Protein AF-0000000083164258 (afdb_homodimer)

Sequence (1060 aa):
MGHSQDIPNGHQLTSASLVARGLLSPNCVPVKEEVAFAPRKIKAFCAGTSLSDLTLAPKIKRALKLEDVVDFVFYEKNSEVSGIWFEIRYPGYAYTFVFEPNPDWSHFYTTGPEIEYIQRTARKWNLYDNIQPNSKVVEAAWDEPAGKWKVKISQDGIIKEDEAEIFVSALGPLNNWKWPDIQGLTKFRGKLNKCVAVIGSGSSGVQCVAAMHSQTSKLINYVRNPTWIASNFSSELARAGRDFAYAEEEKKAFREDPAAFFEMRKNLENSVNTCAYAMLCDHPFQQMEERLKNSHEPSITSKMQPAFHPGCRRLTTCDGYLESFKDPKTHISTDGKVEEFDLIVCASGFDTSFVPRWKLVGRNNATLQGWKHNPEAFFSVQVDGMPNYFSIGGPNFTVSNGSILGGVSFVRDYIMKWAQKIATQDIKSIEVKKEAVDDYNVWAQEYFKRTVWSDNCRSWYKNHKSSGQVTAPYAGTTSHFKKCLDSIGGEHFKIQYNSANRFSCWGNSQVKGEENGMGDLADYFVKGLWMGHSQDIPNGHQLTSASLVARGLLSPNCVPVKEEVAFAPRKIKAFCAGTSLSDLTLAPKIKRALKLEDVVDFVFYEKNSEVSGIWFEIRYPGYAYTFVFEPNPDWSHFYTTGPEIEYIQRTARKWNLYDNIQPNSKVVEAAWDEPAGKWKVKISQDGIIKEDEAEIFVSALGPLNNWKWPDIQGLTKFRGKLNKCVAVIGSGSSGVQCVAAMHSQTSKLINYVRNPTWIASNFSSELARAGRDFAYAEEEKKAFREDPAAFFEMRKNLENSVNTCAYAMLCDHPFQQMEERLKNSHEPSITSKMQPAFHPGCRRLTTCDGYLESFKDPKTHISTDGKVEEFDLIVCASGFDTSFVPRWKLVGRNNATLQGWKHNPEAFFSVQVDGMPNYFSIGGPNFTVSNGSILGGVSFVRDYIMKWAQKIATQDIKSIEVKKEAVDDYNVWAQEYFKRTVWSDNCRSWYKNHKSSGQVTAPYAGTTSHFKKCLDSIGGEHFKIQYNSANRFSCWGNSQVKGEENGMGDLADYFVKGLW

Structure (mmCIF, N/CA/C/O backbone):
data_AF-0000000083164258-model_v1
#
loop_
_entity.id
_entity.type
_entity.pdbx_description
1 polymer 'FAD/NAD(P)-binding domain-containing protein'
#
loop_
_atom_site.group_PDB
_atom_site.id
_atom_site.type_symbol
_atom_site.label_atom_id
_atom_site.label_alt_id
_atom_site.label_comp_id
_atom_site.label_asym_id
_atom_site.label_entity_id
_atom_site.label_seq_id
_atom_site.pdbx_PDB_ins_code
_atom_site.Cartn_x
_atom_site.Cartn_y
_atom_site.Cartn_z
_atom_site.occupancy
_atom_site.B_iso_or_equiv
_atom_site.auth_seq_id
_atom_site.auth_comp_id
_atom_site.auth_asym_id
_atom_site.auth_atom_id
_atom_site.pdbx_PDB_model_num
ATOM 1 N N . MET A 1 1 ? 26.062 14.117 32.125 1 22.59 1 MET A N 1
ATOM 2 C CA . MET A 1 1 ? 25.281 13.023 32.688 1 22.59 1 MET A CA 1
ATOM 3 C C . MET A 1 1 ? 24.062 13.547 33.438 1 22.59 1 MET A C 1
ATOM 5 O O . MET A 1 1 ? 24.141 13.906 34.594 1 22.59 1 MET A O 1
ATOM 9 N N . GLY A 1 2 ? 23.391 14.531 32.781 1 25.06 2 GLY A N 1
ATOM 10 C CA . GLY A 1 2 ? 22.672 15.719 33.219 1 25.06 2 GLY A CA 1
ATOM 11 C C . GLY A 1 2 ? 21.453 15.414 34.062 1 25.06 2 GLY A C 1
ATOM 12 O O . GLY A 1 2 ? 20.938 14.297 34.062 1 25.06 2 GLY A O 1
ATOM 13 N N . HIS A 1 3 ? 21.219 16.312 35.062 1 25.98 3 HIS A N 1
ATOM 14 C CA . HIS A 1 3 ? 20.328 16.312 36.219 1 25.98 3 HIS A CA 1
ATOM 15 C C . HIS A 1 3 ? 18.922 15.883 35.844 1 25.98 3 HIS A C 1
ATOM 17 O O . HIS A 1 3 ? 18.406 16.312 34.812 1 25.98 3 HIS A O 1
ATOM 23 N N . SER A 1 4 ? 18.484 14.672 36.188 1 33.34 4 SER A N 1
ATOM 24 C CA . SER A 1 4 ? 17.203 13.984 36.344 1 33.34 4 SER A CA 1
ATOM 25 C C . SER A 1 4 ? 16.109 14.961 36.75 1 33.34 4 SER A C 1
ATOM 27 O O . SER A 1 4 ? 14.938 14.578 36.844 1 33.34 4 SER A O 1
ATOM 29 N N . GLN A 1 5 ? 16.406 16.062 37.438 1 33.38 5 GLN A N 1
ATOM 30 C CA . GLN A 1 5 ? 15.602 16.906 38.312 1 33.38 5 GLN A CA 1
ATOM 31 C C . GLN A 1 5 ? 14.578 17.703 37.5 1 33.38 5 GLN A C 1
ATOM 33 O O . GLN A 1 5 ? 13.609 18.234 38.062 1 33.38 5 GLN A O 1
ATOM 38 N N . ASP A 1 6 ? 14.945 18.25 36.312 1 35.06 6 ASP A N 1
ATOM 39 C CA . ASP A 1 6 ? 14.039 19.266 35.812 1 35.06 6 ASP A CA 1
ATOM 40 C C . ASP A 1 6 ? 12.797 18.641 35.188 1 35.06 6 ASP A C 1
ATOM 42 O O . ASP A 1 6 ? 12.547 18.781 33.969 1 35.06 6 ASP A O 1
ATOM 46 N N . ILE A 1 7 ? 12.438 17.438 35.656 1 44.59 7 ILE A N 1
ATOM 47 C CA . ILE A 1 7 ? 11.102 16.984 35.25 1 44.59 7 ILE A CA 1
ATOM 48 C C . ILE A 1 7 ? 10.055 17.938 35.844 1 44.59 7 ILE A C 1
ATOM 50 O O . ILE A 1 7 ? 9.797 17.922 37.031 1 44.59 7 ILE A O 1
ATOM 54 N N . PRO A 1 8 ? 9.945 19.188 35.438 1 42.25 8 PRO A N 1
ATOM 55 C CA . PRO A 1 8 ? 9.109 20.016 36.312 1 42.25 8 PRO A CA 1
ATOM 56 C C . PRO A 1 8 ? 7.93 19.234 36.875 1 42.25 8 PRO A C 1
ATOM 58 O O . PRO A 1 8 ? 7.738 19.219 38.094 1 42.25 8 PRO A O 1
ATOM 61 N N . ASN A 1 9 ? 6.672 19.281 36.219 1 45.75 9 ASN A N 1
ATOM 62 C CA . ASN A 1 9 ? 5.352 19.047 36.781 1 45.75 9 ASN A CA 1
ATOM 63 C C . ASN A 1 9 ? 5.008 17.562 36.812 1 45.75 9 ASN A C 1
ATOM 65 O O . ASN A 1 9 ? 3.832 17.188 36.812 1 45.75 9 ASN A O 1
ATOM 69 N N . GLY A 1 10 ? 5.91 16.516 37.156 1 53.03 10 GLY A N 1
ATOM 70 C CA . GLY A 1 10 ? 5.531 15.156 37.5 1 53.03 10 GLY A CA 1
ATOM 71 C C . GLY A 1 10 ? 5.148 14.336 36.281 1 53.03 10 GLY A C 1
ATOM 72 O O . GLY A 1 10 ? 4.746 13.172 36.406 1 53.03 10 GLY A O 1
ATOM 73 N N . HIS A 1 11 ? 4.992 14.922 35.188 1 62.78 11 HIS A N 1
ATOM 74 C CA . HIS A 1 11 ? 4.516 14.055 34.125 1 62.78 11 HIS A CA 1
ATOM 75 C C . HIS A 1 11 ? 5.676 13.328 33.469 1 62.78 11 HIS A C 1
ATOM 77 O O . HIS A 1 11 ? 6.797 13.836 33.406 1 62.78 11 HIS A O 1
ATOM 83 N N . GLN A 1 12 ? 5.551 12.008 33.312 1 70.06 12 GLN A N 1
ATOM 84 C CA . GLN A 1 12 ? 6.523 11.102 32.719 1 70.06 12 GLN A CA 1
ATOM 85 C C . GLN A 1 12 ? 6.98 11.609 31.344 1 70.06 12 GLN A C 1
ATOM 87 O O . GLN A 1 12 ? 6.156 12.008 30.516 1 70.06 12 GLN A O 1
ATOM 92 N N . LEU A 1 13 ? 8.336 11.867 31.172 1 84.19 13 LEU A N 1
ATOM 93 C CA . LEU A 1 13 ? 8.938 12.305 29.922 1 84.19 13 LEU A CA 1
ATOM 94 C C . LEU A 1 13 ? 8.836 11.211 28.859 1 84.19 13 LEU A C 1
ATOM 96 O O . LEU A 1 13 ? 9.141 10.047 29.141 1 84.19 13 LEU A O 1
ATOM 100 N N . THR A 1 14 ? 8.25 11.547 27.75 1 91.44 14 THR A N 1
ATOM 101 C CA . THR A 1 14 ? 8.234 10.633 26.609 1 91.44 14 THR A CA 1
ATOM 102 C C . THR A 1 14 ? 9.586 10.641 25.906 1 91.44 14 THR A C 1
ATOM 104 O O . THR A 1 14 ? 10.445 11.477 26.203 1 91.44 14 THR A O 1
ATOM 107 N N . SER A 1 15 ? 9.867 9.664 25.047 1 94.12 15 SER A N 1
ATOM 108 C CA . SER A 1 15 ? 11.094 9.625 24.25 1 94.12 15 SER A CA 1
ATOM 109 C C . SER A 1 15 ? 11.266 10.914 23.453 1 94.12 15 SER A C 1
ATOM 111 O O . SER A 1 15 ? 12.383 11.445 23.359 1 94.12 15 SER A O 1
ATOM 113 N N . ALA A 1 16 ? 10.219 11.43 22.953 1 95.31 16 ALA A N 1
ATOM 114 C CA . ALA A 1 16 ? 10.266 12.672 22.188 1 95.31 16 ALA A CA 1
ATOM 115 C C . ALA A 1 16 ? 10.656 13.852 23.062 1 95.31 16 ALA A C 1
ATOM 117 O O . ALA A 1 16 ? 11.438 14.711 22.656 1 95.31 16 ALA A O 1
ATOM 118 N N . SER A 1 17 ? 10.078 13.875 24.25 1 93.12 17 SER A N 1
ATOM 119 C CA . SER A 1 17 ? 10.406 14.953 25.188 1 93.12 17 SER A CA 1
ATOM 120 C C . SER A 1 17 ? 11.883 14.914 25.562 1 93.12 17 SER A C 1
ATOM 122 O O . SER A 1 17 ? 12.508 15.961 25.75 1 93.12 17 SER A O 1
ATOM 124 N N . LEU A 1 18 ? 12.406 13.695 25.719 1 93.31 18 LEU A N 1
ATOM 125 C CA . LEU A 1 18 ? 13.828 13.547 26 1 93.31 18 LEU A CA 1
ATOM 126 C C . LEU A 1 18 ? 14.672 14.133 24.891 1 93.31 18 LEU A C 1
ATOM 128 O O . LEU A 1 18 ? 15.578 14.938 25.141 1 93.31 18 LEU A O 1
ATOM 132 N N . VAL A 1 19 ? 14.352 13.836 23.734 1 94.94 19 VAL A N 1
ATOM 133 C CA . VAL A 1 19 ? 15.109 14.281 22.562 1 94.94 19 VAL A CA 1
ATOM 134 C C . VAL A 1 19 ? 15.008 15.797 22.422 1 94.94 19 VAL A C 1
ATOM 136 O O . VAL A 1 19 ? 16 16.469 22.156 1 94.94 19 VAL A O 1
ATOM 139 N N . ALA A 1 20 ? 13.828 16.344 22.656 1 93.88 20 ALA A N 1
ATOM 140 C CA . ALA A 1 20 ? 13.602 17.781 22.562 1 93.88 20 ALA A CA 1
ATOM 141 C C . ALA A 1 20 ? 14.453 18.547 23.562 1 93.88 20 ALA A C 1
ATOM 143 O O . ALA A 1 20 ? 14.797 19.703 23.344 1 93.88 20 ALA A O 1
ATOM 144 N N . ARG A 1 21 ? 14.867 17.875 24.609 1 90.62 21 ARG A N 1
ATOM 145 C CA . ARG A 1 21 ? 15.656 18.5 25.672 1 90.62 21 ARG A CA 1
ATOM 146 C C . ARG A 1 21 ? 17.141 18.188 25.5 1 90.62 21 ARG A C 1
ATOM 148 O O . ARG A 1 21 ? 17.938 18.484 26.391 1 90.62 21 ARG A O 1
ATOM 155 N N . GLY A 1 22 ? 17.438 17.531 24.422 1 90.75 22 GLY A N 1
ATOM 156 C CA . GLY A 1 22 ? 18.828 17.234 24.125 1 90.75 22 GLY A CA 1
ATOM 157 C C . GLY A 1 22 ? 19.297 15.953 24.797 1 90.75 22 GLY A C 1
ATOM 158 O O . GLY A 1 22 ? 20.5 15.711 24.891 1 90.75 22 GLY A O 1
ATOM 159 N N . LEU A 1 23 ? 18.391 15.188 25.312 1 90.44 23 LEU A N 1
ATOM 160 C CA . LEU A 1 23 ? 18.734 13.93 25.969 1 90.44 23 LEU A CA 1
ATOM 161 C C . LEU A 1 23 ? 18.641 12.766 24.984 1 90.44 23 LEU A C 1
ATOM 163 O O . LEU A 1 23 ? 18.109 12.922 23.891 1 90.44 23 LEU A O 1
ATOM 167 N N . LEU A 1 24 ? 19.172 11.68 25.453 1 89.19 24 LEU A N 1
ATOM 168 C CA . LEU A 1 24 ? 19.297 10.547 24.547 1 89.19 24 LEU A CA 1
ATOM 169 C C . LEU A 1 24 ? 18.062 9.648 24.641 1 89.19 24 LEU A C 1
ATOM 171 O O . LEU A 1 24 ? 17.484 9.477 25.719 1 89.19 24 LEU A O 1
ATOM 175 N N . SER A 1 25 ? 17.609 9.203 23.594 1 94.06 25 SER A N 1
ATOM 176 C CA . SER A 1 25 ? 16.625 8.133 23.453 1 94.06 25 SER A CA 1
ATOM 177 C C . SER A 1 25 ? 17.141 7.031 22.531 1 94.06 25 SER A C 1
ATOM 179 O O . SER A 1 25 ? 17.781 7.312 21.516 1 94.06 25 SER A O 1
ATOM 181 N N . PRO A 1 26 ? 16.844 5.746 22.875 1 94.44 26 PRO A N 1
ATOM 182 C CA . PRO A 1 26 ? 17.391 4.641 22.094 1 94.44 26 PRO A CA 1
ATOM 183 C C . PRO A 1 26 ? 16.938 4.672 20.641 1 94.44 26 PRO A C 1
ATOM 185 O O . PRO A 1 26 ? 17.625 4.156 19.75 1 94.44 26 PRO A O 1
ATOM 188 N N . ASN A 1 27 ? 15.781 5.25 20.375 1 96.69 27 ASN A N 1
ATOM 189 C CA . ASN A 1 27 ? 15.25 5.277 19.016 1 96.69 27 ASN A CA 1
ATOM 190 C C . ASN A 1 27 ? 15.523 6.609 18.328 1 96.69 27 ASN A C 1
ATOM 192 O O . ASN A 1 27 ? 14.906 6.93 17.312 1 96.69 27 ASN A O 1
ATOM 196 N N . CYS A 1 28 ? 16.359 7.402 18.938 1 97.06 28 CYS A N 1
ATOM 197 C CA . CYS A 1 28 ? 16.766 8.648 18.297 1 97.06 28 CYS A CA 1
ATOM 198 C C . CYS A 1 28 ? 17.984 8.445 17.422 1 97.06 28 CYS A C 1
ATOM 200 O O . CYS A 1 28 ? 19 7.918 17.875 1 97.06 28 CYS A O 1
ATOM 202 N N . VAL A 1 29 ? 17.906 8.773 16.172 1 96.75 29 VAL A N 1
ATOM 203 C CA . VAL A 1 29 ? 19.016 8.719 15.234 1 96.75 29 VAL A CA 1
ATOM 204 C C . VAL A 1 29 ? 19.203 10.086 14.578 1 96.75 29 VAL A C 1
ATOM 206 O O . VAL A 1 29 ? 18.234 10.828 14.391 1 96.75 29 VAL A O 1
ATOM 209 N N . PRO A 1 30 ? 20.453 10.422 14.273 1 96 30 PRO A N 1
ATOM 210 C CA . PRO A 1 30 ? 20.656 11.703 13.594 1 96 30 PRO A CA 1
ATOM 211 C C . PRO A 1 30 ? 19.938 11.797 12.258 1 96 30 PRO A C 1
ATOM 213 O O . PRO A 1 30 ? 19.734 10.781 11.586 1 96 30 PRO A O 1
ATOM 216 N N . VAL A 1 31 ? 19.531 12.945 11.906 1 96.5 31 VAL A N 1
ATOM 217 C CA . VAL A 1 31 ? 18.891 13.18 10.625 1 96.5 31 VAL A CA 1
ATOM 218 C C . VAL A 1 31 ? 19.812 12.758 9.492 1 96.5 31 VAL A C 1
ATOM 220 O O . VAL A 1 31 ? 20.984 13.164 9.445 1 96.5 31 VAL A O 1
ATOM 223 N N . LYS A 1 32 ? 19.328 11.93 8.633 1 95.31 32 LYS A N 1
ATOM 224 C CA . LYS A 1 32 ? 20.078 11.555 7.434 1 95.31 32 LYS A CA 1
ATOM 225 C C . LYS A 1 32 ? 20.078 12.695 6.418 1 95.31 32 LYS A C 1
ATOM 227 O O . LYS A 1 32 ? 19.031 13.219 6.051 1 95.31 32 LYS A O 1
ATOM 232 N N . GLU A 1 33 ? 21.281 13.102 5.961 1 95.94 33 GLU A N 1
ATOM 233 C CA . GLU A 1 33 ? 21.391 14.219 5.027 1 95.94 33 GLU A CA 1
ATOM 234 C C . GLU A 1 33 ? 21.141 13.766 3.592 1 95.94 33 GLU A C 1
ATOM 236 O O . GLU A 1 33 ? 22.016 13.906 2.73 1 95.94 33 GLU A O 1
ATOM 241 N N . GLU A 1 34 ? 20.031 13.172 3.342 1 96.5 34 GLU A N 1
ATOM 242 C CA . GLU A 1 34 ? 19.484 12.734 2.059 1 96.5 34 GLU A CA 1
ATOM 243 C C . GLU A 1 34 ? 18 13.062 1.958 1 96.5 34 GLU A C 1
ATOM 245 O O . GLU A 1 34 ? 17.328 13.203 2.975 1 96.5 34 GLU A O 1
ATOM 250 N N . VAL A 1 35 ? 17.594 13.242 0.715 1 97.19 35 VAL A N 1
ATOM 251 C CA . VAL A 1 35 ? 16.172 13.461 0.522 1 97.19 35 VAL A CA 1
ATOM 252 C C . VAL A 1 35 ? 15.391 12.227 0.966 1 97.19 35 VAL A C 1
ATOM 254 O O . VAL A 1 35 ? 15.945 11.125 1.037 1 97.19 35 VAL A O 1
ATOM 257 N N . ALA A 1 36 ? 14.172 12.414 1.334 1 98.06 36 ALA A N 1
ATOM 258 C CA . ALA A 1 36 ? 13.328 11.312 1.784 1 98.06 36 ALA A CA 1
ATOM 259 C C . ALA A 1 36 ? 13.305 10.18 0.757 1 98.06 36 ALA A C 1
ATOM 261 O O . ALA A 1 36 ? 13.234 10.43 -0.449 1 98.06 36 ALA A O 1
ATOM 262 N N . PHE A 1 37 ? 13.477 8.891 1.209 1 97.81 37 PHE A N 1
ATOM 263 C CA . PHE A 1 37 ? 13.312 7.656 0.454 1 97.81 37 PHE A CA 1
ATOM 264 C C . PHE A 1 37 ? 14.438 7.496 -0.567 1 97.81 37 PHE A C 1
ATOM 266 O O . PHE A 1 37 ? 14.25 6.852 -1.602 1 97.81 37 PHE A O 1
ATOM 273 N N . ALA A 1 38 ? 15.531 8.242 -0.364 1 96.81 38 ALA A N 1
ATOM 274 C CA . ALA A 1 38 ? 16.703 7.949 -1.188 1 96.81 38 ALA A CA 1
ATOM 275 C C . ALA A 1 38 ? 17.078 6.473 -1.107 1 96.81 38 ALA A C 1
ATOM 277 O O . ALA A 1 38 ? 17.297 5.941 -0.018 1 96.81 38 ALA A O 1
ATOM 278 N N . PRO A 1 39 ? 17.125 5.801 -2.234 1 95.56 39 PRO A N 1
ATOM 279 C CA . PRO A 1 39 ? 17.344 4.352 -2.193 1 95.56 39 PRO A CA 1
ATOM 280 C C . PRO A 1 39 ? 18.766 3.967 -1.83 1 95.56 39 PRO A C 1
ATOM 282 O O . PRO A 1 39 ? 19.719 4.621 -2.27 1 95.56 39 PRO A O 1
ATOM 285 N N . ARG A 1 40 ? 18.938 3.023 -1.019 1 95.81 40 ARG A N 1
ATOM 286 C CA . ARG A 1 40 ? 20.234 2.398 -0.847 1 95.81 40 ARG A CA 1
ATOM 287 C C . ARG A 1 40 ? 20.453 1.275 -1.857 1 95.81 40 ARG A C 1
ATOM 289 O O . ARG A 1 40 ? 19.484 0.705 -2.365 1 95.81 40 ARG A O 1
ATOM 296 N N . LYS A 1 41 ? 21.625 1.007 -2.164 1 96.06 41 LYS A N 1
ATOM 297 C CA . LYS A 1 41 ? 21.938 -0.103 -3.062 1 96.06 41 LYS A CA 1
ATOM 298 C C . LYS A 1 41 ? 21.719 -1.445 -2.369 1 96.06 41 LYS A C 1
ATOM 300 O O . LYS A 1 41 ? 22.125 -1.626 -1.219 1 96.06 41 LYS A O 1
ATOM 305 N N . ILE A 1 42 ? 21.031 -2.357 -3.066 1 97.38 42 ILE A N 1
ATOM 306 C CA . ILE A 1 42 ? 20.859 -3.707 -2.545 1 97.38 42 ILE A CA 1
ATOM 307 C C . ILE A 1 42 ? 21.203 -4.73 -3.623 1 97.38 42 ILE A C 1
ATOM 309 O O . ILE A 1 42 ? 21.297 -4.387 -4.805 1 97.38 42 ILE A O 1
ATOM 313 N N . LYS A 1 43 ? 21.453 -5.902 -3.168 1 97.5 43 LYS A N 1
ATOM 314 C CA . LYS A 1 43 ? 21.719 -7.016 -4.07 1 97.5 43 LYS A CA 1
ATOM 315 C C . LYS A 1 43 ? 20.625 -8.078 -3.965 1 97.5 43 LYS A C 1
ATOM 317 O O . LYS A 1 43 ? 20.078 -8.305 -2.885 1 97.5 43 LYS A O 1
ATOM 322 N N . ALA A 1 44 ? 20.281 -8.633 -5.078 1 96.44 44 ALA A N 1
ATOM 323 C CA . ALA A 1 44 ? 19.328 -9.742 -5.152 1 96.44 44 ALA A CA 1
ATOM 324 C C . ALA A 1 44 ? 19.859 -10.852 -6.059 1 96.44 44 ALA A C 1
ATOM 326 O O . ALA A 1 44 ? 20.5 -10.578 -7.074 1 96.44 44 ALA A O 1
ATOM 327 N N . PHE A 1 45 ? 19.656 -12.055 -5.691 1 95.06 45 PHE A N 1
ATOM 328 C CA . PHE A 1 45 ? 19.969 -13.133 -6.629 1 95.06 45 PHE A CA 1
ATOM 329 C C . PHE A 1 45 ? 18.781 -14.055 -6.812 1 95.06 45 PHE A C 1
ATOM 331 O O . PHE A 1 45 ? 17.875 -14.07 -5.98 1 95.06 45 PHE A O 1
ATOM 338 N N . CYS A 1 46 ? 18.812 -14.695 -7.906 1 95.19 46 CYS A N 1
ATOM 339 C CA . CYS A 1 46 ? 17.781 -15.664 -8.273 1 95.19 46 CYS A CA 1
ATOM 340 C C . CYS A 1 46 ? 18.406 -17 -8.664 1 95.19 46 CYS A C 1
ATOM 342 O O . CYS A 1 46 ? 19.391 -17.031 -9.414 1 95.19 46 CYS A O 1
ATOM 344 N N . ALA A 1 47 ? 17.906 -18.031 -8.094 1 94.06 47 ALA A N 1
ATOM 345 C CA . ALA A 1 47 ? 18.328 -19.359 -8.516 1 94.06 47 ALA A CA 1
ATOM 346 C C . ALA A 1 47 ? 17.469 -19.875 -9.672 1 94.06 47 ALA A C 1
ATOM 348 O O . ALA A 1 47 ? 16.281 -20.188 -9.484 1 94.06 47 ALA A O 1
ATOM 349 N N . GLY A 1 48 ? 18.078 -19.906 -10.875 1 90.44 48 GLY A N 1
ATOM 350 C CA . GLY A 1 48 ? 17.391 -20.375 -12.055 1 90.44 48 GLY A CA 1
ATOM 351 C C . GLY A 1 48 ? 17.25 -19.312 -13.133 1 90.44 48 GLY A C 1
ATOM 352 O O . GLY A 1 48 ? 17.375 -18.109 -12.844 1 90.44 48 GLY A O 1
ATOM 353 N N . THR A 1 49 ? 17.094 -19.734 -14.398 1 89.75 49 THR A N 1
ATOM 354 C CA . THR A 1 49 ? 16.875 -18.859 -15.539 1 89.75 49 THR A CA 1
ATOM 355 C C . THR A 1 49 ? 15.82 -19.438 -16.469 1 89.75 49 THR A C 1
ATOM 357 O O . THR A 1 49 ? 16.031 -19.516 -17.688 1 89.75 49 THR A O 1
ATOM 360 N N . SER A 1 50 ? 14.703 -19.703 -15.859 1 87.06 50 SER A N 1
ATOM 361 C CA . SER A 1 50 ? 13.578 -20.172 -16.672 1 87.06 50 SER A CA 1
ATOM 362 C C . SER A 1 50 ? 12.695 -19 -17.109 1 87.06 50 SER A C 1
ATOM 364 O O . SER A 1 50 ? 13.078 -17.844 -16.969 1 87.06 50 SER A O 1
ATOM 366 N N . LEU A 1 51 ? 11.539 -19.344 -17.703 1 84.44 51 LEU A N 1
ATOM 367 C CA . LEU A 1 51 ? 10.594 -18.328 -18.156 1 84.44 51 LEU A CA 1
ATOM 368 C C . LEU A 1 51 ? 10.18 -17.422 -17 1 84.44 51 LEU A C 1
ATOM 370 O O . LEU A 1 51 ? 10.008 -16.203 -17.188 1 84.44 51 LEU A O 1
ATOM 374 N N . SER A 1 52 ? 10.086 -17.922 -15.852 1 86.56 52 SER A N 1
ATOM 375 C CA . SER A 1 52 ? 9.609 -17.172 -14.703 1 86.56 52 SER A CA 1
ATOM 376 C C . SER A 1 52 ? 10.664 -16.188 -14.219 1 86.56 52 SER A C 1
ATOM 378 O O . SER A 1 52 ? 10.367 -15 -14.016 1 86.56 52 SER A O 1
ATOM 380 N N . ASP A 1 53 ? 11.875 -16.594 -14.18 1 89.25 53 ASP A N 1
ATOM 381 C CA . ASP A 1 53 ? 12.961 -15.82 -13.586 1 89.25 53 ASP A CA 1
ATOM 382 C C . ASP A 1 53 ? 13.406 -14.703 -14.531 1 89.25 53 ASP A C 1
ATOM 384 O O . ASP A 1 53 ? 13.672 -13.586 -14.094 1 89.25 53 ASP A O 1
ATOM 388 N N . LEU A 1 54 ? 13.391 -15.102 -15.75 1 88.56 54 LEU A N 1
ATOM 389 C CA . LEU A 1 54 ? 13.977 -14.188 -16.719 1 88.56 54 LEU A CA 1
ATOM 390 C C . LEU A 1 54 ? 13.117 -12.93 -16.875 1 88.56 54 LEU A C 1
ATOM 392 O O . LEU A 1 54 ? 13.57 -11.922 -17.422 1 88.56 54 LEU A O 1
ATOM 396 N N . THR A 1 55 ? 11.922 -12.984 -16.344 1 85.25 55 THR A N 1
ATOM 397 C CA . THR A 1 55 ? 11.039 -11.82 -16.422 1 85.25 55 THR A CA 1
ATOM 398 C C . THR A 1 55 ? 11.531 -10.711 -15.492 1 85.25 55 THR A C 1
ATOM 400 O O . THR A 1 55 ? 11.164 -9.547 -15.664 1 85.25 55 THR A O 1
ATOM 403 N N . LEU A 1 56 ? 12.336 -10.984 -14.523 1 83.69 56 LEU A N 1
ATOM 404 C CA . LEU A 1 56 ? 12.75 -10.055 -13.484 1 83.69 56 LEU A CA 1
ATOM 405 C C . LEU A 1 56 ? 13.68 -8.984 -14.047 1 83.69 56 LEU A C 1
ATOM 407 O O . LEU A 1 56 ? 13.5 -7.793 -13.789 1 83.69 56 LEU A O 1
ATOM 411 N N . ALA A 1 57 ? 14.578 -9.375 -14.82 1 78.12 57 ALA A N 1
ATOM 412 C CA . ALA A 1 57 ? 15.648 -8.477 -15.242 1 78.12 57 ALA A CA 1
ATOM 413 C C . ALA A 1 57 ? 15.117 -7.367 -16.141 1 78.12 57 ALA A C 1
ATOM 415 O O . ALA A 1 57 ? 15.438 -6.191 -15.953 1 78.12 57 ALA A O 1
ATOM 416 N N . PRO A 1 58 ? 14.273 -7.715 -17.078 1 75.31 58 PRO A N 1
ATOM 417 C CA . PRO A 1 58 ? 13.719 -6.629 -17.891 1 75.31 58 PRO A CA 1
ATOM 418 C C . PRO A 1 58 ? 12.938 -5.613 -17.062 1 75.31 58 PRO A C 1
ATOM 420 O O . PRO A 1 58 ? 12.953 -4.418 -17.359 1 75.31 58 PRO A O 1
ATOM 423 N N . LYS A 1 59 ? 12.344 -6.094 -16.109 1 75.56 59 LYS A N 1
ATOM 424 C CA . LYS A 1 59 ? 11.602 -5.199 -15.234 1 75.56 59 LYS A CA 1
ATOM 425 C C . LYS A 1 59 ? 12.539 -4.273 -14.461 1 75.56 59 LYS A C 1
ATOM 427 O O . LYS A 1 59 ? 12.297 -3.07 -14.367 1 75.56 59 LYS A O 1
ATOM 432 N N . ILE A 1 60 ? 13.562 -4.777 -13.992 1 78.94 60 ILE A N 1
ATOM 433 C CA . ILE A 1 60 ? 14.539 -4.027 -13.211 1 78.94 60 ILE A CA 1
ATOM 434 C C . ILE A 1 60 ? 15.227 -2.996 -14.109 1 78.94 60 ILE A C 1
ATOM 436 O O . ILE A 1 60 ? 15.32 -1.821 -13.75 1 78.94 60 ILE A O 1
ATOM 440 N N . LYS A 1 61 ? 15.648 -3.42 -15.234 1 76.75 61 LYS A N 1
ATOM 441 C CA . LYS A 1 61 ? 16.5 -2.619 -16.094 1 76.75 61 LYS A CA 1
ATOM 442 C C . LYS A 1 61 ? 15.688 -1.585 -16.875 1 76.75 61 LYS A C 1
ATOM 444 O O . LYS A 1 61 ? 16.078 -0.419 -16.953 1 76.75 61 LYS A O 1
ATOM 449 N N . ARG A 1 62 ? 14.555 -1.939 -17.281 1 76.31 62 ARG A N 1
ATOM 450 C CA . ARG A 1 62 ? 13.891 -1.093 -18.266 1 76.31 62 ARG A CA 1
ATOM 451 C C . ARG A 1 62 ? 12.648 -0.435 -17.672 1 76.31 62 ARG A C 1
ATOM 453 O O . ARG A 1 62 ? 12.5 0.787 -17.734 1 76.31 62 ARG A O 1
ATOM 460 N N . ALA A 1 63 ? 11.891 -1.201 -17.031 1 73.12 63 ALA A N 1
ATOM 461 C CA . ALA A 1 63 ? 10.609 -0.656 -16.578 1 73.12 63 ALA A CA 1
ATOM 462 C C . ALA A 1 63 ? 10.797 0.235 -15.352 1 73.12 63 ALA A C 1
ATOM 464 O O . ALA A 1 63 ? 10.242 1.336 -15.289 1 73.12 63 ALA A O 1
ATOM 465 N N . LEU A 1 64 ? 11.641 -0.259 -14.469 1 76.19 64 LEU A N 1
ATOM 466 C CA . LEU A 1 64 ? 11.766 0.456 -13.203 1 76.19 64 LEU A CA 1
ATOM 467 C C . LEU A 1 64 ? 13.086 1.218 -13.133 1 76.19 64 LEU A C 1
ATOM 469 O O . LEU A 1 64 ? 13.258 2.092 -12.281 1 76.19 64 LEU A O 1
ATOM 473 N N . LYS A 1 65 ? 14.016 0.945 -14.031 1 80.62 65 LYS A N 1
ATOM 474 C CA . LYS A 1 65 ? 15.32 1.597 -14.086 1 80.62 65 LYS A CA 1
ATOM 475 C C . LYS A 1 65 ? 16.016 1.561 -12.727 1 80.62 65 LYS A C 1
ATOM 477 O O . LYS A 1 65 ? 16.438 2.596 -12.211 1 80.62 65 LYS A O 1
ATOM 482 N N . LEU A 1 66 ? 16.047 0.375 -12.227 1 87.12 66 LEU A N 1
ATOM 483 C CA . LEU A 1 66 ? 16.578 0.173 -10.883 1 87.12 66 LEU A CA 1
ATOM 484 C C . LEU A 1 66 ? 17.969 -0.442 -10.938 1 87.12 66 LEU A C 1
ATOM 486 O O . LEU A 1 66 ? 18.453 -0.984 -9.945 1 87.12 66 LEU A O 1
ATOM 490 N N . GLU A 1 67 ? 18.609 -0.323 -12 1 86.75 67 GLU A N 1
ATOM 491 C CA . GLU A 1 67 ? 19.906 -0.986 -12.148 1 86.75 67 GLU A CA 1
ATOM 492 C C . GLU A 1 67 ? 20.953 -0.392 -11.203 1 86.75 67 GLU A C 1
ATOM 494 O O . GLU A 1 67 ? 21.875 -1.084 -10.781 1 86.75 67 GLU A O 1
ATOM 499 N N . ASP A 1 68 ? 20.734 0.815 -10.906 1 89.88 68 ASP A N 1
ATOM 500 C CA . ASP A 1 68 ? 21.688 1.468 -10.023 1 89.88 68 ASP A CA 1
ATOM 501 C C . ASP A 1 68 ? 21.344 1.219 -8.555 1 89.88 68 ASP A C 1
ATOM 503 O O . ASP A 1 68 ? 22.125 1.538 -7.66 1 89.88 68 ASP A O 1
ATOM 507 N N . VAL A 1 69 ? 20.234 0.645 -8.32 1 92.38 69 VAL A N 1
ATOM 508 C CA . VAL A 1 69 ? 19.734 0.434 -6.965 1 92.38 69 VAL A CA 1
ATOM 509 C C . VAL A 1 69 ? 19.797 -1.054 -6.621 1 92.38 69 VAL A C 1
ATOM 511 O O . VAL A 1 69 ? 20.172 -1.429 -5.512 1 92.38 69 VAL A O 1
ATOM 514 N N . VAL A 1 70 ? 19.469 -1.869 -7.609 1 92.62 70 VAL A N 1
ATOM 515 C CA . VAL A 1 70 ? 19.406 -3.309 -7.383 1 92.62 70 VAL A CA 1
ATOM 516 C C . VAL A 1 70 ? 20.484 -4.008 -8.219 1 92.62 70 VAL A C 1
ATOM 518 O O . VAL A 1 70 ? 20.375 -4.062 -9.445 1 92.62 70 VAL A O 1
ATOM 521 N N . ASP A 1 71 ? 21.453 -4.504 -7.57 1 93.94 71 ASP A N 1
ATOM 522 C CA . ASP A 1 71 ? 22.391 -5.426 -8.195 1 93.94 71 ASP A CA 1
ATOM 523 C C . ASP A 1 71 ? 21.812 -6.836 -8.273 1 93.94 71 ASP A C 1
ATOM 525 O O . ASP A 1 71 ? 21.625 -7.492 -7.25 1 93.94 71 ASP A O 1
ATOM 529 N N . PHE A 1 72 ? 21.516 -7.289 -9.484 1 93.25 72 PHE A N 1
ATOM 530 C CA . PHE A 1 72 ? 20.766 -8.531 -9.656 1 93.25 72 PHE A CA 1
ATOM 531 C C . PHE A 1 72 ? 21.609 -9.57 -10.391 1 93.25 72 PHE A C 1
ATOM 533 O O . PHE A 1 72 ? 22.25 -9.266 -11.398 1 93.25 72 PHE A O 1
ATOM 540 N N . VAL A 1 73 ? 21.594 -10.844 -9.883 1 94.88 73 VAL A N 1
ATOM 541 C CA . VAL A 1 73 ? 22.359 -11.93 -10.492 1 94.88 73 VAL A CA 1
ATOM 542 C C . VAL A 1 73 ? 21.5 -13.188 -10.562 1 94.88 73 VAL A C 1
ATOM 544 O O . VAL A 1 73 ? 20.797 -13.523 -9.609 1 94.88 73 VAL A O 1
ATOM 547 N N . PHE A 1 74 ? 21.562 -13.859 -11.742 1 95.31 74 PHE A N 1
ATOM 548 C CA . PHE A 1 74 ? 20.984 -15.195 -11.883 1 95.31 74 PHE A CA 1
ATOM 549 C C . PHE A 1 74 ? 22.062 -16.266 -11.75 1 95.31 74 PHE A C 1
ATOM 551 O O . PHE A 1 74 ? 23.094 -16.219 -12.43 1 95.31 74 PHE A O 1
ATOM 558 N N . TYR A 1 75 ? 21.812 -17.219 -10.922 1 95.25 75 TYR A N 1
ATOM 559 C CA . TYR A 1 75 ? 22.641 -18.422 -10.914 1 95.25 75 TYR A CA 1
ATOM 560 C C . TYR A 1 75 ? 21.938 -19.578 -11.625 1 95.25 75 TYR A C 1
ATOM 562 O O . TYR A 1 75 ? 20.891 -20.047 -11.164 1 95.25 75 TYR A O 1
ATOM 570 N N . GLU A 1 76 ? 22.469 -19.953 -12.703 1 94.25 76 GLU A N 1
ATOM 571 C CA . GLU A 1 76 ? 21.922 -21.047 -13.516 1 94.25 76 GLU A CA 1
ATOM 572 C C . GLU A 1 76 ? 22.812 -22.281 -13.477 1 94.25 76 GLU A C 1
ATOM 574 O O . GLU A 1 76 ? 23.984 -22.203 -13.828 1 94.25 76 GLU A O 1
ATOM 579 N N . LYS A 1 77 ? 22.234 -23.391 -13.062 1 91.75 77 LYS A N 1
ATOM 580 C CA . LYS A 1 77 ? 23.016 -24.609 -12.93 1 91.75 77 LYS A CA 1
ATOM 581 C C . LYS A 1 77 ? 23.469 -25.125 -14.289 1 91.75 77 LYS A C 1
ATOM 583 O O . LYS A 1 77 ? 24.516 -25.766 -14.398 1 91.75 77 LYS A O 1
ATOM 588 N N . ASN A 1 78 ? 22.703 -24.859 -15.359 1 91 78 ASN A N 1
ATOM 589 C CA . ASN A 1 78 ? 23.016 -25.312 -16.703 1 91 78 ASN A CA 1
ATOM 590 C C . ASN A 1 78 ? 23.953 -24.359 -17.422 1 91 78 ASN A C 1
ATOM 592 O O . ASN A 1 78 ? 24.234 -23.266 -16.906 1 91 78 ASN A O 1
ATOM 596 N N . SER A 1 79 ? 24.469 -24.781 -18.594 1 93.38 79 SER A N 1
ATOM 597 C CA . SER A 1 79 ? 25.359 -23.953 -19.391 1 93.38 79 SER A CA 1
ATOM 598 C C . SER A 1 79 ? 24.594 -22.922 -20.188 1 93.38 79 SER A C 1
ATOM 600 O O . SER A 1 79 ? 25.172 -21.984 -20.734 1 93.38 79 SER A O 1
ATOM 602 N N . GLU A 1 80 ? 23.297 -23.125 -20.234 1 91.38 80 GLU A N 1
ATOM 603 C CA . GLU A 1 80 ? 22.438 -22.25 -21.016 1 91.38 80 GLU A CA 1
ATOM 604 C C . GLU A 1 80 ? 21.125 -21.969 -20.281 1 91.38 80 GLU A C 1
ATOM 606 O O . GLU A 1 80 ? 20.781 -22.688 -19.328 1 91.38 80 GLU A O 1
ATOM 611 N N . VAL A 1 81 ? 20.422 -20.891 -20.719 1 90.94 81 VAL A N 1
ATOM 612 C CA . VAL A 1 81 ? 19.172 -20.5 -20.062 1 90.94 81 VAL A CA 1
ATOM 613 C C . VAL A 1 81 ? 18.031 -21.391 -20.562 1 90.94 81 VAL A C 1
ATOM 615 O O . VAL A 1 81 ? 18.234 -22.25 -21.422 1 90.94 81 VAL A O 1
ATOM 618 N N . SER A 1 82 ? 16.859 -21.234 -19.922 1 85.44 82 SER A N 1
ATOM 619 C CA . SER A 1 82 ? 15.594 -21.875 -20.297 1 85.44 82 SER A CA 1
ATOM 620 C C . SER A 1 82 ? 15.188 -22.922 -19.266 1 85.44 82 SER A C 1
ATOM 622 O O . SER A 1 82 ? 14.188 -23.609 -19.453 1 85.44 82 SER A O 1
ATOM 624 N N . GLY A 1 83 ? 16.031 -23.125 -18.281 1 81.38 83 GLY A N 1
ATOM 625 C CA . GLY A 1 83 ? 15.648 -23.984 -17.188 1 81.38 83 GLY A CA 1
ATOM 626 C C . GLY A 1 83 ? 15.305 -25.391 -17.625 1 81.38 83 GLY A C 1
ATOM 627 O O . GLY A 1 83 ? 16.078 -26.031 -18.344 1 81.38 83 GLY A O 1
ATOM 628 N N . ILE A 1 84 ? 14.07 -25.766 -17.281 1 76.31 84 ILE A N 1
ATOM 629 C CA . ILE A 1 84 ? 13.617 -27.125 -17.547 1 76.31 84 ILE A CA 1
ATOM 630 C C . ILE A 1 84 ? 13.516 -27.359 -19.062 1 76.31 84 ILE A C 1
ATOM 632 O O . ILE A 1 84 ? 13.727 -28.469 -19.547 1 76.31 84 ILE A O 1
ATOM 636 N N . TRP A 1 85 ? 13.289 -26.328 -19.75 1 77.31 85 TRP A N 1
ATOM 637 C CA . TRP A 1 85 ? 13.102 -26.469 -21.188 1 77.31 85 TRP A CA 1
ATOM 638 C C . TRP A 1 85 ? 14.438 -26.688 -21.891 1 77.31 85 TRP A C 1
ATOM 640 O O . TRP A 1 85 ? 14.477 -27.109 -23.047 1 77.31 85 TRP A O 1
ATOM 650 N N . PHE A 1 86 ? 15.406 -26.312 -21.25 1 78.38 86 PHE A N 1
ATOM 651 C CA . PHE A 1 86 ? 16.75 -26.641 -21.734 1 78.38 86 PHE A CA 1
ATOM 652 C C . PHE A 1 86 ? 17.047 -28.125 -21.516 1 78.38 86 PHE A C 1
ATOM 654 O O . PHE A 1 86 ? 17.703 -28.75 -22.344 1 78.38 86 PHE A O 1
ATOM 661 N N . GLU A 1 87 ? 16.469 -28.688 -20.484 1 75.56 87 GLU A N 1
ATOM 662 C CA . GLU A 1 87 ? 16.781 -30.047 -20.062 1 75.56 87 GLU A CA 1
ATOM 663 C C . GLU A 1 87 ? 15.883 -31.062 -20.766 1 75.56 87 GLU A C 1
ATOM 665 O O . GLU A 1 87 ? 16.312 -32.188 -21.062 1 75.56 87 GLU A O 1
ATOM 670 N N . ILE A 1 88 ? 14.547 -30.531 -20.891 1 69 88 ILE A N 1
ATOM 671 C CA . ILE A 1 88 ? 13.562 -31.453 -21.438 1 69 88 ILE A CA 1
ATOM 672 C C . ILE A 1 88 ? 13.008 -30.906 -22.734 1 69 88 ILE A C 1
ATOM 674 O O . ILE A 1 88 ? 12.688 -29.719 -22.828 1 69 88 ILE A O 1
ATOM 678 N N . ARG A 1 89 ? 13.102 -31.641 -23.812 1 61.31 89 ARG A N 1
ATOM 679 C CA . ARG A 1 89 ? 12.492 -31.203 -25.062 1 61.31 89 ARG A CA 1
ATOM 680 C C . ARG A 1 89 ? 11.062 -31.703 -25.188 1 61.31 89 ARG A C 1
ATOM 682 O O . ARG A 1 89 ? 10.828 -32.906 -25.391 1 61.31 89 ARG A O 1
ATOM 689 N N . TYR A 1 90 ? 10.133 -30.844 -24.656 1 60.12 90 TYR A N 1
ATOM 690 C CA . TYR A 1 90 ? 8.719 -31.203 -24.688 1 60.12 90 TYR A CA 1
ATOM 691 C C . TYR A 1 90 ? 8.094 -30.859 -26.031 1 60.12 90 TYR A C 1
ATOM 693 O O . TYR A 1 90 ? 8.453 -29.859 -26.656 1 60.12 90 TYR A O 1
ATOM 701 N N . PRO A 1 91 ? 7.305 -31.766 -26.703 1 54.84 91 PRO A N 1
ATOM 702 C CA . PRO A 1 91 ? 6.727 -31.516 -28.016 1 54.84 91 PRO A CA 1
ATOM 703 C C . PRO A 1 91 ? 5.805 -30.297 -28.047 1 54.84 91 PRO A C 1
ATOM 705 O O . PRO A 1 91 ? 5.613 -29.688 -29.109 1 54.84 91 PRO A O 1
ATOM 708 N N . GLY A 1 92 ? 5.258 -29.828 -27.016 1 54.09 92 GLY A N 1
ATOM 709 C CA . GLY A 1 92 ? 4.254 -28.781 -27.078 1 54.09 92 GLY A CA 1
ATOM 710 C C . GLY A 1 92 ? 4.266 -27.844 -25.875 1 54.09 92 GLY A C 1
ATOM 711 O O . GLY A 1 92 ? 4.32 -28.312 -24.734 1 54.09 92 GLY A O 1
ATOM 712 N N . TYR A 1 93 ? 4.836 -26.516 -26.281 1 55.78 93 TYR A N 1
ATOM 713 C CA . TYR A 1 93 ? 4.867 -25.562 -25.188 1 55.78 93 TYR A CA 1
ATOM 714 C C . TYR A 1 93 ? 4.254 -24.234 -25.609 1 55.78 93 TYR A C 1
ATOM 716 O O . TYR A 1 93 ? 4.348 -23.844 -26.766 1 55.78 93 TYR A O 1
ATOM 724 N N . ALA A 1 94 ? 3.201 -23.781 -24.875 1 59.78 94 ALA A N 1
ATOM 725 C CA . ALA A 1 94 ? 2.619 -22.5 -25.266 1 59.78 94 ALA A CA 1
ATOM 726 C C . ALA A 1 94 ? 3.033 -21.406 -24.281 1 59.78 94 ALA A C 1
ATOM 728 O O . ALA A 1 94 ? 2.193 -20.844 -23.578 1 59.78 94 ALA A O 1
ATOM 729 N N . TYR A 1 95 ? 4.473 -21.188 -24.203 1 76.31 95 TYR A N 1
ATOM 730 C CA . TYR A 1 95 ? 4.77 -20.109 -23.266 1 76.31 95 TYR A CA 1
ATOM 731 C C . TYR A 1 95 ? 5.438 -18.938 -23.984 1 76.31 95 TYR A C 1
ATOM 733 O O . TYR A 1 95 ? 6.387 -19.141 -24.75 1 76.31 95 TYR A O 1
ATOM 741 N N . THR A 1 96 ? 4.797 -17.859 -24 1 85.06 96 THR A N 1
ATOM 742 C CA . THR A 1 96 ? 5.34 -16.609 -24.5 1 85.06 96 THR A CA 1
ATOM 743 C C . THR A 1 96 ? 5.453 -15.57 -23.391 1 85.06 96 THR A C 1
ATOM 745 O O . THR A 1 96 ? 4.504 -15.359 -22.641 1 85.06 96 THR A O 1
ATOM 748 N N . PHE A 1 97 ? 6.688 -15.016 -23.328 1 86.31 97 PHE A N 1
ATOM 749 C CA . PHE A 1 97 ? 6.82 -13.922 -22.375 1 86.31 97 PHE A CA 1
ATOM 750 C C . PHE A 1 97 ? 5.77 -12.844 -22.625 1 86.31 97 PHE A C 1
ATOM 752 O O . PHE A 1 97 ? 5.527 -12.469 -23.781 1 86.31 97 PHE A O 1
ATOM 759 N N . VAL A 1 98 ? 5.215 -12.336 -21.578 1 81.56 98 VAL A N 1
ATOM 760 C CA . VAL A 1 98 ? 4.219 -11.281 -21.734 1 81.56 98 VAL A CA 1
ATOM 761 C C . VAL A 1 98 ? 4.867 -10.031 -22.312 1 81.56 98 VAL A C 1
ATOM 763 O O . VAL A 1 98 ? 4.246 -9.32 -23.109 1 81.56 98 VAL A O 1
ATOM 766 N N . PHE A 1 99 ? 6.133 -9.75 -22 1 84 99 PHE A N 1
ATOM 767 C CA . PHE A 1 99 ? 6.809 -8.523 -22.406 1 84 99 PHE A CA 1
ATOM 768 C C . PHE A 1 99 ? 7.434 -8.672 -23.781 1 84 99 PHE A C 1
ATOM 770 O O . PHE A 1 99 ? 7.859 -7.688 -24.391 1 84 99 PHE A O 1
ATOM 777 N N . GLU A 1 100 ? 7.461 -9.906 -24.297 1 88.31 100 GLU A N 1
ATOM 778 C CA . GLU A 1 100 ? 8.062 -10.156 -25.594 1 88.31 100 GLU A CA 1
ATOM 779 C C . GLU A 1 100 ? 7.199 -11.094 -26.438 1 88.31 100 GLU A C 1
ATOM 781 O O . GLU A 1 100 ? 7.508 -12.281 -26.562 1 88.31 100 GLU A O 1
ATOM 786 N N . PRO A 1 101 ? 6.18 -10.547 -27.062 1 89.56 101 PRO A N 1
ATOM 787 C CA . PRO A 1 101 ? 5.367 -11.383 -27.953 1 89.56 101 PRO A CA 1
ATOM 788 C C . PRO A 1 101 ? 6.156 -11.93 -29.141 1 89.56 101 PRO A C 1
ATOM 790 O O . PRO A 1 101 ? 7.18 -11.359 -29.516 1 89.56 101 PRO A O 1
ATOM 793 N N . ASN A 1 102 ? 5.715 -13.023 -29.703 1 91.44 102 ASN A N 1
ATOM 794 C CA . ASN A 1 102 ? 6.344 -13.641 -30.875 1 91.44 102 ASN A CA 1
ATOM 795 C C . ASN A 1 102 ? 5.34 -13.852 -32 1 91.44 102 ASN A C 1
ATOM 797 O O . ASN A 1 102 ? 4.562 -14.805 -31.969 1 91.44 102 ASN A O 1
ATOM 801 N N . PRO A 1 103 ? 5.387 -13.055 -32.969 1 92.94 103 PRO A N 1
ATOM 802 C CA . PRO A 1 103 ? 4.453 -13.188 -34.094 1 92.94 103 PRO A CA 1
ATOM 803 C C . PRO A 1 103 ? 4.844 -14.312 -35.062 1 92.94 103 PRO A C 1
ATOM 805 O O . PRO A 1 103 ? 4.094 -14.633 -36 1 92.94 103 PRO A O 1
ATOM 808 N N . ASP A 1 104 ? 5.941 -15.016 -34.781 1 91.81 104 ASP A N 1
ATOM 809 C CA . ASP A 1 104 ? 6.508 -15.93 -35.781 1 91.81 104 ASP A CA 1
ATOM 810 C C . ASP A 1 104 ? 6.406 -17.375 -35.312 1 91.81 104 ASP A C 1
ATOM 812 O O . ASP A 1 104 ? 7.168 -18.234 -35.781 1 91.81 104 ASP A O 1
ATOM 816 N N . TRP A 1 105 ? 5.582 -17.609 -34.375 1 91 105 TRP A N 1
ATOM 817 C CA . TRP A 1 105 ? 5.387 -19 -34 1 91 105 TRP A CA 1
ATOM 818 C C . TRP A 1 105 ? 5 -19.844 -35.219 1 91 105 TRP A C 1
ATOM 820 O O . TRP A 1 105 ? 4.215 -19.406 -36.062 1 91 105 TRP A O 1
ATOM 830 N N . SER A 1 106 ? 5.52 -21.047 -35.219 1 88.75 106 SER A N 1
ATOM 831 C CA . SER A 1 106 ? 5.281 -21.906 -36.375 1 88.75 106 SER A CA 1
ATOM 832 C C . SER A 1 106 ? 3.895 -22.547 -36.312 1 88.75 106 SER A C 1
ATOM 834 O O . SER A 1 106 ? 3.275 -22.781 -37.375 1 88.75 106 SER A O 1
ATOM 836 N N . HIS A 1 107 ? 3.43 -22.906 -35.125 1 87.88 107 HIS A N 1
ATOM 837 C CA . HIS A 1 107 ? 2.148 -23.562 -34.906 1 87.88 107 HIS A CA 1
ATOM 838 C C . HIS A 1 107 ? 1.351 -22.875 -33.812 1 87.88 107 HIS A C 1
ATOM 840 O O . HIS A 1 107 ? 1.894 -22.062 -33.062 1 87.88 107 HIS A O 1
ATOM 846 N N . PHE A 1 108 ? 0.061 -23.188 -33.812 1 86.19 108 PHE A N 1
ATOM 847 C CA . PHE A 1 108 ? -0.802 -22.688 -32.75 1 86.19 108 PHE A CA 1
ATOM 848 C C . PHE A 1 108 ? -0.33 -23.188 -31.406 1 86.19 108 PHE A C 1
ATOM 850 O O . PHE A 1 108 ? -0.32 -22.422 -30.422 1 86.19 108 PHE A O 1
ATOM 857 N N . TYR A 1 109 ? 0.037 -24.453 -31.359 1 80.94 109 TYR A N 1
ATOM 858 C CA . TYR A 1 109 ? 0.739 -25.031 -30.203 1 80.94 109 TYR A CA 1
ATOM 859 C C . TYR A 1 109 ? 2.223 -25.203 -30.516 1 80.94 109 TYR A C 1
ATOM 861 O O . TYR A 1 109 ? 2.592 -25.953 -31.422 1 80.94 109 TYR A O 1
ATOM 869 N N . THR A 1 110 ? 2.996 -24.531 -29.766 1 77.31 110 THR A N 1
ATOM 870 C CA . THR A 1 110 ? 4.426 -24.453 -30.062 1 77.31 110 THR A CA 1
ATOM 871 C C . THR A 1 110 ? 5.074 -25.828 -29.922 1 77.31 110 THR A C 1
ATOM 873 O O . THR A 1 110 ? 4.594 -26.672 -29.156 1 77.31 110 THR A O 1
ATOM 876 N N . THR A 1 111 ? 6.168 -25.938 -30.641 1 71.06 111 THR A N 1
ATOM 877 C CA . THR A 1 111 ? 6.891 -27.203 -30.641 1 71.06 111 THR A CA 1
ATOM 878 C C . THR A 1 111 ? 8.188 -27.078 -29.844 1 71.06 111 THR A C 1
ATOM 880 O O . THR A 1 111 ? 8.609 -25.984 -29.484 1 71.06 111 THR A O 1
ATOM 883 N N . GLY A 1 112 ? 8.805 -28.172 -29.469 1 69.75 112 GLY A N 1
ATOM 884 C CA . GLY A 1 112 ? 9.992 -28.266 -28.641 1 69.75 112 GLY A CA 1
ATOM 885 C C . GLY A 1 112 ? 11.117 -27.359 -29.109 1 69.75 112 GLY A C 1
ATOM 886 O O . GLY A 1 112 ? 11.625 -26.547 -28.344 1 69.75 112 GLY A O 1
ATOM 887 N N . PRO A 1 113 ? 11.453 -27.391 -30.375 1 71 113 PRO A N 1
ATOM 888 C CA . PRO A 1 113 ? 12.594 -26.625 -30.875 1 71 113 PRO A CA 1
ATOM 889 C C . PRO A 1 113 ? 12.391 -25.109 -30.734 1 71 113 PRO A C 1
ATOM 891 O O . PRO A 1 113 ? 13.359 -24.359 -30.719 1 71 113 PRO A O 1
ATOM 894 N N . GLU A 1 114 ? 11.219 -24.719 -30.625 1 79.44 114 GLU A N 1
ATOM 895 C CA . GLU A 1 114 ? 10.938 -23.281 -30.625 1 79.44 114 GLU A CA 1
ATOM 896 C C . GLU A 1 114 ? 11.266 -22.656 -29.266 1 79.44 114 GLU A C 1
ATOM 898 O O . GLU A 1 114 ? 11.125 -21.453 -29.078 1 79.44 114 GLU A O 1
ATOM 903 N N . ILE A 1 115 ? 11.797 -23.453 -28.469 1 77.56 115 ILE A N 1
ATOM 904 C CA . ILE A 1 115 ? 12.242 -22.969 -27.172 1 77.56 115 ILE A CA 1
ATOM 905 C C . ILE A 1 115 ? 13.43 -22.031 -27.344 1 77.56 115 ILE A C 1
ATOM 907 O O . ILE A 1 115 ? 13.766 -21.266 -26.438 1 77.56 115 ILE A O 1
ATOM 911 N N . GLU A 1 116 ? 13.984 -22.031 -28.5 1 84.38 116 GLU A N 1
ATOM 912 C CA . GLU A 1 116 ? 15.031 -21.078 -28.828 1 84.38 116 GLU A CA 1
ATOM 913 C C . GLU A 1 116 ? 14.547 -19.641 -28.641 1 84.38 116 GLU A C 1
ATOM 915 O O . GLU A 1 116 ? 15.352 -18.734 -28.453 1 84.38 116 GLU A O 1
ATOM 920 N N . TYR A 1 117 ? 13.25 -19.484 -28.703 1 89 117 TYR A N 1
ATOM 921 C CA . TYR A 1 117 ? 12.617 -18.203 -28.453 1 89 117 TYR A CA 1
ATOM 922 C C . TYR A 1 117 ? 13.086 -17.609 -27.125 1 89 117 TYR A C 1
ATOM 924 O O . TYR A 1 117 ? 13.336 -16.406 -27.016 1 89 117 TYR A O 1
ATOM 932 N N . ILE A 1 118 ? 13.297 -18.438 -26.062 1 89.69 118 ILE A N 1
ATOM 933 C CA . ILE A 1 118 ? 13.695 -17.984 -24.734 1 89.69 118 ILE A CA 1
ATOM 934 C C . ILE A 1 118 ? 15.117 -17.422 -24.781 1 89.69 118 ILE A C 1
ATOM 936 O O . ILE A 1 118 ? 15.375 -16.328 -24.25 1 89.69 118 ILE A O 1
ATOM 940 N N . GLN A 1 119 ? 15.969 -18.109 -25.453 1 91.69 119 GLN A N 1
ATOM 941 C CA . GLN A 1 119 ? 17.359 -17.688 -25.562 1 91.69 119 GLN A CA 1
ATOM 942 C C . GLN A 1 119 ? 17.5 -16.438 -26.406 1 91.69 119 GLN A C 1
ATOM 944 O O . GLN A 1 119 ? 18.266 -15.531 -26.078 1 91.69 119 GLN A O 1
ATOM 949 N N . ARG A 1 120 ? 16.734 -16.438 -27.453 1 92.56 120 ARG A N 1
ATOM 950 C CA . ARG A 1 120 ? 16.75 -15.258 -28.297 1 92.56 120 ARG A CA 1
ATOM 951 C C . ARG A 1 120 ? 16.266 -14.031 -27.531 1 92.56 120 ARG A C 1
ATOM 953 O O . ARG A 1 120 ? 16.844 -12.945 -27.672 1 92.56 120 ARG A O 1
ATOM 960 N N . THR A 1 121 ? 15.25 -14.234 -26.781 1 91.31 121 THR A N 1
ATOM 961 C CA . THR A 1 121 ? 14.727 -13.141 -25.969 1 91.31 121 THR A CA 1
ATOM 962 C C . THR A 1 121 ? 15.758 -12.68 -24.953 1 91.31 121 THR A C 1
ATOM 964 O O . THR A 1 121 ? 15.953 -11.484 -24.75 1 91.31 121 THR A O 1
ATOM 967 N N . ALA A 1 122 ? 16.406 -13.594 -24.281 1 92.81 122 ALA A N 1
ATOM 968 C CA . ALA A 1 122 ? 17.453 -13.258 -23.312 1 92.81 122 ALA A CA 1
ATOM 969 C C . ALA A 1 122 ? 18.562 -12.422 -23.953 1 92.81 122 ALA A C 1
ATOM 971 O O . ALA A 1 122 ? 19.031 -11.461 -23.344 1 92.81 122 ALA A O 1
ATOM 972 N N . ARG A 1 123 ? 18.953 -12.797 -25.156 1 94.19 123 ARG A N 1
ATOM 973 C CA . ARG A 1 123 ? 19.969 -12.047 -25.859 1 94.19 123 ARG A CA 1
ATOM 974 C C . ARG A 1 123 ? 19.469 -10.648 -26.234 1 94.19 123 ARG A C 1
ATOM 976 O O . ARG A 1 123 ? 20.172 -9.664 -26.016 1 94.19 123 ARG A O 1
ATOM 983 N N . LYS A 1 124 ? 18.281 -10.648 -26.734 1 91.5 124 LYS A N 1
ATOM 984 C CA . LYS A 1 124 ? 17.688 -9.391 -27.172 1 91.5 124 LYS A CA 1
ATOM 985 C C . LYS A 1 124 ? 17.641 -8.383 -26.031 1 91.5 124 LYS A C 1
ATOM 987 O O . LYS A 1 124 ? 17.875 -7.188 -26.234 1 91.5 124 LYS A O 1
ATOM 992 N N . TRP A 1 125 ? 17.344 -8.844 -24.875 1 89.88 125 TRP A N 1
ATOM 993 C CA . TRP A 1 125 ? 17.156 -7.961 -23.719 1 89.88 125 TRP A CA 1
ATOM 994 C C . TRP A 1 125 ? 18.438 -7.867 -22.891 1 89.88 125 TRP A C 1
ATOM 996 O O . TRP A 1 125 ? 18.422 -7.336 -21.781 1 89.88 125 TRP A O 1
ATOM 1006 N N . ASN A 1 126 ? 19.531 -8.398 -23.344 1 90.06 126 ASN A N 1
ATOM 1007 C CA . ASN A 1 126 ? 20.844 -8.359 -22.703 1 90.06 126 ASN A CA 1
ATOM 1008 C C . ASN A 1 126 ? 20.781 -8.922 -21.281 1 90.06 126 ASN A C 1
ATOM 1010 O O . ASN A 1 126 ? 21.297 -8.305 -20.344 1 90.06 126 ASN A O 1
ATOM 1014 N N . LEU A 1 127 ? 20.125 -10.039 -21.156 1 91.88 127 LEU A N 1
ATOM 1015 C CA . LEU A 1 127 ? 19.953 -10.625 -19.828 1 91.88 127 LEU A CA 1
ATOM 1016 C C . LEU A 1 127 ? 21.188 -11.422 -19.422 1 91.88 127 LEU A C 1
ATOM 1018 O O . LEU A 1 127 ? 21.391 -11.695 -18.234 1 91.88 127 LEU A O 1
ATOM 1022 N N . TYR A 1 128 ? 21.953 -11.742 -20.422 1 93 128 TYR A N 1
ATOM 1023 C CA . TYR A 1 128 ? 23.125 -12.57 -20.156 1 93 128 TYR A CA 1
ATOM 1024 C C . TYR A 1 128 ? 24.125 -11.828 -19.281 1 93 128 TYR A C 1
ATOM 1026 O O . TYR A 1 128 ? 24.938 -12.453 -18.594 1 93 128 TYR A O 1
ATOM 1034 N N . ASP A 1 129 ? 24.062 -10.539 -19.234 1 90.88 129 ASP A N 1
ATOM 1035 C CA . ASP A 1 129 ? 24.953 -9.734 -18.406 1 90.88 129 ASP A CA 1
ATOM 1036 C C . ASP A 1 129 ? 24.734 -10.031 -16.922 1 90.88 129 ASP A C 1
ATOM 1038 O O . ASP A 1 129 ? 25.625 -9.812 -16.109 1 90.88 129 ASP A O 1
ATOM 1042 N N . ASN A 1 130 ? 23.609 -10.57 -16.547 1 92.5 130 ASN A N 1
ATOM 1043 C CA . ASN A 1 130 ? 23.25 -10.82 -15.156 1 92.5 130 ASN A CA 1
ATOM 1044 C C . ASN A 1 130 ? 23.266 -12.312 -14.836 1 92.5 130 ASN A C 1
ATOM 1046 O O . ASN A 1 130 ? 22.922 -12.711 -13.719 1 92.5 130 ASN A O 1
ATOM 1050 N N . ILE A 1 131 ? 23.625 -13.141 -15.805 1 95.12 131 ILE A N 1
ATOM 1051 C CA . ILE A 1 131 ? 23.5 -14.586 -15.641 1 95.12 131 ILE A CA 1
ATOM 1052 C C . ILE A 1 131 ? 24.875 -15.203 -15.445 1 95.12 131 ILE A C 1
ATOM 1054 O O . ILE A 1 131 ? 25.812 -14.898 -16.188 1 95.12 131 ILE A O 1
ATOM 1058 N N . GLN A 1 132 ? 25.016 -15.992 -14.461 1 95.75 132 GLN A N 1
ATOM 1059 C CA . GLN A 1 132 ? 26.156 -16.875 -14.281 1 95.75 132 GLN A CA 1
ATOM 1060 C C . GLN A 1 132 ? 25.812 -18.312 -14.602 1 95.75 132 GLN A C 1
ATOM 1062 O O . GLN A 1 132 ? 25.219 -19.016 -13.773 1 95.75 132 GLN A O 1
ATOM 1067 N N . PRO A 1 133 ? 26.188 -18.766 -15.781 1 95.19 133 PRO A N 1
ATOM 1068 C CA . PRO A 1 133 ? 25.906 -20.156 -16.141 1 95.19 133 PRO A CA 1
ATOM 1069 C C . PRO A 1 133 ? 26.766 -21.156 -15.367 1 95.19 133 PRO A C 1
ATOM 1071 O O . PRO A 1 133 ? 27.703 -20.75 -14.664 1 95.19 133 PRO A O 1
ATOM 1074 N N . ASN A 1 134 ? 26.406 -22.438 -15.414 1 95.75 134 ASN A N 1
ATOM 1075 C CA . ASN A 1 134 ? 27.125 -23.5 -14.727 1 95.75 134 ASN A CA 1
ATOM 1076 C C . ASN A 1 134 ? 27.328 -23.172 -13.25 1 95.75 134 ASN A C 1
ATOM 1078 O O . ASN A 1 134 ? 28.422 -23.375 -12.719 1 95.75 134 ASN A O 1
ATOM 1082 N N . SER A 1 135 ? 26.375 -22.594 -12.664 1 96.06 135 SER A N 1
ATOM 1083 C CA . SER A 1 135 ? 26.391 -22.141 -11.273 1 96.06 135 SER A CA 1
ATOM 1084 C C . SER A 1 135 ? 25.203 -22.688 -10.5 1 96.06 135 SER A C 1
ATOM 1086 O O . SER A 1 135 ? 24.109 -22.109 -10.523 1 96.06 135 SER A O 1
ATOM 1088 N N . LYS A 1 136 ? 25.484 -23.766 -9.766 1 95 136 LYS A N 1
ATOM 1089 C CA . LYS A 1 136 ? 24.422 -24.438 -9.008 1 95 136 LYS A CA 1
ATOM 1090 C C . LYS A 1 136 ? 24.422 -23.984 -7.551 1 95 136 LYS A C 1
ATOM 1092 O O . LYS A 1 136 ? 25.422 -24.156 -6.848 1 95 136 LYS A O 1
ATOM 1097 N N . VAL A 1 137 ? 23.344 -23.375 -7.105 1 95.25 137 VAL A N 1
ATOM 1098 C CA . VAL A 1 137 ? 23.203 -23.062 -5.688 1 95.25 137 VAL A CA 1
ATOM 1099 C C . VAL A 1 137 ? 23.109 -24.359 -4.883 1 95.25 137 VAL A C 1
ATOM 1101 O O . VAL A 1 137 ? 22.266 -25.203 -5.172 1 95.25 137 VAL A O 1
ATOM 1104 N N . VAL A 1 138 ? 23.875 -24.516 -3.867 1 96.44 138 VAL A N 1
ATOM 1105 C CA . VAL A 1 138 ? 23.891 -25.766 -3.131 1 96.44 138 VAL A CA 1
ATOM 1106 C C . VAL A 1 138 ? 23.5 -25.531 -1.675 1 96.44 138 VAL A C 1
ATOM 1108 O O . VAL A 1 138 ? 23.078 -26.453 -0.973 1 96.44 138 VAL A O 1
ATOM 1111 N N . GLU A 1 139 ? 23.719 -24.312 -1.259 1 97.44 139 GLU A N 1
ATOM 1112 C CA . GLU A 1 139 ? 23.359 -23.938 0.106 1 97.44 139 GLU A CA 1
ATOM 1113 C C . GLU A 1 139 ? 22.969 -22.469 0.199 1 97.44 139 GLU A C 1
ATOM 1115 O O . GLU A 1 139 ? 23.562 -21.625 -0.47 1 97.44 139 GLU A O 1
ATOM 1120 N N . ALA A 1 140 ? 22.016 -22.141 0.972 1 97.62 140 ALA A N 1
ATOM 1121 C CA . ALA A 1 140 ? 21.609 -20.781 1.307 1 97.62 140 ALA A CA 1
ATOM 1122 C C . ALA A 1 140 ? 21.219 -20.672 2.781 1 97.62 140 ALA A C 1
ATOM 1124 O O . ALA A 1 140 ? 20.438 -21.484 3.289 1 97.62 140 ALA A O 1
ATOM 1125 N N . ALA A 1 141 ? 21.781 -19.734 3.498 1 98.56 141 ALA A N 1
ATOM 1126 C CA . ALA A 1 141 ? 21.516 -19.531 4.922 1 98.56 141 ALA A CA 1
ATOM 1127 C C . ALA A 1 141 ? 21.297 -18.062 5.246 1 98.56 141 ALA A C 1
ATOM 1129 O O . ALA A 1 141 ? 22.031 -17.203 4.77 1 98.56 141 ALA A O 1
ATOM 1130 N N . TRP A 1 142 ? 20.297 -17.812 6.043 1 98.62 142 TRP A N 1
ATOM 1131 C CA . TRP A 1 142 ? 20 -16.438 6.465 1 98.62 142 TRP A CA 1
ATOM 1132 C C . TRP A 1 142 ? 20.969 -15.992 7.559 1 98.62 142 TRP A C 1
ATOM 1134 O O . TRP A 1 142 ? 21.172 -16.703 8.547 1 98.62 142 TRP A O 1
ATOM 1144 N N . ASP A 1 143 ? 21.578 -14.883 7.332 1 98.5 143 ASP A N 1
ATOM 1145 C CA . ASP A 1 143 ? 22.406 -14.234 8.336 1 98.5 143 ASP A CA 1
ATOM 1146 C C . ASP A 1 143 ? 21.656 -13.094 9.023 1 98.5 143 ASP A C 1
ATOM 1148 O O . ASP A 1 143 ? 21.578 -11.984 8.5 1 98.5 143 ASP A O 1
ATOM 1152 N N . GLU A 1 144 ? 21.156 -13.305 10.211 1 97.69 144 GLU A N 1
ATOM 1153 C CA . GLU A 1 144 ? 20.25 -12.391 10.914 1 97.69 144 GLU A CA 1
ATOM 1154 C C . GLU A 1 144 ? 20.922 -11.055 11.188 1 97.69 144 GLU A C 1
ATOM 1156 O O . GLU A 1 144 ? 20.375 -9.992 10.891 1 97.69 144 GLU A O 1
ATOM 1161 N N . PRO A 1 145 ? 22.156 -11.023 11.695 1 97.19 145 PRO A N 1
ATOM 1162 C CA . PRO A 1 145 ? 22.781 -9.727 11.977 1 97.19 145 PRO A CA 1
ATOM 1163 C C . PRO A 1 145 ? 23 -8.898 10.711 1 97.19 145 PRO A C 1
ATOM 1165 O O . PRO A 1 145 ? 22.828 -7.68 10.727 1 97.19 145 PRO A O 1
ATOM 1168 N N . ALA A 1 146 ? 23.297 -9.609 9.648 1 97.44 146 ALA A N 1
ATOM 1169 C CA . ALA A 1 146 ? 23.609 -8.891 8.414 1 97.44 146 ALA A CA 1
ATOM 1170 C C . ALA A 1 146 ? 22.344 -8.547 7.645 1 97.44 146 ALA A C 1
ATOM 1172 O O . ALA A 1 146 ? 22.344 -7.664 6.777 1 97.44 146 ALA A O 1
ATOM 1173 N N . GLY A 1 147 ? 21.297 -9.242 7.941 1 98.06 147 GLY A N 1
ATOM 1174 C CA . GLY A 1 147 ? 20.094 -9.086 7.152 1 98.06 147 GLY A CA 1
ATOM 1175 C C . GLY A 1 147 ? 20.25 -9.523 5.711 1 98.06 147 GLY A C 1
ATOM 1176 O O . GLY A 1 147 ? 19.766 -8.852 4.793 1 98.06 147 GLY A O 1
ATOM 1177 N N . LYS A 1 148 ? 21 -10.578 5.488 1 98.62 148 LYS A N 1
ATOM 1178 C CA . LYS A 1 148 ? 21.312 -11.039 4.141 1 98.62 148 LYS A CA 1
ATOM 1179 C C . LYS A 1 148 ? 21.281 -12.562 4.059 1 98.62 148 LYS A C 1
ATOM 1181 O O . LYS A 1 148 ? 21.438 -13.25 5.074 1 98.62 148 LYS A O 1
ATOM 1186 N N . TRP A 1 149 ? 21.031 -13.047 2.91 1 98.62 149 TRP A N 1
ATOM 1187 C CA . TRP A 1 149 ? 21.219 -14.461 2.592 1 98.62 149 TRP A CA 1
ATOM 1188 C C . TRP A 1 149 ? 22.656 -14.734 2.17 1 98.62 149 TRP A C 1
ATOM 1190 O O . TRP A 1 149 ? 23.219 -14.016 1.337 1 98.62 149 TRP A O 1
ATOM 1200 N N . LYS A 1 150 ? 23.25 -15.734 2.758 1 98.56 150 LYS A N 1
ATOM 1201 C CA . LYS A 1 150 ? 24.547 -16.266 2.316 1 98.56 150 LYS A CA 1
ATOM 1202 C C . LYS A 1 150 ? 24.359 -17.547 1.499 1 98.56 150 LYS A C 1
ATOM 1204 O O . LYS A 1 150 ? 23.703 -18.484 1.95 1 98.56 150 LYS A O 1
ATOM 1209 N N . VAL A 1 151 ? 24.969 -17.516 0.296 1 97.56 151 VAL A N 1
ATOM 1210 C CA . VAL A 1 151 ? 24.75 -18.641 -0.59 1 97.56 151 VAL A CA 1
ATOM 1211 C C . VAL A 1 151 ? 26.078 -19.281 -0.981 1 97.56 151 VAL A C 1
ATOM 1213 O O . VAL A 1 151 ? 27.094 -18.578 -1.079 1 97.56 151 VAL A O 1
ATOM 1216 N N . LYS A 1 152 ? 26.078 -20.531 -1.059 1 98.06 152 LYS A N 1
ATOM 1217 C CA . LYS A 1 152 ? 27.172 -21.281 -1.658 1 98.06 152 LYS A CA 1
ATOM 1218 C C . LYS A 1 152 ? 26.797 -21.797 -3.047 1 98.06 152 LYS A C 1
ATOM 1220 O O . LYS A 1 152 ? 25.734 -22.375 -3.23 1 98.06 152 LYS A O 1
ATOM 1225 N N . ILE A 1 153 ? 27.656 -21.484 -4.008 1 97.69 153 ILE A N 1
ATOM 1226 C CA . ILE A 1 153 ? 27.438 -21.812 -5.41 1 97.69 153 ILE A CA 1
ATOM 1227 C C . ILE A 1 153 ? 28.531 -22.75 -5.906 1 97.69 153 ILE A C 1
ATOM 1229 O O . ILE A 1 153 ? 29.719 -22.469 -5.762 1 97.69 153 ILE A O 1
ATOM 1233 N N . SER A 1 154 ? 28.094 -23.859 -6.445 1 97.19 154 SER A N 1
ATOM 1234 C CA . SER A 1 154 ? 29.031 -24.797 -7.066 1 97.19 154 SER A CA 1
ATOM 1235 C C . SER A 1 154 ? 29.25 -24.453 -8.539 1 97.19 154 SER A C 1
ATOM 1237 O O . SER A 1 154 ? 28.312 -24.484 -9.336 1 97.19 154 SER A O 1
ATOM 1239 N N . GLN A 1 155 ? 30.406 -24.094 -8.867 1 95.06 155 GLN A N 1
ATOM 1240 C CA . GLN A 1 155 ? 30.828 -23.828 -10.234 1 95.06 155 GLN A CA 1
ATOM 1241 C C . GLN A 1 155 ? 31.969 -24.75 -10.641 1 95.06 155 GLN A C 1
ATOM 1243 O O . GLN A 1 155 ? 33.094 -24.594 -10.18 1 95.06 155 GLN A O 1
ATOM 1248 N N . ASP A 1 156 ? 31.703 -25.641 -11.523 1 88 156 ASP A N 1
ATOM 1249 C CA . ASP A 1 156 ? 32.688 -26.609 -11.992 1 88 156 ASP A CA 1
ATOM 1250 C C . ASP A 1 156 ? 33.406 -27.266 -10.812 1 88 156 ASP A C 1
ATOM 1252 O O . ASP A 1 156 ? 34.625 -27.312 -10.773 1 88 156 ASP A O 1
ATOM 1256 N N . GLY A 1 157 ? 32.688 -27.594 -9.82 1 87.81 157 GLY A N 1
ATOM 1257 C CA . GLY A 1 157 ? 33.219 -28.312 -8.68 1 87.81 157 GLY A CA 1
ATOM 1258 C C . GLY A 1 157 ? 33.812 -27.406 -7.609 1 87.81 157 GLY A C 1
ATOM 1259 O O . GLY A 1 157 ? 34.156 -27.875 -6.52 1 87.81 157 GLY A O 1
ATOM 1260 N N . ILE A 1 158 ? 33.906 -26.141 -7.852 1 95.94 158 ILE A N 1
ATOM 1261 C CA . ILE A 1 158 ? 34.438 -25.172 -6.891 1 95.94 158 ILE A CA 1
ATOM 1262 C C . ILE A 1 158 ? 33.281 -24.438 -6.223 1 95.94 158 ILE A C 1
ATOM 1264 O O . ILE A 1 158 ? 32.375 -23.969 -6.895 1 95.94 158 ILE A O 1
ATOM 1268 N N . ILE A 1 159 ? 33.375 -24.344 -4.895 1 97.56 159 ILE A N 1
ATOM 1269 C CA . ILE A 1 159 ? 32.312 -23.656 -4.152 1 97.56 159 ILE A CA 1
ATOM 1270 C C . ILE A 1 159 ? 32.656 -22.172 -4.035 1 97.56 159 ILE A C 1
ATOM 1272 O O . ILE A 1 159 ? 33.75 -21.812 -3.568 1 97.56 159 ILE A O 1
ATOM 1276 N N . LYS A 1 160 ? 31.844 -21.359 -4.508 1 97.38 160 LYS A N 1
ATOM 1277 C CA . LYS A 1 160 ? 31.922 -19.922 -4.34 1 97.38 160 LYS A CA 1
ATOM 1278 C C . LYS A 1 160 ? 30.828 -19.406 -3.402 1 97.38 160 LYS A C 1
ATOM 1280 O O . LYS A 1 160 ? 29.75 -20 -3.326 1 97.38 160 LYS A O 1
ATOM 1285 N N . GLU A 1 161 ? 31.203 -18.344 -2.691 1 97.75 161 GLU A N 1
ATOM 1286 C CA . GLU A 1 161 ? 30.234 -17.766 -1.77 1 97.75 161 GLU A CA 1
ATOM 1287 C C . GLU A 1 161 ? 29.781 -16.391 -2.236 1 97.75 161 GLU A C 1
ATOM 1289 O O . GLU A 1 161 ? 30.547 -15.672 -2.895 1 97.75 161 GLU A O 1
ATOM 1294 N N . ASP A 1 162 ? 28.609 -16.078 -1.998 1 97.75 162 ASP A N 1
ATOM 1295 C CA . ASP A 1 162 ? 28 -14.781 -2.287 1 97.75 162 ASP A CA 1
ATOM 1296 C C . ASP A 1 162 ? 26.953 -14.414 -1.248 1 97.75 162 ASP A C 1
ATOM 1298 O O . ASP A 1 162 ? 26.609 -15.234 -0.382 1 97.75 162 ASP A O 1
ATOM 1302 N N . GLU A 1 163 ? 26.531 -13.188 -1.149 1 98.38 163 GLU A N 1
ATOM 1303 C CA . GLU A 1 163 ? 25.5 -12.75 -0.209 1 98.38 163 GLU A CA 1
ATOM 1304 C C . GLU A 1 163 ? 24.625 -11.664 -0.816 1 98.38 163 GLU A C 1
ATOM 1306 O O . GLU A 1 163 ? 25.078 -10.898 -1.676 1 98.38 163 GLU A O 1
ATOM 1311 N N . ALA A 1 164 ? 23.406 -11.609 -0.447 1 98.44 164 ALA A N 1
ATOM 1312 C CA . ALA A 1 164 ? 22.469 -10.617 -0.958 1 98.44 164 ALA A CA 1
ATOM 1313 C C . ALA A 1 164 ? 21.344 -10.367 0.039 1 98.44 164 ALA A C 1
ATOM 1315 O O . ALA A 1 164 ? 21.078 -11.203 0.909 1 98.44 164 ALA A O 1
ATOM 1316 N N . GLU A 1 165 ? 20.719 -9.195 -0.033 1 98.56 165 GLU A N 1
ATOM 1317 C CA . GLU A 1 165 ? 19.547 -8.891 0.787 1 98.56 165 GLU A CA 1
ATOM 1318 C C . GLU A 1 165 ? 18.344 -9.742 0.385 1 98.56 165 GLU A C 1
ATOM 1320 O O . GLU A 1 165 ? 17.594 -10.219 1.244 1 98.56 165 GLU A O 1
ATOM 1325 N N . ILE A 1 166 ? 18.156 -10 -0.913 1 98.25 166 ILE A N 1
ATOM 1326 C CA . ILE A 1 166 ? 16.953 -10.68 -1.404 1 98.25 166 ILE A CA 1
ATOM 1327 C C . ILE A 1 166 ? 17.359 -11.961 -2.137 1 98.25 166 ILE A C 1
ATOM 1329 O O . ILE A 1 166 ? 18.297 -11.953 -2.941 1 98.25 166 ILE A O 1
ATOM 1333 N N . PHE A 1 167 ? 16.703 -13.039 -1.842 1 97.94 167 PHE A N 1
ATOM 1334 C CA . PHE A 1 167 ? 16.859 -14.312 -2.531 1 97.94 167 PHE A CA 1
ATOM 1335 C C . PHE A 1 167 ? 15.562 -14.742 -3.197 1 97.94 167 PHE A C 1
ATOM 1337 O O . PHE A 1 167 ? 14.539 -14.914 -2.527 1 97.94 167 PHE A O 1
ATOM 1344 N N . VAL A 1 168 ? 15.594 -14.891 -4.484 1 96.62 168 VAL A N 1
ATOM 1345 C CA . VAL A 1 168 ? 14.438 -15.359 -5.242 1 96.62 168 VAL A CA 1
ATOM 1346 C C . VAL A 1 168 ? 14.68 -16.797 -5.711 1 96.62 168 VAL A C 1
ATOM 1348 O O . VAL A 1 168 ? 15.68 -17.078 -6.371 1 96.62 168 VAL A O 1
ATOM 1351 N N . SER A 1 169 ? 13.805 -17.672 -5.309 1 93 169 SER A N 1
ATOM 1352 C CA . SER A 1 169 ? 13.836 -19.047 -5.758 1 93 169 SER A CA 1
ATOM 1353 C C . SER A 1 169 ? 12.812 -19.297 -6.863 1 93 169 SER A C 1
ATOM 1355 O O . SER A 1 169 ? 11.609 -19.203 -6.637 1 93 169 SER A O 1
ATOM 1357 N N . ALA A 1 170 ? 13.32 -19.641 -7.984 1 85.38 170 ALA A N 1
ATOM 1358 C CA . ALA A 1 170 ? 12.422 -19.938 -9.094 1 85.38 170 ALA A CA 1
ATOM 1359 C C . ALA A 1 170 ? 12.555 -21.391 -9.539 1 85.38 170 ALA A C 1
ATOM 1361 O O . ALA A 1 170 ? 12.703 -21.672 -10.734 1 85.38 170 ALA A O 1
ATOM 1362 N N . LEU A 1 171 ? 12.562 -22.328 -8.672 1 73 171 LEU A N 1
ATOM 1363 C CA . LEU A 1 171 ? 12.797 -23.75 -8.93 1 73 171 LEU A CA 1
ATOM 1364 C C . LEU A 1 171 ? 11.578 -24.375 -9.602 1 73 171 LEU A C 1
ATOM 1366 O O . LEU A 1 171 ? 11.727 -25.281 -10.422 1 73 171 LEU A O 1
ATOM 1370 N N . GLY A 1 172 ? 10.5 -23.844 -9.516 1 66.19 172 GLY A N 1
ATOM 1371 C CA . GLY A 1 172 ? 9.289 -24.422 -10.07 1 66.19 172 GLY A CA 1
ATOM 1372 C C . GLY A 1 172 ? 9.062 -25.859 -9.633 1 66.19 172 GLY A C 1
ATOM 1373 O O . GLY A 1 172 ? 9.945 -26.484 -9.039 1 66.19 172 GLY A O 1
ATOM 1374 N N . PRO A 1 173 ? 8 -26.453 -9.914 1 65.62 173 PRO A N 1
ATOM 1375 C CA . PRO A 1 173 ? 7.648 -27.797 -9.453 1 65.62 173 PRO A CA 1
ATOM 1376 C C . PRO A 1 173 ? 8.203 -28.906 -10.352 1 65.62 173 PRO A C 1
ATOM 1378 O O . PRO A 1 173 ? 8.273 -30.062 -9.938 1 65.62 173 PRO A O 1
ATOM 1381 N N . LEU A 1 174 ? 8.703 -28.641 -11.5 1 62.66 174 LEU A N 1
ATOM 1382 C CA . LEU A 1 174 ? 9 -29.672 -12.492 1 62.66 174 LEU A CA 1
ATOM 1383 C C . LEU A 1 174 ? 10.508 -29.891 -12.617 1 62.66 174 LEU A C 1
ATOM 1385 O O . LEU A 1 174 ? 10.992 -30.281 -13.68 1 62.66 174 LEU A O 1
ATOM 1389 N N . ASN A 1 175 ? 11.211 -29.688 -11.625 1 59.53 175 ASN A N 1
ATOM 1390 C CA . ASN A 1 175 ? 12.664 -29.672 -11.812 1 59.53 175 ASN A CA 1
ATOM 1391 C C . ASN A 1 175 ? 13.297 -30.984 -11.359 1 59.53 175 ASN A C 1
ATOM 1393 O O . ASN A 1 175 ? 14.484 -31.219 -11.578 1 59.53 175 ASN A O 1
ATOM 1397 N N . ASN A 1 176 ? 12.539 -31.812 -10.789 1 58 176 ASN A N 1
ATOM 1398 C CA . ASN A 1 176 ? 13.117 -33.062 -10.359 1 58 176 ASN A CA 1
ATOM 1399 C C . ASN A 1 176 ? 12.266 -34.25 -10.805 1 58 176 ASN A C 1
ATOM 1401 O O . ASN A 1 176 ? 11.117 -34.406 -10.383 1 58 176 ASN A O 1
ATOM 1405 N N . TRP A 1 177 ? 12.984 -35.062 -11.742 1 54.66 177 TRP A N 1
ATOM 1406 C CA . TRP A 1 177 ? 12.266 -36.219 -12.227 1 54.66 177 TRP A CA 1
ATOM 1407 C C . TRP A 1 177 ? 12.102 -37.25 -11.125 1 54.66 177 TRP A C 1
ATOM 1409 O O . TRP A 1 177 ? 12.953 -37.375 -10.242 1 54.66 177 TRP A O 1
ATOM 1419 N N . LYS A 1 178 ? 10.875 -37.812 -11.141 1 56.62 178 LYS A N 1
ATOM 1420 C CA . LYS A 1 178 ? 10.625 -38.906 -10.211 1 56.62 178 LYS A CA 1
ATOM 1421 C C . LYS A 1 178 ? 10.758 -40.281 -10.906 1 56.62 178 LYS A C 1
ATOM 1423 O O . LYS A 1 178 ? 10.094 -40.531 -11.906 1 56.62 178 LYS A O 1
ATOM 1428 N N . TRP A 1 179 ? 11.789 -41.031 -10.5 1 54.72 179 TRP A N 1
ATOM 1429 C CA . TRP A 1 179 ? 11.898 -42.406 -11.023 1 54.72 179 TRP A CA 1
ATOM 1430 C C . TRP A 1 179 ? 10.836 -43.312 -10.414 1 54.72 179 TRP A C 1
ATOM 1432 O O . TRP A 1 179 ? 10.516 -43.188 -9.227 1 54.72 179 TRP A O 1
ATOM 1442 N N . PRO A 1 180 ? 10.18 -44.094 -11.273 1 56.56 180 PRO A N 1
ATOM 1443 C CA . PRO A 1 180 ? 9.234 -45.031 -10.68 1 56.56 180 PRO A CA 1
ATOM 1444 C C . PRO A 1 180 ? 9.914 -46.031 -9.727 1 56.56 180 PRO A C 1
ATOM 1446 O O . PRO A 1 180 ? 11.102 -46.344 -9.898 1 56.56 180 PRO A O 1
ATOM 1449 N N . ASP A 1 181 ? 9.234 -46.219 -8.695 1 54.47 181 ASP A N 1
ATOM 1450 C CA . ASP A 1 181 ? 9.758 -47.188 -7.719 1 54.47 181 ASP A CA 1
ATOM 1451 C C . ASP A 1 181 ? 9.656 -48.625 -8.242 1 54.47 181 ASP A C 1
ATOM 1453 O O . ASP A 1 181 ? 8.805 -49.375 -7.785 1 54.47 181 ASP A O 1
ATOM 1457 N N . ILE A 1 182 ? 10.305 -48.875 -9.328 1 52.56 182 ILE A N 1
ATOM 1458 C CA . ILE A 1 182 ? 10.352 -50.219 -9.914 1 52.56 182 ILE A CA 1
ATOM 1459 C C . ILE A 1 182 ? 11.734 -50.844 -9.703 1 52.56 182 ILE A C 1
ATOM 1461 O O . ILE A 1 182 ? 12.75 -50.25 -10.07 1 52.56 182 ILE A O 1
ATOM 1465 N N . GLN A 1 183 ? 11.727 -51.844 -9.062 1 50.72 183 GLN A N 1
ATOM 1466 C CA . GLN A 1 183 ? 12.984 -52.531 -8.781 1 50.72 183 GLN A CA 1
ATOM 1467 C C . GLN A 1 183 ? 13.719 -52.875 -10.07 1 50.72 183 GLN A C 1
ATOM 1469 O O . GLN A 1 183 ? 13.117 -53.438 -11 1 50.72 183 GLN A O 1
ATOM 1474 N N . GLY A 1 184 ? 14.969 -52.5 -10.281 1 50.56 184 GLY A N 1
ATOM 1475 C CA . GLY A 1 184 ? 15.805 -52.906 -11.406 1 50.56 184 GLY A CA 1
ATOM 1476 C C . GLY A 1 184 ? 15.734 -51.938 -12.562 1 50.56 184 GLY A C 1
ATOM 1477 O O . GLY A 1 184 ? 16.422 -52.094 -13.578 1 50.56 184 GLY A O 1
ATOM 1478 N N . LEU A 1 185 ? 14.906 -50.938 -12.578 1 55.81 185 LEU A N 1
ATOM 1479 C CA . LEU A 1 185 ? 14.711 -50 -13.672 1 55.81 185 LEU A CA 1
ATOM 1480 C C . LEU A 1 185 ? 16.031 -49.344 -14.07 1 55.81 185 LEU A C 1
ATOM 1482 O O . LEU A 1 185 ? 16.297 -49.125 -15.25 1 55.81 185 LEU A O 1
ATOM 1486 N N . THR A 1 186 ? 16.766 -49.094 -13.164 1 53.12 186 THR A N 1
ATOM 1487 C CA . THR A 1 186 ? 18.016 -48.406 -13.445 1 53.12 186 THR A CA 1
ATOM 1488 C C . THR A 1 186 ? 18.969 -49.281 -14.234 1 53.12 186 THR A C 1
ATOM 1490 O O . THR A 1 186 ? 19.938 -48.812 -14.812 1 53.12 186 THR A O 1
ATOM 1493 N N . LYS A 1 187 ? 18.609 -50.562 -14.297 1 51.12 187 LYS A N 1
ATOM 1494 C CA . LYS A 1 187 ? 19.5 -51.531 -14.961 1 51.12 187 LYS A CA 1
ATOM 1495 C C . LYS A 1 187 ? 19.047 -51.781 -16.391 1 51.12 187 LYS A C 1
ATOM 1497 O O . LYS A 1 187 ? 19.703 -52.5 -17.125 1 51.12 187 LYS A O 1
ATOM 1502 N N . PHE A 1 188 ? 18.031 -51.219 -16.766 1 50.5 188 PHE A N 1
ATOM 1503 C CA . PHE A 1 188 ? 17.5 -51.5 -18.094 1 50.5 188 PHE A CA 1
ATOM 1504 C C . PHE A 1 188 ? 18.375 -50.875 -19.172 1 50.5 188 PHE A C 1
ATOM 1506 O O . PHE A 1 188 ? 18.672 -49.656 -19.109 1 50.5 188 PHE A O 1
ATOM 1513 N N . ARG A 1 189 ? 19.141 -51.469 -19.984 1 50.06 189 ARG A N 1
ATOM 1514 C CA . ARG A 1 189 ? 20.031 -51.031 -21.062 1 50.06 189 ARG A CA 1
ATOM 1515 C C . ARG A 1 189 ? 19.406 -51.25 -22.422 1 50.06 189 ARG A C 1
ATOM 1517 O O . ARG A 1 189 ? 20.109 -51.375 -23.422 1 50.06 189 ARG A O 1
ATOM 1524 N N . GLY A 1 190 ? 18.031 -51.219 -22.547 1 48.69 190 GLY A N 1
ATOM 1525 C CA . GLY A 1 190 ? 17.469 -51.688 -23.812 1 48.69 190 GLY A CA 1
ATOM 1526 C C . GLY A 1 190 ? 17.703 -50.719 -24.953 1 48.69 190 GLY A C 1
ATOM 1527 O O . GLY A 1 190 ? 17.953 -49.531 -24.734 1 48.69 190 GLY A O 1
ATOM 1528 N N . LYS A 1 191 ? 18.016 -51.188 -26.078 1 48.75 191 LYS A N 1
ATOM 1529 C CA . LYS A 1 191 ? 18.156 -50.562 -27.391 1 48.75 191 LYS A CA 1
ATOM 1530 C C . LYS A 1 191 ? 16.781 -50.188 -27.969 1 48.75 191 LYS A C 1
ATOM 1532 O O . LYS A 1 191 ? 15.789 -50.875 -27.672 1 48.75 191 LYS A O 1
ATOM 1537 N N . LEU A 1 192 ? 16.672 -48.938 -28.312 1 44.53 192 LEU A N 1
ATOM 1538 C CA . LEU A 1 192 ? 15.492 -48.5 -29.047 1 44.53 192 LEU A CA 1
ATOM 1539 C C . LEU A 1 192 ? 15.078 -49.562 -30.062 1 44.53 192 LEU A C 1
ATOM 1541 O O . LEU A 1 192 ? 15.664 -49.656 -31.141 1 44.53 192 LEU A O 1
ATOM 1545 N N . ASN A 1 193 ? 15.031 -50.75 -29.844 1 50.62 193 ASN A N 1
ATOM 1546 C CA . ASN A 1 193 ? 14.422 -51.594 -30.859 1 50.62 193 ASN A CA 1
ATOM 1547 C C . ASN A 1 193 ? 12.898 -51.469 -30.844 1 50.62 193 ASN A C 1
ATOM 1549 O O . ASN A 1 193 ? 12.344 -50.688 -30.062 1 50.62 193 ASN A O 1
ATOM 1553 N N . LYS A 1 194 ? 11.82 -52.438 -31.578 1 67.06 194 LYS A N 1
ATOM 1554 C CA . LYS A 1 194 ? 10.492 -52.5 -32.188 1 67.06 194 LYS A CA 1
ATOM 1555 C C . LYS A 1 194 ? 9.406 -52.656 -31.109 1 67.06 194 LYS A C 1
ATOM 1557 O O . LYS A 1 194 ? 8.32 -52.062 -31.25 1 67.06 194 LYS A O 1
ATOM 1562 N N . CYS A 1 195 ? 9.703 -53.188 -30.016 1 78.38 195 CYS A N 1
ATOM 1563 C CA . CYS A 1 195 ? 8.648 -53.406 -29.031 1 78.38 195 CYS A CA 1
ATOM 1564 C C . CYS A 1 195 ? 8.82 -52.5 -27.828 1 78.38 195 CYS A C 1
ATOM 1566 O O . CYS A 1 195 ? 9.789 -52.625 -27.078 1 78.38 195 CYS A O 1
ATOM 1568 N N . VAL A 1 196 ? 7.906 -51.5 -27.672 1 83.94 196 VAL A N 1
ATOM 1569 C CA . VAL A 1 196 ? 8.055 -50.406 -26.719 1 83.94 196 VAL A CA 1
ATOM 1570 C C . VAL A 1 196 ? 6.973 -50.531 -25.641 1 83.94 196 VAL A C 1
ATOM 1572 O O . VAL A 1 196 ? 5.805 -50.781 -25.953 1 83.94 196 VAL A O 1
ATOM 1575 N N . ALA A 1 197 ? 7.398 -50.438 -24.406 1 84 197 ALA A N 1
ATOM 1576 C CA . ALA A 1 197 ? 6.469 -50.281 -23.281 1 84 197 ALA A CA 1
ATOM 1577 C C . ALA A 1 197 ? 6.492 -48.844 -22.766 1 84 197 ALA A C 1
ATOM 1579 O O . ALA A 1 197 ? 7.562 -48.281 -22.531 1 84 197 ALA A O 1
ATOM 1580 N N . VAL A 1 198 ? 5.352 -48.25 -22.719 1 82.44 198 VAL A N 1
ATOM 1581 C CA . VAL A 1 198 ? 5.199 -46.938 -22.094 1 82.44 198 VAL A CA 1
ATOM 1582 C C . VAL A 1 198 ? 4.453 -47.062 -20.766 1 82.44 198 VAL A C 1
ATOM 1584 O O . VAL A 1 198 ? 3.316 -47.562 -20.734 1 82.44 198 VAL A O 1
ATOM 1587 N N . ILE A 1 199 ? 5.148 -46.719 -19.688 1 78.81 199 ILE A N 1
ATOM 1588 C CA . ILE A 1 199 ? 4.527 -46.781 -18.375 1 78.81 199 ILE A CA 1
ATOM 1589 C C . ILE A 1 199 ? 3.967 -45.438 -17.984 1 78.81 199 ILE A C 1
ATOM 1591 O O . ILE A 1 199 ? 4.707 -44.438 -17.891 1 78.81 199 ILE A O 1
ATOM 1595 N N . GLY A 1 200 ? 2.658 -45.469 -17.766 1 77.88 200 GLY A N 1
ATOM 1596 C CA . GLY A 1 200 ? 2.02 -44.219 -17.344 1 77.88 200 GLY A CA 1
ATOM 1597 C C . GLY A 1 200 ? 1.021 -43.688 -18.344 1 77.88 200 GLY A C 1
ATOM 1598 O O . GLY A 1 200 ? 1.204 -43.875 -19.562 1 77.88 200 GLY A O 1
ATOM 1599 N N . SER A 1 201 ? 0.02 -43 -17.859 1 76.69 201 SER A N 1
ATOM 1600 C CA . SER A 1 201 ? -1.018 -42.438 -18.719 1 76.69 201 SER A CA 1
ATOM 1601 C C . SER A 1 201 ? -1.196 -40.969 -18.469 1 76.69 201 SER A C 1
ATOM 1603 O O . SER A 1 201 ? -2.238 -40.375 -18.797 1 76.69 201 SER A O 1
ATOM 1605 N N . GLY A 1 202 ? -0.171 -40.406 -17.797 1 74.81 202 GLY A N 1
ATOM 1606 C CA . GLY A 1 202 ? -0.173 -38.938 -17.688 1 74.81 202 GLY A CA 1
ATOM 1607 C C . GLY A 1 202 ? 0.166 -38.25 -19 1 74.81 202 GLY A C 1
ATOM 1608 O O . GLY A 1 202 ? 0.137 -38.875 -20.062 1 74.81 202 GLY A O 1
ATOM 1609 N N . SER A 1 203 ? 0.404 -36.938 -18.859 1 73.38 203 SER A N 1
ATOM 1610 C CA . SER A 1 203 ? 0.677 -36.125 -20.031 1 73.38 203 SER A CA 1
ATOM 1611 C C . SER A 1 203 ? 1.839 -36.719 -20.844 1 73.38 203 SER A C 1
ATOM 1613 O O . SER A 1 203 ? 1.731 -36.875 -22.062 1 73.38 203 SER A O 1
ATOM 1615 N N . SER A 1 204 ? 2.908 -37.031 -20.172 1 73.06 204 SER A N 1
ATOM 1616 C CA . SER A 1 204 ? 4.078 -37.594 -20.859 1 73.06 204 SER A CA 1
ATOM 1617 C C . SER A 1 204 ? 3.773 -38.938 -21.484 1 73.06 204 SER A C 1
ATOM 1619 O O . SER A 1 204 ? 4.219 -39.219 -22.609 1 73.06 204 SER A O 1
ATOM 1621 N N . GLY A 1 205 ? 3.016 -39.719 -20.812 1 76 205 GLY A N 1
ATOM 1622 C CA . GLY A 1 205 ? 2.682 -41.062 -21.328 1 76 205 GLY A CA 1
ATOM 1623 C C . GLY A 1 205 ? 1.834 -41 -22.578 1 76 205 GLY A C 1
ATOM 1624 O O . GLY A 1 205 ? 2.178 -41.625 -23.594 1 76 205 GLY A O 1
ATOM 1625 N N . VAL A 1 206 ? 0.852 -40.219 -22.531 1 77.56 206 VAL A N 1
ATOM 1626 C CA . VAL A 1 206 ? -0.078 -40.156 -23.641 1 77.56 206 VAL A CA 1
ATOM 1627 C C . VAL A 1 206 ? 0.622 -39.562 -24.859 1 77.56 206 VAL A C 1
ATOM 1629 O O . VAL A 1 206 ? 0.402 -40 -26 1 77.56 206 VAL A O 1
ATOM 1632 N N . GLN A 1 207 ? 1.416 -38.625 -24.578 1 75.31 207 GLN A N 1
ATOM 1633 C CA . GLN A 1 207 ? 2.127 -37.969 -25.672 1 75.31 207 GLN A CA 1
ATOM 1634 C C . GLN A 1 207 ? 3.152 -38.906 -26.297 1 75.31 207 GLN A C 1
ATOM 1636 O O . GLN A 1 207 ? 3.32 -38.938 -27.516 1 75.31 207 GLN A O 1
ATOM 1641 N N . CYS A 1 208 ? 3.814 -39.625 -25.453 1 78 208 CYS A N 1
ATOM 1642 C CA . CYS A 1 208 ? 4.797 -40.594 -25.953 1 78 208 CYS A CA 1
ATOM 1643 C C . CYS A 1 208 ? 4.133 -41.656 -26.828 1 78 208 CYS A C 1
ATOM 1645 O O . CYS A 1 208 ? 4.633 -41.969 -27.906 1 78 208 CYS A O 1
ATOM 1647 N N . VAL A 1 209 ? 3.031 -42.125 -26.391 1 81.31 209 VAL A N 1
ATOM 1648 C CA . VAL A 1 209 ? 2.312 -43.156 -27.125 1 81.31 209 VAL A CA 1
ATOM 1649 C C . VAL A 1 209 ? 1.878 -42.594 -28.484 1 81.31 209 VAL A C 1
ATOM 1651 O O . VAL A 1 209 ? 2.123 -43.219 -29.516 1 81.31 209 VAL A O 1
ATOM 1654 N N . ALA A 1 210 ? 1.296 -41.438 -28.469 1 77.56 210 ALA A N 1
ATOM 1655 C CA . ALA A 1 210 ? 0.804 -40.844 -29.703 1 77.56 210 ALA A CA 1
ATOM 1656 C C . ALA A 1 210 ? 1.943 -40.594 -30.688 1 77.56 210 ALA A C 1
ATOM 1658 O O . ALA A 1 210 ? 1.771 -40.75 -31.891 1 77.56 210 ALA A O 1
ATOM 1659 N N . ALA A 1 211 ? 3.023 -40.219 -30.188 1 74.88 211 ALA A N 1
ATOM 1660 C CA . ALA A 1 211 ? 4.152 -39.844 -31.031 1 74.88 211 ALA A CA 1
ATOM 1661 C C . ALA A 1 211 ? 4.867 -41.094 -31.578 1 74.88 211 ALA A C 1
ATOM 1663 O O . ALA A 1 211 ? 5.379 -41.062 -32.688 1 74.88 211 ALA A O 1
ATOM 1664 N N . MET A 1 212 ? 4.836 -42.219 -30.844 1 80.25 212 MET A N 1
ATOM 1665 C CA . MET A 1 212 ? 5.734 -43.312 -31.156 1 80.25 212 MET A CA 1
ATOM 1666 C C . MET A 1 212 ? 4.984 -44.438 -31.844 1 80.25 212 MET A C 1
ATOM 1668 O O . MET A 1 212 ? 5.594 -45.312 -32.469 1 80.25 212 MET A O 1
ATOM 1672 N N . HIS A 1 213 ? 3.764 -44.469 -31.719 1 81.38 213 HIS A N 1
ATOM 1673 C CA . HIS A 1 213 ? 3.025 -45.688 -32.094 1 81.38 213 HIS A CA 1
ATOM 1674 C C . HIS A 1 213 ? 3.268 -46.062 -33.531 1 81.38 213 HIS A C 1
ATOM 1676 O O . HIS A 1 213 ? 3.377 -47.25 -33.875 1 81.38 213 HIS A O 1
ATOM 1682 N N . SER A 1 214 ? 3.43 -45.031 -34.406 1 79.62 214 SER A N 1
ATOM 1683 C CA . SER A 1 214 ? 3.592 -45.312 -35.812 1 79.62 214 SER A CA 1
ATOM 1684 C C . SER A 1 214 ? 4.996 -45.812 -36.125 1 79.62 214 SER A C 1
ATOM 1686 O O . SER A 1 214 ? 5.234 -46.375 -37.188 1 79.62 214 SER A O 1
ATOM 1688 N N . GLN A 1 215 ? 5.805 -45.719 -35.188 1 78.69 215 GLN A N 1
ATOM 1689 C CA . GLN A 1 215 ? 7.207 -46.031 -35.438 1 78.69 215 GLN A CA 1
ATOM 1690 C C . GLN A 1 215 ? 7.613 -47.312 -34.719 1 78.69 215 GLN A C 1
ATOM 1692 O O . GLN A 1 215 ? 8.789 -47.688 -34.688 1 78.69 215 GLN A O 1
ATOM 1697 N N . THR A 1 216 ? 6.727 -47.938 -34.125 1 82.69 216 THR A N 1
ATOM 1698 C CA . THR A 1 216 ? 7.031 -49.125 -33.312 1 82.69 216 THR A CA 1
ATOM 1699 C C . THR A 1 216 ? 6.359 -50.375 -33.906 1 82.69 216 THR A C 1
ATOM 1701 O O . THR A 1 216 ? 5.352 -50.25 -34.625 1 82.69 216 THR A O 1
ATOM 1704 N N . SER A 1 217 ? 6.961 -51.531 -33.719 1 84.88 217 SER A N 1
ATOM 1705 C CA . SER A 1 217 ? 6.332 -52.781 -34.125 1 84.88 217 SER A CA 1
ATOM 1706 C C . SER A 1 217 ? 5.27 -53.219 -33.125 1 84.88 217 SER A C 1
ATOM 1708 O O . SER A 1 217 ? 4.305 -53.875 -33.5 1 84.88 217 SER A O 1
ATOM 1710 N N . LYS A 1 218 ? 5.523 -52.844 -31.969 1 87.56 218 LYS A N 1
ATOM 1711 C CA . LYS A 1 218 ? 4.59 -53.094 -30.875 1 87.56 218 LYS A CA 1
ATOM 1712 C C . LYS A 1 218 ? 4.734 -52.031 -29.781 1 87.56 218 LYS A C 1
ATOM 1714 O O . LYS A 1 218 ? 5.852 -51.688 -29.391 1 87.56 218 LYS A O 1
ATOM 1719 N N . LEU A 1 219 ? 3.615 -51.5 -29.359 1 88.5 219 LEU A N 1
ATOM 1720 C CA . LEU A 1 219 ? 3.621 -50.531 -28.281 1 88.5 219 LEU A CA 1
ATOM 1721 C C . LEU A 1 219 ? 2.545 -50.844 -27.25 1 88.5 219 LEU A C 1
ATOM 1723 O O . LEU A 1 219 ? 1.371 -51 -27.594 1 88.5 219 LEU A O 1
ATOM 1727 N N . ILE A 1 220 ? 2.982 -51.125 -26.031 1 86.69 220 ILE A N 1
ATOM 1728 C CA . ILE A 1 220 ? 2.037 -51.375 -24.953 1 86.69 220 ILE A CA 1
ATOM 1729 C C . ILE A 1 220 ? 2.09 -50.219 -23.953 1 86.69 220 ILE A C 1
ATOM 1731 O O . ILE A 1 220 ? 3.152 -49.906 -23.406 1 86.69 220 ILE A O 1
ATOM 1735 N N . ASN A 1 221 ? 0.967 -49.594 -23.812 1 87.25 221 ASN A N 1
ATOM 1736 C CA . ASN A 1 221 ? 0.83 -48.594 -22.766 1 87.25 221 ASN A CA 1
ATOM 1737 C C . ASN A 1 221 ? 0.303 -49.219 -21.469 1 87.25 221 ASN A C 1
ATOM 1739 O O . ASN A 1 221 ? -0.834 -49.688 -21.406 1 87.25 221 ASN A O 1
ATOM 1743 N N . TYR A 1 222 ? 1.194 -49.25 -20.469 1 83.06 222 TYR A N 1
ATOM 1744 C CA . TYR A 1 222 ? 0.785 -49.75 -19.156 1 83.06 222 TYR A CA 1
ATOM 1745 C C . TYR A 1 222 ? 0.155 -48.656 -18.328 1 83.06 222 TYR A C 1
ATOM 1747 O O . TYR A 1 222 ? 0.83 -47.688 -17.953 1 83.06 222 TYR A O 1
ATOM 1755 N N . VAL A 1 223 ? -1.144 -48.844 -18.094 1 78.94 223 VAL A N 1
ATOM 1756 C CA . VAL A 1 223 ? -1.92 -47.812 -17.422 1 78.94 223 VAL A CA 1
ATOM 1757 C C . VAL A 1 223 ? -2.385 -48.344 -16.062 1 78.94 223 VAL A C 1
ATOM 1759 O O . VAL A 1 223 ? -3.117 -49.312 -15.984 1 78.94 223 VAL A O 1
ATOM 1762 N N . ARG A 1 224 ? -1.879 -47.75 -15.016 1 75.44 224 ARG A N 1
ATOM 1763 C CA . ARG A 1 224 ? -2.303 -48.125 -13.68 1 75.44 224 ARG A CA 1
ATOM 1764 C C . ARG A 1 224 ? -3.6 -47.438 -13.289 1 75.44 224 ARG A C 1
ATOM 1766 O O . ARG A 1 224 ? -4.484 -48.031 -12.68 1 75.44 224 ARG A O 1
ATOM 1773 N N . ASN A 1 225 ? -3.674 -46.125 -13.602 1 76.19 225 ASN A N 1
ATOM 1774 C CA . ASN A 1 225 ? -4.836 -45.344 -13.242 1 76.19 225 ASN A CA 1
ATOM 1775 C C . ASN A 1 225 ? -5.496 -44.719 -14.477 1 76.19 225 ASN A C 1
ATOM 1777 O O . ASN A 1 225 ? -4.816 -44.188 -15.344 1 76.19 225 ASN A O 1
ATOM 1781 N N . PRO A 1 226 ? -6.793 -44.938 -14.523 1 75.81 226 PRO A N 1
ATOM 1782 C CA . PRO A 1 226 ? -7.488 -44.312 -15.648 1 75.81 226 PRO A CA 1
ATOM 1783 C C . PRO A 1 226 ? -7.344 -42.812 -15.656 1 75.81 226 PRO A C 1
ATOM 1785 O O . PRO A 1 226 ? -7.07 -42.188 -14.617 1 75.81 226 PRO A O 1
ATOM 1788 N N . THR A 1 227 ? -7.402 -42.219 -16.906 1 77.38 227 THR A N 1
ATOM 1789 C CA . THR A 1 227 ? -7.27 -40.75 -17.016 1 77.38 227 THR A CA 1
ATOM 1790 C C . THR A 1 227 ? -8.203 -40.219 -18.094 1 77.38 227 THR A C 1
ATOM 1792 O O . THR A 1 227 ? -8.508 -40.906 -19.062 1 77.38 227 THR A O 1
ATOM 1795 N N . TRP A 1 228 ? -8.625 -39.031 -17.812 1 77.25 228 TRP A N 1
ATOM 1796 C CA . TRP A 1 228 ? -9.414 -38.312 -18.812 1 77.25 228 TRP A CA 1
ATOM 1797 C C . TRP A 1 228 ? -8.539 -37.844 -19.969 1 77.25 228 TRP A C 1
ATOM 1799 O O . TRP A 1 228 ? -7.422 -37.375 -19.766 1 77.25 228 TRP A O 1
ATOM 1809 N N . ILE A 1 229 ? -8.984 -38.156 -21.203 1 75.81 229 ILE A N 1
ATOM 1810 C CA . ILE A 1 229 ? -8.336 -37.562 -22.359 1 75.81 229 ILE A CA 1
ATOM 1811 C C . ILE A 1 229 ? -9.133 -36.344 -22.844 1 75.81 229 ILE A C 1
ATOM 1813 O O . ILE A 1 229 ? -10.227 -36.5 -23.391 1 75.81 229 ILE A O 1
ATOM 1817 N N . ALA A 1 230 ? -8.57 -35.156 -22.609 1 73.38 230 ALA A N 1
ATOM 1818 C CA . ALA A 1 230 ? -9.297 -33.906 -22.844 1 73.38 230 ALA A CA 1
ATOM 1819 C C . ALA A 1 230 ? -8.977 -33.344 -24.219 1 73.38 230 ALA A C 1
ATOM 1821 O O . ALA A 1 230 ? -8.055 -33.812 -24.891 1 73.38 230 ALA A O 1
ATOM 1822 N N . SER A 1 231 ? -9.953 -32.406 -24.594 1 72 231 SER A N 1
ATOM 1823 C CA . SER A 1 231 ? -9.648 -31.594 -25.766 1 72 231 SER A CA 1
ATOM 1824 C C . SER A 1 231 ? -8.477 -30.656 -25.484 1 72 231 SER A C 1
ATOM 1826 O O . SER A 1 231 ? -8.172 -30.375 -24.328 1 72 231 SER A O 1
ATOM 1828 N N . ASN A 1 232 ? -7.941 -30.219 -26.609 1 73.44 232 ASN A N 1
ATOM 1829 C CA . ASN A 1 232 ? -6.84 -29.266 -26.469 1 73.44 232 ASN A CA 1
ATOM 1830 C C . ASN A 1 232 ? -7.305 -27.969 -25.812 1 73.44 232 ASN A C 1
ATOM 1832 O O . ASN A 1 232 ? -8.461 -27.562 -25.969 1 73.44 232 ASN A O 1
ATOM 1836 N N . PHE A 1 233 ? -6.387 -27.422 -25.094 1 73.12 233 PHE A N 1
ATOM 1837 C CA . PHE A 1 233 ? -6.684 -26.125 -24.484 1 73.12 233 PHE A CA 1
ATOM 1838 C C . PHE A 1 233 ? -6.977 -25.094 -25.562 1 73.12 233 PHE A C 1
ATOM 1840 O O . PHE A 1 233 ? -6.285 -25.031 -26.578 1 73.12 233 PHE A O 1
ATOM 1847 N N . SER A 1 234 ? -8.008 -24.312 -25.359 1 79 234 SER A N 1
ATOM 1848 C CA . SER A 1 234 ? -8.398 -23.25 -26.281 1 79 234 SER A CA 1
ATOM 1849 C C . SER A 1 234 ? -8.703 -23.828 -27.672 1 79 234 SER A C 1
ATOM 1851 O O . SER A 1 234 ? -8.383 -23.203 -28.688 1 79 234 SER A O 1
ATOM 1853 N N . SER A 1 235 ? -9.18 -24.922 -27.672 1 78.94 235 SER A N 1
ATOM 1854 C CA . SER A 1 235 ? -9.461 -25.594 -28.938 1 78.94 235 SER A CA 1
ATOM 1855 C C . SER A 1 235 ? -10.438 -24.781 -29.781 1 78.94 235 SER A C 1
ATOM 1857 O O . SER A 1 235 ? -10.438 -24.891 -31.016 1 78.94 235 SER A O 1
ATOM 1859 N N . GLU A 1 236 ? -11.227 -24.031 -29.141 1 80.12 236 GLU A N 1
ATOM 1860 C CA . GLU A 1 236 ? -12.188 -23.203 -29.875 1 80.12 236 GLU A CA 1
ATOM 1861 C C . GLU A 1 236 ? -11.484 -22.172 -30.75 1 80.12 236 GLU A C 1
ATOM 1863 O O . GLU A 1 236 ? -12.078 -21.656 -31.703 1 80.12 236 GLU A O 1
ATOM 1868 N N . LEU A 1 237 ? -10.281 -21.906 -30.422 1 83.25 237 LEU A N 1
ATOM 1869 C CA . LEU A 1 237 ? -9.516 -20.922 -31.188 1 83.25 237 LEU A CA 1
ATOM 1870 C C . LEU A 1 237 ? -8.625 -21.609 -32.219 1 83.25 237 LEU A C 1
ATOM 1872 O O . LEU A 1 237 ? -7.98 -20.938 -33.031 1 83.25 237 LEU A O 1
ATOM 1876 N N . ALA A 1 238 ? -8.562 -22.953 -32.094 1 83.81 238 ALA A N 1
ATOM 1877 C CA . ALA A 1 238 ? -7.793 -23.734 -33.031 1 83.81 238 ALA A CA 1
ATOM 1878 C C . ALA A 1 238 ? -8.625 -24.047 -34.281 1 83.81 238 ALA A C 1
ATOM 1880 O O . ALA A 1 238 ? -9.797 -23.656 -34.375 1 83.81 238 ALA A O 1
ATOM 1881 N N . ARG A 1 239 ? -7.887 -24.562 -35.312 1 87.06 239 ARG A N 1
ATOM 1882 C CA . ARG A 1 239 ? -8.578 -24.969 -36.531 1 87.06 239 ARG A CA 1
ATOM 1883 C C . ARG A 1 239 ? -9.117 -26.391 -36.406 1 87.06 239 ARG A C 1
ATOM 1885 O O . ARG A 1 239 ? -8.344 -27.344 -36.344 1 87.06 239 ARG A O 1
ATOM 1892 N N . ALA A 1 240 ? -10.422 -26.531 -36.344 1 79 240 ALA A N 1
ATOM 1893 C CA . ALA A 1 240 ? -11.102 -27.812 -36.156 1 79 240 ALA A CA 1
ATOM 1894 C C . ALA A 1 240 ? -10.664 -28.469 -34.844 1 79 240 ALA A C 1
ATOM 1896 O O . ALA A 1 240 ? -10.5 -29.703 -34.781 1 79 240 ALA A O 1
ATOM 1897 N N . GLY A 1 241 ? -10.25 -27.609 -33.906 1 75.81 241 GLY A N 1
ATOM 1898 C CA . GLY A 1 241 ? -9.914 -28.078 -32.562 1 75.81 241 GLY A CA 1
ATOM 1899 C C . GLY A 1 241 ? -8.539 -28.719 -32.5 1 75.81 241 GLY A C 1
ATOM 1900 O O . GLY A 1 241 ? -8.195 -29.328 -31.484 1 75.81 241 GLY A O 1
ATOM 1901 N N . ARG A 1 242 ? -7.844 -28.641 -33.531 1 80.69 242 ARG A N 1
ATOM 1902 C CA . ARG A 1 242 ? -6.535 -29.281 -33.625 1 80.69 242 ARG A CA 1
ATOM 1903 C C . ARG A 1 242 ? -5.438 -28.266 -33.906 1 80.69 242 ARG A C 1
ATOM 1905 O O . ARG A 1 242 ? -5.715 -27.141 -34.312 1 80.69 242 ARG A O 1
ATOM 1912 N N . ASP A 1 243 ? -4.297 -28.734 -33.594 1 81.19 243 ASP A N 1
ATOM 1913 C CA . ASP A 1 243 ? -3.137 -27.891 -33.906 1 81.19 243 ASP A CA 1
ATOM 1914 C C . ASP A 1 243 ? -3.023 -27.609 -35.375 1 81.19 243 ASP A C 1
ATOM 1916 O O . ASP A 1 243 ? -3.5 -28.391 -36.219 1 81.19 243 ASP A O 1
ATOM 1920 N N . PHE A 1 244 ? -2.506 -26.453 -35.719 1 86.31 244 PHE A N 1
ATOM 1921 C CA . PHE A 1 244 ? -2.268 -26.109 -37.125 1 86.31 244 PHE A CA 1
ATOM 1922 C C . PHE A 1 244 ? -1.019 -25.234 -37.25 1 86.31 244 PHE A C 1
ATOM 1924 O O . PHE A 1 244 ? -0.59 -24.609 -36.281 1 86.31 244 PHE A O 1
ATOM 1931 N N . ALA A 1 245 ? -0.478 -25.281 -38.469 1 90.25 245 ALA A N 1
ATOM 1932 C CA . ALA A 1 245 ? 0.662 -24.422 -38.781 1 90.25 245 ALA A CA 1
ATOM 1933 C C . ALA A 1 245 ? 0.198 -23.047 -39.281 1 90.25 245 ALA A C 1
ATOM 1935 O O . ALA A 1 245 ? -0.742 -22.953 -40.062 1 90.25 245 ALA A O 1
ATOM 1936 N N . TYR A 1 246 ? 0.825 -22.062 -38.812 1 92.44 246 TYR A N 1
ATOM 1937 C CA . TYR A 1 246 ? 0.553 -20.719 -39.344 1 92.44 246 TYR A CA 1
ATOM 1938 C C . TYR A 1 246 ? 1.166 -20.531 -40.719 1 92.44 246 TYR A C 1
ATOM 1940 O O . TYR A 1 246 ? 2.322 -20.891 -40.938 1 92.44 246 TYR A O 1
ATOM 1948 N N . ALA A 1 247 ? 0.354 -20 -41.562 1 95.12 247 ALA A N 1
ATOM 1949 C CA . ALA A 1 247 ? 0.885 -19.609 -42.875 1 95.12 247 ALA A CA 1
ATOM 1950 C C . ALA A 1 247 ? 1.747 -18.359 -42.781 1 95.12 247 ALA A C 1
ATOM 1952 O O . ALA A 1 247 ? 1.61 -17.578 -41.812 1 95.12 247 ALA A O 1
ATOM 1953 N N . GLU A 1 248 ? 2.66 -18.312 -43.781 1 96.12 248 GLU A N 1
ATOM 1954 C CA . GLU A 1 248 ? 3.525 -17.141 -43.781 1 96.12 248 GLU A CA 1
ATOM 1955 C C . GLU A 1 248 ? 2.713 -15.852 -43.844 1 96.12 248 GLU A C 1
ATOM 1957 O O . GLU A 1 248 ? 3.1 -14.836 -43.281 1 96.12 248 GLU A O 1
ATOM 1962 N N . GLU A 1 249 ? 1.644 -15.898 -44.469 1 96.25 249 GLU A N 1
ATOM 1963 C CA . GLU A 1 249 ? 0.775 -14.734 -44.594 1 96.25 249 GLU A CA 1
ATOM 1964 C C . GLU A 1 249 ? 0.188 -14.344 -43.219 1 96.25 249 GLU A C 1
ATOM 1966 O O . GLU A 1 249 ? 0.015 -13.164 -42.938 1 96.25 249 GLU A O 1
ATOM 1971 N N . GLU A 1 250 ? -0.125 -15.305 -42.469 1 94.88 250 GLU A N 1
ATOM 1972 C CA . GLU A 1 250 ? -0.661 -15.055 -41.125 1 94.88 250 GLU A CA 1
ATOM 1973 C C . GLU A 1 250 ? 0.399 -14.453 -40.219 1 94.88 250 GLU A C 1
ATOM 1975 O O . GLU A 1 250 ? 0.123 -13.5 -39.469 1 94.88 250 GLU A O 1
ATOM 1980 N N . LYS A 1 251 ? 1.553 -14.969 -40.312 1 95.5 251 LYS A N 1
ATOM 1981 C CA . LYS A 1 251 ? 2.662 -14.43 -39.531 1 95.5 251 LYS A CA 1
ATOM 1982 C C . LYS A 1 251 ? 2.955 -12.984 -39.938 1 95.5 251 LYS A C 1
ATOM 1984 O O . LYS A 1 251 ? 3.18 -12.133 -39.062 1 95.5 251 LYS A O 1
ATOM 1989 N N . LYS A 1 252 ? 2.961 -12.75 -41.219 1 96.81 252 LYS A N 1
ATOM 1990 C CA . LYS A 1 252 ? 3.172 -11.398 -41.719 1 96.81 252 LYS A CA 1
ATOM 1991 C C . LYS A 1 252 ? 2.109 -10.438 -41.188 1 96.81 252 LYS A C 1
ATOM 1993 O O . LYS A 1 252 ? 2.416 -9.305 -40.812 1 96.81 252 LYS A O 1
ATOM 1998 N N . ALA A 1 253 ? 0.963 -10.898 -41.125 1 96.31 253 ALA A N 1
ATOM 1999 C CA . ALA A 1 253 ? -0.128 -10.086 -40.594 1 96.31 253 ALA A CA 1
ATOM 2000 C C . ALA A 1 253 ? 0.099 -9.742 -39.125 1 96.31 253 ALA A C 1
ATOM 2002 O O . ALA A 1 253 ? -0.167 -8.617 -38.688 1 96.31 253 ALA A O 1
ATOM 2003 N N . PHE A 1 254 ? 0.542 -10.688 -38.406 1 94.75 254 PHE A N 1
ATOM 2004 C CA . PHE A 1 254 ? 0.848 -10.453 -37 1 94.75 254 PHE A CA 1
ATOM 2005 C C . PHE A 1 254 ? 1.953 -9.414 -36.844 1 94.75 254 PHE A C 1
ATOM 2007 O O . PHE A 1 254 ? 1.883 -8.547 -35.969 1 94.75 254 PHE A O 1
ATOM 2014 N N . ARG A 1 255 ? 2.945 -9.445 -37.625 1 95.5 255 ARG A N 1
ATOM 2015 C CA . ARG A 1 255 ? 4.078 -8.523 -37.594 1 95.5 255 ARG A CA 1
ATOM 2016 C C . ARG A 1 255 ? 3.648 -7.109 -37.938 1 95.5 255 ARG A C 1
ATOM 2018 O O . ARG A 1 255 ? 4.121 -6.141 -37.344 1 95.5 255 ARG A O 1
ATOM 2025 N N . GLU A 1 256 ? 2.816 -7.016 -38.844 1 96.44 256 GLU A N 1
ATOM 2026 C CA . GLU A 1 256 ? 2.492 -5.723 -39.438 1 96.44 256 GLU A CA 1
ATOM 2027 C C . GLU A 1 256 ? 1.372 -5.031 -38.688 1 96.44 256 GLU A C 1
ATOM 2029 O O . GLU A 1 256 ? 1.206 -3.812 -38.781 1 96.44 256 GLU A O 1
ATOM 2034 N N . ASP A 1 257 ? 0.586 -5.797 -38 1 95.31 257 ASP A N 1
ATOM 2035 C CA . ASP A 1 257 ? -0.503 -5.215 -37.219 1 95.31 257 ASP A CA 1
ATOM 2036 C C . ASP A 1 257 ? -0.414 -5.633 -35.75 1 95.31 257 ASP A C 1
ATOM 2038 O O . ASP A 1 257 ? -1.217 -6.441 -35.281 1 95.31 257 ASP A O 1
ATOM 2042 N N . PRO A 1 258 ? 0.423 -4.91 -35.031 1 91.5 258 PRO A N 1
ATOM 2043 C CA . PRO A 1 258 ? 0.638 -5.273 -33.625 1 91.5 258 PRO A CA 1
ATOM 2044 C C . PRO A 1 258 ? -0.63 -5.148 -32.781 1 91.5 258 PRO A C 1
ATOM 2046 O O . PRO A 1 258 ? -0.792 -5.871 -31.812 1 91.5 258 PRO A O 1
ATOM 2049 N N . ALA A 1 259 ? -1.492 -4.27 -33.156 1 91.81 259 ALA A N 1
ATOM 2050 C CA . ALA A 1 259 ? -2.742 -4.109 -32.406 1 91.81 259 ALA A CA 1
ATOM 2051 C C . ALA A 1 259 ? -3.627 -5.344 -32.562 1 91.81 259 ALA A C 1
ATOM 2053 O O . ALA A 1 259 ? -4.18 -5.84 -31.578 1 91.81 259 ALA A O 1
ATOM 2054 N N . ALA A 1 260 ? -3.754 -5.805 -33.781 1 92.25 260 ALA A N 1
ATOM 2055 C CA . ALA A 1 260 ? -4.551 -7.008 -34.031 1 92.25 260 ALA A CA 1
ATOM 2056 C C . ALA A 1 260 ? -3.92 -8.227 -33.344 1 92.25 260 ALA A C 1
ATOM 2058 O O . ALA A 1 260 ? -4.625 -9.086 -32.812 1 92.25 260 ALA A O 1
ATOM 2059 N N . PHE A 1 261 ? -2.646 -8.312 -33.438 1 93.25 261 PHE A N 1
ATOM 2060 C CA . PHE A 1 261 ? -1.93 -9.406 -32.781 1 93.25 261 PHE A CA 1
ATOM 2061 C C . PHE A 1 261 ? -2.156 -9.383 -31.266 1 93.25 261 PHE A C 1
ATOM 2063 O O . PHE A 1 261 ? -2.352 -10.43 -30.656 1 93.25 261 PHE A O 1
ATOM 2070 N N . PHE A 1 262 ? -2.158 -8.219 -30.703 1 91.69 262 PHE A N 1
ATOM 2071 C CA . PHE A 1 262 ? -2.424 -8.055 -29.281 1 91.69 262 PHE A CA 1
ATOM 2072 C C . PHE A 1 262 ? -3.816 -8.562 -28.922 1 91.69 262 PHE A C 1
ATOM 2074 O O . PHE A 1 262 ? -3.99 -9.266 -27.922 1 91.69 262 PHE A O 1
ATOM 2081 N N . GLU A 1 263 ? -4.734 -8.219 -29.703 1 91.5 263 GLU A N 1
ATOM 2082 C CA . GLU A 1 263 ? -6.105 -8.656 -29.453 1 91.5 263 GLU A CA 1
ATOM 2083 C C . GLU A 1 263 ? -6.23 -10.172 -29.547 1 91.5 263 GLU A C 1
ATOM 2085 O O . GLU A 1 263 ? -6.98 -10.781 -28.781 1 91.5 263 GLU A O 1
ATOM 2090 N N . MET A 1 264 ? -5.594 -10.711 -30.5 1 90.56 264 MET A N 1
ATOM 2091 C CA . MET A 1 264 ? -5.59 -12.164 -30.625 1 90.56 264 MET A CA 1
ATOM 2092 C C . MET A 1 264 ? -4.996 -12.812 -29.391 1 90.56 264 MET A C 1
ATOM 2094 O O . MET A 1 264 ? -5.551 -13.781 -28.859 1 90.56 264 MET A O 1
ATOM 2098 N N . ARG A 1 265 ? -3.885 -12.305 -28.906 1 91.56 265 ARG A N 1
ATOM 2099 C CA . ARG A 1 265 ? -3.242 -12.836 -27.703 1 91.56 265 ARG A CA 1
ATOM 2100 C C . ARG A 1 265 ? -4.141 -12.664 -26.484 1 91.56 265 ARG A C 1
ATOM 2102 O O . ARG A 1 265 ? -4.199 -13.547 -25.625 1 91.56 265 ARG A O 1
ATOM 2109 N N . LYS A 1 266 ? -4.777 -11.516 -26.359 1 91.69 266 LYS A N 1
ATOM 2110 C CA . LYS A 1 266 ? -5.695 -11.281 -25.25 1 91.69 266 LYS A CA 1
ATOM 2111 C C . LYS A 1 266 ? -6.848 -12.281 -25.281 1 91.69 266 LYS A C 1
ATOM 2113 O O . LYS A 1 266 ? -7.27 -12.773 -24.219 1 91.69 266 LYS A O 1
ATOM 2118 N N . ASN A 1 267 ? -7.344 -12.508 -26.453 1 91.62 267 ASN A N 1
ATOM 2119 C CA . ASN A 1 267 ? -8.414 -13.492 -26.594 1 91.62 267 ASN A CA 1
ATOM 2120 C C . ASN A 1 267 ? -7.949 -14.883 -26.172 1 91.62 267 ASN A C 1
ATOM 2122 O O . ASN A 1 267 ? -8.711 -15.625 -25.547 1 91.62 267 ASN A O 1
ATOM 2126 N N . LEU A 1 268 ? -6.785 -15.219 -26.547 1 90.75 268 LEU A N 1
ATOM 2127 C CA . LEU A 1 268 ? -6.207 -16.484 -26.125 1 90.75 268 LEU A CA 1
ATOM 2128 C C . LEU A 1 268 ? -6.07 -16.547 -24.609 1 90.75 268 LEU A C 1
ATOM 2130 O O . LEU A 1 268 ? -6.391 -17.547 -23.984 1 90.75 268 LEU A O 1
ATOM 2134 N N . GLU A 1 269 ? -5.594 -15.43 -24.047 1 91.75 269 GLU A N 1
ATOM 2135 C CA . GLU A 1 269 ? -5.465 -15.32 -22.594 1 91.75 269 GLU A CA 1
ATOM 2136 C C . GLU A 1 269 ? -6.812 -15.508 -21.906 1 91.75 269 GLU A C 1
ATOM 2138 O O . GLU A 1 269 ? -6.91 -16.219 -20.906 1 91.75 269 GLU A O 1
ATOM 2143 N N . ASN A 1 270 ? -7.781 -14.891 -22.406 1 92.56 270 ASN A N 1
ATOM 2144 C CA . ASN A 1 270 ? -9.141 -15.039 -21.891 1 92.56 270 ASN A CA 1
ATOM 2145 C C . ASN A 1 270 ? -9.602 -16.484 -21.938 1 92.56 270 ASN A C 1
ATOM 2147 O O . ASN A 1 270 ? -10.195 -16.984 -20.969 1 92.56 270 ASN A O 1
ATOM 2151 N N . SER A 1 271 ? -9.352 -17.109 -23.016 1 91.25 271 SER A N 1
ATOM 2152 C CA . SER A 1 271 ? -9.758 -18.5 -23.203 1 91.25 271 SER A CA 1
ATOM 2153 C C . SER A 1 271 ? -9.094 -19.406 -22.188 1 91.25 271 SER A C 1
ATOM 2155 O O . SER A 1 271 ? -9.758 -20.234 -21.562 1 91.25 271 SER A O 1
ATOM 2157 N N . VAL A 1 272 ? -7.828 -19.234 -22.016 1 90.62 272 VAL A N 1
ATOM 2158 C CA . VAL A 1 272 ? -7.078 -20.078 -21.094 1 90.62 272 VAL A CA 1
ATOM 2159 C C . VAL A 1 272 ? -7.594 -19.859 -19.672 1 90.62 272 VAL A C 1
ATOM 2161 O O . VAL A 1 272 ? -7.672 -20.812 -18.891 1 90.62 272 VAL A O 1
ATOM 2164 N N . ASN A 1 273 ? -8 -18.688 -19.359 1 93.88 273 ASN A N 1
ATOM 2165 C CA . ASN A 1 273 ? -8.422 -18.344 -18.016 1 93.88 273 ASN A CA 1
ATOM 2166 C C . ASN A 1 273 ? -9.805 -18.891 -17.688 1 93.88 273 ASN A C 1
ATOM 2168 O O . ASN A 1 273 ? -10.211 -18.922 -16.531 1 93.88 273 ASN A O 1
ATOM 2172 N N . THR A 1 274 ? -10.555 -19.406 -18.688 1 92.31 274 THR A N 1
ATOM 2173 C CA . THR A 1 274 ? -11.836 -20.062 -18.438 1 92.31 274 THR A CA 1
ATOM 2174 C C . THR A 1 274 ? -11.625 -21.359 -17.656 1 92.31 274 THR A C 1
ATOM 2176 O O . THR A 1 274 ? -12.57 -21.906 -17.078 1 92.31 274 THR A O 1
ATOM 2179 N N . CYS A 1 275 ? -10.406 -21.812 -17.641 1 90.94 275 CYS A N 1
ATOM 2180 C CA . CYS A 1 275 ? -10.094 -23.078 -16.984 1 90.94 275 CYS A CA 1
ATOM 2181 C C . CYS A 1 275 ? -10.438 -23.016 -15.5 1 90.94 275 CYS A C 1
ATOM 2183 O O . CYS A 1 275 ? -10.859 -24.016 -14.922 1 90.94 275 CYS A O 1
ATOM 2185 N N . ALA A 1 276 ? -10.25 -21.859 -14.898 1 94.62 276 ALA A N 1
ATOM 2186 C CA . ALA A 1 276 ? -10.57 -21.719 -13.484 1 94.62 276 ALA A CA 1
ATOM 2187 C C . ALA A 1 276 ? -12.031 -22.078 -13.211 1 94.62 276 ALA A C 1
ATOM 2189 O O . ALA A 1 276 ? -12.344 -22.734 -12.211 1 94.62 276 ALA A O 1
ATOM 2190 N N . TYR A 1 277 ? -12.867 -21.688 -14.055 1 94 277 TYR A N 1
ATOM 2191 C CA . TYR A 1 277 ? -14.297 -21.953 -13.906 1 94 277 TYR A CA 1
ATOM 2192 C C . TYR A 1 277 ? -14.625 -23.391 -14.273 1 94 277 TYR A C 1
ATOM 2194 O O . TYR A 1 277 ? -15.531 -24 -13.688 1 94 277 TYR A O 1
ATOM 2202 N N . ALA A 1 278 ? -13.883 -23.953 -15.195 1 90.94 278 ALA A N 1
ATOM 2203 C CA . ALA A 1 278 ? -14.078 -25.344 -15.594 1 90.94 278 ALA A CA 1
ATOM 2204 C C . ALA A 1 278 ? -13.695 -26.297 -14.469 1 90.94 278 ALA A C 1
ATOM 2206 O O . ALA A 1 278 ? -14.094 -27.469 -14.477 1 90.94 278 ALA A O 1
ATOM 2207 N N . MET A 1 279 ? -12.945 -25.828 -13.508 1 93.69 279 MET A N 1
ATOM 2208 C CA . MET A 1 279 ? -12.5 -26.688 -12.414 1 93.69 279 MET A CA 1
ATOM 2209 C C . MET A 1 279 ? -13.469 -26.609 -11.242 1 93.69 279 MET A C 1
ATOM 2211 O O . MET A 1 279 ? -13.281 -27.297 -10.234 1 93.69 279 MET A O 1
ATOM 2215 N N . LEU A 1 280 ? -14.484 -25.828 -11.359 1 94.31 280 LEU A N 1
ATOM 2216 C CA . LEU A 1 280 ? -15.539 -25.797 -10.344 1 94.31 280 LEU A CA 1
ATOM 2217 C C . LEU A 1 280 ? -16.531 -26.938 -10.547 1 94.31 280 LEU A C 1
ATOM 2219 O O . LEU A 1 280 ? -17.031 -27.141 -11.656 1 94.31 280 LEU A O 1
ATOM 2223 N N . CYS A 1 281 ? -16.844 -27.719 -9.555 1 91.88 281 CYS A N 1
ATOM 2224 C CA . CYS A 1 281 ? -17.656 -28.938 -9.625 1 91.88 281 CYS A CA 1
ATOM 2225 C C . CYS A 1 281 ? -19.031 -28.641 -10.242 1 91.88 281 CYS A C 1
ATOM 2227 O O . CYS A 1 281 ? -19.516 -29.406 -11.055 1 91.88 281 CYS A O 1
ATOM 2229 N N . ASP A 1 282 ? -19.688 -27.578 -9.93 1 87.56 282 ASP A N 1
ATOM 2230 C CA . ASP A 1 282 ? -21.062 -27.344 -10.344 1 87.56 282 ASP A CA 1
ATOM 2231 C C . ASP A 1 282 ? -21.125 -26.25 -11.406 1 87.56 282 ASP A C 1
ATOM 2233 O O . ASP A 1 282 ? -22.188 -25.672 -11.641 1 87.56 282 ASP A O 1
ATOM 2237 N N . HIS A 1 283 ? -20.078 -26.109 -12.156 1 90.88 283 HIS A N 1
ATOM 2238 C CA . HIS A 1 283 ? -20.078 -25.062 -13.164 1 90.88 283 HIS A CA 1
ATOM 2239 C C . HIS A 1 283 ? -20.391 -25.609 -14.547 1 90.88 283 HIS A C 1
ATOM 2241 O O . HIS A 1 283 ? -19.984 -26.734 -14.883 1 90.88 283 HIS A O 1
ATOM 2247 N N . PRO A 1 284 ? -21.031 -24.828 -15.367 1 84.69 284 PRO A N 1
ATOM 2248 C CA . PRO A 1 284 ? -21.375 -25.297 -16.703 1 84.69 284 PRO A CA 1
ATOM 2249 C C . PRO A 1 284 ? -20.156 -25.609 -17.562 1 84.69 284 PRO A C 1
ATOM 2251 O O . PRO A 1 284 ? -20.234 -26.391 -18.516 1 84.69 284 PRO A O 1
ATOM 2254 N N . PHE A 1 285 ? -19.078 -25.109 -17.297 1 79.62 285 PHE A N 1
ATOM 2255 C CA . PHE A 1 285 ? -17.859 -25.328 -18.062 1 79.62 285 PHE A CA 1
ATOM 2256 C C . PHE A 1 285 ? -17.234 -26.672 -17.719 1 79.62 285 PHE A C 1
ATOM 2258 O O . PHE A 1 285 ? -16.344 -27.156 -18.422 1 79.62 285 PHE A O 1
ATOM 2265 N N . GLN A 1 286 ? -17.734 -27.297 -16.625 1 75 286 GLN A N 1
ATOM 2266 C CA . GLN A 1 286 ? -17.203 -28.578 -16.203 1 75 286 GLN A CA 1
ATOM 2267 C C . GLN A 1 286 ? -17.75 -29.703 -17.078 1 75 286 GLN A C 1
ATOM 2269 O O . GLN A 1 286 ? -18.719 -30.375 -16.703 1 75 286 GLN A O 1
ATOM 2274 N N . GLN A 1 287 ? -17.688 -29.688 -18.484 1 62.44 287 GLN A N 1
ATOM 2275 C CA . GLN A 1 287 ? -18.281 -30.672 -19.375 1 62.44 287 GLN A CA 1
ATOM 2276 C C . GLN A 1 287 ? -17.219 -31.438 -20.141 1 62.44 287 GLN A C 1
ATOM 2278 O O . GLN A 1 287 ? -17.375 -31.703 -21.344 1 62.44 287 GLN A O 1
ATOM 2283 N N . MET A 1 288 ? -16.156 -31.781 -19.562 1 59.38 288 MET A N 1
ATOM 2284 C CA . MET A 1 288 ? -15.047 -32.375 -20.297 1 59.38 288 MET A CA 1
ATOM 2285 C C . MET A 1 288 ? -15.305 -33.875 -20.547 1 59.38 288 MET A C 1
ATOM 2287 O O . MET A 1 288 ? -14.664 -34.469 -21.406 1 59.38 288 MET A O 1
ATOM 2291 N N . GLU A 1 289 ? -16.344 -34.406 -20.016 1 58.16 289 GLU A N 1
ATOM 2292 C CA . GLU A 1 289 ? -16.625 -35.844 -20.078 1 58.16 289 GLU A CA 1
ATOM 2293 C C . GLU A 1 289 ? -16.953 -36.281 -21.5 1 58.16 289 GLU A C 1
ATOM 2295 O O . GLU A 1 289 ? -16.672 -37.406 -21.891 1 58.16 289 GLU A O 1
ATOM 2300 N N . GLU A 1 290 ? -17.312 -35.281 -22.344 1 56.66 290 GLU A N 1
ATOM 2301 C CA . GLU A 1 290 ? -17.969 -35.688 -23.594 1 56.66 290 GLU A CA 1
ATOM 2302 C C . GLU A 1 290 ? -16.969 -36.25 -24.578 1 56.66 290 GLU A C 1
ATOM 2304 O O . GLU A 1 290 ? -17.297 -37.156 -25.359 1 56.66 290 GLU A O 1
ATOM 2309 N N . ARG A 1 291 ? -15.734 -35.844 -24.531 1 57.25 291 ARG A N 1
ATOM 2310 C CA . ARG A 1 291 ? -14.828 -36.344 -25.562 1 57.25 291 ARG A CA 1
ATOM 2311 C C . ARG A 1 291 ? -14.539 -37.812 -25.344 1 57.25 291 ARG A C 1
ATOM 2313 O O . ARG A 1 291 ? -14.445 -38.594 -26.312 1 57.25 291 ARG A O 1
ATOM 2320 N N . LEU A 1 292 ? -14.281 -38.25 -24.203 1 58.41 292 LEU A N 1
ATOM 2321 C CA . LEU A 1 292 ? -14.023 -39.656 -23.969 1 58.41 292 LEU A CA 1
ATOM 2322 C C . LEU A 1 292 ? -15.25 -40.5 -24.312 1 58.41 292 LEU A C 1
ATOM 2324 O O . LEU A 1 292 ? -15.117 -41.594 -24.875 1 58.41 292 LEU A O 1
ATOM 2328 N N . LYS A 1 293 ? -16.375 -39.875 -24 1 56.44 293 LYS A N 1
ATOM 2329 C CA . LYS A 1 293 ? -17.594 -40.656 -24.234 1 56.44 293 LYS A CA 1
ATOM 2330 C C . LYS A 1 293 ? -17.844 -40.844 -25.719 1 56.44 293 LYS A C 1
ATOM 2332 O O . LYS A 1 293 ? -18.422 -41.844 -26.141 1 56.44 293 LYS A O 1
ATOM 2337 N N . ASN A 1 294 ? -17.375 -39.781 -26.375 1 54.06 294 ASN A N 1
ATOM 2338 C CA . ASN A 1 294 ? -17.641 -39.844 -27.812 1 54.06 294 ASN A CA 1
ATOM 2339 C C . ASN A 1 294 ? -16.547 -40.625 -28.531 1 54.06 294 ASN A C 1
ATOM 2341 O O . ASN A 1 294 ? -16.578 -40.75 -29.75 1 54.06 294 ASN A O 1
ATOM 2345 N N . SER A 1 295 ? -15.609 -40.812 -27.734 1 54.91 295 SER A N 1
ATOM 2346 C CA . SER A 1 295 ? -14.594 -41.562 -28.453 1 54.91 295 SER A CA 1
ATOM 2347 C C . SER A 1 295 ? -15.117 -42.938 -28.844 1 54.91 295 SER A C 1
ATOM 2349 O O . SER A 1 295 ? -16.078 -43.438 -28.266 1 54.91 295 SER A O 1
ATOM 2351 N N . HIS A 1 296 ? -14.641 -43.469 -29.906 1 56.66 296 HIS A N 1
ATOM 2352 C CA . HIS A 1 296 ? -15.133 -44.531 -30.781 1 56.66 296 HIS A CA 1
ATOM 2353 C C . HIS A 1 296 ? -15.102 -45.875 -30.094 1 56.66 296 HIS A C 1
ATOM 2355 O O . HIS A 1 296 ? -16.078 -46.625 -30.141 1 56.66 296 HIS A O 1
ATOM 2361 N N . GLU A 1 297 ? -13.859 -46.375 -29.625 1 59.66 297 GLU A N 1
ATOM 2362 C CA . GLU A 1 297 ? -13.906 -47.812 -29.266 1 59.66 297 GLU A CA 1
ATOM 2363 C C . GLU A 1 297 ? -14.344 -48 -27.812 1 59.66 297 GLU A C 1
ATOM 2365 O O . GLU A 1 297 ? -13.695 -47.5 -26.891 1 59.66 297 GLU A O 1
ATOM 2370 N N . PRO A 1 298 ? -15.5 -48.438 -27.547 1 64.31 298 PRO A N 1
ATOM 2371 C CA . PRO A 1 298 ? -16.078 -48.656 -26.219 1 64.31 298 PRO A CA 1
ATOM 2372 C C . PRO A 1 298 ? -15.133 -49.375 -25.266 1 64.31 298 PRO A C 1
ATOM 2374 O O . PRO A 1 298 ? -15.148 -49.094 -24.062 1 64.31 298 PRO A O 1
ATOM 2377 N N . SER A 1 299 ? -14.312 -50.312 -25.828 1 66.69 299 SER A N 1
ATOM 2378 C CA . SER A 1 299 ? -13.43 -51.062 -24.953 1 66.69 299 SER A CA 1
ATOM 2379 C C . SER A 1 299 ? -12.383 -50.188 -24.297 1 66.69 299 SER A C 1
ATOM 2381 O O . SER A 1 299 ? -12 -50.406 -23.141 1 66.69 299 SER A O 1
ATOM 2383 N N . ILE A 1 300 ? -11.984 -49.188 -24.938 1 70.62 300 ILE A N 1
ATOM 2384 C CA . ILE A 1 300 ? -10.961 -48.281 -24.422 1 70.62 300 ILE A CA 1
ATOM 2385 C C . ILE A 1 300 ? -11.586 -47.344 -23.406 1 70.62 300 ILE A C 1
ATOM 2387 O O . ILE A 1 300 ? -10.992 -47.062 -22.359 1 70.62 300 ILE A O 1
ATOM 2391 N N . THR A 1 301 ? -12.797 -46.969 -23.672 1 68.94 301 THR A N 1
ATOM 2392 C CA . THR A 1 301 ? -13.484 -46 -22.812 1 68.94 301 THR A CA 1
ATOM 2393 C C . THR A 1 301 ? -13.688 -46.594 -21.422 1 68.94 301 THR A C 1
ATOM 2395 O O . THR A 1 301 ? -13.5 -45.906 -20.406 1 68.94 301 THR A O 1
ATOM 2398 N N . SER A 1 302 ? -14.047 -47.812 -21.422 1 69.69 302 SER A N 1
ATOM 2399 C CA . SER A 1 302 ? -14.328 -48.438 -20.141 1 69.69 302 SER A CA 1
ATOM 2400 C C . SER A 1 302 ? -13.062 -48.594 -19.297 1 69.69 302 SER A C 1
ATOM 2402 O O . SER A 1 302 ? -13.102 -48.5 -18.078 1 69.69 302 SER A O 1
ATOM 2404 N N . LYS A 1 303 ? -11.984 -48.719 -19.969 1 72.25 303 LYS A N 1
ATOM 2405 C CA . LYS A 1 303 ? -10.719 -48.938 -19.266 1 72.25 303 LYS A CA 1
ATOM 2406 C C . LYS A 1 303 ? -10.109 -47.594 -18.812 1 72.25 303 LYS A C 1
ATOM 2408 O O . LYS A 1 303 ? -9.352 -47.562 -17.844 1 72.25 303 LYS A O 1
ATOM 2413 N N . MET A 1 304 ? -10.617 -46.594 -19.406 1 75.62 304 MET A N 1
ATOM 2414 C CA . MET A 1 304 ? -9.914 -45.344 -19.188 1 75.62 304 MET A CA 1
ATOM 2415 C C . MET A 1 304 ? -10.781 -44.344 -18.391 1 75.62 304 MET A C 1
ATOM 2417 O O . MET A 1 304 ? -10.289 -43.344 -17.891 1 75.62 304 MET A O 1
ATOM 2421 N N . GLN A 1 305 ? -12.039 -44.656 -18.219 1 75.12 305 GLN A N 1
ATOM 2422 C CA . GLN A 1 305 ? -12.922 -43.688 -17.562 1 75.12 305 GLN A CA 1
ATOM 2423 C C . GLN A 1 305 ? -12.68 -43.656 -16.062 1 75.12 305 GLN A C 1
ATOM 2425 O O . GLN A 1 305 ? -12.906 -44.656 -15.375 1 75.12 305 GLN A O 1
ATOM 2430 N N . PRO A 1 306 ? -12.289 -42.531 -15.562 1 81.44 306 PRO A N 1
ATOM 2431 C CA . PRO A 1 306 ? -12.086 -42.438 -14.117 1 81.44 306 PRO A CA 1
ATOM 2432 C C . PRO A 1 306 ? -13.383 -42.25 -13.344 1 81.44 306 PRO A C 1
ATOM 2434 O O . PRO A 1 306 ? -14.43 -42 -13.945 1 81.44 306 PRO A O 1
ATOM 2437 N N . ALA A 1 307 ? -13.312 -42.469 -12.023 1 81.56 307 ALA A N 1
ATOM 2438 C CA . ALA A 1 307 ? -14.445 -42.25 -11.125 1 81.56 307 ALA A CA 1
ATOM 2439 C C . ALA A 1 307 ? -14.461 -40.844 -10.57 1 81.56 307 ALA A C 1
ATOM 2441 O O . ALA A 1 307 ? -15.352 -40.469 -9.805 1 81.56 307 ALA A O 1
ATOM 2442 N N . PHE A 1 308 ? -13.523 -40.125 -10.93 1 85.69 308 PHE A N 1
ATOM 2443 C CA . PHE A 1 308 ? -13.43 -38.75 -10.461 1 85.69 308 PHE A CA 1
ATOM 2444 C C . PHE A 1 308 ? -13.711 -37.781 -11.594 1 85.69 308 PHE A C 1
ATOM 2446 O O . PHE A 1 308 ? -13.742 -38.156 -12.766 1 85.69 308 PHE A O 1
ATOM 2453 N N . HIS A 1 309 ? -13.992 -36.5 -11.258 1 86.5 309 HIS A N 1
ATOM 2454 C CA . HIS A 1 309 ? -14.289 -35.469 -12.25 1 86.5 309 HIS A CA 1
ATOM 2455 C C . HIS A 1 309 ? -13.07 -35.156 -13.109 1 86.5 309 HIS A C 1
ATOM 2457 O O . HIS A 1 309 ? -11.938 -35.25 -12.633 1 86.5 309 HIS A O 1
ATOM 2463 N N . PRO A 1 310 ? -13.344 -34.781 -14.375 1 85.81 310 PRO A N 1
ATOM 2464 C CA . PRO A 1 310 ? -12.234 -34.219 -15.141 1 85.81 310 PRO A CA 1
ATOM 2465 C C . PRO A 1 310 ? -11.609 -33 -14.469 1 85.81 310 PRO A C 1
ATOM 2467 O O . PRO A 1 310 ? -12.328 -32.125 -13.945 1 85.81 310 PRO A O 1
ATOM 2470 N N . GLY A 1 311 ? -10.359 -33.062 -14.391 1 88.31 311 GLY A N 1
ATOM 2471 C CA . GLY A 1 311 ? -9.656 -31.922 -13.789 1 88.31 311 GLY A CA 1
ATOM 2472 C C . GLY A 1 311 ? -9.062 -32.25 -12.438 1 88.31 311 GLY A C 1
ATOM 2473 O O . GLY A 1 311 ? -8.195 -31.516 -11.938 1 88.31 311 GLY A O 1
ATOM 2474 N N . CYS A 1 312 ? -9.57 -33.281 -11.82 1 90.25 312 CYS A N 1
ATOM 2475 C CA . CYS A 1 312 ? -8.961 -33.688 -10.57 1 90.25 312 CYS A CA 1
ATOM 2476 C C . CYS A 1 312 ? -7.477 -34 -10.766 1 90.25 312 CYS A C 1
ATOM 2478 O O . CYS A 1 312 ? -6.664 -33.75 -9.875 1 90.25 312 CYS A O 1
ATOM 2480 N N . ARG A 1 313 ? -7.215 -34.531 -11.898 1 86.12 313 ARG A N 1
ATOM 2481 C CA . ARG A 1 313 ? -5.852 -34.688 -12.406 1 86.12 313 ARG A CA 1
ATOM 2482 C C . ARG A 1 313 ? -5.617 -33.75 -13.602 1 86.12 313 ARG A C 1
ATOM 2484 O O . ARG A 1 313 ? -6.566 -33.281 -14.227 1 86.12 313 ARG A O 1
ATOM 2491 N N . ARG A 1 314 ? -4.359 -33.5 -13.75 1 82.06 314 ARG A N 1
ATOM 2492 C CA . ARG A 1 314 ? -4.055 -32.656 -14.906 1 82.06 314 ARG A CA 1
ATOM 2493 C C . ARG A 1 314 ? -4.699 -33.219 -16.172 1 82.06 314 ARG A C 1
ATOM 2495 O O . ARG A 1 314 ? -4.621 -34.406 -16.438 1 82.06 314 ARG A O 1
ATOM 2502 N N . LEU A 1 315 ? -5.336 -32.344 -16.859 1 74.94 315 LEU A N 1
ATOM 2503 C CA . LEU A 1 315 ? -5.969 -32.75 -18.109 1 74.94 315 LEU A CA 1
ATOM 2504 C C . LEU A 1 315 ? -4.922 -33.125 -19.141 1 74.94 315 LEU A C 1
ATOM 2506 O O . LEU A 1 315 ? -3.936 -32.438 -19.328 1 74.94 315 LEU A O 1
ATOM 2510 N N . THR A 1 316 ? -5.039 -34.281 -19.641 1 73.69 316 THR A N 1
ATOM 2511 C CA . THR A 1 316 ? -4.141 -34.781 -20.672 1 73.69 316 THR A CA 1
ATOM 2512 C C . THR A 1 316 ? -4.746 -34.594 -22.047 1 73.69 316 THR A C 1
ATOM 2514 O O . THR A 1 316 ? -5.824 -35.094 -22.344 1 73.69 316 THR A O 1
ATOM 2517 N N . THR A 1 317 ? -4.07 -33.625 -22.703 1 71.5 317 THR A N 1
ATOM 2518 C CA . THR A 1 317 ? -4.52 -33.406 -24.062 1 71.5 317 THR A CA 1
ATOM 2519 C C . THR A 1 317 ? -3.559 -34.031 -25.062 1 71.5 317 THR A C 1
ATOM 2521 O O . THR A 1 317 ? -2.34 -33.969 -24.891 1 71.5 317 THR A O 1
ATOM 2524 N N . CYS A 1 318 ? -4.109 -34.875 -25.969 1 69.19 318 CYS A N 1
ATOM 2525 C CA . CYS A 1 318 ? -3.203 -35.438 -26.969 1 69.19 318 CYS A CA 1
ATOM 2526 C C . CYS A 1 318 ? -3.971 -35.938 -28.188 1 69.19 318 CYS A C 1
ATOM 2528 O O . CYS A 1 318 ? -4.668 -36.938 -28.125 1 69.19 318 CYS A O 1
ATOM 2530 N N . ASP A 1 319 ? -3.742 -35.062 -29.141 1 70.81 319 ASP A N 1
ATOM 2531 C CA . ASP A 1 319 ? -4.242 -35.562 -30.422 1 70.81 319 ASP A CA 1
ATOM 2532 C C . ASP A 1 319 ? -3.521 -36.844 -30.844 1 70.81 319 ASP A C 1
ATOM 2534 O O . ASP A 1 319 ? -2.295 -36.906 -30.75 1 70.81 319 ASP A O 1
ATOM 2538 N N . GLY A 1 320 ? -4.312 -37.875 -31.156 1 74.81 320 GLY A N 1
ATOM 2539 C CA . GLY A 1 320 ? -3.678 -39.062 -31.719 1 74.81 320 GLY A CA 1
ATOM 2540 C C . GLY A 1 320 ? -3.555 -40.188 -30.719 1 74.81 320 GLY A C 1
ATOM 2541 O O . GLY A 1 320 ? -3.311 -41.344 -31.109 1 74.81 320 GLY A O 1
ATOM 2542 N N . TYR A 1 321 ? -3.727 -39.906 -29.453 1 82.19 321 TYR A N 1
ATOM 2543 C CA . TYR A 1 321 ? -3.551 -40.969 -28.453 1 82.19 321 TYR A CA 1
ATOM 2544 C C . TYR A 1 321 ? -4.617 -42.031 -28.594 1 82.19 321 TYR A C 1
ATOM 2546 O O . TYR A 1 321 ? -4.301 -43.219 -28.797 1 82.19 321 TYR A O 1
ATOM 2554 N N . LEU A 1 322 ? -5.848 -41.594 -28.547 1 78.88 322 LEU A N 1
ATOM 2555 C CA . LEU A 1 322 ? -6.926 -42.562 -28.656 1 78.88 322 LEU A CA 1
ATOM 2556 C C . LEU A 1 322 ? -6.918 -43.219 -30.031 1 78.88 322 LEU A C 1
ATOM 2558 O O . LEU A 1 322 ? -7.199 -44.406 -30.141 1 78.88 322 LEU A O 1
ATOM 2562 N N . GLU A 1 323 ? -6.492 -42.438 -30.938 1 80.38 323 GLU A N 1
ATOM 2563 C CA . GLU A 1 323 ? -6.438 -42.938 -32.312 1 80.38 323 GLU A CA 1
ATOM 2564 C C . GLU A 1 323 ? -5.359 -44 -32.469 1 80.38 323 GLU A C 1
ATOM 2566 O O . GLU A 1 323 ? -5.477 -44.875 -33.312 1 80.38 323 GLU A O 1
ATOM 2571 N N . SER A 1 324 ? -4.41 -43.875 -31.719 1 84.12 324 SER A N 1
ATOM 2572 C CA . SER A 1 324 ? -3.279 -44.812 -31.828 1 84.12 324 SER A CA 1
ATOM 2573 C C . SER A 1 324 ? -3.699 -46.25 -31.516 1 84.12 324 SER A C 1
ATOM 2575 O O . SER A 1 324 ? -3.082 -47.188 -32 1 84.12 324 SER A O 1
ATOM 2577 N N . PHE A 1 325 ? -4.691 -46.469 -30.859 1 84.62 325 PHE A N 1
ATOM 2578 C CA . PHE A 1 325 ? -5.094 -47.812 -30.422 1 84.62 325 PHE A CA 1
ATOM 2579 C C . PHE A 1 325 ? -5.91 -48.5 -31.5 1 84.62 325 PHE A C 1
ATOM 2581 O O . PHE A 1 325 ? -6.266 -49.656 -31.359 1 84.62 325 PHE A O 1
ATOM 2588 N N . LYS A 1 326 ? -6.18 -47.719 -32.5 1 82.12 326 LYS A N 1
ATOM 2589 C CA . LYS A 1 326 ? -6.785 -48.375 -33.656 1 82.12 326 LYS A CA 1
ATOM 2590 C C . LYS A 1 326 ? -5.797 -49.281 -34.344 1 82.12 326 LYS A C 1
ATOM 2592 O O . LYS A 1 326 ? -6.199 -50.219 -35.062 1 82.12 326 LYS A O 1
ATOM 2597 N N . ASP A 1 327 ? -4.562 -49 -34.188 1 84.88 327 ASP A N 1
ATOM 2598 C CA . ASP A 1 327 ? -3.502 -49.875 -34.688 1 84.88 327 ASP A CA 1
ATOM 2599 C C . ASP A 1 327 ? -3.355 -51.125 -33.844 1 84.88 327 ASP A C 1
ATOM 2601 O O . ASP A 1 327 ? -3.1 -51.031 -32.625 1 84.88 327 ASP A O 1
ATOM 2605 N N . PRO A 1 328 ? -3.516 -52.281 -34.375 1 85.5 328 PRO A N 1
ATOM 2606 C CA . PRO A 1 328 ? -3.486 -53.531 -33.594 1 85.5 328 PRO A CA 1
ATOM 2607 C C . PRO A 1 328 ? -2.16 -53.719 -32.875 1 85.5 328 PRO A C 1
ATOM 2609 O O . PRO A 1 328 ? -2.08 -54.562 -31.953 1 85.5 328 PRO A O 1
ATOM 2612 N N . LYS A 1 329 ? -1.191 -53.062 -33.312 1 87.88 329 LYS A N 1
ATOM 2613 C CA . LYS A 1 329 ? 0.109 -53.188 -32.688 1 87.88 329 LYS A CA 1
ATOM 2614 C C . LYS A 1 329 ? 0.177 -52.406 -31.375 1 87.88 329 LYS A C 1
ATOM 2616 O O . LYS A 1 329 ? 1.136 -52.531 -30.609 1 87.88 329 LYS A O 1
ATOM 2621 N N . THR A 1 330 ? -0.761 -51.531 -31.156 1 87.06 330 THR A N 1
ATOM 2622 C CA . THR A 1 330 ? -0.771 -50.656 -29.984 1 87.06 330 THR A CA 1
ATOM 2623 C C . THR A 1 330 ? -1.88 -51.094 -29.016 1 87.06 330 THR A C 1
ATOM 2625 O O . THR A 1 330 ? -3.051 -51.125 -29.406 1 87.06 330 THR A O 1
ATOM 2628 N N . HIS A 1 331 ? -1.478 -51.406 -27.781 1 85.88 331 HIS A N 1
ATOM 2629 C CA . HIS A 1 331 ? -2.443 -51.875 -26.812 1 85.88 331 HIS A CA 1
ATOM 2630 C C . HIS A 1 331 ? -2.27 -51.188 -25.469 1 85.88 331 HIS A C 1
ATOM 2632 O O . HIS A 1 331 ? -1.176 -50.719 -25.141 1 85.88 331 HIS A O 1
ATOM 2638 N N . ILE A 1 332 ? -3.352 -51.125 -24.734 1 84.25 332 ILE A N 1
ATOM 2639 C CA . ILE A 1 332 ? -3.32 -50.719 -23.344 1 84.25 332 ILE A CA 1
ATOM 2640 C C . ILE A 1 332 ? -3.324 -51.938 -22.422 1 84.25 332 ILE A C 1
ATOM 2642 O O . ILE A 1 332 ? -4.066 -52.906 -22.656 1 84.25 332 ILE A O 1
ATOM 2646 N N . SER A 1 333 ? -2.441 -51.969 -21.578 1 81 333 SER A N 1
ATOM 2647 C CA . SER A 1 333 ? -2.416 -53.062 -20.625 1 81 333 SER A CA 1
AT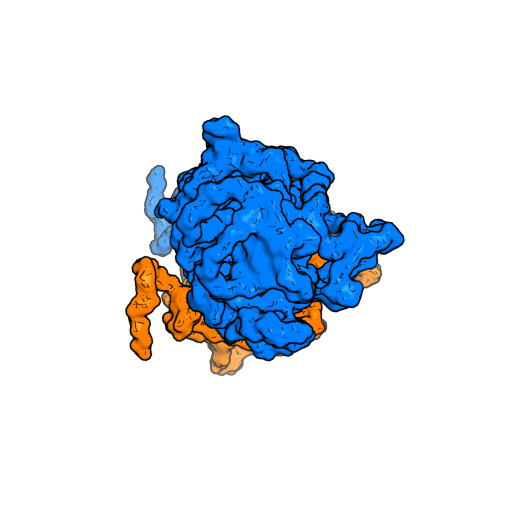OM 2648 C C . SER A 1 333 ? -2.562 -52.562 -19.188 1 81 333 SER A C 1
ATOM 2650 O O . SER A 1 333 ? -1.978 -51.562 -18.812 1 81 333 SER A O 1
ATOM 2652 N N . THR A 1 334 ? -3.469 -53.188 -18.469 1 70.81 334 THR A N 1
ATOM 2653 C CA . THR A 1 334 ? -3.611 -52.969 -17.047 1 70.81 334 THR A CA 1
ATOM 2654 C C . THR A 1 334 ? -3.104 -54.156 -16.234 1 70.81 334 THR A C 1
ATOM 2656 O O . THR A 1 334 ? -3.25 -54.188 -15.008 1 70.81 334 THR A O 1
ATOM 2659 N N . ASP A 1 335 ? -2.568 -55.094 -17.047 1 65.19 335 ASP A N 1
ATOM 2660 C CA . ASP A 1 335 ? -2.293 -56.406 -16.438 1 65.19 335 ASP A CA 1
ATOM 2661 C C . ASP A 1 335 ? -0.796 -56.594 -16.203 1 65.19 335 ASP A C 1
ATOM 2663 O O . ASP A 1 335 ? 0.021 -55.844 -16.75 1 65.19 335 ASP A O 1
ATOM 2667 N N . GLY A 1 336 ? -0.364 -57.094 -15.102 1 63.03 336 GLY A N 1
ATOM 2668 C CA . GLY A 1 336 ? 0.994 -57.375 -14.664 1 63.03 336 GLY A CA 1
ATOM 2669 C C . GLY A 1 336 ? 1.645 -58.5 -15.445 1 63.03 336 GLY A C 1
ATOM 2670 O O . GLY A 1 336 ? 2.479 -59.25 -14.906 1 63.03 336 GLY A O 1
ATOM 2671 N N . LYS A 1 337 ? 1.341 -58.719 -16.734 1 64.56 337 LYS A N 1
ATOM 2672 C CA . LYS A 1 337 ? 2.012 -59.812 -17.422 1 64.56 337 LYS A CA 1
ATOM 2673 C C . LYS A 1 337 ? 3.432 -59.438 -17.828 1 64.56 337 LYS A C 1
ATOM 2675 O O . LYS A 1 337 ? 3.717 -58.25 -18.062 1 64.56 337 LYS A O 1
ATOM 2680 N N . VAL A 1 338 ? 4.262 -60.375 -17.75 1 63.69 338 VAL A N 1
ATOM 2681 C CA . VAL A 1 338 ? 5.664 -60.219 -18.125 1 63.69 338 VAL A CA 1
ATOM 2682 C C . VAL A 1 338 ? 5.797 -60.219 -19.656 1 63.69 338 VAL A C 1
ATOM 2684 O O . VAL A 1 338 ? 5.309 -61.125 -20.328 1 63.69 338 VAL A O 1
ATOM 2687 N N . GLU A 1 339 ? 6.176 -59.188 -20.172 1 72.69 339 GLU A N 1
ATOM 2688 C CA . GLU A 1 339 ? 6.457 -59.125 -21.594 1 72.69 339 GLU A CA 1
ATOM 2689 C C . GLU A 1 339 ? 7.844 -58.531 -21.859 1 72.69 339 GLU A C 1
ATOM 2691 O O . GLU A 1 339 ? 8.438 -57.906 -20.969 1 72.69 339 GLU A O 1
ATOM 2696 N N . GLU A 1 340 ? 8.516 -59.031 -22.969 1 71 340 GLU A N 1
ATOM 2697 C CA . GLU A 1 340 ? 9.828 -58.531 -23.359 1 71 340 GLU A CA 1
ATOM 2698 C C . GLU A 1 340 ? 9.703 -57.25 -24.188 1 71 340 GLU A C 1
ATOM 2700 O O . GLU A 1 340 ? 8.883 -57.156 -25.094 1 71 340 GLU A O 1
ATOM 2705 N N . PHE A 1 341 ? 10.391 -56.219 -23.594 1 76 341 PHE A N 1
ATOM 2706 C CA . PHE A 1 341 ? 10.383 -54.969 -24.328 1 76 341 PHE A CA 1
ATOM 2707 C C . PHE A 1 341 ? 11.797 -54.531 -24.672 1 76 341 PHE A C 1
ATOM 2709 O O . PHE A 1 341 ? 12.742 -54.844 -23.938 1 76 341 PHE A O 1
ATOM 2716 N N . ASP A 1 342 ? 11.93 -53.844 -25.828 1 73.25 342 ASP A N 1
ATOM 2717 C CA . ASP A 1 342 ? 13.211 -53.25 -26.234 1 73.25 342 ASP A CA 1
ATOM 2718 C C . ASP A 1 342 ? 13.445 -51.906 -25.547 1 73.25 342 ASP A C 1
ATOM 2720 O O . ASP A 1 342 ? 14.594 -51.5 -25.328 1 73.25 342 ASP A O 1
ATOM 2724 N N . LEU A 1 343 ? 12.406 -51.188 -25.312 1 74.19 343 LEU A N 1
ATOM 2725 C CA . LEU A 1 343 ? 12.453 -49.875 -24.703 1 74.19 343 LEU A CA 1
ATOM 2726 C C . LEU A 1 343 ? 11.32 -49.688 -23.703 1 74.19 343 LEU A C 1
ATOM 2728 O O . LEU A 1 343 ? 10.188 -50.125 -23.953 1 74.19 343 LEU A O 1
ATOM 2732 N N . ILE A 1 344 ? 11.781 -49.188 -22.531 1 70 344 ILE A N 1
ATOM 2733 C CA . ILE A 1 344 ? 10.781 -48.781 -21.547 1 70 344 ILE A CA 1
ATOM 2734 C C . ILE A 1 344 ? 10.82 -47.281 -21.328 1 70 344 ILE A C 1
ATOM 2736 O O . ILE A 1 344 ? 11.875 -46.719 -21.016 1 70 344 ILE A O 1
ATOM 2740 N N . VAL A 1 345 ? 9.75 -46.625 -21.688 1 68.56 345 VAL A N 1
ATOM 2741 C CA . VAL A 1 345 ? 9.578 -45.188 -21.422 1 68.56 345 VAL A CA 1
ATOM 2742 C C . VAL A 1 345 ? 8.859 -45 -20.078 1 68.56 345 VAL A C 1
ATOM 2744 O O . VAL A 1 345 ? 7.73 -45.469 -19.906 1 68.56 345 VAL A O 1
ATOM 2747 N N . CYS A 1 346 ? 9.617 -44.375 -19.125 1 66.69 346 CYS A N 1
ATOM 2748 C CA . CYS A 1 346 ? 9.023 -44.094 -17.828 1 66.69 346 CYS A CA 1
ATOM 2749 C C . CYS A 1 346 ? 8.461 -42.656 -17.781 1 66.69 346 CYS A C 1
ATOM 2751 O O . CYS A 1 346 ? 9.211 -41.719 -17.594 1 66.69 346 CYS A O 1
ATOM 2753 N N . ALA A 1 347 ? 7.273 -42.594 -17.922 1 67.38 347 ALA A N 1
ATOM 2754 C CA . ALA A 1 347 ? 6.559 -41.312 -17.781 1 67.38 347 ALA A CA 1
ATOM 2755 C C . ALA A 1 347 ? 5.945 -41.188 -16.391 1 67.38 347 ALA A C 1
ATOM 2757 O O . ALA A 1 347 ? 4.723 -41.062 -16.25 1 67.38 347 ALA A O 1
ATOM 2758 N N . SER A 1 348 ? 6.91 -41.125 -15.32 1 63.12 348 SER A N 1
ATOM 2759 C CA . SER A 1 348 ? 6.48 -41.281 -13.93 1 63.12 348 SER A CA 1
ATOM 2760 C C . SER A 1 348 ? 6.363 -39.938 -13.227 1 63.12 348 SER A C 1
ATOM 2762 O O . SER A 1 348 ? 6.125 -39.875 -12.023 1 63.12 348 SER A O 1
ATOM 2764 N N . GLY A 1 349 ? 6.508 -38.969 -13.914 1 64.19 349 GLY A N 1
ATOM 2765 C CA . GLY A 1 349 ? 6.191 -37.656 -13.375 1 64.19 349 GLY A CA 1
ATOM 2766 C C . GLY A 1 349 ? 7.352 -37 -12.633 1 64.19 349 GLY A C 1
ATOM 2767 O O . GLY A 1 349 ? 8.508 -37.406 -12.828 1 64.19 349 GLY A O 1
ATOM 2768 N N . PHE A 1 350 ? 7.137 -35.844 -11.945 1 67.69 350 PHE A N 1
ATOM 2769 C CA . PHE A 1 350 ? 8.133 -35.031 -11.266 1 67.69 350 PHE A CA 1
ATOM 2770 C C . PHE A 1 350 ? 7.898 -35.031 -9.766 1 67.69 350 PHE A C 1
ATOM 2772 O O . PHE A 1 350 ? 6.848 -35.469 -9.289 1 67.69 350 PHE A O 1
ATOM 2779 N N . ASP A 1 351 ? 8.984 -34.688 -9.039 1 69.44 351 ASP A N 1
ATOM 2780 C CA . ASP A 1 351 ? 8.844 -34.375 -7.617 1 69.44 351 ASP A CA 1
ATOM 2781 C C . ASP A 1 351 ? 8.148 -33.062 -7.402 1 69.44 351 ASP A C 1
ATOM 2783 O O . ASP A 1 351 ? 8.734 -32 -7.656 1 69.44 351 ASP A O 1
ATOM 2787 N N . THR A 1 352 ? 6.961 -33.125 -6.883 1 74.44 352 THR A N 1
ATOM 2788 C CA . THR A 1 352 ? 6.164 -31.906 -6.734 1 74.44 352 THR A CA 1
ATOM 2789 C C . THR A 1 352 ? 6.027 -31.516 -5.266 1 74.44 352 THR A C 1
ATOM 2791 O O . THR A 1 352 ? 4.992 -30.984 -4.848 1 74.44 352 THR A O 1
ATOM 2794 N N . SER A 1 353 ? 7.051 -31.844 -4.422 1 77.25 353 SER A N 1
ATOM 2795 C CA . SER A 1 353 ? 7.012 -31.516 -3.002 1 77.25 353 SER A CA 1
ATOM 2796 C C . SER A 1 353 ? 7.32 -30.031 -2.773 1 77.25 353 SER A C 1
ATOM 2798 O O . SER A 1 353 ? 7.059 -29.5 -1.691 1 77.25 353 SER A O 1
ATOM 2800 N N . PHE A 1 354 ? 7.945 -29.328 -3.717 1 84.12 354 PHE A N 1
ATOM 2801 C CA . PHE A 1 354 ? 8.344 -27.922 -3.684 1 84.12 354 PHE A CA 1
ATOM 2802 C C . PHE A 1 354 ? 9.539 -27.719 -2.766 1 84.12 354 PHE A C 1
ATOM 2804 O O . PHE A 1 354 ? 10.039 -26.609 -2.619 1 84.12 354 PHE A O 1
ATOM 2811 N N . VAL A 1 355 ? 10.016 -28.75 -2.094 1 86.5 355 VAL A N 1
ATOM 2812 C CA . VAL A 1 355 ? 11.195 -28.625 -1.244 1 86.5 355 VAL A CA 1
ATOM 2813 C C . VAL A 1 355 ? 12.406 -28.234 -2.09 1 86.5 355 VAL A C 1
ATOM 2815 O O . VAL A 1 355 ? 12.672 -28.859 -3.125 1 86.5 355 VAL A O 1
ATOM 2818 N N . PRO A 1 356 ? 13.055 -27.188 -1.626 1 87 356 PRO A N 1
ATOM 2819 C CA . PRO A 1 356 ? 14.242 -26.797 -2.395 1 87 356 PRO A CA 1
ATOM 2820 C C . PRO A 1 356 ? 15.289 -27.906 -2.475 1 87 356 PRO A C 1
ATOM 2822 O O . PRO A 1 356 ? 15.398 -28.719 -1.553 1 87 356 PRO A O 1
ATOM 2825 N N . ARG A 1 357 ? 16.078 -27.891 -3.512 1 84.12 357 ARG A N 1
ATOM 2826 C CA . ARG A 1 357 ? 17.078 -28.922 -3.756 1 84.12 357 ARG A CA 1
ATOM 2827 C C . ARG A 1 357 ? 18.422 -28.547 -3.156 1 84.12 357 ARG A C 1
ATOM 2829 O O . ARG A 1 357 ? 19.438 -29.188 -3.447 1 84.12 357 ARG A O 1
ATOM 2836 N N . TRP A 1 358 ? 18.5 -27.547 -2.551 1 90.06 358 TRP A N 1
ATOM 2837 C CA . TRP A 1 358 ? 19.688 -27.125 -1.812 1 90.06 358 TRP A CA 1
ATOM 2838 C C . TRP A 1 358 ? 19.375 -26.969 -0.325 1 90.06 358 TRP A C 1
ATOM 2840 O O . TRP A 1 358 ? 18.203 -26.969 0.077 1 90.06 358 TRP A O 1
ATOM 2850 N N . LYS A 1 359 ? 20.406 -27.031 0.396 1 94.88 359 LYS A N 1
ATOM 2851 C CA . LYS A 1 359 ? 20.219 -26.781 1.823 1 94.88 359 LYS A CA 1
ATOM 2852 C C . LYS A 1 359 ? 19.781 -25.344 2.08 1 94.88 359 LYS A C 1
ATOM 2854 O O . LYS A 1 359 ? 20.516 -24.406 1.775 1 94.88 359 LYS A O 1
ATOM 2859 N N . LEU A 1 360 ? 18.625 -25.172 2.555 1 96.19 360 LEU A N 1
ATOM 2860 C CA . LEU A 1 360 ? 18.062 -23.859 2.857 1 96.19 360 LEU A CA 1
ATOM 2861 C C . LEU A 1 360 ? 17.812 -23.703 4.352 1 96.19 360 LEU A C 1
ATOM 2863 O O . LEU A 1 360 ? 17.047 -24.484 4.934 1 96.19 360 LEU A O 1
ATOM 2867 N N . VAL A 1 361 ? 18.438 -22.75 5 1 98.19 361 VAL A N 1
ATOM 2868 C CA . VAL A 1 361 ? 18.266 -22.531 6.43 1 98.19 361 VAL A CA 1
ATOM 2869 C C . VAL A 1 361 ? 17.875 -21.062 6.676 1 98.19 361 VAL A C 1
ATOM 2871 O O . VAL A 1 361 ? 18.656 -20.156 6.406 1 98.19 361 VAL A O 1
ATOM 2874 N N . GLY A 1 362 ? 16.672 -20.891 7.137 1 98.31 362 GLY A N 1
ATOM 2875 C CA . GLY A 1 362 ? 16.172 -19.562 7.402 1 98.31 362 GLY A CA 1
ATOM 2876 C C . GLY A 1 362 ? 16.453 -19.078 8.82 1 98.31 362 GLY A C 1
ATOM 2877 O O . GLY A 1 362 ? 17.422 -19.516 9.445 1 98.31 362 GLY A O 1
ATOM 2878 N N . ARG A 1 363 ? 15.711 -18.125 9.258 1 97.62 363 ARG A N 1
ATOM 2879 C CA . ARG A 1 363 ? 15.82 -17.547 10.602 1 97.62 363 ARG A CA 1
ATOM 2880 C C . ARG A 1 363 ? 15.578 -18.609 11.672 1 97.62 363 ARG A C 1
ATOM 2882 O O . ARG A 1 363 ? 14.656 -19.422 11.539 1 97.62 363 ARG A O 1
ATOM 2889 N N . ASN A 1 364 ? 16.406 -18.625 12.727 1 97.06 364 ASN A N 1
ATOM 2890 C CA . ASN A 1 364 ? 16.297 -19.562 13.836 1 97.06 364 ASN A CA 1
ATOM 2891 C C . ASN A 1 364 ? 16.312 -21.016 13.344 1 97.06 364 ASN A C 1
ATOM 2893 O O . ASN A 1 364 ? 15.531 -21.844 13.82 1 97.06 364 ASN A O 1
ATOM 2897 N N . ASN A 1 365 ? 17 -21.328 12.273 1 96.94 365 ASN A N 1
ATOM 2898 C CA . ASN A 1 365 ? 17.219 -22.641 11.695 1 96.94 365 ASN A CA 1
ATOM 2899 C C . ASN A 1 365 ? 15.953 -23.203 11.062 1 96.94 365 ASN A C 1
ATOM 2901 O O . ASN A 1 365 ? 15.781 -24.422 10.992 1 96.94 365 ASN A O 1
ATOM 2905 N N . ALA A 1 366 ? 15.102 -22.297 10.727 1 97.12 366 ALA A N 1
ATOM 2906 C CA . ALA A 1 366 ? 13.906 -22.734 10.016 1 97.12 366 ALA A CA 1
ATOM 2907 C C . ALA A 1 366 ? 14.273 -23.422 8.703 1 97.12 366 ALA A C 1
ATOM 2909 O O . ALA A 1 366 ? 15.219 -23.016 8.031 1 97.12 366 ALA A O 1
ATOM 2910 N N . THR A 1 367 ? 13.531 -24.516 8.312 1 95.75 367 THR A N 1
ATOM 2911 C CA . THR A 1 367 ? 13.695 -25.203 7.039 1 95.75 367 THR A CA 1
ATOM 2912 C C . THR A 1 367 ? 12.352 -25.391 6.348 1 95.75 367 THR A C 1
ATOM 2914 O O . THR A 1 367 ? 11.305 -25.094 6.922 1 95.75 367 THR A O 1
ATOM 2917 N N . LEU A 1 368 ? 12.422 -25.781 5.129 1 93.31 368 LEU A N 1
ATOM 2918 C CA . LEU A 1 368 ? 11.195 -26.047 4.395 1 93.31 368 LEU A CA 1
ATOM 2919 C C . LEU A 1 368 ? 11.016 -27.547 4.172 1 93.31 368 LEU A C 1
ATOM 2921 O O . LEU A 1 368 ? 10.289 -27.969 3.264 1 93.31 368 LEU A O 1
ATOM 2925 N N . GLN A 1 369 ? 11.562 -28.375 4.969 1 90.44 369 GLN A N 1
ATOM 2926 C CA . GLN A 1 369 ? 11.469 -29.812 4.844 1 90.44 369 GLN A CA 1
ATOM 2927 C C . GLN A 1 369 ? 10.047 -30.312 5.094 1 90.44 369 GLN A C 1
ATOM 2929 O O . GLN A 1 369 ? 9.633 -31.328 4.551 1 90.44 369 GLN A O 1
ATOM 2934 N N . GLY A 1 370 ? 9.375 -29.516 5.832 1 88.06 370 GLY A N 1
ATOM 2935 C CA . GLY A 1 370 ? 7.984 -29.859 6.078 1 88.06 370 GLY A CA 1
ATOM 2936 C C . GLY A 1 370 ? 7.133 -29.844 4.824 1 88.06 370 GLY A C 1
ATOM 2937 O O . GLY A 1 370 ? 6.051 -30.438 4.793 1 88.06 370 GLY A O 1
ATOM 2938 N N . TRP A 1 371 ? 7.613 -29.203 3.816 1 89.81 371 TRP A N 1
ATOM 2939 C CA . TRP A 1 371 ? 6.891 -29.125 2.551 1 89.81 371 TRP A CA 1
ATOM 2940 C C . TRP A 1 371 ? 6.781 -30.484 1.889 1 89.81 371 TRP A C 1
ATOM 2942 O O . TRP A 1 371 ? 5.957 -30.688 0.996 1 89.81 371 TRP A O 1
ATOM 2952 N N . LYS A 1 372 ? 7.586 -31.406 2.326 1 86.88 372 LYS A N 1
ATOM 2953 C CA . LYS A 1 372 ? 7.488 -32.781 1.807 1 86.88 372 LYS A CA 1
ATOM 2954 C C . LYS A 1 372 ? 6.082 -33.312 1.995 1 86.88 372 LYS A C 1
ATOM 2956 O O . LYS A 1 372 ? 5.609 -34.125 1.176 1 86.88 372 LYS A O 1
ATOM 2961 N N . HIS A 1 373 ? 5.453 -32.812 2.998 1 84.25 373 HIS A N 1
ATOM 2962 C CA . HIS A 1 373 ? 4.129 -33.312 3.314 1 84.25 373 HIS A CA 1
ATOM 2963 C C . HIS A 1 373 ? 3.047 -32.281 3.047 1 84.25 373 HIS A C 1
ATOM 2965 O O . HIS A 1 373 ? 2.041 -32.594 2.398 1 84.25 373 HIS A O 1
ATOM 2971 N N . ASN A 1 374 ? 3.299 -31.156 3.578 1 86.88 374 ASN A N 1
ATOM 2972 C CA . ASN A 1 374 ? 2.316 -30.094 3.449 1 86.88 374 ASN A CA 1
ATOM 2973 C C . ASN A 1 374 ? 2.969 -28.781 3.037 1 86.88 374 ASN A C 1
ATOM 2975 O O . ASN A 1 374 ? 3.252 -27.922 3.885 1 86.88 374 ASN A O 1
ATOM 2979 N N . PRO A 1 375 ? 3.131 -28.609 1.78 1 92.62 375 PRO A N 1
ATOM 2980 C CA . PRO A 1 375 ? 3.701 -27.312 1.377 1 92.62 375 PRO A CA 1
ATOM 2981 C C . PRO A 1 375 ? 2.729 -26.156 1.57 1 92.62 375 PRO A C 1
ATOM 2983 O O . PRO A 1 375 ? 1.612 -26.188 1.044 1 92.62 375 PRO A O 1
ATOM 2986 N N . GLU A 1 376 ? 3.051 -25.25 2.395 1 95.75 376 GLU A N 1
ATOM 2987 C CA . GLU A 1 376 ? 2.232 -24.078 2.68 1 95.75 376 GLU A CA 1
ATOM 2988 C C . GLU A 1 376 ? 3.039 -22.797 2.518 1 95.75 376 GLU A C 1
ATOM 2990 O O . GLU A 1 376 ? 4.051 -22.594 3.195 1 95.75 376 GLU A O 1
ATOM 2995 N N . ALA A 1 377 ? 2.709 -22 1.599 1 96.81 377 ALA A N 1
ATOM 2996 C CA . ALA A 1 377 ? 3.285 -20.672 1.387 1 96.81 377 ALA A CA 1
ATOM 2997 C C . ALA A 1 377 ? 2.209 -19.594 1.452 1 96.81 377 ALA A C 1
ATOM 2999 O O . ALA A 1 377 ? 1.016 -19.906 1.506 1 96.81 377 ALA A O 1
ATOM 3000 N N . PHE A 1 378 ? 2.658 -18.406 1.627 1 98 378 PHE A N 1
ATOM 3001 C CA . PHE A 1 378 ? 1.796 -17.25 1.492 1 98 378 PHE A CA 1
ATOM 3002 C C . PHE A 1 378 ? 1.771 -16.75 0.05 1 98 378 PHE A C 1
ATOM 3004 O O . PHE A 1 378 ? 2.783 -16.266 -0.465 1 98 378 PHE A O 1
ATOM 3011 N N . PHE A 1 379 ? 0.644 -16.953 -0.655 1 95.75 379 PHE A N 1
ATOM 3012 C CA . PHE A 1 379 ? 0.404 -16.562 -2.039 1 95.75 379 PHE A CA 1
ATOM 3013 C C . PHE A 1 379 ? 1.441 -17.172 -2.967 1 95.75 379 PHE A C 1
ATOM 3015 O O . PHE A 1 379 ? 1.9 -16.531 -3.912 1 95.75 379 PHE A O 1
ATOM 3022 N N . SER A 1 380 ? 1.947 -18.344 -2.609 1 95.62 380 SER A N 1
ATOM 3023 C CA . SER A 1 380 ? 2.9 -19.094 -3.418 1 95.62 380 SER A CA 1
ATOM 3024 C C . SER A 1 380 ? 4.27 -18.422 -3.426 1 95.62 380 SER A C 1
ATOM 3026 O O . SER A 1 380 ? 5.191 -18.891 -4.098 1 95.62 380 SER A O 1
ATOM 3028 N N . VAL A 1 381 ? 4.484 -17.344 -2.643 1 97 381 VAL A N 1
ATOM 3029 C CA . VAL A 1 381 ? 5.652 -16.5 -2.852 1 97 381 VAL A CA 1
ATOM 3030 C C . VAL A 1 381 ? 6.512 -16.484 -1.589 1 97 381 VAL A C 1
ATOM 3032 O O . VAL A 1 381 ? 7.734 -16.609 -1.66 1 97 381 VAL A O 1
ATOM 3035 N N . GLN A 1 382 ? 5.84 -16.344 -0.459 1 97.5 382 GLN A N 1
ATOM 3036 C CA . GLN A 1 382 ? 6.594 -16.156 0.774 1 97.5 382 GLN A CA 1
ATOM 3037 C C . GLN A 1 382 ? 6.27 -17.25 1.792 1 97.5 382 GLN A C 1
ATOM 3039 O O . GLN A 1 382 ? 5.207 -17.859 1.727 1 97.5 382 GLN A O 1
ATOM 3044 N N . VAL A 1 383 ? 7.203 -17.453 2.699 1 96.31 383 VAL A N 1
ATOM 3045 C CA . VAL A 1 383 ? 7.043 -18.453 3.746 1 96.31 383 VAL A CA 1
ATOM 3046 C C . VAL A 1 383 ? 7.613 -17.922 5.062 1 96.31 383 VAL A C 1
ATOM 3048 O O . VAL A 1 383 ? 8.633 -17.219 5.07 1 96.31 383 VAL A O 1
ATOM 3051 N N . ASP A 1 384 ? 6.879 -18.203 6.164 1 97 384 ASP A N 1
ATOM 3052 C CA . ASP A 1 384 ? 7.383 -17.781 7.469 1 97 384 ASP A CA 1
ATOM 3053 C C . ASP A 1 384 ? 8.703 -18.484 7.793 1 97 384 ASP A C 1
ATOM 3055 O O . ASP A 1 384 ? 8.891 -19.656 7.461 1 97 384 ASP A O 1
ATOM 3059 N N . GLY A 1 385 ? 9.562 -17.766 8.375 1 97.75 385 GLY A N 1
ATOM 3060 C CA . GLY A 1 385 ? 10.875 -18.297 8.719 1 97.75 385 GLY A CA 1
ATOM 3061 C C . GLY A 1 385 ? 11.93 -18 7.66 1 97.75 385 GLY A C 1
ATOM 3062 O O . GLY A 1 385 ? 13.109 -18.297 7.855 1 97.75 385 GLY A O 1
ATOM 3063 N N . MET A 1 386 ? 11.555 -17.438 6.582 1 98.31 386 MET A N 1
ATOM 3064 C CA . MET A 1 386 ? 12.469 -17.141 5.488 1 98.31 386 MET A CA 1
ATOM 3065 C C . MET A 1 386 ? 12.43 -15.648 5.148 1 98.31 386 MET A C 1
ATOM 3067 O O . MET A 1 386 ? 11.828 -15.258 4.148 1 98.31 386 MET A O 1
ATOM 3071 N N . PRO A 1 387 ? 13.203 -14.828 5.875 1 98.56 387 PRO A N 1
ATOM 3072 C CA . PRO A 1 387 ? 13.172 -13.383 5.605 1 98.56 387 PRO A CA 1
ATOM 3073 C C . PRO A 1 387 ? 13.742 -13.031 4.234 1 98.56 387 PRO A C 1
ATOM 3075 O O . PRO A 1 387 ? 14.719 -13.641 3.787 1 98.56 387 PRO A O 1
ATOM 3078 N N . ASN A 1 388 ? 13.125 -12.086 3.555 1 98.62 388 ASN A N 1
ATOM 3079 C CA . ASN A 1 388 ? 13.602 -11.547 2.287 1 98.62 388 ASN A CA 1
ATOM 3080 C C . ASN A 1 388 ? 13.703 -12.633 1.217 1 98.62 388 ASN A C 1
ATOM 3082 O O . ASN A 1 388 ? 14.477 -12.5 0.268 1 98.62 388 ASN A O 1
ATOM 3086 N N . TYR A 1 389 ? 12.93 -13.711 1.397 1 98.12 389 TYR A N 1
ATOM 3087 C CA . TYR A 1 389 ? 12.922 -14.844 0.476 1 98.12 389 TYR A CA 1
ATOM 3088 C C . TYR A 1 389 ? 11.625 -14.875 -0.328 1 98.12 389 TYR A C 1
ATOM 3090 O O . TYR A 1 389 ? 10.539 -14.734 0.231 1 98.12 389 TYR A O 1
ATOM 3098 N N . PHE A 1 390 ? 11.773 -15.008 -1.636 1 97.31 390 PHE A N 1
ATOM 3099 C CA . PHE A 1 390 ? 10.617 -15.047 -2.527 1 97.31 390 PHE A CA 1
ATOM 3100 C C . PHE A 1 390 ? 10.688 -16.266 -3.445 1 97.31 390 PHE A C 1
ATOM 3102 O O . PHE A 1 390 ? 11.758 -16.609 -3.938 1 97.31 390 PHE A O 1
ATOM 3109 N N . SER A 1 391 ? 9.547 -16.859 -3.652 1 94.44 391 SER A N 1
ATOM 3110 C CA . SER A 1 391 ? 9.453 -17.969 -4.605 1 94.44 391 SER A CA 1
ATOM 3111 C C . SER A 1 391 ? 8.562 -17.594 -5.789 1 94.44 391 SER A C 1
ATOM 3113 O O . SER A 1 391 ? 7.543 -16.922 -5.617 1 94.44 391 SER A O 1
ATOM 3115 N N . ILE A 1 392 ? 8.969 -18.016 -6.918 1 93.19 392 ILE A N 1
ATOM 3116 C CA . ILE A 1 392 ? 8.094 -17.938 -8.078 1 93.19 392 ILE A CA 1
ATOM 3117 C C . ILE A 1 392 ? 7.617 -19.344 -8.453 1 93.19 392 ILE A C 1
ATOM 3119 O O . ILE A 1 392 ? 8.43 -20.219 -8.742 1 93.19 392 ILE A O 1
ATOM 3123 N N . GLY A 1 393 ? 6.32 -19.5 -8.406 1 91.5 393 GLY A N 1
ATOM 3124 C CA . GLY A 1 393 ? 5.773 -20.812 -8.711 1 91.5 393 GLY A CA 1
ATOM 3125 C C . GLY A 1 393 ? 5.773 -21.75 -7.516 1 91.5 393 GLY A C 1
ATOM 3126 O O . GLY A 1 393 ? 6.004 -22.953 -7.664 1 91.5 393 GLY A O 1
ATOM 3127 N N . GLY A 1 394 ? 5.66 -21.25 -6.332 1 92.62 394 GLY A N 1
ATOM 3128 C CA . GLY A 1 394 ? 5.555 -22.062 -5.133 1 92.62 394 GLY A CA 1
ATOM 3129 C C . GLY A 1 394 ? 4.195 -22.703 -4.969 1 92.62 394 GLY A C 1
ATOM 3130 O O . GLY A 1 394 ? 3.422 -22.797 -5.922 1 92.62 394 GLY A O 1
ATOM 3131 N N . PRO A 1 395 ? 3.939 -23.234 -3.789 1 93.94 395 PRO A N 1
ATOM 3132 C CA . PRO A 1 395 ? 2.654 -23.891 -3.533 1 93.94 395 PRO A CA 1
ATOM 3133 C C . PRO A 1 395 ? 1.461 -22.969 -3.785 1 93.94 395 PRO A C 1
ATOM 3135 O O . PRO A 1 395 ? 1.495 -21.797 -3.42 1 93.94 395 PRO A O 1
ATOM 3138 N N . ASN A 1 396 ? 0.449 -23.547 -4.508 1 95.81 396 ASN A N 1
ATOM 3139 C CA . ASN A 1 396 ? -0.81 -22.859 -4.797 1 95.81 396 ASN A CA 1
ATOM 3140 C C . ASN A 1 396 ? -0.599 -21.656 -5.699 1 95.81 396 ASN A C 1
ATOM 3142 O O . ASN A 1 396 ? -1.064 -20.547 -5.395 1 95.81 396 ASN A O 1
ATOM 3146 N N . PHE A 1 397 ? 0.103 -21.891 -6.762 1 95.06 397 PHE A N 1
ATOM 3147 C CA . PHE A 1 397 ? 0.317 -20.906 -7.824 1 95.06 397 PHE A CA 1
ATOM 3148 C C . PHE A 1 397 ? -0.741 -21.047 -8.914 1 95.06 397 PHE A C 1
ATOM 3150 O O . PHE A 1 397 ? -1.583 -21.953 -8.852 1 95.06 397 PHE A O 1
ATOM 3157 N N . THR A 1 398 ? -0.806 -20.125 -9.828 1 93.25 398 THR A N 1
ATOM 3158 C CA . THR A 1 398 ? -1.814 -20.141 -10.883 1 93.25 398 THR A CA 1
ATOM 3159 C C . THR A 1 398 ? -1.516 -21.219 -11.906 1 93.25 398 THR A C 1
ATOM 3161 O O . THR A 1 398 ? -1.3 -20.938 -13.086 1 93.25 398 THR A O 1
ATOM 3164 N N . VAL A 1 399 ? -1.558 -22.438 -11.406 1 89.94 399 VAL A N 1
ATOM 3165 C CA . VAL A 1 399 ? -1.374 -23.578 -12.297 1 89.94 399 VAL A CA 1
ATOM 3166 C C . VAL A 1 399 ? -2.713 -24.281 -12.523 1 89.94 399 VAL A C 1
ATOM 3168 O O . VAL A 1 399 ? -3.535 -24.375 -11.602 1 89.94 399 VAL A O 1
ATOM 3171 N N . SER A 1 400 ? -2.986 -24.672 -13.734 1 87.19 400 SER A N 1
ATOM 3172 C CA . SER A 1 400 ? -4.152 -25.438 -14.141 1 87.19 400 SER A CA 1
ATOM 3173 C C . SER A 1 400 ? -5.441 -24.656 -13.922 1 87.19 400 SER A C 1
ATOM 3175 O O . SER A 1 400 ? -6.516 -25.25 -13.781 1 87.19 400 SER A O 1
ATOM 3177 N N . ASN A 1 401 ? -5.348 -23.391 -13.742 1 89.44 401 ASN A N 1
ATOM 3178 C CA . ASN A 1 401 ? -6.535 -22.562 -13.586 1 89.44 401 ASN A CA 1
ATOM 3179 C C . ASN A 1 401 ? -6.52 -21.375 -14.539 1 89.44 401 ASN A C 1
ATOM 3181 O O . ASN A 1 401 ? -7.5 -20.641 -14.641 1 89.44 401 ASN A O 1
ATOM 3185 N N . GLY A 1 402 ? -5.422 -21.219 -15.109 1 89.12 402 GLY A N 1
ATOM 3186 C CA . GLY A 1 402 ? -5.316 -20.109 -16.031 1 89.12 402 GLY A CA 1
ATOM 3187 C C . GLY A 1 402 ? -3.896 -19.859 -16.516 1 89.12 402 GLY A C 1
ATOM 3188 O O . GLY A 1 402 ? -3.115 -20.797 -16.656 1 89.12 402 GLY A O 1
ATOM 3189 N N . SER A 1 403 ? -3.623 -18.625 -16.875 1 89.06 403 SER A N 1
ATOM 3190 C CA . SER A 1 403 ? -2.355 -18.219 -17.469 1 89.06 403 SER A CA 1
ATOM 3191 C C . SER A 1 403 ? -1.219 -18.281 -16.453 1 89.06 403 SER A C 1
ATOM 3193 O O . SER A 1 403 ? -1.179 -17.5 -15.508 1 89.06 403 SER A O 1
ATOM 3195 N N . ILE A 1 404 ? -0.239 -19.109 -16.672 1 89.69 404 ILE A N 1
ATOM 3196 C CA . ILE A 1 404 ? 0.909 -19.25 -15.781 1 89.69 404 ILE A CA 1
ATOM 3197 C C . ILE A 1 404 ? 1.804 -18.016 -15.898 1 89.69 404 ILE A C 1
ATOM 3199 O O . ILE A 1 404 ? 2.252 -17.469 -14.891 1 89.69 404 ILE A O 1
ATOM 3203 N N . LEU A 1 405 ? 2.016 -17.578 -17.125 1 89.25 405 LEU A N 1
ATOM 3204 C CA . LEU A 1 405 ? 2.922 -16.453 -17.328 1 89.25 405 LEU A CA 1
ATOM 3205 C C . LEU A 1 405 ? 2.289 -15.156 -16.859 1 89.25 405 LEU A C 1
ATOM 3207 O O . LEU A 1 405 ? 2.994 -14.227 -16.438 1 89.25 405 LEU A O 1
ATOM 3211 N N . GLY A 1 406 ? 0.936 -15.141 -16.938 1 89.81 406 GLY A N 1
ATOM 3212 C CA . GLY A 1 406 ? 0.284 -14.039 -16.266 1 89.81 406 GLY A CA 1
ATOM 3213 C C . GLY A 1 406 ? 0.603 -13.977 -14.773 1 89.81 406 GLY A C 1
ATOM 3214 O O . GLY A 1 406 ? 1.033 -12.938 -14.266 1 89.81 406 GLY A O 1
ATOM 3215 N N . GLY A 1 407 ? 0.461 -15.117 -14.125 1 92.94 407 GLY A N 1
ATOM 3216 C CA . GLY A 1 407 ? 0.794 -15.203 -12.711 1 92.94 407 GLY A CA 1
ATOM 3217 C C . GLY A 1 407 ? 2.238 -14.852 -12.414 1 92.94 407 GLY A C 1
ATOM 3218 O O . GLY A 1 407 ? 2.521 -14.141 -11.445 1 92.94 407 GLY A O 1
ATOM 3219 N N . VAL A 1 408 ? 3.137 -15.281 -13.25 1 92.19 408 VAL A N 1
ATOM 3220 C CA . VAL A 1 408 ? 4.562 -15.008 -13.094 1 92.19 408 VAL A CA 1
ATOM 3221 C C . VAL A 1 408 ? 4.812 -13.5 -13.133 1 92.19 408 VAL A C 1
ATOM 3223 O O . VAL A 1 408 ? 5.582 -12.977 -12.328 1 92.19 408 VAL A O 1
ATOM 3226 N N . SER A 1 409 ? 4.148 -12.883 -14.039 1 91.69 409 SER A N 1
ATOM 3227 C CA . SER A 1 409 ? 4.32 -11.438 -14.18 1 91.69 409 SER A CA 1
ATOM 3228 C C . SER A 1 409 ? 3.855 -10.703 -12.93 1 91.69 409 SER A C 1
ATOM 3230 O O . SER A 1 409 ? 4.465 -9.711 -12.523 1 91.69 409 SER A O 1
ATOM 3232 N N . PHE A 1 410 ? 2.793 -11.172 -12.344 1 94.5 410 PHE A N 1
ATOM 3233 C CA . PHE A 1 410 ? 2.281 -10.539 -11.133 1 94.5 410 PHE A CA 1
ATOM 3234 C C . PHE A 1 410 ? 3.246 -10.734 -9.969 1 94.5 410 PHE A C 1
ATOM 3236 O O . PHE A 1 410 ? 3.506 -9.797 -9.211 1 94.5 410 PHE A O 1
ATOM 3243 N N . VAL A 1 411 ? 3.773 -11.906 -9.82 1 95.12 411 VAL A N 1
ATOM 3244 C CA . VAL A 1 411 ? 4.711 -12.203 -8.742 1 95.12 411 VAL A CA 1
ATOM 3245 C C . VAL A 1 411 ? 5.984 -11.375 -8.922 1 95.12 411 VAL A C 1
ATOM 3247 O O . VAL A 1 411 ? 6.527 -10.844 -7.953 1 95.12 411 VAL A O 1
ATOM 3250 N N . ARG A 1 412 ? 6.438 -11.258 -10.172 1 92.81 412 ARG A N 1
ATOM 3251 C CA . ARG A 1 412 ? 7.586 -10.398 -10.469 1 92.81 412 ARG A CA 1
ATOM 3252 C C . ARG A 1 412 ? 7.348 -8.977 -9.969 1 92.81 412 ARG A C 1
ATOM 3254 O O . ARG A 1 412 ? 8.195 -8.406 -9.289 1 92.81 412 ARG A O 1
ATOM 3261 N N . ASP A 1 413 ? 6.23 -8.445 -10.328 1 93.12 413 ASP A N 1
ATOM 3262 C CA . ASP A 1 413 ? 5.906 -7.082 -9.914 1 93.12 413 ASP A CA 1
ATOM 3263 C C . ASP A 1 413 ? 5.859 -6.965 -8.398 1 93.12 413 ASP A C 1
ATOM 3265 O O . ASP A 1 413 ? 6.316 -5.969 -7.828 1 93.12 413 ASP A O 1
ATOM 3269 N N . TYR A 1 414 ? 5.27 -7.906 -7.762 1 96.56 414 TYR A N 1
ATOM 3270 C CA . TYR A 1 414 ? 5.188 -7.965 -6.305 1 96.56 414 TYR A CA 1
ATOM 3271 C C . TYR A 1 414 ? 6.578 -7.977 -5.684 1 96.56 414 TYR A C 1
ATOM 3273 O O . TYR A 1 414 ? 6.844 -7.238 -4.73 1 96.56 414 TYR A O 1
ATOM 3281 N N . ILE A 1 415 ? 7.457 -8.797 -6.207 1 95.94 415 ILE A N 1
ATOM 3282 C CA . ILE A 1 415 ? 8.828 -8.883 -5.723 1 95.94 415 ILE A CA 1
ATOM 3283 C C . ILE A 1 415 ? 9.523 -7.531 -5.895 1 95.94 415 ILE A C 1
ATOM 3285 O O . ILE A 1 415 ? 10.211 -7.059 -4.984 1 95.94 415 ILE A O 1
ATOM 3289 N N . MET A 1 416 ? 9.336 -6.902 -7.008 1 94 416 MET A N 1
ATOM 3290 C CA . MET A 1 416 ? 9.984 -5.621 -7.273 1 94 416 MET A CA 1
ATOM 3291 C C . MET A 1 416 ? 9.453 -4.535 -6.344 1 94 416 MET A C 1
ATOM 3293 O O . MET A 1 416 ? 10.188 -3.639 -5.938 1 94 416 MET A O 1
ATOM 3297 N N . LYS A 1 417 ? 8.172 -4.641 -6.078 1 94.88 417 LYS A N 1
ATOM 3298 C CA . LYS A 1 417 ? 7.598 -3.697 -5.121 1 94.88 417 LYS A CA 1
ATOM 3299 C C . LYS A 1 417 ? 8.297 -3.799 -3.766 1 94.88 417 LYS A C 1
ATOM 3301 O O . LYS A 1 417 ? 8.641 -2.781 -3.16 1 94.88 417 LYS A O 1
ATOM 3306 N N . TRP A 1 418 ? 8.484 -4.988 -3.283 1 96.62 418 TRP A N 1
ATOM 3307 C CA . TRP A 1 418 ? 9.172 -5.191 -2.012 1 96.62 418 TRP A CA 1
ATOM 3308 C C . TRP A 1 418 ? 10.633 -4.77 -2.105 1 96.62 418 TRP A C 1
ATOM 3310 O O . TRP A 1 418 ? 11.172 -4.16 -1.177 1 96.62 418 TRP A O 1
ATOM 3320 N N . ALA A 1 419 ? 11.281 -5.105 -3.236 1 96.12 419 ALA A N 1
ATOM 3321 C CA . ALA A 1 419 ? 12.672 -4.703 -3.406 1 96.12 419 ALA A CA 1
ATOM 3322 C C . ALA A 1 419 ? 12.82 -3.188 -3.309 1 96.12 419 ALA A C 1
ATOM 3324 O O . ALA A 1 419 ? 13.727 -2.688 -2.633 1 96.12 419 ALA A O 1
ATOM 3325 N N . GLN A 1 420 ? 11.953 -2.5 -3.957 1 95.75 420 GLN A N 1
ATOM 3326 C CA . GLN A 1 420 ? 11.977 -1.043 -3.902 1 95.75 420 GLN A CA 1
ATOM 3327 C C . GLN A 1 420 ? 11.711 -0.542 -2.484 1 95.75 420 GLN A C 1
ATOM 3329 O O . GLN A 1 420 ? 12.375 0.387 -2.016 1 95.75 420 GLN A O 1
ATOM 3334 N N . LYS A 1 421 ? 10.734 -1.13 -1.867 1 97.25 421 LYS A N 1
ATOM 3335 C CA . LYS A 1 421 ? 10.414 -0.727 -0.5 1 97.25 421 LYS A CA 1
ATOM 3336 C C . LYS A 1 421 ? 11.594 -0.972 0.435 1 97.25 421 LYS A C 1
ATOM 3338 O O . LYS A 1 421 ? 11.938 -0.115 1.253 1 97.25 421 LYS A O 1
ATOM 3343 N N . ILE A 1 422 ? 12.227 -2.098 0.317 1 97.94 422 ILE A N 1
ATOM 3344 C CA . ILE A 1 422 ? 13.391 -2.445 1.125 1 97.94 422 ILE A CA 1
ATOM 3345 C C . ILE A 1 422 ? 14.5 -1.423 0.896 1 97.94 422 ILE A C 1
ATOM 3347 O O . ILE A 1 422 ? 15.109 -0.934 1.85 1 97.94 422 ILE A O 1
ATOM 3351 N N . ALA A 1 423 ? 14.719 -1.045 -0.341 1 97.06 423 ALA A N 1
ATOM 3352 C CA . ALA A 1 423 ? 15.805 -0.139 -0.712 1 97.06 423 ALA A CA 1
ATOM 3353 C C . ALA A 1 423 ? 15.508 1.285 -0.25 1 97.06 423 ALA A C 1
ATOM 3355 O O . ALA A 1 423 ? 16.406 2.006 0.178 1 97.06 423 ALA A O 1
ATOM 3356 N N . THR A 1 424 ? 14.25 1.677 -0.263 1 97.44 424 THR A N 1
ATOM 3357 C CA . THR A 1 424 ? 13.93 3.086 -0.073 1 97.44 424 THR A CA 1
ATOM 3358 C C . THR A 1 424 ? 13.516 3.355 1.37 1 97.44 424 THR A C 1
ATOM 3360 O O . THR A 1 424 ? 13.516 4.504 1.819 1 97.44 424 THR A O 1
ATOM 3363 N N . GLN A 1 425 ? 13.117 2.348 2.131 1 97.69 425 GLN A N 1
ATOM 3364 C CA . GLN A 1 425 ? 12.633 2.588 3.486 1 97.69 425 GLN A CA 1
ATOM 3365 C C . GLN A 1 425 ? 13.57 1.979 4.523 1 97.69 425 GLN A C 1
ATOM 3367 O O . GLN A 1 425 ? 13.172 1.738 5.664 1 97.69 425 GLN A O 1
ATOM 3372 N N . ASP A 1 426 ? 14.734 1.7 4.055 1 95.31 426 ASP A N 1
ATOM 3373 C CA . ASP A 1 426 ? 15.82 1.232 4.91 1 95.31 426 ASP A CA 1
ATOM 3374 C C . ASP A 1 426 ? 15.406 -0.014 5.688 1 95.31 426 ASP A C 1
ATOM 3376 O O . ASP A 1 426 ? 15.68 -0.12 6.887 1 95.31 426 ASP A O 1
ATOM 3380 N N . ILE A 1 427 ? 14.695 -0.883 5.078 1 98.38 427 ILE A N 1
ATOM 3381 C CA . ILE A 1 427 ? 14.227 -2.125 5.68 1 98.38 427 ILE A CA 1
ATOM 3382 C C . ILE A 1 427 ? 15.344 -3.162 5.668 1 98.38 427 ILE A C 1
ATOM 3384 O O . ILE A 1 427 ? 16.016 -3.354 4.648 1 98.38 427 ILE A O 1
ATOM 3388 N N . LYS A 1 428 ? 15.578 -3.746 6.816 1 98.44 428 LYS A N 1
ATOM 3389 C CA . LYS A 1 428 ? 16.562 -4.82 6.945 1 98.44 428 LYS A CA 1
ATOM 3390 C C . LYS A 1 428 ? 15.977 -6.152 6.48 1 98.44 428 LYS A C 1
ATOM 3392 O O . LYS A 1 428 ? 16.609 -6.879 5.711 1 98.44 428 LYS A O 1
ATOM 3397 N N . SER A 1 429 ? 14.773 -6.438 6.906 1 98.62 429 SER A N 1
ATOM 3398 C CA . SER A 1 429 ? 14.172 -7.711 6.531 1 98.62 429 SER A CA 1
ATOM 3399 C C . SER A 1 429 ? 12.648 -7.645 6.578 1 98.62 429 SER A C 1
ATOM 3401 O O . SER A 1 429 ? 12.086 -6.883 7.367 1 98.62 429 SER A O 1
ATOM 3403 N N . ILE A 1 430 ? 11.992 -8.375 5.738 1 98.69 430 ILE A N 1
ATOM 3404 C CA . ILE A 1 430 ? 10.555 -8.648 5.773 1 98.69 430 ILE A CA 1
ATOM 3405 C C . ILE A 1 430 ? 10.312 -10.148 5.867 1 98.69 430 ILE A C 1
ATOM 3407 O O . ILE A 1 430 ? 11 -10.938 5.215 1 98.69 430 ILE A O 1
ATOM 3411 N N . GLU A 1 431 ? 9.461 -10.555 6.738 1 98.69 431 GLU A N 1
ATOM 3412 C CA . GLU A 1 431 ? 9.07 -11.945 6.93 1 98.69 431 GLU A CA 1
ATOM 3413 C C . GLU A 1 431 ? 7.559 -12.07 7.129 1 98.69 431 GLU A C 1
ATOM 3415 O O . GLU A 1 431 ? 6.992 -11.422 8.016 1 98.69 431 GLU A O 1
ATOM 3420 N N . VAL A 1 432 ? 6.945 -12.875 6.277 1 98.56 432 VAL A N 1
ATOM 3421 C CA . VAL A 1 432 ? 5.504 -13.039 6.414 1 98.56 432 VAL A CA 1
ATOM 3422 C C . VAL A 1 432 ? 5.18 -13.641 7.781 1 98.56 432 VAL A C 1
ATOM 3424 O O . VAL A 1 432 ? 5.891 -14.523 8.266 1 98.56 432 VAL A O 1
ATOM 3427 N N . LYS A 1 433 ? 4.125 -13.156 8.391 1 98.31 433 LYS A N 1
ATOM 3428 C CA . LYS A 1 433 ? 3.695 -13.656 9.688 1 98.31 433 LYS A CA 1
ATOM 3429 C C . LYS A 1 433 ? 3.107 -15.062 9.57 1 98.31 433 LYS A C 1
ATOM 3431 O O . LYS A 1 433 ? 2.395 -15.359 8.609 1 98.31 433 LYS A O 1
ATOM 3436 N N . LYS A 1 434 ? 3.387 -15.883 10.562 1 97.38 434 LYS A N 1
ATOM 3437 C CA . LYS A 1 434 ? 2.855 -17.25 10.586 1 97.38 434 LYS A CA 1
ATOM 3438 C C . LYS A 1 434 ? 1.331 -17.234 10.539 1 97.38 434 LYS A C 1
ATOM 3440 O O . LYS A 1 434 ? 0.727 -18.047 9.836 1 97.38 434 LYS A O 1
ATOM 3445 N N . GLU A 1 435 ? 0.687 -16.328 11.258 1 97.31 435 GLU A N 1
ATOM 3446 C CA . GLU A 1 435 ? -0.771 -16.266 11.281 1 97.31 435 GLU A CA 1
ATOM 3447 C C . GLU A 1 435 ? -1.334 -15.945 9.898 1 97.31 435 GLU A C 1
ATOM 3449 O O . GLU A 1 435 ? -2.412 -16.422 9.539 1 97.31 435 GLU A O 1
ATOM 3454 N N . ALA A 1 436 ? -0.626 -15.078 9.141 1 98.06 436 ALA A N 1
ATOM 3455 C CA . ALA A 1 436 ? -1.059 -14.758 7.781 1 98.06 436 ALA A CA 1
ATOM 3456 C C . ALA A 1 436 ? -0.956 -15.977 6.871 1 98.06 436 ALA A C 1
ATOM 3458 O O . ALA A 1 436 ? -1.854 -16.234 6.066 1 98.06 436 ALA A O 1
ATOM 3459 N N . VAL A 1 437 ? 0.168 -16.734 7.008 1 98.06 437 VAL A N 1
ATOM 3460 C CA . VAL A 1 437 ? 0.349 -17.953 6.23 1 98.06 437 VAL A CA 1
ATOM 3461 C C . VAL A 1 437 ? -0.768 -18.938 6.559 1 98.06 437 VAL A C 1
ATOM 3463 O O . VAL A 1 437 ? -1.379 -19.516 5.656 1 98.06 437 VAL A O 1
ATOM 3466 N N . ASP A 1 438 ? -1.056 -19.109 7.82 1 97.62 438 ASP A N 1
ATOM 3467 C CA . ASP A 1 438 ? -2.088 -20.031 8.266 1 97.62 438 ASP A CA 1
ATOM 3468 C C . ASP A 1 438 ? -3.461 -19.625 7.73 1 97.62 438 ASP A C 1
ATOM 3470 O O . ASP A 1 438 ? -4.191 -20.469 7.191 1 97.62 438 ASP A O 1
ATOM 3474 N N . ASP A 1 439 ? -3.803 -18.375 7.93 1 98.25 439 ASP A N 1
ATOM 3475 C CA . ASP A 1 439 ? -5.094 -17.891 7.465 1 98.25 439 ASP A CA 1
ATOM 3476 C C . ASP A 1 439 ? -5.25 -18.094 5.961 1 98.25 439 ASP A C 1
ATOM 3478 O O . ASP A 1 439 ? -6.316 -18.5 5.492 1 98.25 439 ASP A O 1
ATOM 3482 N N . TYR A 1 440 ? -4.191 -17.812 5.227 1 98.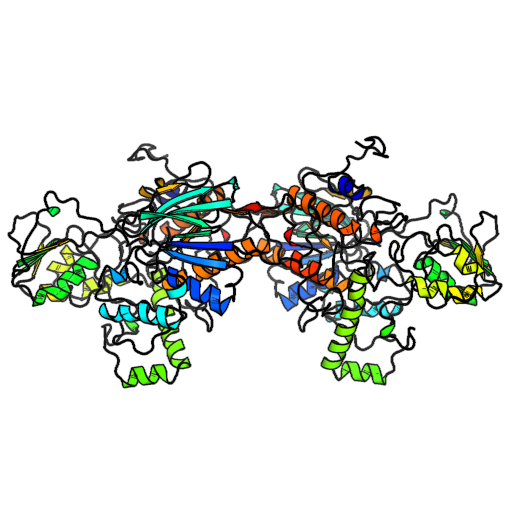38 440 TYR A N 1
ATOM 3483 C CA . TYR A 1 440 ? -4.223 -17.938 3.773 1 98.38 440 TYR A CA 1
ATOM 3484 C C . TYR A 1 440 ? -4.484 -19.391 3.369 1 98.38 440 TYR A C 1
ATOM 3486 O O . TYR A 1 440 ? -5.328 -19.656 2.512 1 98.38 440 TYR A O 1
ATOM 3494 N N . ASN A 1 441 ? -3.748 -20.266 3.938 1 98.25 441 ASN A N 1
ATOM 3495 C CA . ASN A 1 441 ? -3.857 -21.672 3.545 1 98.25 441 ASN A CA 1
ATOM 3496 C C . ASN A 1 441 ? -5.188 -22.266 3.988 1 98.25 441 ASN A C 1
ATOM 3498 O O . ASN A 1 441 ? -5.75 -23.109 3.293 1 98.25 441 ASN A O 1
ATOM 3502 N N . VAL A 1 442 ? -5.676 -21.859 5.109 1 98.19 442 VAL A N 1
ATOM 3503 C CA . VAL A 1 442 ? -6.996 -22.312 5.543 1 98.19 442 VAL A CA 1
ATOM 3504 C C . VAL A 1 442 ? -8.062 -21.781 4.578 1 98.19 442 VAL A C 1
ATOM 3506 O O . VAL A 1 442 ? -8.945 -22.531 4.152 1 98.19 442 VAL A O 1
ATOM 3509 N N . TRP A 1 443 ? -7.98 -20.484 4.27 1 97.88 443 TRP A N 1
ATOM 3510 C CA . TRP A 1 443 ? -8.906 -19.906 3.303 1 97.88 443 TRP A CA 1
ATOM 3511 C C . TRP A 1 443 ? -8.875 -20.672 1.989 1 97.88 443 TRP A C 1
ATOM 3513 O O . TRP A 1 443 ? -9.93 -21 1.432 1 97.88 443 TRP A O 1
ATOM 3523 N N . ALA A 1 444 ? -7.73 -21.016 1.484 1 98.06 444 ALA A N 1
ATOM 3524 C CA . ALA A 1 444 ? -7.57 -21.719 0.216 1 98.06 444 ALA A CA 1
ATOM 3525 C C . ALA A 1 444 ? -8.227 -23.094 0.268 1 98.06 444 ALA A C 1
ATOM 3527 O O . ALA A 1 444 ? -8.969 -23.469 -0.642 1 98.06 444 ALA A O 1
ATOM 3528 N N . GLN A 1 445 ? -7.914 -23.828 1.361 1 97.88 445 GLN A N 1
ATOM 3529 C CA . GLN A 1 445 ? -8.461 -25.188 1.466 1 97.88 445 GLN A CA 1
ATOM 3530 C C . GLN A 1 445 ? -9.984 -25.156 1.563 1 97.88 445 GLN A C 1
ATOM 3532 O O . GLN A 1 445 ? -10.656 -26.062 1.061 1 97.88 445 GLN A O 1
ATOM 3537 N N . GLU A 1 446 ? -10.5 -24.172 2.217 1 97.69 446 GLU A N 1
ATOM 3538 C CA . GLU A 1 446 ? -11.945 -24.016 2.264 1 97.69 446 GLU A CA 1
ATOM 3539 C C . GLU A 1 446 ? -12.523 -23.797 0.869 1 97.69 446 GLU A C 1
ATOM 3541 O O . GLU A 1 446 ? -13.539 -24.391 0.508 1 97.69 446 GLU A O 1
ATOM 3546 N N . TYR A 1 447 ? -11.898 -23.016 0.104 1 97.44 447 TYR A N 1
ATOM 3547 C CA . TYR A 1 447 ? -12.344 -22.75 -1.262 1 97.44 447 TYR A CA 1
ATOM 3548 C C . TYR A 1 447 ? -12.273 -24.031 -2.104 1 97.44 447 TYR A C 1
ATOM 3550 O O . TYR A 1 447 ? -13.172 -24.297 -2.908 1 97.44 447 TYR A O 1
ATOM 3558 N N . PHE A 1 448 ? -11.227 -24.797 -1.944 1 97.56 448 PHE A N 1
ATOM 3559 C CA . PHE A 1 448 ? -10.969 -25.953 -2.807 1 97.56 448 PHE A CA 1
ATOM 3560 C C . PHE A 1 448 ? -12.07 -26.984 -2.664 1 97.56 448 PHE A C 1
ATOM 3562 O O . PHE A 1 448 ? -12.266 -27.812 -3.553 1 97.56 448 PHE A O 1
ATOM 3569 N N . LYS A 1 449 ? -12.82 -26.953 -1.613 1 95.5 449 LYS A N 1
ATOM 3570 C CA . LYS A 1 449 ? -13.953 -27.859 -1.449 1 95.5 449 LYS A CA 1
ATOM 3571 C C . LYS A 1 449 ? -14.953 -27.703 -2.584 1 95.5 449 LYS A C 1
ATOM 3573 O O . LYS A 1 449 ? -15.742 -28.609 -2.857 1 95.5 449 LYS A O 1
ATOM 3578 N N . ARG A 1 450 ? -14.836 -26.594 -3.25 1 95.38 450 ARG A N 1
ATOM 3579 C CA . ARG A 1 450 ? -15.766 -26.297 -4.336 1 95.38 450 ARG A CA 1
ATOM 3580 C C . ARG A 1 450 ? -15.227 -26.797 -5.672 1 95.38 450 ARG A C 1
ATOM 3582 O O . ARG A 1 450 ? -15.906 -26.688 -6.699 1 95.38 450 ARG A O 1
ATOM 3589 N N . THR A 1 451 ? -14.094 -27.297 -5.703 1 96.12 451 THR A N 1
ATOM 3590 C CA . THR A 1 451 ? -13.406 -27.594 -6.957 1 96.12 451 THR A CA 1
ATOM 3591 C C . THR A 1 451 ? -13.195 -29.094 -7.121 1 96.12 451 THR A C 1
ATOM 3593 O O . THR A 1 451 ? -13.203 -29.844 -6.137 1 96.12 451 THR A O 1
ATOM 3596 N N . VAL A 1 452 ? -12.906 -29.531 -8.305 1 94.19 452 VAL A N 1
ATOM 3597 C CA . VAL A 1 452 ? -12.672 -30.922 -8.648 1 94.19 452 VAL A CA 1
ATOM 3598 C C . VAL A 1 452 ? -11.328 -31.375 -8.094 1 94.19 452 VAL A C 1
ATOM 3600 O O . VAL A 1 452 ? -11.055 -32.562 -7.992 1 94.19 452 VAL A O 1
ATOM 3603 N N . TRP A 1 453 ? -10.516 -30.406 -7.695 1 95.44 453 TRP A N 1
ATOM 3604 C CA . TRP A 1 453 ? -9.188 -30.734 -7.191 1 95.44 453 TRP A CA 1
ATOM 3605 C C . TRP A 1 453 ? -9.273 -31.453 -5.848 1 95.44 453 TRP A C 1
ATOM 3607 O O . TRP A 1 453 ? -8.336 -32.125 -5.438 1 95.44 453 TRP A O 1
ATOM 3617 N N . SER A 1 454 ? -10.359 -31.297 -5.176 1 94.19 454 SER A N 1
ATOM 3618 C CA . SER A 1 454 ? -10.531 -31.922 -3.871 1 94.19 454 SER A CA 1
ATOM 3619 C C . SER A 1 454 ? -11.203 -33.281 -4.004 1 94.19 454 SER A C 1
ATOM 3621 O O . SER A 1 454 ? -11.453 -33.969 -3.004 1 94.19 454 SER A O 1
ATOM 3623 N N . ASP A 1 455 ? -11.438 -33.75 -5.242 1 92.88 455 ASP A N 1
ATOM 3624 C CA . ASP A 1 455 ? -11.992 -35.094 -5.461 1 92.88 455 ASP A CA 1
ATOM 3625 C C . ASP A 1 455 ? -11.039 -36.156 -4.953 1 92.88 455 ASP A C 1
ATOM 3627 O O . ASP A 1 455 ? -9.852 -35.906 -4.727 1 92.88 455 ASP A O 1
ATOM 3631 N N . ASN A 1 456 ? -11.633 -37.344 -4.832 1 90.81 456 ASN A N 1
ATOM 3632 C CA . ASN A 1 456 ? -10.805 -38.469 -4.441 1 90.81 456 ASN A CA 1
ATOM 3633 C C . ASN A 1 456 ? -10.062 -39.062 -5.637 1 90.81 456 ASN A C 1
ATOM 3635 O O . ASN A 1 456 ? -10.562 -39.969 -6.297 1 90.81 456 ASN A O 1
ATOM 3639 N N . CYS A 1 457 ? -8.93 -38.562 -5.914 1 89.06 457 CYS A N 1
ATOM 3640 C CA . CYS A 1 457 ? -8.031 -39 -6.969 1 89.06 457 CYS A CA 1
ATOM 3641 C C . CYS A 1 457 ? -6.574 -38.719 -6.594 1 89.06 457 CYS A C 1
ATOM 3643 O O . CYS A 1 457 ? -6.27 -37.719 -5.98 1 89.06 457 CYS A O 1
ATOM 3645 N N . ARG A 1 458 ? -5.742 -39.656 -6.836 1 86.81 458 ARG A N 1
ATOM 3646 C CA . ARG A 1 458 ? -4.32 -39.406 -6.629 1 86.81 458 ARG A CA 1
ATOM 3647 C C . ARG A 1 458 ? -3.775 -38.438 -7.676 1 86.81 458 ARG A C 1
ATOM 3649 O O . ARG A 1 458 ? -3.871 -38.688 -8.875 1 86.81 458 ARG A O 1
ATOM 3656 N N . SER A 1 459 ? -3.285 -37.312 -7.199 1 86.31 459 SER A N 1
ATOM 3657 C CA . SER A 1 459 ? -2.883 -36.281 -8.133 1 86.31 459 SER A CA 1
ATOM 3658 C C . SER A 1 459 ? -1.7 -35.469 -7.594 1 86.31 459 SER A C 1
ATOM 3660 O O . SER A 1 459 ? -1.536 -35.344 -6.379 1 86.31 459 SER A O 1
ATOM 3662 N N . TRP A 1 460 ? -0.885 -34.906 -8.5 1 87.56 460 TRP A N 1
ATOM 3663 C CA . TRP A 1 460 ? 0.204 -34.062 -8.062 1 87.56 460 TRP A CA 1
ATOM 3664 C C . TRP A 1 460 ? -0.337 -32.75 -7.488 1 87.56 460 TRP A C 1
ATOM 3666 O O . TRP A 1 460 ? 0.382 -32.031 -6.797 1 87.56 460 TRP A O 1
ATOM 3676 N N . TYR A 1 461 ? -1.669 -32.469 -7.727 1 91.56 461 TYR A N 1
ATOM 3677 C CA . TYR A 1 461 ? -2.293 -31.266 -7.148 1 91.56 461 TYR A CA 1
ATOM 3678 C C . TYR A 1 461 ? -2.385 -31.391 -5.633 1 91.56 461 TYR A C 1
ATOM 3680 O O . TYR A 1 461 ? -2.537 -30.391 -4.934 1 91.56 461 TYR A O 1
ATOM 3688 N N . LYS A 1 462 ? -2.359 -32.594 -5.094 1 92.44 462 LYS A N 1
ATOM 3689 C CA . LYS A 1 462 ? -2.41 -32.875 -3.662 1 92.44 462 LYS A CA 1
ATOM 3690 C C . LYS A 1 462 ? -1.136 -33.562 -3.197 1 92.44 462 LYS A C 1
ATOM 3692 O O . LYS A 1 462 ? -1.184 -34.438 -2.332 1 92.44 462 LYS A O 1
ATOM 3697 N N . ASN A 1 463 ? -0.074 -33.25 -3.84 1 88.19 463 ASN A N 1
ATOM 3698 C CA . ASN A 1 463 ? 1.219 -33.844 -3.498 1 88.19 463 ASN A CA 1
ATOM 3699 C C . ASN A 1 463 ? 1.183 -35.375 -3.57 1 88.19 463 ASN A C 1
ATOM 3701 O O . ASN A 1 463 ? 1.663 -36.031 -2.662 1 88.19 463 ASN A O 1
ATOM 3705 N N . HIS A 1 464 ? 0.546 -35.906 -4.566 1 83.94 464 HIS A N 1
ATOM 3706 C CA . HIS A 1 464 ? 0.467 -37.312 -4.949 1 83.94 464 HIS A CA 1
ATOM 3707 C C . HIS A 1 464 ? -0.326 -38.094 -3.928 1 83.94 464 HIS A C 1
ATOM 3709 O O . HIS A 1 464 ? -0.07 -39.312 -3.738 1 83.94 464 HIS A O 1
ATOM 3715 N N . LYS A 1 465 ? -1.231 -37.406 -3.266 1 87.94 465 LYS A N 1
ATOM 3716 C CA . LYS A 1 465 ? -2.186 -38.062 -2.383 1 87.94 465 LYS A CA 1
ATOM 3717 C C . LYS A 1 465 ? -3.576 -38.094 -3.008 1 87.94 465 LYS A C 1
ATOM 3719 O O . LYS A 1 465 ? -3.855 -37.375 -3.965 1 87.94 465 LYS A O 1
ATOM 3724 N N . SER A 1 466 ? -4.371 -39.062 -2.531 1 90.31 466 SER A N 1
ATOM 3725 C CA . SER A 1 466 ? -5.727 -39.188 -3.051 1 90.31 466 SER A CA 1
ATOM 3726 C C . SER A 1 466 ? -6.672 -38.188 -2.381 1 90.31 466 SER A C 1
ATOM 3728 O O . SER A 1 466 ? -7.707 -37.812 -2.947 1 90.31 466 SER A O 1
ATOM 3730 N N . SER A 1 467 ? -6.285 -37.844 -1.197 1 90.62 467 SER A N 1
ATOM 3731 C CA . SER A 1 467 ? -7.07 -36.875 -0.437 1 90.62 467 SER A CA 1
ATOM 3732 C C . SER A 1 467 ? -6.172 -35.969 0.395 1 90.62 467 SER A C 1
ATOM 3734 O O . SER A 1 467 ? -4.961 -36.188 0.467 1 90.62 467 SER A O 1
ATOM 3736 N N . GLY A 1 468 ? -6.773 -34.906 0.89 1 92.12 468 GLY A N 1
ATOM 3737 C CA . GLY A 1 468 ? -6.008 -34 1.714 1 92.12 468 GLY A CA 1
ATOM 3738 C C . GLY A 1 468 ? -5.844 -32.625 1.083 1 92.12 468 GLY A C 1
ATOM 3739 O O . GLY A 1 468 ? -6.691 -32.188 0.305 1 92.12 468 GLY A O 1
ATOM 3740 N N . GLN A 1 469 ? -4.758 -31.969 1.438 1 94.5 469 GLN A N 1
ATOM 3741 C CA . GLN A 1 469 ? -4.551 -30.594 1.032 1 94.5 469 GLN A CA 1
ATOM 3742 C C . GLN A 1 469 ? -4.293 -30.484 -0.469 1 94.5 469 GLN A C 1
ATOM 3744 O O . GLN A 1 469 ? -3.516 -31.266 -1.025 1 94.5 469 GLN A O 1
ATOM 3749 N N . VAL A 1 470 ? -5.02 -29.609 -1.058 1 96 470 VAL A N 1
ATOM 3750 C CA . VAL A 1 470 ? -4.676 -29.203 -2.416 1 96 470 VAL A CA 1
ATOM 3751 C C . VAL A 1 470 ? -3.527 -28.188 -2.377 1 96 470 VAL A C 1
ATOM 3753 O O . VAL A 1 470 ? -3.65 -27.125 -1.776 1 96 470 VAL A O 1
ATOM 3756 N N . THR A 1 471 ? -2.43 -28.469 -3.027 1 94.75 471 THR A N 1
ATOM 3757 C CA . THR A 1 471 ? -1.223 -27.703 -2.768 1 94.75 471 THR A CA 1
ATOM 3758 C C . THR A 1 471 ? -0.681 -27.094 -4.062 1 94.75 471 THR A C 1
ATOM 3760 O O . THR A 1 471 ? 0.205 -26.234 -4.027 1 94.75 471 THR A O 1
ATOM 3763 N N . ALA A 1 472 ? -1.219 -27.391 -5.207 1 93.88 472 ALA A N 1
ATOM 3764 C CA . ALA A 1 472 ? -0.583 -26.953 -6.449 1 93.88 472 ALA A CA 1
ATOM 3765 C C . ALA A 1 472 ? -1.317 -25.766 -7.059 1 93.88 472 ALA A C 1
ATOM 3767 O O . ALA A 1 472 ? -0.742 -24.688 -7.215 1 93.88 472 ALA A O 1
ATOM 3768 N N . PRO A 1 473 ? -2.668 -25.922 -7.352 1 95.88 473 PRO A N 1
ATOM 3769 C CA . PRO A 1 473 ? -3.338 -24.812 -8.023 1 95.88 473 PRO A CA 1
ATOM 3770 C C . PRO A 1 473 ? -3.686 -23.672 -7.062 1 95.88 473 PRO A C 1
ATOM 3772 O O . PRO A 1 473 ? -3.748 -23.875 -5.848 1 95.88 473 PRO A O 1
ATOM 3775 N N . TYR A 1 474 ? -3.861 -22.531 -7.598 1 97.56 474 TYR A N 1
ATOM 3776 C CA . TYR A 1 474 ? -4.324 -21.391 -6.824 1 97.56 474 TYR A CA 1
ATOM 3777 C C . TYR A 1 474 ? -5.82 -21.484 -6.547 1 97.56 474 TYR A C 1
ATOM 3779 O O . TYR A 1 474 ? -6.586 -21.953 -7.398 1 97.56 474 TYR A O 1
ATOM 3787 N N . ALA A 1 475 ? -6.227 -21 -5.445 1 97.81 475 ALA A N 1
ATOM 3788 C CA . ALA A 1 475 ? -7.613 -21.047 -4.992 1 97.81 475 ALA A CA 1
ATOM 3789 C C . ALA A 1 475 ? -8.422 -19.906 -5.605 1 97.81 475 ALA A C 1
ATOM 3791 O O . ALA A 1 475 ? -9 -19.094 -4.887 1 97.81 475 ALA A O 1
ATOM 3792 N N . GLY A 1 476 ? -8.477 -19.844 -6.938 1 97.44 476 GLY A N 1
ATOM 3793 C CA . GLY A 1 476 ? -9.25 -18.812 -7.59 1 97.44 476 GLY A CA 1
ATOM 3794 C C . GLY A 1 476 ? -8.82 -18.562 -9.023 1 97.44 476 GLY A C 1
ATOM 3795 O O . GLY A 1 476 ? -8.188 -19.406 -9.648 1 97.44 476 GLY A O 1
ATOM 3796 N N . THR A 1 477 ? -9.305 -17.438 -9.602 1 97.38 477 THR A N 1
ATOM 3797 C CA . THR A 1 477 ? -8.977 -17.078 -10.977 1 97.38 477 THR A CA 1
ATOM 3798 C C . THR A 1 477 ? -7.645 -16.328 -11.039 1 97.38 477 THR A C 1
ATOM 3800 O O . THR A 1 477 ? -7.113 -15.914 -10.008 1 97.38 477 THR A O 1
ATOM 3803 N N . THR A 1 478 ? -7.125 -16.203 -12.25 1 95.81 478 THR A N 1
ATOM 3804 C CA . THR A 1 478 ? -5.871 -15.477 -12.453 1 95.81 478 THR A CA 1
ATOM 3805 C C . THR A 1 478 ? -6.023 -14.016 -12.055 1 95.81 478 THR A C 1
ATOM 3807 O O . THR A 1 478 ? -5.152 -13.453 -11.383 1 95.81 478 THR A O 1
ATOM 3810 N N . SER A 1 479 ? -7.16 -13.461 -12.398 1 96.62 479 SER A N 1
ATOM 3811 C CA . SER A 1 479 ? -7.418 -12.07 -12.039 1 96.62 479 SER A CA 1
ATOM 3812 C C . SER A 1 479 ? -7.562 -11.906 -10.531 1 96.62 479 SER A C 1
ATOM 3814 O O . SER A 1 479 ? -7.145 -10.891 -9.969 1 96.62 479 SER A O 1
ATOM 3816 N N . HIS A 1 480 ? -8.203 -12.852 -9.945 1 98.12 480 HIS A N 1
ATOM 3817 C CA . HIS A 1 480 ? -8.305 -12.844 -8.492 1 98.12 480 HIS A CA 1
ATOM 3818 C C . HIS A 1 480 ? -6.93 -12.898 -7.84 1 98.12 480 HIS A C 1
ATOM 3820 O O . HIS A 1 480 ? -6.664 -12.172 -6.887 1 98.12 480 HIS A O 1
ATOM 3826 N N . PHE A 1 481 ? -6.059 -13.742 -8.352 1 97.88 481 PHE A N 1
ATOM 3827 C CA . PHE A 1 481 ? -4.688 -13.836 -7.867 1 97.88 481 PHE A CA 1
ATOM 3828 C C . PHE A 1 481 ? -4.004 -12.469 -7.914 1 97.88 481 PHE A C 1
ATOM 3830 O O . PHE A 1 481 ? -3.396 -12.039 -6.93 1 97.88 481 PHE A O 1
ATOM 3837 N N . LYS A 1 482 ? -4.094 -11.812 -9.016 1 96.88 482 LYS A N 1
ATOM 3838 C CA . LYS A 1 482 ? -3.461 -10.508 -9.18 1 96.88 482 LYS A CA 1
ATOM 3839 C C . LYS A 1 482 ? -4.004 -9.5 -8.172 1 96.88 482 LYS A C 1
ATOM 3841 O O . LYS A 1 482 ? -3.232 -8.828 -7.484 1 96.88 482 LYS A O 1
ATOM 3846 N N . LYS A 1 483 ? -5.285 -9.406 -8.133 1 97.5 483 LYS A N 1
ATOM 3847 C CA . LYS A 1 483 ? -5.918 -8.391 -7.297 1 97.5 483 LYS A CA 1
ATOM 3848 C C . LYS A 1 483 ? -5.555 -8.594 -5.828 1 97.5 483 LYS A C 1
ATOM 3850 O O . LYS A 1 483 ? -5.254 -7.629 -5.121 1 97.5 483 LYS A O 1
ATOM 3855 N N . CYS A 1 484 ? -5.578 -9.812 -5.359 1 97.88 484 CYS A N 1
ATOM 3856 C CA . CYS A 1 484 ? -5.254 -10.109 -3.969 1 97.88 484 CYS A CA 1
ATOM 3857 C C . CYS A 1 484 ? -3.779 -9.859 -3.686 1 97.88 484 CYS A C 1
ATOM 3859 O O . CYS A 1 484 ? -3.434 -9.258 -2.666 1 97.88 484 CYS A O 1
ATOM 3861 N N . LEU A 1 485 ? -2.951 -10.281 -4.625 1 97.44 485 LEU A N 1
ATOM 3862 C CA . LEU A 1 485 ? -1.521 -10.07 -4.449 1 97.44 485 LEU A CA 1
ATOM 3863 C C . LEU A 1 485 ? -1.199 -8.578 -4.398 1 97.44 485 LEU A C 1
ATOM 3865 O O . LEU A 1 485 ? -0.387 -8.141 -3.582 1 97.44 485 LEU A O 1
ATOM 3869 N N . ASP A 1 486 ? -1.868 -7.801 -5.227 1 95.69 486 ASP A N 1
ATOM 3870 C CA . ASP A 1 486 ? -1.675 -6.355 -5.27 1 95.69 486 ASP A CA 1
ATOM 3871 C C . ASP A 1 486 ? -2.102 -5.707 -3.955 1 95.69 486 ASP A C 1
ATOM 3873 O O . ASP A 1 486 ? -1.604 -4.637 -3.596 1 95.69 486 ASP A O 1
ATOM 3877 N N . SER A 1 487 ? -2.955 -6.309 -3.281 1 96 487 SER A N 1
ATOM 3878 C CA . SER A 1 487 ? -3.535 -5.711 -2.082 1 96 487 SER A CA 1
ATOM 3879 C C . SER A 1 487 ? -2.691 -6.016 -0.849 1 96 487 SER A C 1
ATOM 3881 O O . SER A 1 487 ? -2.916 -5.441 0.219 1 96 487 SER A O 1
ATOM 3883 N N . ILE A 1 488 ? -1.719 -6.863 -0.968 1 96.94 488 ILE A N 1
ATOM 3884 C CA . ILE A 1 488 ? -0.95 -7.309 0.189 1 96.94 488 ILE A CA 1
ATOM 3885 C C . ILE A 1 488 ? -0.088 -6.16 0.708 1 96.94 488 ILE A C 1
ATOM 3887 O O . ILE A 1 488 ? 0.691 -5.57 -0.045 1 96.94 488 ILE A O 1
ATOM 3891 N N . GLY A 1 489 ? -0.32 -5.836 1.952 1 95.38 489 GLY A N 1
ATOM 3892 C CA . GLY A 1 489 ? 0.448 -4.781 2.594 1 95.38 489 GLY A CA 1
ATOM 3893 C C . GLY A 1 489 ? 1.337 -5.285 3.713 1 95.38 489 GLY A C 1
ATOM 3894 O O . GLY A 1 489 ? 1.404 -6.492 3.965 1 95.38 489 GLY A O 1
ATOM 3895 N N . GLY A 1 490 ? 2.029 -4.332 4.383 1 97.5 490 GLY A N 1
ATOM 3896 C CA . GLY A 1 490 ? 3.014 -4.672 5.395 1 97.5 490 GLY A CA 1
ATOM 3897 C C . GLY A 1 490 ? 2.395 -5.215 6.672 1 97.5 490 GLY A C 1
ATOM 3898 O O . GLY A 1 490 ? 3.094 -5.777 7.516 1 97.5 490 GLY A O 1
ATOM 3899 N N . GLU A 1 491 ? 1.058 -5.133 6.805 1 97.81 491 GLU A N 1
ATOM 3900 C CA . GLU A 1 491 ? 0.391 -5.582 8.023 1 97.81 491 GLU A CA 1
ATOM 3901 C C . GLU A 1 491 ? 0.493 -7.094 8.18 1 97.81 491 GLU A C 1
ATOM 3903 O O . GLU A 1 491 ? 0.296 -7.625 9.273 1 97.81 491 GLU A O 1
ATOM 3908 N N . HIS A 1 492 ? 0.801 -7.762 7.102 1 98.31 492 HIS A N 1
ATOM 3909 C CA . HIS A 1 492 ? 0.888 -9.219 7.141 1 98.31 492 HIS A CA 1
ATOM 3910 C C . HIS A 1 492 ? 2.326 -9.68 7.355 1 98.31 492 HIS A C 1
ATOM 3912 O O . HIS A 1 492 ? 2.609 -10.875 7.328 1 98.31 492 HIS A O 1
ATOM 3918 N N . PHE A 1 493 ? 3.248 -8.734 7.637 1 98.56 493 PHE A N 1
ATOM 3919 C CA . PHE A 1 493 ? 4.668 -9.055 7.703 1 98.56 493 PHE A CA 1
ATOM 3920 C C . PHE A 1 493 ? 5.277 -8.539 9 1 98.56 493 PHE A C 1
ATOM 3922 O O . PHE A 1 493 ? 4.789 -7.566 9.586 1 98.56 493 PHE A O 1
ATOM 3929 N N . LYS A 1 494 ? 6.238 -9.227 9.461 1 98 494 LYS A N 1
ATOM 3930 C CA . LYS A 1 494 ? 7.211 -8.688 10.406 1 98 494 LYS A CA 1
ATOM 3931 C C . LYS A 1 494 ? 8.32 -7.926 9.68 1 98 494 LYS A C 1
ATOM 3933 O O . LYS A 1 494 ? 9.047 -8.5 8.867 1 98 494 LYS A O 1
ATOM 3938 N N . ILE A 1 495 ? 8.422 -6.695 9.945 1 98.38 495 ILE A N 1
ATOM 3939 C CA . ILE A 1 495 ? 9.391 -5.863 9.25 1 98.38 495 ILE A CA 1
ATOM 3940 C C . ILE A 1 495 ? 10.438 -5.344 10.234 1 98.38 495 ILE A C 1
ATOM 3942 O O . ILE A 1 495 ? 10.086 -4.82 11.297 1 98.38 495 ILE A O 1
ATOM 3946 N N . GLN A 1 496 ? 11.664 -5.574 9.961 1 98.25 496 GLN A N 1
ATOM 3947 C CA . GLN A 1 496 ? 12.781 -5.027 10.719 1 98.25 496 GLN A CA 1
ATOM 3948 C C . GLN A 1 496 ? 13.539 -3.984 9.906 1 98.25 496 GLN A C 1
ATOM 3950 O O . GLN A 1 496 ? 13.633 -4.094 8.68 1 98.25 496 GLN A O 1
ATOM 3955 N N . TYR A 1 497 ? 14.07 -3.033 10.602 1 97.88 497 TYR A N 1
ATOM 3956 C CA . TYR A 1 497 ? 14.75 -1.929 9.938 1 97.88 497 TYR A CA 1
ATOM 3957 C C . TYR A 1 497 ? 16.234 -1.912 10.297 1 97.88 497 TYR A C 1
ATOM 3959 O O . TYR A 1 497 ? 16.641 -2.473 11.32 1 97.88 497 TYR A O 1
ATOM 3967 N N . ASN A 1 498 ? 17.062 -1.28 9.438 1 97.5 498 ASN A N 1
ATOM 3968 C CA . ASN A 1 498 ? 18.5 -1.142 9.711 1 97.5 498 ASN A CA 1
ATOM 3969 C C . ASN A 1 498 ? 18.766 -0.096 10.789 1 97.5 498 ASN A C 1
ATOM 3971 O O . ASN A 1 498 ? 19.734 -0.204 11.539 1 97.5 498 ASN A O 1
ATOM 3975 N N . SER A 1 499 ? 17.922 0.875 10.867 1 96.88 499 SER A N 1
ATOM 3976 C CA . SER A 1 499 ? 18.062 1.967 11.82 1 96.88 499 SER A CA 1
ATOM 3977 C C . SER A 1 499 ? 17.203 1.728 13.062 1 96.88 499 SER A C 1
ATOM 3979 O O . SER A 1 499 ? 16.203 1.028 13 1 96.88 499 SER A O 1
ATOM 3981 N N . ALA A 1 500 ? 17.625 2.311 14.172 1 97.12 500 ALA A N 1
ATOM 3982 C CA . ALA A 1 500 ? 16.891 2.203 15.43 1 97.12 500 ALA A CA 1
ATOM 3983 C C . ALA A 1 500 ? 15.555 2.928 15.336 1 97.12 500 ALA A C 1
ATOM 3985 O O . ALA A 1 500 ? 14.664 2.709 16.156 1 97.12 500 ALA A O 1
ATOM 3986 N N . ASN A 1 501 ? 15.445 3.793 14.367 1 98.06 501 ASN A N 1
ATOM 3987 C CA . ASN A 1 501 ? 14.195 4.48 14.078 1 98.06 501 ASN A CA 1
ATOM 3988 C C . ASN A 1 501 ? 13.633 4.086 12.719 1 98.06 501 ASN A C 1
ATOM 3990 O O . ASN A 1 501 ? 14.297 4.273 11.695 1 98.06 501 ASN A O 1
ATOM 3994 N N . ARG A 1 502 ? 12.461 3.572 12.633 1 97.62 502 ARG A N 1
ATOM 3995 C CA . ARG A 1 502 ? 11.891 2.994 11.414 1 97.62 502 ARG A CA 1
ATOM 3996 C C . ARG A 1 502 ? 11.625 4.07 10.367 1 97.62 502 ARG A C 1
ATOM 3998 O O . ARG A 1 502 ? 11.398 3.76 9.195 1 97.62 502 ARG A O 1
ATOM 4005 N N . PHE A 1 503 ? 11.672 5.395 10.75 1 97.94 503 PHE A N 1
ATOM 4006 C CA . PHE A 1 503 ? 11.352 6.465 9.812 1 97.94 503 PHE A CA 1
ATOM 4007 C C . PHE A 1 503 ? 12.609 7.234 9.43 1 97.94 503 PHE A C 1
ATOM 4009 O O . PHE A 1 503 ? 12.523 8.367 8.938 1 97.94 503 PHE A O 1
ATOM 4016 N N . SER A 1 504 ? 13.789 6.645 9.625 1 97.25 504 SER A N 1
ATOM 4017 C CA . SER A 1 504 ? 15.055 7.266 9.266 1 97.25 504 SER A CA 1
ATOM 4018 C C . SER A 1 504 ? 15.109 7.59 7.773 1 97.25 504 SER A C 1
ATOM 4020 O O . SER A 1 504 ? 15.781 8.539 7.363 1 97.25 504 SER A O 1
ATOM 4022 N N . CYS A 1 505 ? 14.375 6.836 6.988 1 97.75 505 CYS A N 1
ATOM 4023 C CA . CYS A 1 505 ? 14.383 6.98 5.539 1 97.75 505 CYS A CA 1
ATOM 4024 C C . CYS A 1 505 ? 13.734 8.297 5.121 1 97.75 505 CYS A C 1
ATOM 4026 O O . CYS A 1 505 ? 13.812 8.688 3.955 1 97.75 505 CYS A O 1
ATOM 4028 N N . TRP A 1 506 ? 13.102 9.016 6.043 1 98.06 506 TRP A N 1
ATOM 4029 C CA . TRP A 1 506 ? 12.445 10.273 5.723 1 98.06 506 TRP A CA 1
ATOM 4030 C C . TRP A 1 506 ? 13.469 11.398 5.559 1 98.06 506 TRP A C 1
ATOM 4032 O O . TRP A 1 506 ? 13.125 12.508 5.152 1 98.06 506 TRP A O 1
ATOM 4042 N N . GLY A 1 507 ? 14.734 11.148 5.906 1 97.25 507 GLY A N 1
ATOM 4043 C CA . GLY A 1 507 ? 15.891 11.961 5.547 1 97.25 507 GLY A CA 1
ATOM 4044 C C . GLY A 1 507 ? 15.859 13.344 6.168 1 97.25 507 GLY A C 1
ATOM 4045 O O . GLY A 1 507 ? 15.555 13.492 7.352 1 97.25 507 GLY A O 1
ATOM 4046 N N . ASN A 1 508 ? 16.266 14.32 5.398 1 97.12 508 ASN A N 1
ATOM 4047 C CA . ASN A 1 508 ? 16.391 15.688 5.891 1 97.12 508 ASN A CA 1
ATOM 4048 C C . ASN A 1 508 ? 15.102 16.469 5.711 1 97.12 508 ASN A C 1
ATOM 4050 O O . ASN A 1 508 ? 15.117 17.703 5.605 1 97.12 508 ASN A O 1
ATOM 4054 N N . SER A 1 509 ? 13.953 15.68 5.5 1 97.19 509 SER A N 1
ATOM 4055 C CA . SER A 1 509 ? 12.594 16.203 5.465 1 97.19 509 SER A CA 1
ATOM 4056 C C . SER A 1 509 ? 12.352 17.031 4.211 1 97.19 509 SER A C 1
ATOM 4058 O O . SER A 1 509 ? 11.617 18.016 4.242 1 97.19 509 SER A O 1
ATOM 4060 N N . GLN A 1 510 ? 13.117 16.734 3.141 1 96.69 510 GLN A N 1
ATOM 4061 C CA . GLN A 1 510 ? 12.922 17.234 1.784 1 96.69 510 GLN A CA 1
ATOM 4062 C C . GLN A 1 510 ? 12.648 16.094 0.811 1 96.69 510 GLN A C 1
ATOM 4064 O O . GLN A 1 510 ? 12.906 14.93 1.124 1 96.69 510 GLN A O 1
ATOM 4069 N N . VAL A 1 511 ? 12.023 16.391 -0.273 1 97.31 511 VAL A N 1
ATOM 4070 C CA . VAL A 1 511 ? 11.82 15.383 -1.304 1 97.31 511 VAL A CA 1
ATOM 4071 C C . VAL A 1 511 ? 12.617 15.75 -2.553 1 97.31 511 VAL A C 1
ATOM 4073 O O . VAL A 1 511 ? 13.016 16.906 -2.729 1 97.31 511 VAL A O 1
ATOM 4076 N N . LYS A 1 512 ? 12.836 14.695 -3.328 1 95.88 512 LYS A N 1
ATOM 4077 C CA . LYS A 1 512 ? 13.539 14.922 -4.59 1 95.88 512 LYS A CA 1
ATOM 4078 C C . LYS A 1 512 ? 12.828 15.984 -5.43 1 95.88 512 LYS A C 1
ATOM 4080 O O . LYS A 1 512 ? 11.602 15.977 -5.535 1 95.88 512 LYS A O 1
ATOM 4085 N N . GLY A 1 513 ? 13.562 16.938 -5.973 1 96 513 GLY A N 1
ATOM 4086 C CA . GLY A 1 513 ? 12.992 17.969 -6.82 1 96 513 GLY A CA 1
ATOM 4087 C C . GLY A 1 513 ? 12.883 19.312 -6.129 1 96 513 GLY A C 1
ATOM 4088 O O . GLY A 1 513 ? 12.734 20.344 -6.789 1 96 513 GLY A O 1
ATOM 4089 N N . GLU A 1 514 ? 12.93 19.406 -4.75 1 96.31 514 GLU A N 1
ATOM 4090 C CA . GLU A 1 514 ? 12.781 20.672 -4.023 1 96.31 514 GLU A CA 1
ATOM 4091 C C . GLU A 1 514 ? 14.062 21.5 -4.086 1 96.31 514 GLU A C 1
ATOM 4093 O O . GLU A 1 514 ? 14.023 22.719 -3.939 1 96.31 514 GLU A O 1
ATOM 4098 N N . GLU A 1 515 ? 15.172 20.906 -4.289 1 94.88 515 GLU A N 1
ATOM 4099 C CA . GLU A 1 515 ? 16.453 21.562 -4.48 1 94.88 515 GLU A CA 1
ATOM 4100 C C . GLU A 1 515 ? 16.719 22.594 -3.383 1 94.88 515 GLU A C 1
ATOM 4102 O O . GLU A 1 515 ? 17 23.75 -3.672 1 94.88 515 GLU A O 1
ATOM 4107 N N . ASN A 1 516 ? 16.531 22.156 -2.16 1 94.81 516 ASN A N 1
ATOM 4108 C CA . ASN A 1 516 ? 16.797 23 -1 1 94.81 516 ASN A CA 1
ATOM 4109 C C . ASN A 1 516 ? 16.031 24.312 -1.068 1 94.81 516 ASN A C 1
ATOM 4111 O O . ASN A 1 516 ? 16.547 25.375 -0.693 1 94.81 516 ASN A O 1
ATOM 4115 N N . GLY A 1 517 ? 14.883 24.234 -1.609 1 94.12 517 GLY A N 1
ATOM 4116 C CA . GLY A 1 517 ? 13.992 25.375 -1.632 1 94.12 517 GLY A CA 1
ATOM 4117 C C . GLY A 1 517 ? 13.984 26.109 -2.967 1 94.12 517 GLY A C 1
ATOM 4118 O O . GLY A 1 517 ? 13.133 26.953 -3.211 1 94.12 517 GLY A O 1
ATOM 4119 N N . MET A 1 518 ? 14.867 25.781 -3.832 1 93.56 518 MET A N 1
ATOM 4120 C CA . MET A 1 518 ? 15.008 26.5 -5.098 1 93.56 518 MET A CA 1
ATOM 4121 C C . MET A 1 518 ? 14.273 25.766 -6.219 1 93.56 518 MET A C 1
ATOM 4123 O O . MET A 1 518 ? 14.211 26.266 -7.344 1 93.56 518 MET A O 1
ATOM 4127 N N . GLY A 1 519 ? 13.734 24.594 -5.906 1 95.5 519 GLY A N 1
ATOM 4128 C CA . GLY A 1 519 ? 13.031 23.797 -6.91 1 95.5 519 GLY A CA 1
ATOM 4129 C C . GLY A 1 519 ? 11.523 23.938 -6.832 1 95.5 519 GLY A C 1
ATOM 4130 O O . GLY A 1 519 ? 11.008 25 -6.504 1 95.5 519 GLY A O 1
ATOM 4131 N N . ASP A 1 520 ? 10.836 22.891 -7.32 1 95.44 520 ASP A N 1
ATOM 4132 C CA . ASP A 1 520 ? 9.383 22.844 -7.273 1 95.44 520 ASP A CA 1
ATOM 4133 C C . ASP A 1 520 ? 8.891 22.453 -5.883 1 95.44 520 ASP A C 1
ATOM 4135 O O . ASP A 1 520 ? 9.086 21.312 -5.449 1 95.44 520 ASP A O 1
ATOM 4139 N N . LEU A 1 521 ? 8.234 23.344 -5.234 1 95.38 521 LEU A N 1
ATOM 4140 C CA . LEU A 1 521 ? 7.797 23.109 -3.865 1 95.38 521 LEU A CA 1
ATOM 4141 C C . LEU A 1 521 ? 6.301 22.828 -3.814 1 95.38 521 LEU A C 1
ATOM 4143 O O . LEU A 1 521 ? 5.719 22.734 -2.73 1 95.38 521 LEU A O 1
ATOM 4147 N N . ALA A 1 522 ? 5.633 22.734 -4.973 1 93.31 522 ALA A N 1
ATOM 4148 C CA . ALA A 1 522 ? 4.203 22.438 -5.086 1 93.31 522 ALA A CA 1
ATOM 4149 C C . ALA A 1 522 ? 3.936 21.391 -6.164 1 93.31 522 ALA A C 1
ATOM 4151 O O . ALA A 1 522 ? 2.984 21.531 -6.938 1 93.31 522 ALA A O 1
ATOM 4152 N N . ASP A 1 523 ? 4.773 20.391 -6.156 1 90.94 523 ASP A N 1
ATOM 4153 C CA . ASP A 1 523 ? 4.645 19.359 -7.176 1 90.94 523 ASP A CA 1
ATOM 4154 C C . ASP A 1 523 ? 3.316 18.609 -7.035 1 90.94 523 ASP A C 1
ATOM 4156 O O . ASP A 1 523 ? 2.797 18.078 -8.016 1 90.94 523 ASP A O 1
ATOM 4160 N N . TYR A 1 524 ? 2.725 18.594 -5.898 1 90.25 524 TYR A N 1
ATOM 4161 C CA . TYR A 1 524 ? 1.469 17.891 -5.637 1 90.25 524 TYR A CA 1
ATOM 4162 C C . TYR A 1 524 ? 0.287 18.672 -6.207 1 90.25 524 TYR A C 1
ATOM 4164 O O . TYR A 1 524 ? -0.821 18.141 -6.309 1 90.25 524 TYR A O 1
ATOM 4172 N N . PHE A 1 525 ? 0.538 19.969 -6.48 1 90.5 525 PHE A N 1
ATOM 4173 C CA . PHE A 1 525 ? -0.544 20.828 -6.941 1 90.5 525 PHE A CA 1
ATOM 4174 C C . PHE A 1 525 ? -0.852 20.562 -8.414 1 90.5 525 PHE A C 1
ATOM 4176 O O . PHE A 1 525 ? -0.365 21.281 -9.289 1 90.5 525 PHE A O 1
ATOM 4183 N N . VAL A 1 526 ? -1.55 19.562 -8.688 1 83.06 526 VAL A N 1
ATOM 4184 C CA . VAL A 1 526 ? -1.87 19.125 -10.039 1 83.06 526 VAL A CA 1
ATOM 4185 C C . VAL A 1 526 ? -3.379 19.188 -10.258 1 83.06 526 VAL A C 1
ATOM 4187 O O . VAL A 1 526 ? -4.148 19.312 -9.305 1 83.06 526 VAL A O 1
ATOM 4190 N N . LYS A 1 527 ? -3.578 19.141 -11.617 1 72 527 LYS A N 1
ATOM 4191 C CA . LYS A 1 527 ? -4.996 19.078 -11.953 1 72 527 LYS A CA 1
ATOM 4192 C C . LYS A 1 527 ? -5.648 17.828 -11.375 1 72 527 LYS A C 1
ATOM 4194 O O . LYS A 1 527 ? -5.098 16.734 -11.477 1 72 527 LYS A O 1
ATOM 4199 N N . GLY A 1 528 ? -6.633 18.031 -10.609 1 61.22 528 GLY A N 1
ATOM 4200 C CA . GLY A 1 528 ? -7.336 16.891 -10.047 1 61.22 528 GLY A CA 1
ATOM 4201 C C . GLY A 1 528 ? -6.984 16.625 -8.594 1 61.22 528 GLY A C 1
ATOM 4202 O O . GLY A 1 528 ? -7.477 15.672 -7.992 1 61.22 528 GLY A O 1
ATOM 4203 N N . LEU A 1 529 ? -5.957 17.359 -8.141 1 55.47 529 LEU A N 1
ATOM 4204 C CA . LEU A 1 529 ? -5.633 17.172 -6.73 1 55.47 529 LEU A CA 1
ATOM 4205 C C . LEU A 1 529 ? -6.898 17.188 -5.875 1 55.47 529 LEU A C 1
ATOM 4207 O O . LEU A 1 529 ? -6.941 16.562 -4.812 1 55.47 529 LEU A O 1
ATOM 4211 N N . TRP A 1 530 ? -8.156 17.359 -6.562 1 53.22 530 TRP A N 1
ATOM 4212 C CA . TRP A 1 530 ? -9.367 17.312 -5.758 1 53.22 530 TRP A CA 1
ATOM 4213 C C . TRP A 1 530 ? -10.078 15.969 -5.93 1 53.22 530 TRP A C 1
ATOM 4215 O O . TRP A 1 530 ? -10.016 15.359 -7 1 53.22 530 TRP A O 1
ATOM 4225 N N . MET B 1 1 ? -17.625 -36.688 15.906 1 22.27 1 MET B N 1
ATOM 4226 C CA . MET B 1 1 ? -16.578 -36.406 16.891 1 22.27 1 MET B CA 1
ATOM 4227 C C . MET B 1 1 ? -15.297 -37.156 16.547 1 22.27 1 MET B C 1
ATOM 4229 O O . MET B 1 1 ? -15.102 -38.281 16.984 1 22.27 1 MET B O 1
ATOM 4233 N N . GLY B 1 2 ? -14.969 -37.188 15.258 1 24.23 2 GLY B N 1
ATOM 4234 C CA . GLY B 1 2 ? -14.367 -38.156 14.352 1 24.23 2 GLY B CA 1
ATOM 4235 C C . GLY B 1 2 ? -12.906 -38.406 14.664 1 24.23 2 GLY B C 1
ATOM 4236 O O . GLY B 1 2 ? -12.25 -37.625 15.336 1 24.23 2 GLY B O 1
ATOM 4237 N N . HIS B 1 3 ? -12.5 -39.688 14.43 1 25.34 3 HIS B N 1
ATOM 4238 C CA . HIS B 1 3 ? -11.312 -40.469 14.789 1 25.34 3 HIS B CA 1
ATOM 4239 C C . HIS B 1 3 ? -10.039 -39.656 14.5 1 25.34 3 HIS B C 1
ATOM 4241 O O . HIS B 1 3 ? -9.906 -39.062 13.43 1 25.34 3 HIS B O 1
ATOM 4247 N N . SER B 1 4 ? -9.375 -39.094 15.469 1 32.78 4 SER B N 1
ATOM 4248 C CA . SER B 1 4 ? -8.016 -38.656 15.742 1 32.78 4 SER B CA 1
ATOM 4249 C C . SER B 1 4 ? -6.988 -39.438 14.93 1 32.78 4 SER B C 1
ATOM 4251 O O . SER B 1 4 ? -5.789 -39.156 15 1 32.78 4 SER B O 1
ATOM 4253 N N . GLN B 1 5 ? -7.242 -40.688 14.648 1 32.34 5 GLN B N 1
ATOM 4254 C CA . GLN B 1 5 ? -6.348 -41.781 14.305 1 32.34 5 GLN B CA 1
ATOM 4255 C C . GLN B 1 5 ? -5.691 -41.562 12.945 1 32.34 5 GLN B C 1
ATOM 4257 O O . GLN B 1 5 ? -4.668 -42.188 12.633 1 32.34 5 GLN B O 1
ATOM 4262 N N . ASP B 1 6 ? -6.414 -41.062 11.922 1 34.19 6 ASP B N 1
ATOM 4263 C CA . ASP B 1 6 ? -5.809 -41.219 10.602 1 34.19 6 ASP B CA 1
ATOM 4264 C C . ASP B 1 6 ? -4.695 -40.188 10.391 1 34.19 6 ASP B C 1
ATOM 4266 O O . ASP B 1 6 ? -4.789 -39.344 9.508 1 34.19 6 ASP B O 1
ATOM 4270 N N . ILE B 1 7 ? -4.105 -39.688 11.508 1 43.78 7 ILE B N 1
ATOM 4271 C CA . ILE B 1 7 ? -2.887 -38.938 11.25 1 43.78 7 ILE B CA 1
ATOM 4272 C C . ILE B 1 7 ? -1.827 -39.844 10.641 1 43.78 7 ILE B C 1
ATOM 4274 O O . ILE B 1 7 ? -1.267 -40.719 11.328 1 43.78 7 ILE B O 1
ATOM 4278 N N . PRO B 1 8 ? -1.979 -40.375 9.422 1 42.19 8 PRO B N 1
ATOM 4279 C CA . PRO B 1 8 ? -1.021 -41.469 9.141 1 42.19 8 PRO B CA 1
ATOM 4280 C C . PRO B 1 8 ? 0.354 -41.188 9.75 1 42.19 8 PRO B C 1
ATOM 4282 O O . PRO B 1 8 ? 0.888 -42.031 10.469 1 42.19 8 PRO B O 1
ATOM 4285 N N . ASN B 1 9 ? 1.353 -40.562 8.953 1 45.5 9 ASN B N 1
ATOM 4286 C CA . ASN B 1 9 ? 2.799 -40.656 9.125 1 45.5 9 ASN B CA 1
ATOM 4287 C C . ASN B 1 9 ? 3.301 -39.656 10.148 1 45.5 9 ASN B C 1
ATOM 4289 O O . ASN B 1 9 ? 4.457 -39.219 10.094 1 45.5 9 ASN B O 1
ATOM 4293 N N . GLY B 1 10 ? 2.705 -39.344 11.406 1 52.75 10 GLY B N 1
ATOM 4294 C CA . GLY B 1 10 ? 3.312 -38.656 12.523 1 52.75 10 GLY B CA 1
ATOM 4295 C C . GLY B 1 10 ? 3.436 -37.156 12.289 1 52.75 10 GLY B C 1
ATOM 4296 O O . GLY B 1 10 ? 3.977 -36.438 13.133 1 52.75 10 GLY B O 1
ATOM 4297 N N . HIS B 1 11 ? 3.227 -36.719 11.172 1 62.78 11 HIS B N 1
ATOM 4298 C CA . HIS B 1 11 ? 3.49 -35.281 11.039 1 62.78 11 HIS B CA 1
ATOM 4299 C C . HIS B 1 11 ? 2.293 -34.438 11.5 1 62.78 11 HIS B C 1
ATOM 4301 O O . HIS B 1 11 ? 1.148 -34.906 11.398 1 62.78 11 HIS B O 1
ATOM 4307 N N . GLN B 1 12 ? 2.531 -33.469 12.383 1 70.19 12 GLN B N 1
ATOM 4308 C CA . GLN B 1 12 ? 1.548 -32.562 12.969 1 70.19 12 GLN B CA 1
ATOM 4309 C C . GLN B 1 12 ? 0.678 -31.938 11.891 1 70.19 12 GLN B C 1
ATOM 4311 O O . GLN B 1 12 ? 1.19 -31.453 10.875 1 70.19 12 GLN B O 1
ATOM 4316 N N . LEU B 1 13 ? -0.7 -32.156 11.953 1 84.31 13 LEU B N 1
ATOM 4317 C CA . LEU B 1 13 ? -1.667 -31.578 11.031 1 84.31 13 LEU B CA 1
ATOM 4318 C C . LEU B 1 13 ? -1.728 -30.062 11.195 1 84.31 13 LEU B C 1
ATOM 4320 O O . LEU B 1 13 ? -1.788 -29.562 12.32 1 84.31 13 LEU B O 1
ATOM 4324 N N . THR B 1 14 ? -1.496 -29.375 10.133 1 91.56 14 THR B N 1
ATOM 4325 C CA . THR B 1 14 ? -1.679 -27.922 10.133 1 91.56 14 THR B CA 1
ATOM 4326 C C . THR B 1 14 ? -3.16 -27.562 10.07 1 91.56 14 THR B C 1
ATOM 4328 O O . THR B 1 14 ? -4.004 -28.438 9.844 1 91.56 14 THR B O 1
ATOM 4331 N N . SER B 1 15 ? -3.537 -26.328 10.367 1 94.12 15 SER B N 1
ATOM 4332 C CA . SER B 1 15 ? -4.914 -25.875 10.242 1 94.12 15 SER B CA 1
ATOM 4333 C C . SER B 1 15 ? -5.465 -26.125 8.844 1 94.12 15 SER B C 1
ATOM 4335 O O . SER B 1 15 ? -6.613 -26.531 8.688 1 94.12 15 SER B O 1
ATOM 4337 N N . ALA B 1 16 ? -4.656 -25.938 7.879 1 95.38 16 ALA B N 1
ATOM 4338 C CA . ALA B 1 16 ? -5.07 -26.156 6.496 1 95.38 16 ALA B CA 1
ATOM 4339 C C . ALA B 1 16 ? -5.355 -27.641 6.238 1 95.38 16 ALA B C 1
ATOM 4341 O O . ALA B 1 16 ? -6.324 -27.984 5.559 1 95.38 16 ALA B O 1
ATOM 4342 N N . SER B 1 17 ? -4.488 -28.469 6.766 1 93.19 17 SER B N 1
ATOM 4343 C CA . SER B 1 17 ? -4.688 -29.906 6.605 1 93.19 17 SER B CA 1
ATOM 4344 C C . SER B 1 17 ? -5.984 -30.359 7.262 1 93.19 17 SER B C 1
ATOM 4346 O O . SER B 1 17 ? -6.664 -31.25 6.75 1 93.19 17 SER B O 1
ATOM 4348 N N . LEU B 1 18 ? -6.285 -29.766 8.406 1 93.38 18 LEU B N 1
ATOM 4349 C CA . LEU B 1 18 ? -7.547 -30.062 9.078 1 93.38 18 LEU B CA 1
ATOM 4350 C C . LEU B 1 18 ? -8.734 -29.703 8.188 1 93.38 18 LEU B C 1
ATOM 4352 O O . LEU B 1 18 ? -9.625 -30.531 7.98 1 93.38 18 LEU B O 1
ATOM 4356 N N . VAL B 1 19 ? -8.695 -28.594 7.629 1 95.06 19 VAL B N 1
ATOM 4357 C CA . VAL B 1 19 ? -9.797 -28.094 6.805 1 95.06 19 VAL B CA 1
ATOM 4358 C C . VAL B 1 19 ? -9.93 -28.953 5.551 1 95.06 19 VAL B C 1
ATOM 4360 O O . VAL B 1 19 ? -11.039 -29.312 5.148 1 95.06 19 VAL B O 1
ATOM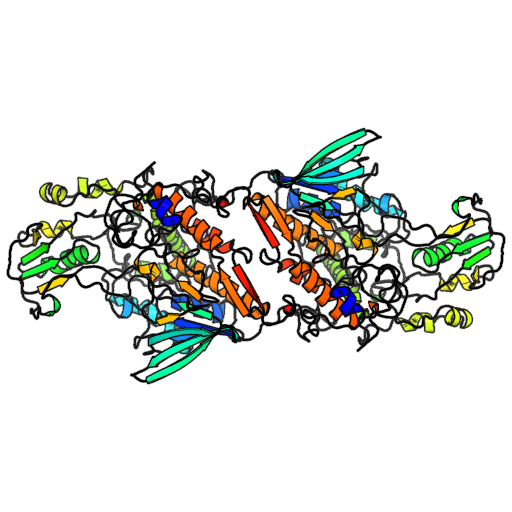 4363 N N . ALA B 1 20 ? -8.812 -29.328 4.973 1 93.88 20 ALA B N 1
ATOM 4364 C CA . ALA B 1 20 ? -8.805 -30.156 3.762 1 93.88 20 ALA B CA 1
ATOM 4365 C C . ALA B 1 20 ? -9.445 -31.516 4.02 1 93.88 20 ALA B C 1
ATOM 4367 O O . ALA B 1 20 ? -9.984 -32.125 3.1 1 93.88 20 ALA B O 1
ATOM 4368 N N . ARG B 1 21 ? -9.469 -31.922 5.258 1 90.56 21 ARG B N 1
ATOM 4369 C CA . ARG B 1 21 ? -10.016 -33.219 5.633 1 90.56 21 ARG B CA 1
ATOM 4370 C C . ARG B 1 21 ? -11.438 -33.094 6.164 1 90.56 21 ARG B C 1
ATOM 4372 O O . ARG B 1 21 ? -12.008 -34.031 6.699 1 90.56 21 ARG B O 1
ATOM 4379 N N . GLY B 1 22 ? -11.93 -31.891 6.09 1 90.75 22 GLY B N 1
ATOM 4380 C CA . GLY B 1 22 ? -13.289 -31.641 6.523 1 90.75 22 GLY B CA 1
ATOM 4381 C C . GLY B 1 22 ? -13.406 -31.391 8.016 1 90.75 22 GLY B C 1
ATOM 4382 O O . GLY B 1 22 ? -14.5 -31.469 8.578 1 90.75 22 GLY B O 1
ATOM 4383 N N . LEU B 1 23 ? -12.289 -31.172 8.656 1 90.5 23 LEU B N 1
ATOM 4384 C CA . LEU B 1 23 ? -12.281 -30.891 10.086 1 90.5 23 LEU B CA 1
ATOM 4385 C C . LEU B 1 23 ? -12.32 -29.391 10.359 1 90.5 23 LEU B C 1
ATOM 4387 O O . LEU B 1 23 ? -12.133 -28.594 9.438 1 90.5 23 LEU B O 1
ATOM 4391 N N . LEU B 1 24 ? -12.539 -29.109 11.594 1 89.25 24 LEU B N 1
ATOM 4392 C CA . LEU B 1 24 ? -12.758 -27.719 11.953 1 89.25 24 LEU B CA 1
ATOM 4393 C C . LEU B 1 24 ? -11.445 -27.047 12.344 1 89.25 24 LEU B C 1
ATOM 4395 O O . LEU B 1 24 ? -10.578 -27.672 12.953 1 89.25 24 LEU B O 1
ATOM 4399 N N . SER B 1 25 ? -11.242 -25.922 11.945 1 94.06 25 SER B N 1
ATOM 4400 C CA . SER B 1 25 ? -10.203 -25 12.398 1 94.06 25 SER B CA 1
ATOM 4401 C C . SER B 1 25 ? -10.797 -23.656 12.812 1 94.06 25 SER B C 1
ATOM 4403 O O . SER B 1 25 ? -11.727 -23.156 12.172 1 94.06 25 SER B O 1
ATOM 4405 N N . PRO B 1 26 ? -10.266 -23.047 13.914 1 94.38 26 PRO B N 1
ATOM 4406 C CA . PRO B 1 26 ? -10.859 -21.812 14.422 1 94.38 26 PRO B CA 1
ATOM 4407 C C . PRO B 1 26 ? -10.82 -20.672 13.398 1 94.38 26 PRO B C 1
ATOM 4409 O O . PRO B 1 26 ? -11.648 -19.766 13.453 1 94.38 26 PRO B O 1
ATOM 4412 N N . ASN B 1 27 ? -9.867 -20.719 12.492 1 96.62 27 ASN B N 1
ATOM 4413 C CA . ASN B 1 27 ? -9.727 -19.641 11.516 1 96.62 27 ASN B CA 1
ATOM 4414 C C . ASN B 1 27 ? -10.352 -20.031 10.172 1 96.62 27 ASN B C 1
ATOM 4416 O O . ASN B 1 27 ? -10.078 -19.391 9.156 1 96.62 27 ASN B O 1
ATOM 4420 N N . CYS B 1 28 ? -11.094 -21.094 10.164 1 97 28 CYS B N 1
ATOM 4421 C CA . CYS B 1 28 ? -11.812 -21.469 8.953 1 97 28 CYS B CA 1
ATOM 4422 C C . CYS B 1 28 ? -13.195 -20.828 8.914 1 97 28 CYS B C 1
ATOM 4424 O O . CYS B 1 28 ? -13.969 -20.953 9.867 1 97 28 CYS B O 1
ATOM 4426 N N . VAL B 1 29 ? -13.484 -20.109 7.906 1 96.62 29 VAL B N 1
ATOM 4427 C CA . VAL B 1 29 ? -14.797 -19.5 7.68 1 96.62 29 VAL B CA 1
ATOM 4428 C C . VAL B 1 29 ? -15.32 -19.906 6.305 1 96.62 29 VAL B C 1
ATOM 4430 O O . VAL B 1 29 ? -14.539 -20.109 5.371 1 96.62 29 VAL B O 1
ATOM 4433 N N . PRO B 1 30 ? -16.641 -20.047 6.203 1 95.94 30 PRO B N 1
ATOM 4434 C CA . PRO B 1 30 ? -17.188 -20.391 4.891 1 95.94 30 PRO B CA 1
ATOM 4435 C C . PRO B 1 30 ? -16.859 -19.359 3.822 1 95.94 30 PRO B C 1
ATOM 4437 O O . PRO B 1 30 ? -16.734 -18.172 4.133 1 95.94 30 PRO B O 1
ATOM 4440 N N . VAL B 1 31 ? -16.719 -19.781 2.637 1 96.5 31 VAL B N 1
ATOM 4441 C CA . VAL B 1 31 ? -16.484 -18.891 1.511 1 96.5 31 VAL B CA 1
ATOM 4442 C C . VAL B 1 31 ? -17.625 -17.875 1.403 1 96.5 31 VAL B C 1
ATOM 4444 O O . VAL B 1 31 ? -18.797 -18.266 1.389 1 96.5 31 VAL B O 1
ATOM 4447 N N . LYS B 1 32 ? -17.281 -16.641 1.386 1 95.25 32 LYS B N 1
ATOM 4448 C CA . LYS B 1 32 ? -18.281 -15.586 1.151 1 95.25 32 LYS B CA 1
ATOM 4449 C C . LYS B 1 32 ? -18.703 -15.555 -0.312 1 95.25 32 LYS B C 1
ATOM 4451 O O . LYS B 1 32 ? -17.859 -15.484 -1.211 1 95.25 32 LYS B O 1
ATOM 4456 N N . GLU B 1 33 ? -20.031 -15.625 -0.564 1 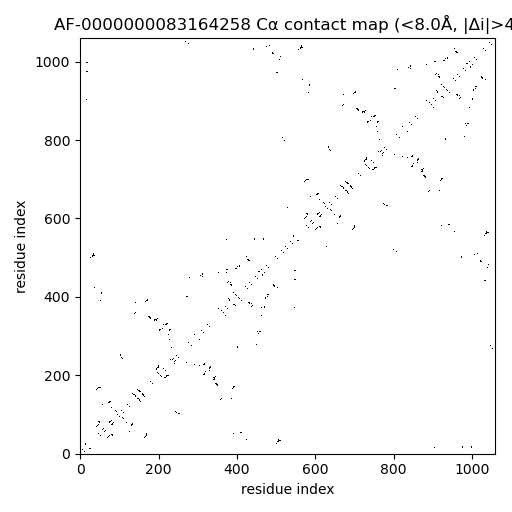95.94 33 GLU B N 1
ATOM 4457 C CA . GLU B 1 33 ? -20.531 -15.656 -1.933 1 95.94 33 GLU B CA 1
ATOM 4458 C C . GLU B 1 33 ? -20.625 -14.25 -2.518 1 95.94 33 GLU B C 1
ATOM 4460 O O . GLU B 1 33 ? -21.703 -13.797 -2.902 1 95.94 33 GLU B O 1
ATOM 4465 N N . GLU B 1 34 ? -19.547 -13.531 -2.523 1 96.56 34 GLU B N 1
ATOM 4466 C CA . GLU B 1 34 ? -19.312 -12.219 -3.111 1 96.56 34 GLU B CA 1
ATOM 4467 C C . GLU B 1 34 ? -17.969 -12.156 -3.822 1 96.56 34 GLU B C 1
ATOM 4469 O O . GLU B 1 34 ? -17.062 -12.93 -3.506 1 96.56 34 GLU B O 1
ATOM 4474 N N . VAL B 1 35 ? -17.938 -11.289 -4.812 1 97.25 35 VAL B N 1
ATOM 4475 C CA . VAL B 1 35 ? -16.656 -11.102 -5.48 1 97.25 35 VAL B CA 1
ATOM 4476 C C . VAL B 1 35 ? -15.633 -10.539 -4.492 1 97.25 35 VAL B C 1
ATOM 4478 O O . VAL B 1 35 ? -16 -9.953 -3.473 1 97.25 35 VAL B O 1
ATOM 4481 N N . ALA B 1 36 ? -14.398 -10.781 -4.742 1 98.06 36 ALA B N 1
ATOM 4482 C CA . ALA B 1 36 ? -13.328 -10.305 -3.869 1 98.06 36 ALA B CA 1
ATOM 4483 C C . ALA B 1 36 ? -13.445 -8.797 -3.643 1 98.06 36 ALA B C 1
ATOM 4485 O O . ALA B 1 36 ? -13.742 -8.039 -4.574 1 98.06 36 ALA B O 1
ATOM 4486 N N . PHE B 1 37 ? -13.328 -8.32 -2.352 1 97.81 37 PHE B N 1
ATOM 4487 C CA . PHE B 1 37 ? -13.227 -6.934 -1.915 1 97.81 37 PHE B CA 1
ATOM 4488 C C . PHE B 1 37 ? -14.547 -6.207 -2.105 1 97.81 37 PHE B C 1
ATOM 4490 O O . PHE B 1 37 ? -14.57 -4.988 -2.287 1 97.81 37 PHE B O 1
ATOM 4497 N N . ALA B 1 38 ? -15.633 -6.969 -2.248 1 96.81 38 ALA B N 1
ATOM 4498 C CA . ALA B 1 38 ? -16.938 -6.312 -2.205 1 96.81 38 ALA B CA 1
ATOM 4499 C C . ALA B 1 38 ? -17.094 -5.469 -0.941 1 96.81 38 ALA B C 1
ATOM 4501 O O . ALA B 1 38 ? -16.953 -5.98 0.173 1 96.81 38 ALA B O 1
ATOM 4502 N N . PRO B 1 39 ? -17.359 -4.203 -1.09 1 95.56 39 PRO B N 1
ATOM 4503 C CA . PRO B 1 39 ? -17.359 -3.326 0.084 1 95.56 39 PRO B CA 1
ATOM 4504 C C . PRO B 1 39 ? -18.578 -3.533 0.977 1 95.56 39 PRO B C 1
ATOM 4506 O O . PRO B 1 39 ? -19.688 -3.748 0.475 1 95.56 39 PRO B O 1
ATOM 4509 N N . ARG B 1 40 ? -18.391 -3.553 2.217 1 95.81 40 ARG B N 1
ATOM 4510 C CA . ARG B 1 40 ? -19.516 -3.443 3.145 1 95.81 40 ARG B CA 1
ATOM 4511 C C . ARG B 1 40 ? -19.844 -1.982 3.441 1 95.81 40 ARG B C 1
ATOM 4513 O O . ARG B 1 40 ? -18.984 -1.109 3.303 1 95.81 40 ARG B O 1
ATOM 4520 N N . LYS B 1 41 ? -21.016 -1.721 3.783 1 96.06 41 LYS B N 1
ATOM 4521 C CA . LYS B 1 41 ? -21.406 -0.366 4.164 1 96.06 41 LYS B CA 1
ATOM 4522 C C . LYS B 1 41 ? -20.844 0.005 5.531 1 96.06 41 LYS B C 1
ATOM 4524 O O . LYS B 1 41 ? -20.891 -0.797 6.465 1 96.06 41 LYS B O 1
ATOM 4529 N N . ILE B 1 42 ? -20.266 1.198 5.609 1 97.44 42 ILE B N 1
ATOM 4530 C CA . ILE B 1 42 ? -19.781 1.698 6.891 1 97.44 42 ILE B CA 1
ATOM 4531 C C . ILE B 1 42 ? -20.281 3.125 7.109 1 97.44 42 ILE B C 1
ATOM 4533 O O . ILE B 1 42 ? -20.719 3.785 6.168 1 97.44 42 ILE B O 1
ATOM 4537 N N . LYS B 1 43 ? -20.234 3.514 8.336 1 97.5 43 LYS B N 1
ATOM 4538 C CA . LYS B 1 43 ? -20.578 4.883 8.703 1 97.5 43 LYS B CA 1
ATOM 4539 C C . LYS B 1 43 ? -19.375 5.625 9.273 1 97.5 43 LYS B C 1
ATOM 4541 O O . LYS B 1 43 ? -18.516 5.023 9.93 1 97.5 43 LYS B O 1
ATOM 4546 N N . ALA B 1 44 ? -19.281 6.855 8.93 1 96.38 44 ALA B N 1
ATOM 4547 C CA . ALA B 1 44 ? -18.266 7.75 9.469 1 96.38 44 ALA B CA 1
ATOM 4548 C C . ALA B 1 44 ? -18.875 9.078 9.906 1 96.38 44 ALA B C 1
ATOM 4550 O O . ALA B 1 44 ? -19.797 9.578 9.266 1 96.38 44 ALA B O 1
ATOM 4551 N N . PHE B 1 45 ? -18.422 9.609 10.977 1 95.12 45 PHE B N 1
ATOM 4552 C CA . PHE B 1 45 ? -18.844 10.969 11.305 1 95.12 45 PHE B CA 1
ATOM 4553 C C . PHE B 1 45 ? -17.625 11.859 11.57 1 95.12 45 PHE B C 1
ATOM 4555 O O . PHE B 1 45 ? -16.531 11.359 11.844 1 95.12 45 PHE B O 1
ATOM 4562 N N . CYS B 1 46 ? -17.875 13.078 11.414 1 95.19 46 CYS B N 1
ATOM 4563 C CA . CYS B 1 46 ? -16.859 14.117 11.648 1 95.19 46 CYS B CA 1
ATOM 4564 C C . CYS B 1 46 ? -17.406 15.195 12.578 1 95.19 46 CYS B C 1
ATOM 4566 O O . CYS B 1 46 ? -18.531 15.648 12.422 1 95.19 46 CYS B O 1
ATOM 4568 N N . ALA B 1 47 ? -16.641 15.492 13.562 1 94.06 47 ALA B N 1
ATOM 4569 C CA . ALA B 1 47 ? -16.984 16.625 14.43 1 94.06 47 ALA B CA 1
ATOM 4570 C C . ALA B 1 47 ? -16.422 17.922 13.891 1 94.06 47 ALA B C 1
ATOM 4572 O O . ALA B 1 47 ? -15.203 18.141 13.914 1 94.06 47 ALA B O 1
ATOM 4573 N N . GLY B 1 48 ? -17.328 18.781 13.359 1 90.44 48 GLY B N 1
ATOM 4574 C CA . GLY B 1 48 ? -16.922 20.062 12.812 1 90.44 48 GLY B CA 1
ATOM 4575 C C . GLY B 1 48 ? -17.219 20.188 11.328 1 90.44 48 GLY B C 1
ATOM 4576 O O . GLY B 1 48 ? -17.422 19.188 10.633 1 90.44 48 GLY B O 1
ATOM 4577 N N . THR B 1 49 ? -17.375 21.438 10.844 1 89.88 49 THR B N 1
ATOM 4578 C CA . THR B 1 49 ? -17.578 21.75 9.438 1 89.88 49 THR B CA 1
ATOM 4579 C C . THR B 1 49 ? -16.766 22.969 9.031 1 89.88 49 THR B C 1
ATOM 4581 O O . THR B 1 49 ? -17.281 23.906 8.422 1 89.88 49 THR B O 1
ATOM 4584 N N . SER B 1 50 ? -15.484 22.828 9.297 1 87.12 50 SER B N 1
ATOM 4585 C CA . SER B 1 50 ? -14.578 23.891 8.859 1 87.12 50 SER B CA 1
ATOM 4586 C C . SER B 1 50 ? -14.008 23.578 7.477 1 87.12 50 SER B C 1
ATOM 4588 O O . SER B 1 50 ? -14.477 22.672 6.793 1 87.12 50 SER B O 1
ATOM 4590 N N . LEU B 1 51 ? -13.023 24.391 7.062 1 84.62 51 LEU B N 1
ATOM 4591 C CA . LEU B 1 51 ? -12.375 24.188 5.773 1 84.62 51 LEU B CA 1
ATOM 4592 C C . LEU B 1 51 ? -11.789 22.781 5.668 1 84.62 51 LEU B C 1
ATOM 4594 O O . LEU B 1 51 ? -11.836 22.172 4.602 1 84.62 51 LEU B O 1
ATOM 4598 N N . SER B 1 52 ? -11.312 22.266 6.715 1 86.56 52 SER B N 1
ATOM 4599 C CA . SER B 1 52 ? -10.648 20.969 6.703 1 86.56 52 SER B CA 1
ATOM 4600 C C . SER B 1 52 ? -11.648 19.828 6.531 1 86.56 52 SER B C 1
ATOM 4602 O O . SER B 1 52 ? -11.461 18.953 5.68 1 86.56 52 SER B O 1
ATOM 4604 N N . ASP B 1 53 ? -12.742 19.922 7.215 1 89.25 53 ASP B N 1
ATOM 4605 C CA . ASP B 1 53 ? -13.719 18.844 7.266 1 89.25 53 ASP B CA 1
ATOM 4606 C C . ASP B 1 53 ? -14.539 18.781 5.98 1 89.25 53 ASP B C 1
ATOM 4608 O O . ASP B 1 53 ? -14.82 17.688 5.473 1 89.25 53 ASP B O 1
ATOM 4612 N N . LEU B 1 54 ? -14.805 19.953 5.539 1 88.25 54 LEU B N 1
ATOM 4613 C CA . LEU B 1 54 ? -15.734 20.016 4.422 1 88.25 54 LEU B CA 1
ATOM 4614 C C . LEU B 1 54 ? -15.109 19.438 3.158 1 88.25 54 LEU B C 1
ATOM 4616 O O . LEU B 1 54 ? -15.82 19.141 2.189 1 88.25 54 LEU B O 1
ATOM 4620 N N . THR B 1 55 ? -13.82 19.219 3.193 1 85.19 55 THR B N 1
ATOM 4621 C CA . THR B 1 55 ? -13.148 18.641 2.037 1 85.19 55 THR B CA 1
ATOM 4622 C C . THR B 1 55 ? -13.5 17.172 1.887 1 85.19 55 THR B C 1
ATOM 4624 O O . THR B 1 55 ? -13.336 16.594 0.809 1 85.19 55 THR B O 1
ATOM 4627 N N . LEU B 1 56 ? -13.961 16.5 2.883 1 83.56 56 LEU B N 1
ATOM 4628 C CA . LEU B 1 56 ? -14.195 15.07 2.918 1 83.56 56 LEU B CA 1
ATOM 4629 C C . LEU B 1 56 ? -15.375 14.688 2.027 1 83.56 56 LEU B C 1
ATOM 4631 O O . LEU B 1 56 ? -15.281 13.742 1.235 1 83.56 56 LEU B O 1
ATOM 4635 N N . ALA B 1 57 ? -16.391 15.422 2.102 1 78 57 ALA B N 1
ATOM 4636 C CA . ALA B 1 57 ? -17.641 15.016 1.467 1 78 57 ALA B CA 1
ATOM 4637 C C . ALA B 1 57 ? -17.516 15.039 -0.054 1 78 57 ALA B C 1
ATOM 4639 O O . ALA B 1 57 ? -17.922 14.094 -0.731 1 78 57 ALA B O 1
ATOM 4640 N N . PRO B 1 58 ? -16.922 16.078 -0.59 1 75.38 58 PRO B N 1
ATOM 4641 C CA . PRO B 1 58 ? -16.75 16.047 -2.045 1 75.38 58 PRO B CA 1
ATOM 4642 C C . PRO B 1 58 ? -15.914 14.867 -2.523 1 75.38 58 PRO B C 1
ATOM 4644 O O . PRO B 1 58 ? -16.172 14.32 -3.598 1 75.38 58 PRO B O 1
ATOM 4647 N N . LYS B 1 59 ? -15.023 14.547 -1.756 1 75.62 59 LYS B N 1
ATOM 4648 C CA . LYS B 1 59 ? -14.188 13.406 -2.105 1 75.62 59 LYS B CA 1
ATOM 4649 C C . LYS B 1 59 ? -14.992 12.109 -2.084 1 75.62 59 LYS B C 1
ATOM 4651 O O . LYS B 1 59 ? -14.883 11.289 -2.996 1 75.62 59 LYS B O 1
ATOM 4656 N N . ILE B 1 60 ? -15.773 11.945 -1.135 1 78.75 60 ILE B N 1
ATOM 4657 C CA . ILE B 1 60 ? -16.594 10.75 -0.967 1 78.75 60 ILE B CA 1
ATOM 4658 C C . ILE B 1 60 ? -17.625 10.672 -2.092 1 78.75 60 ILE B C 1
ATOM 4660 O O . ILE B 1 60 ? -17.781 9.633 -2.734 1 78.75 60 ILE B O 1
ATOM 4664 N N . LYS B 1 61 ? -18.281 11.734 -2.33 1 76.69 61 LYS B N 1
ATOM 4665 C CA . LYS B 1 61 ? -19.438 11.766 -3.221 1 76.69 61 LYS B CA 1
ATOM 4666 C C . LYS B 1 61 ? -19 11.789 -4.684 1 76.69 61 LYS B C 1
ATOM 4668 O O . LYS B 1 61 ? -19.547 11.055 -5.508 1 76.69 61 LYS B O 1
ATOM 4673 N N . ARG B 1 62 ? -18 12.469 -4.973 1 76.5 62 ARG B N 1
ATOM 4674 C CA . ARG B 1 62 ? -17.734 12.75 -6.383 1 76.5 62 ARG B CA 1
ATOM 4675 C C . ARG B 1 62 ? -16.469 12.031 -6.859 1 76.5 62 ARG B C 1
ATOM 4677 O O . ARG B 1 62 ? -16.5 11.312 -7.859 1 76.5 62 ARG B O 1
ATOM 4684 N N . ALA B 1 63 ? -15.469 12.133 -6.109 1 73.19 63 ALA B N 1
ATOM 4685 C CA . ALA B 1 63 ? -14.195 11.609 -6.598 1 73.19 63 ALA B CA 1
ATOM 4686 C C . ALA B 1 63 ? -14.156 10.086 -6.484 1 73.19 63 ALA B C 1
ATOM 4688 O O . ALA B 1 63 ? -13.758 9.398 -7.43 1 73.19 63 ALA B O 1
ATOM 4689 N N . LEU B 1 64 ? -14.664 9.633 -5.355 1 76.38 64 LEU B N 1
ATOM 4690 C CA . LEU B 1 64 ? -14.523 8.203 -5.102 1 76.38 64 LEU B CA 1
ATOM 4691 C C . LEU B 1 64 ? -15.859 7.488 -5.273 1 76.38 64 LEU B C 1
ATOM 4693 O O . LEU B 1 64 ? -15.898 6.262 -5.375 1 76.38 64 LEU B O 1
ATOM 4697 N N . LYS B 1 65 ? -16.953 8.211 -5.348 1 80.19 65 LYS B N 1
ATOM 4698 C CA . LYS B 1 65 ? -18.297 7.664 -5.516 1 80.19 65 LYS B CA 1
ATOM 4699 C C . LYS B 1 65 ? -18.578 6.578 -4.48 1 80.19 65 LYS B C 1
ATOM 4701 O O . LYS B 1 65 ? -18.984 5.465 -4.832 1 80.19 65 LYS B O 1
ATOM 4706 N N . LEU B 1 66 ? -18.328 6.969 -3.291 1 86.94 66 LEU B N 1
ATOM 4707 C CA . LEU B 1 66 ? -18.438 6.023 -2.188 1 86.94 66 LEU B CA 1
ATOM 4708 C C . LEU B 1 66 ? -19.703 6.277 -1.38 1 86.94 66 LEU B C 1
ATOM 4710 O O . LEU B 1 66 ? -19.828 5.812 -0.245 1 86.94 66 LEU B O 1
ATOM 4714 N N . GLU B 1 67 ? -20.625 6.914 -1.915 1 86.56 67 GLU B N 1
ATOM 4715 C CA . GLU B 1 67 ? -21.812 7.285 -1.155 1 86.56 67 GLU B CA 1
ATOM 4716 C C . GLU B 1 67 ? -22.625 6.055 -0.759 1 86.56 67 GLU B C 1
ATOM 4718 O O . GLU B 1 67 ? -23.297 6.059 0.268 1 86.56 67 GLU B O 1
ATOM 4723 N N . ASP B 1 68 ? -22.484 5.086 -1.559 1 89.75 68 ASP B N 1
ATOM 4724 C CA . ASP B 1 68 ? -23.25 3.869 -1.261 1 89.75 68 ASP B CA 1
ATOM 4725 C C . ASP B 1 68 ? -22.484 2.975 -0.289 1 89.75 68 ASP B C 1
ATOM 4727 O O . ASP B 1 68 ? -23.031 1.993 0.221 1 89.75 68 ASP B O 1
ATOM 4731 N N . VAL B 1 69 ? -21.297 3.318 -0.017 1 92.31 69 VAL B N 1
ATOM 4732 C CA . VAL B 1 69 ? -20.422 2.494 0.823 1 92.31 69 VAL B CA 1
ATOM 4733 C C . VAL B 1 69 ? -20.203 3.188 2.164 1 92.31 69 VAL B C 1
ATOM 4735 O O . VAL B 1 69 ? -20.219 2.545 3.215 1 92.31 69 VAL B O 1
ATOM 4738 N N . VAL B 1 70 ? -20.047 4.5 2.104 1 92.62 70 VAL B N 1
ATOM 4739 C CA . VAL B 1 70 ? -19.75 5.262 3.311 1 92.62 70 VAL B CA 1
ATOM 4740 C C . VAL B 1 70 ? -20.891 6.211 3.623 1 92.62 70 VAL B C 1
ATOM 4742 O O . VAL B 1 70 ? -21.125 7.184 2.898 1 92.62 70 VAL B O 1
ATOM 4745 N N . ASP B 1 71 ? -21.578 5.93 4.648 1 93.75 71 ASP B N 1
ATOM 4746 C CA . ASP B 1 71 ? -22.531 6.879 5.219 1 93.75 71 ASP B CA 1
ATOM 4747 C C . ASP B 1 71 ? -21.828 7.918 6.082 1 93.75 71 ASP B C 1
ATOM 4749 O O . ASP B 1 71 ? -21.281 7.59 7.141 1 93.75 71 ASP B O 1
ATOM 4753 N N . PHE B 1 72 ? -21.812 9.148 5.625 1 93.12 72 PHE B N 1
ATOM 4754 C CA . PHE B 1 72 ? -20.984 10.172 6.262 1 93.12 72 PHE B CA 1
ATOM 4755 C C . PHE B 1 72 ? -21.859 11.289 6.832 1 93.12 72 PHE B C 1
ATOM 4757 O O . PHE B 1 72 ? -22.766 11.781 6.156 1 93.12 72 PHE B O 1
ATOM 4764 N N . VAL B 1 73 ? -21.562 11.734 8.086 1 94.81 73 VAL B N 1
ATOM 4765 C CA . VAL B 1 73 ? -22.312 12.789 8.742 1 94.81 73 VAL B CA 1
ATOM 4766 C C . VAL B 1 73 ? -21.344 13.766 9.422 1 94.81 73 VAL B C 1
ATOM 4768 O O . VAL B 1 73 ? -20.375 13.359 10.047 1 94.81 73 VAL B O 1
ATOM 4771 N N . PHE B 1 74 ? -21.656 15.078 9.234 1 95.31 74 PHE B N 1
ATOM 4772 C CA . PHE B 1 74 ? -20.969 16.125 9.992 1 95.31 74 PHE B CA 1
ATOM 4773 C C . PHE B 1 74 ? -21.828 16.578 11.172 1 95.31 74 PHE B C 1
ATOM 4775 O O . PHE B 1 74 ? -23 16.938 11 1 95.31 74 PHE B O 1
ATOM 4782 N N . TYR B 1 75 ? -21.25 16.609 12.312 1 95.25 75 TYR B N 1
ATOM 4783 C CA . TYR B 1 75 ? -21.875 17.266 13.453 1 95.25 75 TYR B CA 1
ATOM 4784 C C . TYR B 1 75 ? -21.25 18.641 13.695 1 95.25 75 TYR B C 1
ATOM 4786 O O . TYR B 1 75 ? -20.062 18.734 14.039 1 95.25 75 TYR B O 1
ATOM 4794 N N . GLU B 1 76 ? -22 19.641 13.484 1 94.25 76 GLU B N 1
ATOM 4795 C CA . GLU B 1 76 ? -21.562 21.016 13.664 1 94.25 76 GLU B CA 1
ATOM 4796 C C . GLU B 1 76 ? -22.234 21.656 14.867 1 94.25 76 GLU B C 1
ATOM 4798 O O . GLU B 1 76 ? -23.469 21.734 14.914 1 94.25 76 GLU B O 1
ATOM 4803 N N . LYS B 1 77 ? -21.438 22.141 15.789 1 91.81 77 LYS B N 1
ATOM 4804 C CA . LYS B 1 77 ? -22 22.719 17.016 1 91.81 77 LYS B CA 1
ATOM 4805 C C . LYS B 1 77 ? -22.734 24.016 16.703 1 91.81 77 LYS B C 1
ATOM 4807 O O . LYS B 1 77 ? -23.688 24.391 17.406 1 91.81 77 LYS B O 1
ATOM 4812 N N . ASN B 1 78 ? -22.312 24.75 15.656 1 91.06 78 ASN B N 1
ATOM 4813 C CA . ASN B 1 78 ? -22.922 26.031 15.281 1 91.06 78 ASN B CA 1
ATOM 4814 C C . ASN B 1 78 ? -24.141 25.828 14.383 1 91.06 78 ASN B C 1
ATOM 4816 O O . ASN B 1 78 ? -24.422 24.703 13.945 1 91.06 78 ASN B O 1
ATOM 4820 N N . SER B 1 79 ? -24.891 26.906 14.141 1 93.31 79 SER B N 1
ATOM 4821 C CA . SER B 1 79 ? -26.062 26.875 13.281 1 93.31 79 SER B CA 1
ATOM 4822 C C . SER B 1 79 ? -25.672 26.891 11.812 1 93.31 79 SER B C 1
ATOM 4824 O O . SER B 1 79 ? -26.5 26.609 10.938 1 93.31 79 SER B O 1
ATOM 4826 N N . GLU B 1 80 ? -24.438 27.234 11.594 1 91.38 80 GLU B N 1
ATOM 4827 C CA . GLU B 1 80 ? -23.938 27.344 10.227 1 91.38 80 GLU B CA 1
ATOM 4828 C C . GLU B 1 80 ? -22.531 26.797 10.117 1 91.38 80 GLU B C 1
ATOM 4830 O O . GLU B 1 80 ? -21.859 26.578 11.125 1 91.38 80 GLU B O 1
ATOM 4835 N N . VAL B 1 81 ? -22.094 26.531 8.836 1 90.88 81 VAL B N 1
ATOM 4836 C CA . VAL B 1 81 ? -20.781 25.938 8.602 1 90.88 81 VAL B CA 1
ATOM 4837 C C . VAL B 1 81 ? -19.719 27.031 8.664 1 90.88 81 VAL B C 1
ATOM 4839 O O . VAL B 1 81 ? -20.031 28.203 8.867 1 90.88 81 VAL B O 1
ATOM 4842 N N . SER B 1 82 ? -18.453 26.609 8.602 1 85.44 82 SER B N 1
ATOM 4843 C CA . SER B 1 82 ? -17.266 27.438 8.523 1 85.44 82 SER B CA 1
ATOM 4844 C C . SER B 1 82 ? -16.469 27.406 9.82 1 85.44 82 SER B C 1
ATOM 4846 O O . SER B 1 82 ? -15.477 28.125 9.969 1 85.44 82 SER B O 1
ATOM 4848 N N . GLY B 1 83 ? -16.969 26.688 10.773 1 81.5 83 GLY B N 1
ATOM 4849 C CA . GLY B 1 83 ? -16.203 26.469 11.992 1 81.5 83 GLY B CA 1
ATOM 4850 C C . GLY B 1 83 ? -15.812 27.75 12.688 1 81.5 83 GLY B C 1
ATOM 4851 O O . GLY B 1 83 ? -16.656 28.609 12.953 1 81.5 83 GLY B O 1
ATOM 4852 N N . ILE B 1 84 ? -14.508 27.875 12.828 1 76.19 84 ILE B N 1
ATOM 4853 C CA . ILE B 1 84 ? -13.969 29.016 13.57 1 76.19 84 ILE B CA 1
ATOM 4854 C C . ILE B 1 84 ? -14.242 30.312 12.805 1 76.19 84 ILE B C 1
ATOM 4856 O O . ILE B 1 84 ? -14.438 31.359 13.406 1 76.19 84 ILE B O 1
ATOM 4860 N N . TRP B 1 85 ? -14.359 30.203 11.562 1 77.06 85 TRP B N 1
ATOM 4861 C CA . TRP B 1 85 ? -14.555 31.391 10.742 1 77.06 85 TRP B CA 1
ATOM 4862 C C . TRP B 1 85 ? -15.992 31.891 10.844 1 77.06 85 TRP B C 1
ATOM 4864 O O . TRP B 1 85 ? -16.281 33.031 10.492 1 77.06 85 TRP B O 1
ATOM 4874 N N . PHE B 1 86 ? -16.766 31.047 11.227 1 78.38 86 PHE B N 1
ATOM 4875 C CA . PHE B 1 86 ? -18.125 31.469 11.555 1 78.38 86 PHE B CA 1
ATOM 4876 C C . PHE B 1 86 ? -18.156 32.219 12.875 1 78.38 86 PHE B C 1
ATOM 4878 O O . PHE B 1 86 ? -18.938 33.156 13.031 1 78.38 86 PHE B O 1
ATOM 4885 N N . GLU B 1 87 ? -17.281 31.875 13.758 1 75.5 87 GLU B N 1
ATOM 4886 C CA . GLU B 1 87 ? -17.297 32.406 15.117 1 75.5 87 GLU B CA 1
ATOM 4887 C C . GLU B 1 87 ? -16.484 33.688 15.219 1 75.5 87 GLU B C 1
ATOM 4889 O O . GLU B 1 87 ? -16.828 34.594 16 1 75.5 87 GLU B O 1
ATOM 4894 N N . ILE B 1 88 ? -15.32 33.625 14.367 1 68.75 88 ILE B N 1
ATOM 4895 C CA . ILE B 1 88 ? -14.414 34.781 14.469 1 68.75 88 ILE B CA 1
ATOM 4896 C C . ILE B 1 88 ? -14.328 35.469 13.117 1 68.75 88 ILE B C 1
ATOM 4898 O O . ILE B 1 88 ? -14.211 34.844 12.07 1 68.75 88 ILE B O 1
ATOM 4902 N N . ARG B 1 89 ? -14.57 36.75 13.07 1 60.94 89 ARG B N 1
ATOM 4903 C CA . ARG B 1 89 ? -14.391 37.5 11.828 1 60.94 89 ARG B CA 1
ATOM 4904 C C . ARG B 1 89 ? -12.992 38.094 11.742 1 60.94 89 ARG B C 1
ATOM 4906 O O . ARG B 1 89 ? -12.664 39.031 12.445 1 60.94 89 ARG B O 1
ATOM 4913 N N . TYR B 1 90 ? -12.086 37.25 11.125 1 59.88 90 TYR B N 1
ATOM 4914 C CA . TYR B 1 90 ? -10.695 37.688 11 1 59.88 90 TYR B CA 1
ATOM 4915 C C . TYR B 1 90 ? -10.508 38.562 9.781 1 59.88 90 TYR B C 1
ATOM 4917 O O . TYR B 1 90 ? -11.141 38.375 8.75 1 59.88 90 TYR B O 1
ATOM 4925 N N . PRO B 1 91 ? -9.828 39.781 9.875 1 54.12 91 PRO B N 1
ATOM 4926 C CA . PRO B 1 91 ? -9.664 40.719 8.75 1 54.12 91 PRO B CA 1
ATOM 4927 C C . PRO B 1 91 ? -8.922 40.062 7.574 1 54.12 91 PRO B C 1
ATOM 4929 O O . PRO B 1 91 ? -9.086 40.5 6.43 1 54.12 91 PRO B O 1
ATOM 4932 N N . GLY B 1 92 ? -8.266 39 7.648 1 53.69 92 GLY B N 1
ATOM 4933 C CA . GLY B 1 92 ? -7.438 38.5 6.559 1 53.69 92 GLY B CA 1
ATOM 4934 C C . GLY B 1 92 ? -7.27 37 6.578 1 53.69 92 GLY B C 1
ATOM 4935 O O . GLY B 1 92 ? -6.98 36.406 7.625 1 53.69 92 GLY B O 1
ATOM 4936 N N . TYR B 1 93 ? -8.102 36.406 5.473 1 55.44 93 TYR B N 1
ATOM 4937 C CA . TYR B 1 93 ? -8.023 34.938 5.418 1 55.44 93 TYR B CA 1
ATOM 4938 C C . TYR B 1 93 ? -7.684 34.469 4.012 1 55.44 93 TYR B C 1
ATOM 4940 O O . TYR B 1 93 ? -8.07 35.094 3.023 1 55.44 93 TYR B O 1
ATOM 4948 N N . ALA B 1 94 ? -6.539 33.75 3.857 1 59.47 94 ALA B N 1
ATOM 4949 C CA . ALA B 1 94 ? -6.219 33.281 2.508 1 59.47 94 ALA B CA 1
ATOM 4950 C C . ALA B 1 94 ? -6.496 31.781 2.357 1 59.47 94 ALA B C 1
ATOM 4952 O O . ALA B 1 94 ? -5.586 31 2.08 1 59.47 94 ALA B O 1
ATOM 4953 N N . TYR B 1 95 ? -7.863 31.391 2.664 1 75.88 95 TYR B N 1
ATOM 4954 C CA . TYR B 1 95 ? -8.016 29.953 2.475 1 75.88 95 TYR B CA 1
ATOM 4955 C C . TYR B 1 95 ? -8.992 29.641 1.344 1 75.88 95 TYR B C 1
ATOM 4957 O O . TYR B 1 95 ? -10.086 30.219 1.291 1 75.88 95 TYR B O 1
ATOM 4965 N N . THR B 1 96 ? -8.516 29.047 0.362 1 84.94 96 THR B N 1
ATOM 4966 C CA . THR B 1 96 ? -9.328 28.547 -0.746 1 84.94 96 THR B CA 1
ATOM 4967 C C . THR B 1 96 ? -9.258 27.031 -0.822 1 84.94 96 THR B C 1
ATOM 4969 O O . THR B 1 96 ? -8.18 26.438 -0.782 1 84.94 96 THR B O 1
ATOM 4972 N N . PHE B 1 97 ? -10.484 26.453 -0.884 1 86.31 97 PHE B N 1
ATOM 4973 C CA . PHE B 1 97 ? -10.484 25.016 -1.104 1 86.31 97 PHE B CA 1
ATOM 4974 C C . PHE B 1 97 ? -9.695 24.656 -2.355 1 86.31 97 PHE B C 1
ATOM 4976 O O . PHE B 1 97 ? -9.828 25.312 -3.391 1 86.31 97 PHE B O 1
ATOM 4983 N N . VAL B 1 98 ? -8.945 23.625 -2.26 1 81.88 98 VAL B N 1
ATOM 4984 C CA . VAL B 1 98 ? -8.172 23.188 -3.418 1 81.88 98 VAL B CA 1
ATOM 4985 C C . VAL B 1 98 ? -9.109 22.734 -4.531 1 81.88 98 VAL B C 1
ATOM 4987 O O . VAL B 1 98 ? -8.828 22.953 -5.715 1 81.88 98 VAL B O 1
ATOM 4990 N N . PHE B 1 99 ? -10.258 22.141 -4.211 1 84.19 99 PHE B N 1
ATOM 4991 C CA . PHE B 1 99 ? -11.172 21.562 -5.188 1 84.19 99 PHE B CA 1
ATOM 4992 C C . PHE B 1 99 ? -12.125 22.625 -5.734 1 84.19 99 PHE B C 1
ATOM 4994 O O . PHE B 1 99 ? -12.82 22.391 -6.723 1 84.19 99 PHE B O 1
ATOM 5001 N N . GLU B 1 100 ? -12.133 23.797 -5.098 1 88.38 100 GLU B N 1
ATOM 5002 C CA . GLU B 1 100 ? -13.031 24.859 -5.527 1 88.38 100 GLU B CA 1
ATOM 5003 C C . GLU B 1 100 ? -12.32 26.203 -5.559 1 88.38 100 GLU B C 1
ATOM 5005 O O . GLU B 1 100 ? -12.508 27.031 -4.664 1 88.38 100 GLU B O 1
ATOM 5010 N N . PRO B 1 101 ? -11.586 26.453 -6.625 1 89.56 101 PRO B N 1
ATOM 5011 C CA . PRO B 1 101 ? -10.945 27.766 -6.742 1 89.56 101 PRO B CA 1
ATOM 5012 C C . PRO B 1 101 ? -11.953 28.906 -6.836 1 89.56 101 PRO B C 1
ATOM 5014 O O . PRO B 1 101 ? -13.102 28.688 -7.23 1 89.56 101 PRO B O 1
ATOM 5017 N N . ASN B 1 102 ? -11.547 30.094 -6.473 1 91.38 102 ASN B N 1
ATOM 5018 C CA . ASN B 1 102 ? -12.383 31.281 -6.543 1 91.38 102 ASN B CA 1
ATOM 5019 C C . ASN B 1 102 ? -11.703 32.406 -7.336 1 91.38 102 ASN B C 1
ATOM 5021 O O . ASN B 1 102 ? -10.828 33.094 -6.812 1 91.38 102 ASN B O 1
ATOM 5025 N N . PRO B 1 103 ? -12.109 32.625 -8.523 1 92.94 103 PRO B N 1
ATOM 5026 C CA . PRO B 1 103 ? -11.5 33.656 -9.344 1 92.94 103 PRO B CA 1
ATOM 5027 C C . PRO B 1 103 ? -11.992 35.062 -8.969 1 92.94 103 PRO B C 1
ATOM 5029 O O . PRO B 1 103 ? -11.484 36.062 -9.5 1 92.94 103 PRO B O 1
ATOM 5032 N N . ASP B 1 104 ? -12.875 35.188 -7.977 1 91.75 104 ASP B N 1
ATOM 5033 C CA . ASP B 1 104 ? -13.562 36.438 -7.738 1 91.75 104 ASP B CA 1
ATOM 5034 C C . ASP B 1 104 ? -13.148 37.031 -6.398 1 91.75 104 ASP B C 1
ATOM 5036 O O . ASP B 1 104 ? -13.883 37.844 -5.824 1 91.75 104 ASP B O 1
ATOM 5040 N N . TRP B 1 105 ? -12.094 36.594 -5.883 1 90.94 105 TRP B N 1
ATOM 5041 C CA . TRP B 1 105 ? -11.625 37.219 -4.66 1 90.94 105 TRP B CA 1
ATOM 5042 C C . TRP B 1 105 ? -11.477 38.75 -4.859 1 90.94 105 TRP B C 1
ATOM 5044 O O . TRP B 1 105 ? -11.016 39.188 -5.91 1 90.94 105 TRP B O 1
ATOM 5054 N N . SER B 1 106 ? -11.812 39.469 -3.814 1 88.62 106 SER B N 1
ATOM 5055 C CA . SER B 1 106 ? -11.789 40.906 -3.93 1 88.62 106 SER B CA 1
ATOM 5056 C C . SER B 1 106 ? -10.375 41.469 -3.805 1 88.62 106 SER B C 1
ATOM 5058 O O . SER B 1 106 ? -10.031 42.469 -4.418 1 88.62 106 SER B O 1
ATOM 5060 N N . HIS B 1 107 ? -9.555 40.844 -2.938 1 87.75 107 HIS B N 1
ATOM 5061 C CA . HIS B 1 107 ? -8.188 41.281 -2.664 1 87.75 107 HIS B CA 1
ATOM 5062 C C . HIS B 1 107 ? -7.215 40.094 -2.73 1 87.75 107 HIS B C 1
ATOM 5064 O O . HIS B 1 107 ? -7.633 38.938 -2.748 1 87.75 107 HIS B O 1
ATOM 5070 N N . PHE B 1 108 ? -5.949 40.469 -2.859 1 85.81 108 PHE B N 1
ATOM 5071 C CA . PHE B 1 108 ? -4.902 39.469 -2.824 1 85.81 108 PHE B CA 1
ATOM 5072 C C . PHE B 1 108 ? -4.918 38.719 -1.499 1 85.81 108 PHE B C 1
ATOM 5074 O O . PHE B 1 108 ? -4.762 37.5 -1.471 1 85.81 108 PHE B O 1
ATOM 5081 N N . TYR B 1 109 ? -5.094 39.469 -0.415 1 80.56 109 TYR B N 1
ATOM 5082 C CA . TYR B 1 109 ? -5.383 38.875 0.894 1 80.56 109 TYR B CA 1
ATOM 5083 C C . TYR B 1 109 ? -6.855 39.062 1.248 1 80.56 109 TYR B C 1
ATOM 5085 O O . TYR B 1 109 ? -7.348 40.188 1.37 1 80.56 109 TYR B O 1
ATOM 5093 N N . THR B 1 110 ? -7.488 37.969 1.397 1 77.19 110 THR B N 1
ATOM 5094 C CA . THR B 1 110 ? -8.938 37.969 1.542 1 77.19 110 THR B CA 1
ATOM 5095 C C . THR B 1 110 ? -9.352 38.656 2.844 1 77.19 110 THR B C 1
ATOM 5097 O O . THR B 1 110 ? -8.594 38.656 3.814 1 77.19 110 THR B O 1
ATOM 5100 N N . THR B 1 111 ? -10.578 39.125 2.781 1 70.88 111 THR B N 1
ATOM 5101 C CA . THR B 1 111 ? -11.102 39.844 3.936 1 70.88 111 THR B CA 1
ATOM 5102 C C . THR B 1 111 ? -12.133 39 4.68 1 70.88 111 THR B C 1
ATOM 5104 O O . THR B 1 111 ? -12.578 37.969 4.172 1 70.88 111 THR B O 1
ATOM 5107 N N . GLY B 1 112 ? -12.484 39.344 5.898 1 69.62 112 GLY B N 1
ATOM 5108 C CA . GLY B 1 112 ? -13.367 38.594 6.789 1 69.62 112 GLY B CA 1
ATOM 5109 C C . GLY B 1 112 ? -14.68 38.219 6.141 1 69.62 112 GLY B C 1
ATOM 5110 O O . GLY B 1 112 ? -15.055 37.031 6.117 1 69.62 112 GLY B O 1
ATOM 5111 N N . PRO B 1 113 ? -15.336 39.156 5.5 1 70.62 113 PRO B N 1
ATOM 5112 C CA . PRO B 1 113 ? -16.656 38.875 4.938 1 70.62 113 PRO B CA 1
ATOM 5113 C C . PRO B 1 113 ? -16.625 37.812 3.836 1 70.62 113 PRO B C 1
ATOM 5115 O O . PRO B 1 113 ? -17.641 37.188 3.547 1 70.62 113 PRO B O 1
ATOM 5118 N N . GLU B 1 114 ? -15.539 37.625 3.264 1 79.44 114 GLU B N 1
ATOM 5119 C CA . GLU B 1 114 ? -15.453 36.719 2.119 1 79.44 114 GLU B CA 1
ATOM 5120 C C . GLU B 1 114 ? -15.477 35.281 2.561 1 79.44 114 GLU B C 1
ATOM 5122 O O . GLU B 1 114 ? -15.438 34.375 1.726 1 79.44 114 GLU B O 1
ATOM 5127 N N . ILE B 1 115 ? -15.672 35.125 3.791 1 77.56 115 ILE B N 1
ATOM 5128 C CA . ILE B 1 115 ? -15.812 33.75 4.328 1 77.56 115 ILE B CA 1
ATOM 5129 C C . ILE B 1 115 ? -17.109 33.125 3.822 1 77.56 115 ILE B C 1
ATOM 5131 O O . ILE B 1 115 ? -17.281 31.922 3.881 1 77.56 115 ILE B O 1
ATOM 5135 N N . GLU B 1 116 ? -17.953 33.969 3.281 1 84.38 116 GLU B N 1
ATOM 5136 C CA . GLU B 1 116 ? -19.156 33.438 2.641 1 84.38 116 GLU B CA 1
ATOM 5137 C C . GLU B 1 116 ? -18.828 32.438 1.544 1 84.38 116 GLU B C 1
ATOM 5139 O O . GLU B 1 116 ? -19.656 31.609 1.184 1 84.38 116 GLU B O 1
ATOM 5144 N N . TYR B 1 117 ? -17.625 32.562 1.046 1 88.94 117 TYR B N 1
ATOM 5145 C CA . TYR B 1 117 ? -17.125 31.609 0.055 1 88.94 117 TYR B CA 1
ATOM 5146 C C . TYR B 1 117 ? -17.281 30.172 0.539 1 88.94 117 TYR B C 1
ATOM 5148 O O . TYR B 1 117 ? -17.641 29.281 -0.237 1 88.94 117 TYR B O 1
ATOM 5156 N N . ILE B 1 118 ? -17.094 29.875 1.837 1 89.62 118 ILE B N 1
ATOM 5157 C CA . ILE B 1 118 ? -17.156 28.531 2.404 1 89.62 118 ILE B CA 1
ATOM 5158 C C . ILE B 1 118 ? -18.594 28.016 2.346 1 89.62 118 ILE B C 1
ATOM 5160 O O . ILE B 1 118 ? -18.844 26.891 1.907 1 89.62 118 ILE B O 1
ATOM 5164 N N . GLN B 1 119 ? -19.516 28.859 2.689 1 91.62 119 GLN B N 1
ATOM 5165 C CA . GLN B 1 119 ? -20.922 28.5 2.691 1 91.62 119 GLN B CA 1
ATOM 5166 C C . GLN B 1 119 ? -21.453 28.312 1.271 1 91.62 119 GLN B C 1
ATOM 5168 O O . GLN B 1 119 ? -22.219 27.375 1.005 1 91.62 119 GLN B O 1
ATOM 5173 N N . ARG B 1 120 ? -21 29.203 0.446 1 92.5 120 ARG B N 1
ATOM 5174 C CA . ARG B 1 120 ? -21.391 29.078 -0.954 1 92.5 120 ARG B CA 1
ATOM 5175 C C . ARG B 1 120 ? -20.891 27.766 -1.544 1 92.5 120 ARG B C 1
ATOM 5177 O O . ARG B 1 120 ? -21.609 27.094 -2.289 1 92.5 120 ARG B O 1
ATOM 5184 N N . THR B 1 121 ? -19.688 27.453 -1.217 1 91.38 121 THR B N 1
ATOM 5185 C CA . THR B 1 121 ? -19.109 26.203 -1.691 1 91.38 121 THR B CA 1
ATOM 5186 C C . THR B 1 121 ? -19.875 25.016 -1.144 1 91.38 121 THR B C 1
ATOM 5188 O O . THR B 1 121 ? -20.156 24.062 -1.876 1 91.38 121 THR B O 1
ATOM 5191 N N . ALA B 1 122 ? -20.188 25.016 0.115 1 92.81 122 ALA B N 1
ATOM 5192 C CA . ALA B 1 122 ? -20.953 23.938 0.73 1 92.81 122 ALA B CA 1
ATOM 5193 C C . ALA B 1 122 ? -22.297 23.734 0.022 1 92.81 122 ALA B C 1
ATOM 5195 O O . ALA B 1 122 ? -22.719 22.609 -0.213 1 92.81 122 ALA B O 1
ATOM 5196 N N . ARG B 1 123 ? -22.953 24.828 -0.309 1 94.12 123 ARG B N 1
ATOM 5197 C CA . ARG B 1 123 ? -24.219 24.766 -1.028 1 94.12 123 ARG B CA 1
ATOM 5198 C C . ARG B 1 123 ? -24.016 24.188 -2.432 1 94.12 123 ARG B C 1
ATOM 5200 O O . ARG B 1 123 ? -24.75 23.297 -2.859 1 94.12 123 ARG B O 1
ATOM 5207 N N . LYS B 1 124 ? -23.016 24.719 -3.062 1 91.44 124 LYS B N 1
ATOM 5208 C CA . LYS B 1 124 ? -22.734 24.312 -4.438 1 91.44 124 LYS B CA 1
ATOM 5209 C C . LYS B 1 124 ? -22.5 22.812 -4.523 1 91.44 124 LYS B C 1
ATOM 5211 O O . LYS B 1 124 ? -22.938 22.156 -5.48 1 91.44 124 LYS B O 1
ATOM 5216 N N . TRP B 1 125 ? -21.844 22.266 -3.566 1 89.88 125 TRP B N 1
ATOM 5217 C CA . TRP B 1 125 ? -21.469 20.859 -3.596 1 89.88 125 TRP B CA 1
ATOM 5218 C C . TRP B 1 125 ? -22.469 20.016 -2.824 1 89.88 125 TRP B C 1
ATOM 5220 O O . TRP B 1 125 ? -22.219 18.828 -2.564 1 89.88 125 TRP B O 1
ATOM 5230 N N . ASN B 1 126 ? -23.578 20.562 -2.387 1 90 126 ASN B N 1
ATOM 5231 C CA . ASN B 1 126 ? -24.656 19.875 -1.681 1 90 126 ASN B CA 1
ATOM 5232 C C . ASN B 1 126 ? -24.141 19.188 -0.422 1 90 126 ASN B C 1
ATOM 5234 O O . ASN B 1 126 ? -24.453 18.016 -0.189 1 90 126 ASN B O 1
ATOM 5238 N N . LEU B 1 127 ? -23.328 19.891 0.313 1 91.75 127 LEU B N 1
ATOM 5239 C CA . LEU B 1 127 ? -22.734 19.281 1.502 1 91.75 127 LEU B CA 1
ATOM 5240 C C . LEU B 1 127 ? -23.688 19.344 2.684 1 91.75 127 LEU B C 1
ATOM 5242 O O . LEU B 1 127 ? -23.531 18.594 3.654 1 91.75 127 LEU B O 1
ATOM 5246 N N . TYR B 1 128 ? -24.656 20.188 2.537 1 93 128 TYR B N 1
ATOM 5247 C CA . TYR B 1 128 ? -25.578 20.375 3.641 1 93 128 TYR B CA 1
ATOM 5248 C C . TYR B 1 128 ? -26.406 19.109 3.879 1 93 128 TYR B C 1
ATOM 5250 O O . TYR B 1 128 ? -26.906 18.891 4.98 1 93 128 TYR B O 1
ATOM 5258 N N . ASP B 1 129 ? -26.484 18.266 2.914 1 90.81 129 ASP B N 1
ATOM 5259 C CA . ASP B 1 129 ? -27.203 17 3.043 1 90.81 129 ASP B CA 1
ATOM 5260 C C . ASP B 1 129 ? -26.562 16.109 4.102 1 90.81 129 ASP B C 1
ATOM 5262 O O . ASP B 1 129 ? -27.219 15.227 4.664 1 90.81 129 ASP B O 1
ATOM 5266 N N . ASN B 1 130 ? -25.328 16.312 4.426 1 92.44 130 ASN B N 1
ATOM 5267 C CA . ASN B 1 130 ? -24.578 15.469 5.352 1 92.44 130 ASN B CA 1
ATOM 5268 C C . ASN B 1 130 ? -24.328 16.172 6.676 1 92.44 130 ASN B C 1
ATOM 5270 O O . ASN B 1 130 ? -23.641 15.641 7.555 1 92.44 130 ASN B O 1
ATOM 5274 N N . ILE B 1 131 ? -24.828 17.406 6.812 1 95.12 131 ILE B N 1
ATOM 5275 C CA . ILE B 1 131 ? -24.469 18.234 7.965 1 95.12 131 ILE B CA 1
ATOM 5276 C C . ILE B 1 131 ? -25.656 18.312 8.93 1 95.12 131 ILE B C 1
ATOM 5278 O O . ILE B 1 131 ? -26.797 18.547 8.508 1 95.12 131 ILE B O 1
ATOM 5282 N N . GLN B 1 132 ? -25.391 18.062 10.141 1 95.75 132 GLN B N 1
ATOM 5283 C CA . GLN B 1 132 ? -26.344 18.344 11.219 1 95.75 132 GLN B CA 1
ATOM 5284 C C . GLN B 1 132 ? -25.906 19.562 12.023 1 95.75 132 GLN B C 1
ATOM 5286 O O . GLN B 1 132 ? -25.016 19.469 12.875 1 95.75 132 GLN B O 1
ATOM 5291 N N . PRO B 1 133 ? -26.547 20.688 11.766 1 95.19 133 PRO B N 1
ATOM 5292 C CA . PRO B 1 133 ? -26.203 21.891 12.523 1 95.19 133 PRO B CA 1
ATOM 5293 C C . PRO B 1 133 ? -26.688 21.844 13.969 1 95.19 133 PRO B C 1
ATOM 5295 O O . PRO B 1 133 ? -27.422 20.938 14.344 1 95.19 133 PRO B O 1
ATOM 5298 N N . ASN B 1 134 ? -26.188 22.75 14.805 1 95.81 134 ASN B N 1
ATOM 5299 C CA . ASN B 1 134 ? -26.547 22.828 16.219 1 95.81 134 ASN B CA 1
ATOM 5300 C C . ASN B 1 134 ? -26.391 21.484 16.906 1 95.81 134 ASN B C 1
ATOM 5302 O O . ASN B 1 134 ? -27.266 21.062 17.672 1 95.81 134 ASN B O 1
ATOM 5306 N N . SER B 1 135 ? -25.375 20.797 16.562 1 96.06 135 SER B N 1
ATOM 5307 C CA . SER B 1 135 ? -25.078 19.453 17.062 1 96.06 135 SER B CA 1
ATOM 5308 C C . SER B 1 135 ? -23.656 19.375 17.609 1 96.06 135 SER B C 1
ATOM 5310 O O . SER B 1 135 ? -22.703 19.156 16.859 1 96.06 135 SER B O 1
ATOM 5312 N N . LYS B 1 136 ? -23.594 19.469 18.922 1 95.06 136 LYS B N 1
ATOM 5313 C CA . LYS B 1 136 ? -22.297 19.469 19.594 1 95.06 136 LYS B CA 1
ATOM 5314 C C . LYS B 1 136 ? -21.953 18.094 20.141 1 95.06 136 LYS B C 1
ATOM 5316 O O . LYS B 1 136 ? -22.703 17.531 20.953 1 95.06 136 LYS B O 1
ATOM 5321 N N . VAL B 1 137 ? -20.875 17.5 19.641 1 95.31 137 VAL B N 1
ATOM 5322 C CA . VAL B 1 137 ? -20.406 16.234 20.219 1 95.31 137 VAL B CA 1
ATOM 5323 C C . VAL B 1 137 ? -19.922 16.484 21.656 1 95.31 137 VAL B C 1
ATOM 5325 O O . VAL B 1 137 ? -19.078 17.359 21.891 1 95.31 137 VAL B O 1
ATOM 5328 N N . VAL B 1 138 ? -20.359 15.727 22.594 1 96.38 138 VAL B N 1
ATOM 5329 C CA . VAL B 1 138 ? -20.016 15.977 23.984 1 96.38 138 VAL B CA 1
ATOM 5330 C C . VAL B 1 138 ? -19.281 14.773 24.578 1 96.38 138 VAL B C 1
ATOM 5332 O O . VAL B 1 138 ? -18.578 14.891 25.578 1 96.38 138 VAL B O 1
ATOM 5335 N N . GLU B 1 139 ? -19.531 13.648 23.953 1 97.38 139 GLU B N 1
ATOM 5336 C CA . GLU B 1 139 ? -18.859 12.43 24.406 1 97.38 139 GLU B CA 1
ATOM 5337 C C . GLU B 1 139 ? -18.656 11.461 23.25 1 97.38 139 GLU B C 1
ATOM 5339 O O . GLU B 1 139 ? -19.516 11.344 22.359 1 97.38 139 GLU B O 1
ATOM 5344 N N . ALA B 1 140 ? -17.578 10.789 23.203 1 97.62 140 ALA B N 1
ATOM 5345 C CA . ALA B 1 140 ? -17.266 9.711 22.281 1 97.62 140 ALA B CA 1
ATOM 5346 C C . ALA B 1 140 ? -16.516 8.578 22.969 1 97.62 140 ALA B C 1
ATOM 5348 O O . ALA B 1 140 ? -15.539 8.812 23.672 1 97.62 140 ALA B O 1
ATOM 5349 N N . ALA B 1 141 ? -16.984 7.352 22.828 1 98.5 141 ALA B N 1
ATOM 5350 C CA . ALA B 1 141 ? -16.359 6.188 23.469 1 98.5 141 ALA B CA 1
ATOM 5351 C C . ALA B 1 141 ? -16.25 5.023 22.484 1 98.5 141 ALA B C 1
ATOM 5353 O O . ALA B 1 141 ? -17.203 4.73 21.75 1 98.5 141 ALA B O 1
ATOM 5354 N N . TRP B 1 142 ? -15.109 4.375 22.516 1 98.56 142 TRP B N 1
ATOM 5355 C CA . TRP B 1 142 ? -14.891 3.217 21.641 1 98.56 142 TRP B CA 1
ATOM 5356 C C . TRP B 1 142 ? -15.562 1.975 22.219 1 98.56 142 TRP B C 1
ATOM 5358 O O . TRP B 1 142 ? -15.398 1.661 23.406 1 98.56 142 TRP B O 1
ATOM 5368 N N . ASP B 1 143 ? -16.344 1.359 21.422 1 98.5 143 ASP B N 1
ATOM 5369 C CA . ASP B 1 143 ? -16.953 0.078 21.75 1 98.5 143 ASP B CA 1
ATOM 5370 C C . ASP B 1 143 ? -16.203 -1.079 21.109 1 98.5 143 ASP B C 1
ATOM 5372 O O . ASP B 1 143 ? -16.406 -1.39 19.938 1 98.5 143 ASP B O 1
ATOM 5376 N N . GLU B 1 144 ? -15.367 -1.784 21.828 1 97.62 144 GLU B N 1
ATOM 5377 C CA . GLU B 1 144 ? -14.43 -2.783 21.312 1 97.62 144 GLU B CA 1
ATOM 5378 C C . GLU B 1 144 ? -15.172 -3.943 20.656 1 97.62 144 GLU B C 1
ATOM 5380 O O . GLU B 1 144 ? -14.859 -4.328 19.531 1 97.62 144 GLU B O 1
ATOM 5385 N N . PRO B 1 145 ? -16.219 -4.496 21.281 1 97.25 145 PRO B N 1
ATOM 5386 C CA . PRO B 1 145 ? -16.906 -5.617 20.641 1 97.25 145 PRO B CA 1
ATOM 5387 C C . PRO B 1 145 ? -17.578 -5.227 19.312 1 97.25 145 PRO B C 1
ATOM 5389 O O . PRO B 1 145 ? -17.547 -5.996 18.359 1 97.25 145 PRO B O 1
ATOM 5392 N N . ALA B 1 146 ? -18.047 -4.008 19.297 1 97.5 146 ALA B N 1
ATOM 5393 C CA . ALA B 1 146 ? -18.781 -3.576 18.109 1 97.5 146 ALA B CA 1
ATOM 5394 C C . ALA B 1 146 ? -17.812 -3.057 17.031 1 97.5 146 ALA B C 1
ATOM 5396 O O . ALA B 1 146 ? -18.188 -2.975 15.852 1 97.5 146 ALA B O 1
ATOM 5397 N N . GLY B 1 147 ? -16.656 -2.699 17.453 1 98.06 147 GLY B N 1
ATOM 5398 C CA . GLY B 1 147 ? -15.734 -2.055 16.531 1 98.06 147 GLY B CA 1
ATOM 5399 C C . GLY B 1 147 ? -16.219 -0.704 16.047 1 98.06 147 GLY B C 1
ATOM 5400 O O . GLY B 1 147 ? -16.109 -0.383 14.852 1 98.06 147 GLY B O 1
ATOM 5401 N N . LYS B 1 148 ? -16.859 0.049 16.906 1 98.62 148 LYS B N 1
ATOM 5402 C CA . LYS B 1 148 ? -17.469 1.324 16.547 1 98.62 148 LYS B CA 1
ATOM 5403 C C . LYS B 1 148 ? -17.25 2.371 17.625 1 98.62 148 LYS B C 1
ATOM 5405 O O . LYS B 1 148 ? -17.031 2.027 18.797 1 98.62 148 LYS B O 1
ATOM 5410 N N . TRP B 1 149 ? -17.281 3.58 17.25 1 98.62 149 TRP B N 1
ATOM 5411 C CA . TRP B 1 149 ? -17.359 4.707 18.172 1 98.62 149 TRP B CA 1
ATOM 5412 C C . TRP B 1 149 ? -18.812 5.016 18.516 1 98.62 149 TRP B C 1
ATOM 5414 O O . TRP B 1 149 ? -19.672 5.109 17.625 1 98.62 149 TRP B O 1
ATOM 5424 N N . LYS B 1 150 ? -19.094 5.145 19.781 1 98.56 150 LYS B N 1
ATOM 5425 C CA . LYS B 1 150 ? -20.375 5.66 20.266 1 98.56 150 LYS B CA 1
ATOM 5426 C C . LYS B 1 150 ? -20.25 7.121 20.688 1 98.56 150 LYS B C 1
ATOM 5428 O O . LYS B 1 150 ? -19.375 7.473 21.5 1 98.56 150 LYS B O 1
ATOM 5433 N N . VAL B 1 151 ? -21.172 7.93 20.125 1 97.56 151 VAL B N 1
ATOM 5434 C CA . VAL B 1 151 ? -21.047 9.359 20.375 1 97.56 151 VAL B CA 1
ATOM 5435 C C . VAL B 1 151 ? -22.344 9.891 20.984 1 97.56 151 VAL B C 1
ATOM 5437 O O . VAL B 1 151 ? -23.422 9.383 20.688 1 97.56 151 VAL B O 1
ATOM 5440 N N . LYS B 1 152 ? -22.203 10.758 21.875 1 98.06 152 LYS B N 1
ATOM 5441 C CA . LYS B 1 152 ? -23.312 11.555 22.391 1 98.06 152 LYS B CA 1
ATOM 5442 C C . LYS B 1 152 ? -23.266 12.977 21.828 1 98.06 152 LYS B C 1
ATOM 5444 O O . LYS B 1 152 ? -22.234 13.633 21.875 1 98.06 152 LYS B O 1
ATOM 5449 N N . ILE B 1 153 ? -24.406 13.398 21.25 1 97.62 153 ILE B N 1
ATOM 5450 C CA . ILE B 1 153 ? -24.516 14.688 20.594 1 97.62 153 ILE B CA 1
ATOM 5451 C C . ILE B 1 153 ? -25.578 15.531 21.297 1 97.62 153 ILE B C 1
ATOM 5453 O O . ILE B 1 153 ? -26.719 15.086 21.484 1 97.62 153 ILE B O 1
ATOM 5457 N N . SER B 1 154 ? -25.172 16.703 21.703 1 97.12 154 SER B N 1
ATOM 5458 C CA . SER B 1 154 ? -26.125 17.656 22.281 1 97.12 154 SER B CA 1
ATOM 5459 C C . SER B 1 154 ? -26.781 18.516 21.203 1 97.12 154 SER B C 1
ATOM 5461 O O . SER B 1 154 ? -26.094 19.266 20.5 1 97.12 154 SER B O 1
ATOM 5463 N N . GLN B 1 155 ? -28 18.375 21.047 1 95 155 GLN B N 1
ATOM 5464 C CA . GLN B 1 155 ? -28.812 19.172 20.141 1 95 155 GLN B CA 1
ATOM 5465 C C . GLN B 1 155 ? -29.891 19.938 20.891 1 95 155 GLN B C 1
ATOM 5467 O O . GLN B 1 155 ? -30.875 19.344 21.375 1 95 155 GLN B O 1
ATOM 5472 N N . ASP B 1 156 ? -29.766 21.219 20.969 1 88.06 156 ASP B N 1
ATOM 5473 C CA . ASP B 1 156 ? -30.719 22.062 21.688 1 88.06 156 ASP B CA 1
ATOM 5474 C C . ASP B 1 156 ? -31 21.5 23.078 1 88.06 156 ASP B C 1
ATOM 5476 O O . ASP B 1 156 ? -32.156 21.344 23.469 1 88.06 156 ASP B O 1
ATOM 5480 N N . GLY B 1 157 ? -30 21.062 23.734 1 87.81 157 GLY B N 1
ATOM 5481 C CA . GLY B 1 157 ? -30.109 20.609 25.109 1 87.81 157 GLY B CA 1
ATOM 5482 C C . GLY B 1 157 ? -30.484 19.141 25.219 1 87.81 157 GLY B C 1
ATOM 5483 O O . GLY B 1 157 ? -30.469 18.578 26.312 1 87.81 157 GLY B O 1
ATOM 5484 N N . ILE B 1 158 ? -30.812 18.484 24.156 1 95.94 158 ILE B N 1
ATOM 5485 C CA . ILE B 1 158 ? -31.172 17.078 24.141 1 95.94 158 ILE B CA 1
ATOM 5486 C C . ILE B 1 158 ? -29.984 16.234 23.672 1 95.94 158 ILE B C 1
ATOM 5488 O O . ILE B 1 158 ? -29.359 16.562 22.656 1 95.94 158 ILE B O 1
ATOM 5492 N N . ILE B 1 159 ? -29.719 15.172 24.422 1 97.56 159 ILE B N 1
ATOM 5493 C CA . ILE B 1 159 ? -28.609 14.305 24.062 1 97.56 159 ILE B CA 1
ATOM 5494 C C . ILE B 1 159 ? -29.094 13.211 23.109 1 97.56 159 ILE B C 1
ATOM 5496 O O . ILE B 1 159 ? -30.047 12.492 23.422 1 97.56 159 ILE B O 1
ATOM 5500 N N . LYS B 1 160 ? -28.516 13.156 22 1 97.31 160 LYS B N 1
ATOM 5501 C CA . LYS B 1 160 ? -28.734 12.086 21.031 1 97.31 160 LYS B CA 1
ATOM 5502 C C . LYS B 1 160 ? -27.516 11.188 20.922 1 97.31 160 LYS B C 1
ATOM 5504 O O . LYS B 1 160 ? -26.375 11.648 21.109 1 97.31 160 LYS B O 1
ATOM 5509 N N . GLU B 1 161 ? -27.828 9.914 20.656 1 97.75 161 GLU B N 1
ATOM 5510 C CA . GLU B 1 161 ? -26.719 8.969 20.5 1 97.75 161 GLU B CA 1
ATOM 5511 C C . GLU B 1 161 ? -26.594 8.484 19.062 1 97.75 161 GLU B C 1
ATOM 5513 O O . GLU B 1 161 ? -27.594 8.422 18.328 1 97.75 161 GLU B O 1
ATOM 5518 N N . ASP B 1 162 ? -25.438 8.258 18.656 1 97.75 162 ASP B N 1
ATOM 5519 C CA . ASP B 1 162 ? -25.109 7.715 17.328 1 97.75 162 ASP B CA 1
ATOM 5520 C C . ASP B 1 162 ? -23.875 6.836 17.391 1 97.75 162 ASP B C 1
ATOM 5522 O O . ASP B 1 162 ? -23.219 6.75 18.438 1 97.75 162 ASP B O 1
ATOM 5526 N N . GLU B 1 163 ? -23.609 6.023 16.406 1 98.31 163 GLU B N 1
ATOM 5527 C CA . GLU B 1 163 ? -22.42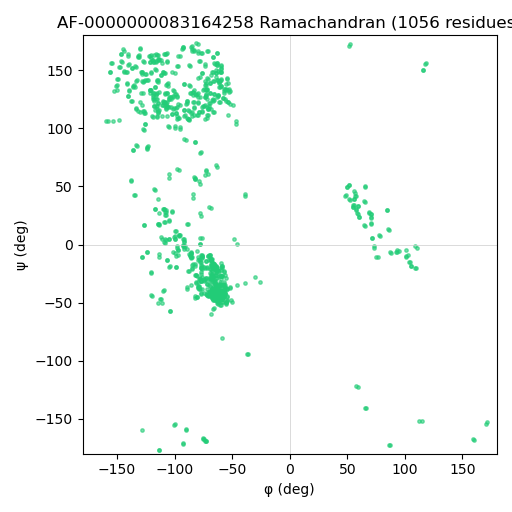2 5.164 16.359 1 98.31 163 GLU B CA 1
ATOM 5528 C C . GLU B 1 163 ? -21.891 5.035 14.945 1 98.31 163 GLU B C 1
ATOM 5530 O O . GLU B 1 163 ? -22.656 5.133 13.977 1 98.31 163 GLU B O 1
ATOM 5535 N N . ALA B 1 164 ? -20.641 4.875 14.797 1 98.38 164 ALA B N 1
ATOM 5536 C CA . ALA B 1 164 ? -20.016 4.742 13.492 1 98.38 164 ALA B CA 1
ATOM 5537 C C . ALA B 1 164 ? -18.688 3.975 13.594 1 98.38 164 ALA B C 1
ATOM 5539 O O . ALA B 1 164 ? -18.094 3.891 14.672 1 98.38 164 ALA B O 1
ATOM 5540 N N . GLU B 1 165 ? -18.266 3.365 12.492 1 98.56 165 GLU B N 1
ATOM 5541 C CA . GLU B 1 165 ? -16.969 2.695 12.438 1 98.56 165 GLU B CA 1
ATOM 5542 C C . GLU B 1 165 ? -15.82 3.701 12.516 1 98.56 165 GLU B C 1
ATOM 5544 O O . GLU B 1 165 ? -14.812 3.447 13.18 1 98.56 165 GLU B O 1
ATOM 5549 N N . ILE B 1 166 ? -15.953 4.871 11.875 1 98.25 166 ILE B N 1
ATOM 5550 C CA . ILE B 1 166 ? -14.859 5.832 11.773 1 98.25 166 ILE B CA 1
ATOM 5551 C C . ILE B 1 166 ? -15.273 7.156 12.406 1 98.25 166 ILE B C 1
ATOM 5553 O O . ILE B 1 166 ? -16.391 7.641 12.18 1 98.25 166 ILE B O 1
ATOM 5557 N N . PHE B 1 167 ? -14.43 7.715 13.227 1 97.88 167 PHE B N 1
ATOM 5558 C CA . PHE B 1 167 ? -14.609 9.039 13.812 1 97.88 167 PHE B CA 1
ATOM 5559 C C . PHE B 1 167 ? -13.492 9.984 13.383 1 97.88 167 PHE B C 1
ATOM 5561 O O . PHE B 1 167 ? -12.32 9.719 13.641 1 97.88 167 PHE B O 1
ATOM 5568 N N . VAL B 1 168 ? -13.852 11.031 12.727 1 96.62 168 VAL B N 1
ATOM 5569 C CA . VAL B 1 168 ? -12.891 12.055 12.32 1 96.62 168 VAL B CA 1
ATOM 5570 C C . VAL B 1 168 ? -13.07 13.305 13.18 1 96.62 168 VAL B C 1
ATOM 5572 O O . VAL B 1 168 ? -14.164 13.859 13.266 1 96.62 168 VAL B O 1
ATOM 5575 N N . SER B 1 169 ? -12.008 13.688 13.836 1 93.06 169 SER B N 1
ATOM 5576 C CA . SER B 1 169 ? -11.984 14.914 14.625 1 93.06 169 SER B CA 1
ATOM 5577 C C . SER B 1 169 ? -11.281 16.031 13.867 1 93.06 169 SER B C 1
ATOM 5579 O O . SER B 1 169 ? -10.086 15.945 13.586 1 93.06 169 SER B O 1
ATOM 5581 N N . ALA B 1 170 ? -12.031 17.031 13.586 1 85.5 170 ALA B N 1
ATOM 5582 C CA . ALA B 1 170 ? -11.43 18.172 12.906 1 85.5 170 ALA B CA 1
ATOM 5583 C C . ALA B 1 170 ? -11.508 19.438 13.766 1 85.5 170 ALA B C 1
ATOM 5585 O O . ALA B 1 170 ? -11.938 20.484 13.305 1 85.5 170 ALA B O 1
ATOM 5586 N N . LEU B 1 171 ? -11.164 19.391 15 1 73.19 171 LEU B N 1
ATOM 5587 C CA . LEU B 1 171 ? -11.289 20.469 15.969 1 73.19 171 LEU B CA 1
ATOM 5588 C C . LEU B 1 171 ? -10.227 21.547 15.727 1 73.19 171 LEU B C 1
ATOM 5590 O O . LEU B 1 171 ? -10.477 22.734 15.961 1 73.19 171 LEU B O 1
ATOM 5594 N N . GLY B 1 172 ? -9.25 21.266 15.078 1 66.31 172 GLY B N 1
ATOM 5595 C CA . GLY B 1 172 ? -8.172 22.219 14.844 1 66.31 172 GLY B CA 1
ATOM 5596 C C . GLY B 1 172 ? -7.648 22.859 16.125 1 66.31 172 GLY B C 1
ATOM 5597 O O . GLY B 1 172 ? -8.25 22.703 17.188 1 66.31 172 GLY B O 1
ATOM 5598 N N . PRO B 1 173 ? -6.625 23.562 16.125 1 65.56 173 PRO B N 1
ATOM 5599 C CA . PRO B 1 173 ? -5.988 24.125 17.328 1 65.56 173 PRO B CA 1
ATOM 5600 C C . PRO B 1 173 ? -6.609 25.453 17.766 1 65.56 173 PRO B C 1
ATOM 5602 O O . PRO B 1 173 ? -6.414 25.875 18.891 1 65.56 173 PRO B O 1
ATOM 5605 N N . LEU B 1 174 ? -7.43 26.078 17.016 1 62.59 174 LEU B N 1
ATOM 5606 C CA . LEU B 1 174 ? -7.848 27.453 17.281 1 62.59 174 LEU B CA 1
ATOM 5607 C C . LEU B 1 174 ? -9.281 27.5 17.781 1 62.59 174 LEU B C 1
ATOM 5609 O O . LEU B 1 174 ? -9.977 28.5 17.609 1 62.59 174 LEU B O 1
ATOM 5613 N N . ASN B 1 175 ? -9.719 26.531 18.391 1 58.88 175 ASN B N 1
ATOM 5614 C CA . ASN B 1 175 ? -11.148 26.469 18.672 1 58.88 175 ASN B CA 1
ATOM 5615 C C . ASN B 1 175 ? -11.461 26.891 20.094 1 58.88 175 ASN B C 1
ATOM 5617 O O . ASN B 1 175 ? -12.625 27.062 20.469 1 58.88 175 ASN B O 1
ATOM 5621 N N . ASN B 1 176 ? -10.484 27.078 20.844 1 57.12 176 ASN B N 1
ATOM 5622 C CA . ASN B 1 176 ? -10.75 27.484 22.219 1 57.12 176 ASN B CA 1
ATOM 5623 C C . ASN B 1 176 ? -9.914 28.703 22.625 1 57.12 176 ASN B C 1
ATOM 5625 O O . ASN B 1 176 ? -8.688 28.625 22.672 1 57.12 176 ASN B O 1
ATOM 5629 N N . TRP B 1 177 ? -10.766 29.812 22.859 1 53.69 177 TRP B N 1
ATOM 5630 C CA . TRP B 1 177 ? -10.07 31.031 23.25 1 53.69 177 TRP B CA 1
ATOM 5631 C C . TRP B 1 177 ? -9.469 30.875 24.656 1 53.69 177 TRP B C 1
ATOM 5633 O O . TRP B 1 177 ? -10.023 30.172 25.5 1 53.69 177 TRP B O 1
ATOM 5643 N N . LYS B 1 178 ? -8.234 31.422 24.719 1 55.38 178 LYS B N 1
ATOM 5644 C CA . LYS B 1 178 ? -7.598 31.469 26.031 1 55.38 178 LYS B CA 1
ATOM 5645 C C . LYS B 1 178 ? -7.746 32.844 26.672 1 55.38 178 LYS B C 1
ATOM 5647 O O . LYS B 1 178 ? -7.348 33.844 26.094 1 55.38 178 LYS B O 1
ATOM 5652 N N . TRP B 1 179 ? -8.516 32.906 27.766 1 53.53 179 TRP B N 1
ATOM 5653 C CA . TRP B 1 179 ? -8.602 34.156 28.516 1 53.53 179 TRP B CA 1
ATOM 5654 C C . TRP B 1 179 ? -7.312 34.406 29.281 1 53.53 179 TRP B C 1
ATOM 5656 O O . TRP B 1 179 ? -6.699 33.5 29.828 1 53.53 179 TRP B O 1
ATOM 5666 N N . PRO B 1 180 ? -6.828 35.656 29.188 1 55.22 180 PRO B N 1
ATOM 5667 C CA . PRO B 1 180 ? -5.656 35.938 30.016 1 55.22 180 PRO B CA 1
ATOM 5668 C C . PRO B 1 180 ? -5.93 35.75 31.5 1 55.22 180 PRO B C 1
ATOM 5670 O O . PRO B 1 180 ? -7.066 35.938 31.953 1 55.22 180 PRO B O 1
ATOM 5673 N N . ASP B 1 181 ? -4.977 35.219 32.094 1 53.31 181 ASP B N 1
ATOM 5674 C CA . ASP B 1 181 ? -5.098 35 33.531 1 53.31 181 ASP B CA 1
ATOM 5675 C C . ASP B 1 181 ? -4.969 36.344 34.281 1 53.31 181 ASP B C 1
ATOM 5677 O O . ASP B 1 181 ? -3.943 36.594 34.938 1 53.31 181 ASP B O 1
ATOM 5681 N N . ILE B 1 182 ? -5.84 37.25 34 1 51.91 182 ILE B N 1
ATOM 5682 C CA . ILE B 1 182 ? -5.875 38.531 34.656 1 51.91 182 ILE B CA 1
ATOM 5683 C C . ILE B 1 182 ? -7.066 38.594 35.625 1 51.91 182 ILE B C 1
ATOM 5685 O O . ILE B 1 182 ? -8.203 38.344 35.219 1 51.91 182 ILE B O 1
ATOM 5689 N N . GLN B 1 183 ? -6.766 38.75 36.75 1 49.66 183 GLN B N 1
ATOM 5690 C CA . GLN B 1 183 ? -7.805 38.844 37.781 1 49.66 183 GLN B CA 1
ATOM 5691 C C . GLN B 1 183 ? -8.805 39.938 37.469 1 49.66 183 GLN B C 1
ATOM 5693 O O . GLN B 1 183 ? -8.406 41.062 37.156 1 49.66 183 GLN B O 1
ATOM 5698 N N . GLY B 1 184 ? -10.102 39.719 37.375 1 49.72 184 GLY B N 1
ATOM 5699 C CA . GLY B 1 184 ? -11.141 40.719 37.219 1 49.72 184 GLY B CA 1
ATOM 5700 C C . GLY B 1 184 ? -11.508 40.969 35.75 1 49.72 184 GLY B C 1
ATOM 5701 O O . GLY B 1 184 ? -12.414 41.75 35.469 1 49.72 184 GLY B O 1
ATOM 5702 N N . LEU B 1 185 ? -10.852 40.438 34.781 1 55 185 LEU B N 1
ATOM 5703 C CA . LEU B 1 185 ? -11.086 40.688 33.375 1 55 185 LEU B CA 1
ATOM 5704 C C . LEU B 1 185 ? -12.539 40.375 33 1 55 185 LEU B C 1
ATOM 5706 O O . LEU B 1 185 ? -13.133 41.094 32.188 1 55 185 LEU B O 1
ATOM 5710 N N . THR B 1 186 ? -13.023 39.438 33.562 1 52.19 186 THR B N 1
ATOM 5711 C CA . THR B 1 186 ? -14.383 39.031 33.188 1 52.19 186 THR B CA 1
ATOM 5712 C C . THR B 1 186 ? -15.391 40.094 33.656 1 52.19 186 THR B C 1
ATOM 5714 O O . THR B 1 186 ? -16.547 40.094 33.219 1 52.19 186 THR B O 1
ATOM 5717 N N . LYS B 1 187 ? -14.922 41 34.469 1 50.53 187 LYS B N 1
ATOM 5718 C CA . LYS B 1 187 ? -15.82 42 35.031 1 50.53 187 LYS B CA 1
ATOM 5719 C C . LYS B 1 187 ? -15.758 43.312 34.25 1 50.53 187 LYS B C 1
ATOM 5721 O O . LYS B 1 187 ? -16.484 44.281 34.531 1 50.53 187 LYS B O 1
ATOM 5726 N N . PHE B 1 188 ? -14.977 43.375 33.312 1 49.84 188 PHE B N 1
ATOM 5727 C CA . PHE B 1 188 ? -14.797 44.625 32.594 1 49.84 188 PHE B CA 1
ATOM 5728 C C . PHE B 1 188 ? -16 44.938 31.703 1 49.84 188 PHE B C 1
ATOM 5730 O O . PHE B 1 188 ? -16.422 44.062 30.938 1 49.84 188 PHE B O 1
ATOM 5737 N N . ARG B 1 189 ? -16.875 45.812 31.875 1 49.34 189 ARG B N 1
ATOM 5738 C CA . ARG B 1 189 ? -18.078 46.219 31.156 1 49.34 189 ARG B CA 1
ATOM 5739 C C . ARG B 1 189 ? -17.828 47.5 30.328 1 49.34 189 ARG B C 1
ATOM 5741 O O . ARG B 1 189 ? -18.766 48.219 30 1 49.34 189 ARG B O 1
ATOM 5748 N N . GLY B 1 190 ? -16.562 47.75 29.875 1 48.22 190 GLY B N 1
ATOM 5749 C CA . GLY B 1 190 ? -16.344 49.094 29.328 1 48.22 190 GLY B CA 1
ATOM 5750 C C . GLY B 1 190 ? -16.969 49.312 27.969 1 48.22 190 GLY B C 1
ATOM 5751 O O . GLY B 1 190 ? -17.266 48.344 27.266 1 48.22 190 GLY B O 1
ATOM 5752 N N . LYS B 1 191 ? -17.516 50.406 27.719 1 49.16 191 LYS B N 1
ATOM 5753 C CA . LYS B 1 191 ? -18.062 50.969 26.484 1 49.16 191 LYS B CA 1
ATOM 5754 C C . LYS B 1 191 ? -16.953 51.375 25.516 1 49.16 191 LYS B C 1
ATOM 5756 O O . LYS B 1 191 ? -15.852 51.719 25.953 1 49.16 191 LYS B O 1
ATOM 5761 N N . LEU B 1 192 ? -17.109 50.875 24.328 1 44.25 192 LEU B N 1
ATOM 5762 C CA . LEU B 1 192 ? -16.219 51.312 23.25 1 44.25 192 LEU B CA 1
ATOM 5763 C C . LEU B 1 192 ? -15.922 52.812 23.344 1 44.25 192 LEU B C 1
ATOM 5765 O O . LEU B 1 192 ? -16.734 53.625 22.906 1 44.25 192 LEU B O 1
ATOM 5769 N N . ASN B 1 193 ? -15.688 53.375 24.391 1 51 193 ASN B N 1
ATOM 5770 C CA . ASN B 1 193 ? -15.219 54.75 24.266 1 51 193 ASN B CA 1
ATOM 5771 C C . ASN B 1 193 ? -13.781 54.812 23.766 1 51 193 ASN B C 1
ATOM 5773 O O . ASN B 1 193 ? -13.164 53.781 23.5 1 51 193 ASN B O 1
ATOM 5777 N N . LYS B 1 194 ? -12.836 56.125 23.734 1 66.81 194 LYS B N 1
ATOM 5778 C CA . LYS B 1 194 ? -11.727 56.75 23.031 1 66.81 194 LYS B CA 1
ATOM 5779 C C . LYS B 1 194 ? -10.383 56.188 23.484 1 66.81 194 LYS B C 1
ATOM 5781 O O . LYS B 1 194 ? -9.453 56.062 22.703 1 66.81 194 LYS B O 1
ATOM 5786 N N . CYS B 1 195 ? -10.312 55.719 24.656 1 78 195 CYS B N 1
ATOM 5787 C CA . CYS B 1 195 ? -9.016 55.25 25.141 1 78 195 CYS B CA 1
ATOM 5788 C C . CYS B 1 195 ? -8.969 53.75 25.203 1 78 195 CYS B C 1
ATOM 5790 O O . CYS B 1 195 ? -9.664 53.125 26.016 1 78 195 CYS B O 1
ATOM 5792 N N . VAL B 1 196 ? -8.172 53.094 24.328 1 82.75 196 VAL B N 1
ATOM 5793 C CA . VAL B 1 196 ? -8.188 51.656 24.125 1 82.75 196 VAL B CA 1
ATOM 5794 C C . VAL B 1 196 ? -6.852 51.031 24.547 1 82.75 196 VAL B C 1
ATOM 5796 O O . VAL B 1 196 ? -5.793 51.594 24.25 1 82.75 196 VAL B O 1
ATOM 5799 N N . ALA B 1 197 ? -6.934 50 25.344 1 83.56 197 ALA B N 1
ATOM 5800 C CA . ALA B 1 197 ? -5.766 49.188 25.641 1 83.56 197 ALA B CA 1
ATOM 5801 C C . ALA B 1 197 ? -5.82 47.844 24.875 1 83.56 197 ALA B C 1
ATOM 5803 O O . ALA B 1 197 ? -6.852 47.188 24.875 1 83.56 197 ALA B O 1
ATOM 5804 N N . VAL B 1 198 ? -4.797 47.594 24.156 1 81.94 198 VAL B N 1
ATOM 5805 C CA . VAL B 1 198 ? -4.645 46.312 23.5 1 81.94 198 VAL B CA 1
ATOM 5806 C C . VAL B 1 198 ? -3.549 45.5 24.203 1 81.94 198 VAL B C 1
ATOM 5808 O O . VAL B 1 198 ? -2.396 45.938 24.266 1 81.94 198 VAL B O 1
ATOM 5811 N N . ILE B 1 199 ? -3.957 44.344 24.766 1 78.69 199 ILE B N 1
ATOM 5812 C CA . ILE B 1 199 ? -2.992 43.5 25.438 1 78.69 199 ILE B CA 1
ATOM 5813 C C . ILE B 1 199 ? -2.523 42.406 24.5 1 78.69 199 ILE B C 1
ATOM 5815 O O . ILE B 1 199 ? -3.332 41.594 24 1 78.69 199 ILE B O 1
ATOM 5819 N N . GLY B 1 200 ? -1.21 42.438 24.297 1 77.62 200 GLY B N 1
ATOM 5820 C CA . GLY B 1 200 ? -0.645 41.375 23.438 1 77.62 200 GLY B CA 1
ATOM 5821 C C . GLY B 1 200 ? -0.037 41.938 22.156 1 77.62 200 GLY B C 1
ATOM 5822 O O . GLY B 1 200 ? -0.522 42.938 21.609 1 77.62 200 GLY B O 1
ATOM 5823 N N . SER B 1 201 ? 0.969 41.25 21.672 1 76.38 201 SER B N 1
ATOM 5824 C CA . SER B 1 201 ? 1.651 41.656 20.453 1 76.38 201 SER B CA 1
ATOM 5825 C C . SER B 1 201 ? 1.701 40.531 19.438 1 76.38 201 SER B C 1
ATOM 5827 O O . SER B 1 201 ? 2.529 40.562 18.516 1 76.38 201 SER B O 1
ATOM 5829 N N . GLY B 1 202 ? 0.833 39.531 19.688 1 74.31 202 GLY B N 1
ATOM 5830 C CA . GLY B 1 202 ? 0.685 38.5 18.656 1 74.31 202 GLY B CA 1
ATOM 5831 C C . GLY B 1 202 ? -0.084 39 17.438 1 74.31 202 GLY B C 1
ATOM 5832 O O . GLY B 1 202 ? -0.271 40.219 17.266 1 74.31 202 GLY B O 1
ATOM 5833 N N . SER B 1 203 ? -0.427 38 16.609 1 72.69 203 SER B N 1
ATOM 5834 C CA . SER B 1 203 ? -1.111 38.344 15.367 1 72.69 203 SER B CA 1
ATOM 5835 C C . SER B 1 203 ? -2.367 39.188 15.633 1 72.69 203 SER B C 1
ATOM 5837 O O . SER B 1 203 ? -2.578 40.219 15.008 1 72.69 203 SER B O 1
ATOM 5839 N N . SER B 1 204 ? -3.164 38.75 16.578 1 72.62 204 SER B N 1
ATOM 5840 C CA . SER B 1 204 ? -4.398 39.438 16.891 1 72.62 204 SER B CA 1
ATOM 5841 C C . SER B 1 204 ? -4.117 40.844 17.438 1 72.62 204 SER B C 1
ATOM 5843 O O . SER B 1 204 ? -4.816 41.781 17.125 1 72.62 204 SER B O 1
ATOM 5845 N N . GLY B 1 205 ? -3.117 40.969 18.234 1 75.38 205 GLY B N 1
ATOM 5846 C CA . GLY B 1 205 ? -2.773 42.25 18.844 1 75.38 205 GLY B CA 1
ATOM 5847 C C . GLY B 1 205 ? -2.316 43.281 17.828 1 75.38 205 GLY B C 1
ATOM 5848 O O . GLY B 1 205 ? -2.842 44.375 17.797 1 75.38 205 GLY B O 1
ATOM 5849 N N . VAL B 1 206 ? -1.46 42.844 17 1 76.88 206 VAL B N 1
ATOM 5850 C CA . VAL B 1 206 ? -0.89 43.781 16.031 1 76.88 206 VAL B CA 1
ATOM 5851 C C . VAL B 1 206 ? -1.966 44.219 15.047 1 76.88 206 VAL B C 1
ATOM 5853 O O . VAL B 1 206 ? -2.01 45.375 14.648 1 76.88 206 VAL B O 1
ATOM 5856 N N . GLN B 1 207 ? -2.758 43.281 14.734 1 74.81 207 GLN B N 1
ATOM 5857 C CA . GLN B 1 207 ? -3.816 43.594 13.781 1 74.81 207 GLN B CA 1
ATOM 5858 C C . GLN B 1 207 ? -4.848 44.531 14.391 1 74.81 207 GLN B C 1
ATOM 5860 O O . GLN B 1 207 ? -5.344 45.438 13.719 1 74.81 207 GLN B O 1
ATOM 5865 N N . CYS B 1 208 ? -5.164 44.281 15.625 1 77.31 208 CYS B N 1
ATOM 5866 C CA . CYS B 1 208 ? -6.113 45.156 16.312 1 77.31 208 CYS B CA 1
ATOM 5867 C C . CYS B 1 208 ? -5.586 46.562 16.406 1 77.31 208 CYS B C 1
ATOM 5869 O O . CYS B 1 208 ? -6.324 47.531 16.156 1 77.31 208 CYS B O 1
ATOM 5871 N N . VAL B 1 209 ? -4.355 46.688 16.734 1 80.38 209 VAL B N 1
ATOM 5872 C CA . VAL B 1 209 ? -3.746 48 16.859 1 80.38 209 VAL B CA 1
ATOM 5873 C C . VAL B 1 209 ? -3.773 48.719 15.516 1 80.38 209 VAL B C 1
ATOM 5875 O O . VAL B 1 209 ? -4.207 49.875 15.43 1 80.38 209 VAL B O 1
ATOM 5878 N N . ALA B 1 210 ? -3.354 48.031 14.492 1 77 210 ALA B N 1
ATOM 5879 C CA . ALA B 1 210 ? -3.299 48.625 13.156 1 77 210 ALA B CA 1
ATOM 5880 C C . ALA B 1 210 ? -4.688 49.062 12.695 1 77 210 ALA B C 1
ATOM 5882 O O . ALA B 1 210 ? -4.832 50.125 12.039 1 77 210 ALA B O 1
ATOM 5883 N N . ALA B 1 211 ? -5.625 48.312 13.031 1 74.31 211 ALA B N 1
ATOM 5884 C CA . ALA B 1 211 ? -6.98 48.562 12.547 1 74.31 211 ALA B CA 1
ATOM 5885 C C . ALA B 1 211 ? -7.652 49.688 13.344 1 74.31 211 ALA B C 1
ATOM 5887 O O . ALA B 1 211 ? -8.453 50.438 12.797 1 74.31 211 ALA B O 1
ATOM 5888 N N . MET B 1 212 ? -7.289 49.844 14.602 1 79.06 212 MET B N 1
ATOM 5889 C CA . MET B 1 212 ? -8.094 50.688 15.492 1 79.06 212 MET B CA 1
ATOM 5890 C C . MET B 1 212 ? -7.418 52.031 15.734 1 79.06 212 MET B C 1
ATOM 5892 O O . MET B 1 212 ? -8.07 53 16.172 1 79.06 212 MET B O 1
ATOM 5896 N N . HIS B 1 213 ? -6.227 52.125 15.492 1 80.56 213 HIS B N 1
ATOM 5897 C CA . HIS B 1 213 ? -5.469 53.25 15.977 1 80.56 213 HIS B CA 1
ATOM 5898 C C . HIS B 1 213 ? -6.051 54.562 15.453 1 80.56 213 HIS B C 1
ATOM 5900 O O . HIS B 1 213 ? -6.094 55.562 16.188 1 80.56 213 HIS B O 1
ATOM 5906 N N . SER B 1 214 ? -6.562 54.531 14.219 1 78.94 214 SER B N 1
ATOM 5907 C CA . SER B 1 214 ? -7.074 55.75 13.617 1 78.94 214 SER B CA 1
ATOM 5908 C C . SER B 1 214 ? -8.43 56.125 14.195 1 78.94 214 SER B C 1
ATOM 5910 O O . SER B 1 214 ? -8.875 57.25 14.055 1 78.94 214 SER B O 1
ATOM 5912 N N . GLN B 1 215 ? -8.961 55.25 14.914 1 78 215 GLN B N 1
ATOM 5913 C CA . GLN B 1 215 ? -10.32 55.469 15.391 1 78 215 GLN B CA 1
ATOM 5914 C C . GLN B 1 215 ? -10.352 55.688 16.891 1 78 215 GLN B C 1
ATOM 5916 O O . GLN B 1 215 ? -11.422 55.75 17.5 1 78 215 GLN B O 1
ATOM 5921 N N . THR B 1 216 ? -9.266 55.781 17.469 1 82 216 THR B N 1
ATOM 5922 C CA . THR B 1 216 ? -9.195 55.906 18.922 1 82 216 THR B CA 1
ATOM 5923 C C . THR B 1 216 ? -8.562 57.25 19.312 1 82 216 THR B C 1
ATOM 5925 O O . THR B 1 216 ? -7.82 57.844 18.531 1 82 216 THR B O 1
ATOM 5928 N N . SER B 1 217 ? -8.938 57.75 20.453 1 84.31 217 SER B N 1
ATOM 5929 C CA . SER B 1 217 ? -8.297 58.969 20.984 1 84.31 217 SER B CA 1
ATOM 5930 C C . SER B 1 217 ? -6.949 58.625 21.625 1 84.31 217 SER B C 1
ATOM 5932 O O . SER B 1 217 ? -6.047 59.469 21.641 1 84.31 217 SER B O 1
ATOM 5934 N N . LYS B 1 218 ? -6.93 57.5 22.141 1 87.12 218 LYS B N 1
ATOM 5935 C CA . LYS B 1 218 ? -5.703 56.938 22.719 1 87.12 218 LYS B CA 1
ATOM 5936 C C . LYS B 1 218 ? -5.68 55.406 22.625 1 87.12 218 LYS B C 1
ATOM 5938 O O . LYS B 1 218 ? -6.68 54.75 22.906 1 87.12 218 LYS B O 1
ATOM 5943 N N . LEU B 1 219 ? -4.562 54.906 22.172 1 87.94 219 LEU B N 1
ATOM 5944 C CA . LEU B 1 219 ? -4.395 53.469 22.078 1 87.94 219 LEU B CA 1
ATOM 5945 C C . LEU B 1 219 ? -3.043 53.031 22.641 1 87.94 219 LEU B C 1
ATOM 5947 O O . LEU B 1 219 ? -2 53.562 22.219 1 87.94 219 LEU B O 1
ATOM 5951 N N . ILE B 1 220 ? -3.1 52.25 23.688 1 86.25 220 ILE B N 1
ATOM 5952 C CA . ILE B 1 220 ? -1.869 51.719 24.266 1 86.25 220 ILE B CA 1
ATOM 5953 C C . ILE B 1 220 ? -1.79 50.219 24.016 1 86.25 220 ILE B C 1
ATOM 5955 O O . ILE B 1 220 ? -2.688 49.469 24.406 1 86.25 220 ILE B O 1
ATOM 5959 N N . ASN B 1 221 ? -0.753 49.875 23.328 1 86.81 221 ASN B N 1
ATOM 5960 C CA . ASN B 1 221 ? -0.46 48.438 23.156 1 86.81 221 ASN B CA 1
ATOM 5961 C C . ASN B 1 221 ? 0.475 47.938 24.25 1 86.81 221 ASN B C 1
ATOM 5963 O O . ASN B 1 221 ? 1.636 48.344 24.328 1 86.81 221 ASN B O 1
ATOM 5967 N N . TYR B 1 222 ? -0.099 47.094 25.141 1 82.5 222 TYR B N 1
ATOM 5968 C CA . TYR B 1 222 ? 0.714 46.5 26.188 1 82.5 222 TYR B CA 1
ATOM 5969 C C . TYR B 1 222 ? 1.401 45.25 25.672 1 82.5 222 TYR B C 1
ATOM 5971 O O . TYR B 1 222 ? 0.738 44.25 25.359 1 82.5 222 TYR B O 1
ATOM 5979 N N . VAL B 1 223 ? 2.719 45.344 25.609 1 78.69 223 VAL B N 1
ATOM 5980 C CA . VAL B 1 223 ? 3.516 44.281 25.031 1 78.69 223 VAL B CA 1
ATOM 5981 C C . VAL B 1 223 ? 4.395 43.656 26.109 1 78.69 223 VAL B C 1
ATOM 5983 O O . VAL B 1 223 ? 5.238 44.344 26.703 1 78.69 223 VAL B O 1
ATOM 5986 N N . ARG B 1 224 ? 4.121 42.438 26.422 1 74.94 224 ARG B N 1
ATOM 5987 C CA . ARG B 1 224 ? 4.945 41.719 27.391 1 74.94 224 ARG B CA 1
ATOM 5988 C C . ARG B 1 224 ? 6.195 41.156 26.734 1 74.94 224 ARG B C 1
ATOM 5990 O O . ARG B 1 224 ? 7.285 41.188 27.312 1 74.94 224 ARG B O 1
ATOM 5997 N N . ASN B 1 225 ? 6.012 40.531 25.562 1 75.81 225 ASN B N 1
ATOM 5998 C CA . ASN B 1 225 ? 7.113 39.906 24.844 1 75.81 225 ASN B CA 1
ATOM 5999 C C . ASN B 1 225 ? 7.32 40.531 23.469 1 75.81 225 ASN B C 1
ATOM 6001 O O . ASN B 1 225 ? 6.359 40.719 22.719 1 75.81 225 ASN B O 1
ATOM 6005 N N . PRO B 1 226 ? 8.57 40.906 23.25 1 75.12 226 PRO B N 1
ATOM 6006 C CA . PRO B 1 226 ? 8.836 41.438 21.906 1 75.12 226 PRO B CA 1
ATOM 6007 C C . PRO B 1 226 ? 8.516 40.406 20.797 1 75.12 226 PRO B C 1
ATOM 6009 O O . PRO B 1 226 ? 8.477 39.219 21.047 1 75.12 226 PRO B O 1
ATOM 6012 N N . THR B 1 227 ? 8.156 40.969 19.594 1 76.81 227 THR B N 1
ATOM 6013 C CA . THR B 1 227 ? 7.828 40.094 18.469 1 76.81 227 THR B CA 1
ATOM 6014 C C . THR B 1 227 ? 8.359 40.656 17.156 1 76.81 227 THR B C 1
ATOM 6016 O O . THR B 1 227 ? 8.484 41.875 17.016 1 76.81 227 THR B O 1
ATOM 6019 N N . TRP B 1 228 ? 8.688 39.719 16.312 1 76.62 228 TRP B N 1
ATOM 6020 C CA . TRP B 1 228 ? 9.086 40.125 14.969 1 76.62 228 TRP B CA 1
ATOM 6021 C C . TRP B 1 228 ? 7.883 40.594 14.148 1 76.62 228 TRP B C 1
ATOM 6023 O O . TRP B 1 228 ? 6.824 39.969 14.195 1 76.62 228 TRP B O 1
ATOM 6033 N N . ILE B 1 229 ? 7.996 41.781 13.555 1 74.81 229 ILE B N 1
ATOM 6034 C CA . ILE B 1 229 ? 6.992 42.188 12.578 1 74.81 229 ILE B CA 1
ATOM 6035 C C . ILE B 1 229 ? 7.48 41.875 11.164 1 74.81 229 ILE B C 1
ATOM 6037 O O . ILE B 1 229 ? 8.406 42.531 10.664 1 74.81 229 ILE B O 1
ATOM 6041 N N . ALA B 1 230 ? 6.855 40.875 10.539 1 72.75 230 ALA B N 1
ATOM 6042 C CA . ALA B 1 230 ? 7.328 40.344 9.266 1 72.75 230 ALA B CA 1
ATOM 6043 C C . ALA B 1 230 ? 6.57 40.969 8.094 1 72.75 230 ALA B C 1
ATOM 6045 O O . ALA B 1 230 ? 5.562 41.656 8.289 1 72.75 230 ALA B O 1
ATOM 6046 N N . SER B 1 231 ? 7.273 40.781 6.906 1 71.06 231 SER B N 1
ATOM 6047 C CA . SER B 1 231 ? 6.555 41.094 5.676 1 71.06 231 SER B CA 1
ATOM 6048 C C . SER B 1 231 ? 5.398 40.125 5.453 1 71.06 231 SER B C 1
ATOM 6050 O O . SER B 1 231 ? 5.387 39.031 6.016 1 71.06 231 SER B O 1
ATOM 6052 N N . ASN B 1 232 ? 4.531 40.594 4.609 1 72.75 232 ASN B N 1
ATOM 6053 C CA . ASN B 1 232 ? 3.4 39.75 4.277 1 72.75 232 ASN B CA 1
ATOM 6054 C C . ASN B 1 232 ? 3.857 38.469 3.561 1 72.75 232 ASN B C 1
ATOM 6056 O O . ASN B 1 232 ? 4.863 38.469 2.852 1 72.75 232 ASN B O 1
ATOM 6060 N N . PHE B 1 233 ? 3.105 37.469 3.828 1 72.38 233 PHE B N 1
ATOM 6061 C CA . PHE B 1 233 ? 3.393 36.219 3.137 1 72.38 233 PHE B CA 1
ATOM 6062 C C . PHE B 1 233 ? 3.25 36.375 1.629 1 72.38 233 PHE B C 1
ATOM 6064 O O . PHE B 1 233 ? 2.307 37.031 1.157 1 72.38 233 PHE B O 1
ATOM 6071 N N . SER B 1 234 ? 4.195 35.844 0.89 1 78 234 SER B N 1
ATOM 6072 C CA . SER B 1 234 ? 4.18 35.906 -0.568 1 78 234 SER B CA 1
ATOM 6073 C C . SER B 1 234 ? 4.172 37.375 -1.061 1 78 234 SER B C 1
ATOM 6075 O O . SER B 1 234 ? 3.512 37.688 -2.053 1 78 234 SER B O 1
ATOM 6077 N N . SER B 1 235 ? 4.758 38.125 -0.368 1 78.12 235 SER B N 1
ATOM 6078 C CA . SER B 1 235 ? 4.77 39.562 -0.7 1 78.12 235 SER B CA 1
ATOM 6079 C C . SER B 1 235 ? 5.375 39.781 -2.08 1 78.12 235 SER B C 1
ATOM 6081 O O . SER B 1 235 ? 5.051 40.781 -2.74 1 78.12 235 SER B O 1
ATOM 6083 N N . GLU B 1 236 ? 6.211 38.906 -2.467 1 79.44 236 GLU B N 1
ATOM 6084 C CA . GLU B 1 236 ? 6.836 39.062 -3.779 1 79.44 236 GLU B CA 1
ATOM 6085 C C . GLU B 1 236 ? 5.797 38.969 -4.895 1 79.44 236 GLU B C 1
ATOM 6087 O O . GLU B 1 236 ? 6.035 39.438 -6.012 1 79.44 236 GLU B O 1
ATOM 6092 N N . LEU B 1 237 ? 4.691 38.406 -4.582 1 82.25 237 LEU B N 1
ATOM 6093 C CA . LEU B 1 237 ? 3.635 38.25 -5.574 1 82.25 237 LEU B CA 1
ATOM 6094 C C . LEU B 1 237 ? 2.592 39.344 -5.434 1 82.25 237 LEU B C 1
ATOM 6096 O O . LEU B 1 237 ? 1.671 39.438 -6.25 1 82.25 237 LEU B O 1
ATOM 6100 N N . ALA B 1 238 ? 2.729 40.094 -4.324 1 82.69 238 ALA B N 1
ATOM 6101 C CA . ALA B 1 238 ? 1.835 41.25 -4.105 1 82.69 238 ALA B CA 1
ATOM 6102 C C . ALA B 1 238 ? 2.34 42.469 -4.832 1 82.69 238 ALA B C 1
ATOM 6104 O O . ALA B 1 238 ? 3.4 42.438 -5.461 1 82.69 238 ALA B O 1
ATOM 6105 N N . ARG B 1 239 ? 1.413 43.469 -4.883 1 86.12 239 ARG B N 1
ATOM 6106 C CA . ARG B 1 239 ? 1.793 44.75 -5.488 1 86.12 239 ARG B CA 1
ATOM 6107 C C . ARG B 1 239 ? 2.52 45.625 -4.488 1 86.12 239 ARG B C 1
ATOM 6109 O O . ARG B 1 239 ? 1.923 46.094 -3.514 1 86.12 239 ARG B O 1
ATOM 6116 N N . ALA B 1 240 ? 3.809 45.844 -4.707 1 77.94 240 ALA B N 1
ATOM 6117 C CA . ALA B 1 240 ? 4.672 46.625 -3.811 1 77.94 240 ALA B CA 1
ATOM 6118 C C . ALA B 1 240 ? 4.684 46.031 -2.408 1 77.94 240 ALA B C 1
ATOM 6120 O O . ALA B 1 240 ? 4.703 46.75 -1.412 1 77.94 240 ALA B O 1
ATOM 6121 N N . GLY B 1 241 ? 4.449 44.719 -2.393 1 75.81 241 GLY B N 1
ATOM 6122 C CA . GLY B 1 241 ? 4.551 43.969 -1.149 1 75.81 241 GLY B CA 1
ATOM 6123 C C . GLY B 1 241 ? 3.348 44.156 -0.245 1 75.81 241 GLY B C 1
ATOM 6124 O O . GLY B 1 241 ? 3.369 43.719 0.917 1 75.81 241 GLY B O 1
ATOM 6125 N N . ARG B 1 242 ? 2.381 44.781 -0.753 1 79.62 242 ARG B N 1
ATOM 6126 C CA . ARG B 1 242 ? 1.197 45.094 0.046 1 79.62 242 ARG B CA 1
ATOM 6127 C C . ARG B 1 242 ? -0.059 44.5 -0.591 1 79.62 242 ARG B C 1
ATOM 6129 O O . ARG B 1 242 ? -0.054 44.156 -1.771 1 79.62 242 ARG B O 1
ATOM 6136 N N . ASP B 1 243 ? -1.015 44.438 0.257 1 80.94 243 ASP B N 1
ATOM 6137 C CA . ASP B 1 243 ? -2.303 43.969 -0.236 1 80.94 243 ASP B CA 1
ATOM 6138 C C . ASP B 1 243 ? -2.854 44.906 -1.317 1 80.94 243 ASP B C 1
ATOM 6140 O O . ASP B 1 243 ? -2.506 46.094 -1.365 1 80.94 243 ASP B O 1
ATOM 6144 N N . PHE B 1 244 ? -3.598 44.344 -2.248 1 85.88 244 PHE B N 1
ATOM 6145 C CA . PHE B 1 244 ? -4.246 45.125 -3.285 1 85.88 244 PHE B CA 1
ATOM 6146 C C . PHE B 1 244 ? -5.586 44.531 -3.678 1 85.88 244 PHE B C 1
ATOM 6148 O O . PHE B 1 244 ? -5.812 43.312 -3.459 1 85.88 244 PHE B O 1
ATOM 6155 N N . ALA B 1 245 ? -6.414 45.375 -4.223 1 90.06 245 ALA B N 1
ATOM 6156 C CA . ALA B 1 245 ? -7.699 44.938 -4.75 1 90.06 245 ALA B CA 1
ATOM 6157 C C . ALA B 1 245 ? -7.562 44.469 -6.199 1 90.06 245 ALA B C 1
ATOM 6159 O O . ALA B 1 245 ? -6.891 45.125 -7.004 1 90.06 245 ALA B O 1
ATOM 6160 N N . TYR B 1 246 ? -8.172 43.406 -6.508 1 92.19 246 TYR B N 1
ATOM 6161 C CA . TYR B 1 246 ? -8.227 42.969 -7.898 1 92.19 246 TYR B CA 1
ATOM 6162 C C . TYR B 1 246 ? -9.211 43.812 -8.703 1 92.19 246 TYR B C 1
ATOM 6164 O O . TYR B 1 246 ? -10.328 44.062 -8.242 1 92.19 246 TYR B O 1
ATOM 6172 N N . ALA B 1 247 ? -8.734 44.219 -9.828 1 94.88 247 ALA B N 1
ATOM 6173 C CA . ALA B 1 247 ? -9.648 44.875 -10.758 1 94.88 247 ALA B CA 1
ATOM 6174 C C . ALA B 1 247 ? -10.594 43.875 -11.406 1 94.88 247 ALA B C 1
ATOM 6176 O O . ALA B 1 247 ? -10.312 42.656 -11.453 1 94.88 247 ALA B O 1
ATOM 6177 N N . GLU B 1 248 ? -11.742 44.5 -11.805 1 96.06 248 GLU B N 1
ATOM 6178 C CA . GLU B 1 248 ? -12.711 43.594 -12.438 1 96.06 248 GLU B CA 1
ATOM 6179 C C . GLU B 1 248 ? -12.117 42.938 -13.672 1 96.06 248 GLU B C 1
ATOM 6181 O O . GLU B 1 248 ? -12.469 41.781 -13.992 1 96.06 248 GLU B O 1
ATOM 6186 N N . GLU B 1 249 ? -11.273 43.562 -14.305 1 96.12 249 GLU B N 1
ATOM 6187 C CA . GLU B 1 249 ? -10.617 43 -15.484 1 96.12 249 GLU B CA 1
ATOM 6188 C C . GLU B 1 249 ? -9.742 41.812 -15.117 1 96.12 249 GLU B C 1
ATOM 6190 O O . GLU B 1 249 ? -9.648 40.844 -15.883 1 96.12 249 GLU B O 1
ATOM 6195 N N . GLU B 1 250 ? -9.109 41.906 -14.031 1 94.75 250 GLU B N 1
ATOM 6196 C CA . GLU B 1 250 ? -8.273 40.781 -13.562 1 94.75 250 GLU B CA 1
ATOM 6197 C C . GLU B 1 250 ? -9.117 39.594 -13.18 1 94.75 250 GLU B C 1
ATOM 6199 O O . GLU B 1 250 ? -8.773 38.438 -13.523 1 94.75 250 GLU B O 1
ATOM 6204 N N . LYS B 1 251 ? -10.172 39.844 -12.539 1 95.44 251 LYS B N 1
ATOM 6205 C CA . LYS B 1 251 ? -11.086 38.781 -12.18 1 95.44 251 LYS B CA 1
ATOM 6206 C C . LYS B 1 251 ? -11.656 38.094 -13.422 1 95.44 251 LYS B C 1
ATOM 6208 O O . LYS B 1 251 ? -11.75 36.875 -13.477 1 95.44 251 LYS B O 1
ATOM 6213 N N . LYS B 1 252 ? -12.055 38.938 -14.359 1 96.75 252 LYS B N 1
ATOM 6214 C CA . LYS B 1 252 ? -12.562 38.406 -15.617 1 96.75 252 LYS B CA 1
ATOM 6215 C C . LYS B 1 252 ? -11.531 37.5 -16.312 1 96.75 252 LYS B C 1
ATOM 6217 O O . LYS B 1 252 ? -11.875 36.469 -16.859 1 96.75 252 LYS B O 1
ATOM 6222 N N . ALA B 1 253 ? -10.359 37.906 -16.234 1 96.31 253 ALA B N 1
ATOM 6223 C CA . ALA B 1 253 ? -9.289 37.125 -16.828 1 96.31 253 ALA B CA 1
ATOM 6224 C C . ALA B 1 253 ? -9.148 35.75 -16.141 1 96.31 253 ALA B C 1
ATOM 6226 O O . ALA B 1 253 ? -8.922 34.75 -16.797 1 96.31 253 ALA B O 1
ATOM 6227 N N . PHE B 1 254 ? -9.242 35.781 -14.875 1 94.75 254 PHE B N 1
ATOM 6228 C CA . PHE B 1 254 ? -9.188 34.531 -14.125 1 94.75 254 PHE B CA 1
ATOM 6229 C C . PHE B 1 254 ? -10.336 33.594 -14.508 1 94.75 254 PHE B C 1
ATOM 6231 O O . PHE B 1 254 ? -10.141 32.375 -14.656 1 94.75 254 PHE B O 1
ATOM 6238 N N . ARG B 1 255 ? -11.492 34.094 -14.688 1 95.56 255 ARG B N 1
ATOM 6239 C CA . ARG B 1 255 ? -12.68 33.312 -15.031 1 95.56 255 ARG B CA 1
ATOM 6240 C C . ARG B 1 255 ? -12.555 32.719 -16.438 1 95.56 255 ARG B C 1
ATOM 6242 O O . ARG B 1 255 ? -12.969 31.578 -16.672 1 95.56 255 ARG B O 1
ATOM 6249 N N . GLU B 1 256 ? -12.023 33.469 -17.281 1 96.44 256 GLU B N 1
ATOM 6250 C CA . GLU B 1 256 ? -12.039 33.094 -18.688 1 96.44 256 GLU B CA 1
ATOM 6251 C C . GLU B 1 256 ? -10.852 32.219 -19.047 1 96.44 256 GLU B C 1
ATOM 6253 O O . GLU B 1 256 ? -10.883 31.516 -20.062 1 96.44 256 GLU B O 1
ATOM 6258 N N . ASP B 1 257 ? -9.82 32.281 -18.297 1 95.44 257 ASP B N 1
ATOM 6259 C CA . ASP B 1 257 ? -8.641 31.453 -18.547 1 95.44 257 ASP B CA 1
ATOM 6260 C C . ASP B 1 257 ? -8.281 30.625 -17.328 1 95.44 257 ASP B C 1
ATOM 6262 O O . ASP B 1 257 ? -7.277 30.875 -16.656 1 95.44 257 ASP B O 1
ATOM 6266 N N . PRO B 1 258 ? -8.977 29.516 -17.219 1 91.69 258 PRO B N 1
ATOM 6267 C CA . PRO B 1 258 ? -8.758 28.672 -16.031 1 91.69 258 PRO B CA 1
ATOM 6268 C C . PRO B 1 258 ? -7.34 28.109 -15.969 1 91.69 258 PRO B C 1
ATOM 6270 O O . PRO B 1 258 ? -6.828 27.859 -14.875 1 91.69 258 PRO B O 1
ATOM 6273 N N . ALA B 1 259 ? -6.727 27.906 -17.078 1 91.94 259 ALA B N 1
ATOM 6274 C CA . ALA B 1 259 ? -5.355 27.391 -17.094 1 91.94 259 ALA B CA 1
ATOM 6275 C C . ALA B 1 259 ? -4.387 28.406 -16.5 1 91.94 259 ALA B C 1
ATOM 6277 O O . ALA B 1 259 ? -3.527 28.062 -15.68 1 91.94 259 ALA B O 1
ATOM 6278 N N . ALA B 1 260 ? -4.535 29.656 -16.922 1 92.31 260 ALA B N 1
ATOM 6279 C CA . ALA B 1 260 ? -3.684 30.703 -16.391 1 92.31 260 ALA B CA 1
ATOM 6280 C C . ALA B 1 260 ? -3.945 30.922 -14.898 1 92.31 260 ALA B C 1
ATOM 6282 O O . ALA B 1 260 ? -3.016 31.188 -14.125 1 92.31 260 ALA B O 1
ATOM 6283 N N . PHE B 1 261 ? -5.168 30.875 -14.523 1 93.44 261 PHE B N 1
ATOM 6284 C CA . PHE B 1 261 ? -5.539 31.016 -13.117 1 93.44 261 PHE B CA 1
ATOM 6285 C C . PHE B 1 261 ? -4.922 29.891 -12.289 1 93.44 261 PHE B C 1
ATOM 6287 O O . PHE B 1 261 ? -4.438 30.125 -11.18 1 93.44 261 PHE B O 1
ATOM 6294 N N . PHE B 1 262 ? -4.918 28.703 -12.812 1 91.88 262 PHE B N 1
ATOM 6295 C CA . PHE B 1 262 ? -4.301 27.562 -12.156 1 91.88 262 PHE B CA 1
ATOM 6296 C C . PHE B 1 262 ? -2.812 27.797 -11.938 1 91.88 262 PHE B C 1
ATOM 6298 O O . PHE B 1 262 ? -2.283 27.516 -10.859 1 91.88 262 PHE B O 1
ATOM 6305 N N . GLU B 1 263 ? -2.191 28.266 -12.922 1 91.44 263 GLU B N 1
ATOM 6306 C CA . GLU B 1 263 ? -0.757 28.531 -12.82 1 91.44 263 GLU B CA 1
ATOM 6307 C C . GLU B 1 263 ? -0.458 29.594 -11.773 1 91.44 263 GLU B C 1
ATOM 6309 O O . GLU B 1 263 ? 0.545 29.516 -11.062 1 91.44 263 GLU B O 1
ATOM 6314 N N . MET B 1 264 ? -1.252 30.609 -11.781 1 90.62 264 MET B N 1
ATOM 6315 C CA . MET B 1 264 ? -1.095 31.641 -10.766 1 90.62 264 MET B CA 1
ATOM 6316 C C . MET B 1 264 ? -1.24 31.062 -9.367 1 90.62 264 MET B C 1
ATOM 6318 O O . MET B 1 264 ? -0.443 31.375 -8.477 1 90.62 264 MET B O 1
ATOM 6322 N N . ARG B 1 265 ? -2.24 30.219 -9.148 1 91.56 265 ARG B N 1
ATOM 6323 C CA . ARG B 1 265 ? -2.457 29.594 -7.852 1 91.56 265 ARG B CA 1
ATOM 6324 C C . ARG B 1 265 ? -1.294 28.672 -7.488 1 91.56 265 ARG B C 1
ATOM 6326 O O . ARG B 1 265 ? -0.891 28.609 -6.324 1 91.56 265 ARG B O 1
ATOM 6333 N N . LYS B 1 266 ? -0.806 27.922 -8.445 1 91.75 266 LYS B N 1
ATOM 6334 C CA . LYS B 1 266 ? 0.34 27.047 -8.211 1 91.75 266 LYS B CA 1
ATOM 6335 C C . LYS B 1 266 ? 1.565 27.844 -7.789 1 91.75 266 LYS B C 1
ATOM 6337 O O . LYS B 1 266 ? 2.318 27.438 -6.906 1 91.75 266 LYS B O 1
ATOM 6342 N N . ASN B 1 267 ? 1.75 28.953 -8.469 1 91.5 267 ASN B N 1
ATOM 6343 C CA . ASN B 1 267 ? 2.859 29.828 -8.109 1 91.5 267 ASN B CA 1
ATOM 6344 C C . ASN B 1 267 ? 2.719 30.344 -6.684 1 91.5 267 ASN B C 1
ATOM 6346 O O . ASN B 1 267 ? 3.709 30.469 -5.961 1 91.5 267 ASN B O 1
ATOM 6350 N N . LEU B 1 268 ? 1.542 30.703 -6.34 1 90.69 268 LEU B N 1
ATOM 6351 C CA . LEU B 1 268 ? 1.274 31.141 -4.973 1 90.69 268 LEU B CA 1
ATOM 6352 C C . LEU B 1 268 ? 1.559 30.016 -3.982 1 90.69 268 LEU B C 1
ATOM 6354 O O . LEU B 1 268 ? 2.158 30.25 -2.93 1 90.69 268 LEU B O 1
ATOM 6358 N N . GLU B 1 269 ? 1.107 28.812 -4.348 1 91.75 269 GLU B N 1
ATOM 6359 C CA . GLU B 1 269 ? 1.364 27.641 -3.521 1 91.75 269 GLU B CA 1
ATOM 6360 C C . GLU B 1 269 ? 2.861 27.422 -3.334 1 91.75 269 GLU B C 1
ATOM 6362 O O . GLU B 1 269 ? 3.316 27.141 -2.225 1 91.75 269 GLU B O 1
ATOM 6367 N N . ASN B 1 270 ? 3.574 27.5 -4.355 1 92.56 270 ASN B N 1
ATOM 6368 C CA . ASN B 1 270 ? 5.027 27.375 -4.309 1 92.56 270 ASN B CA 1
ATOM 6369 C C . ASN B 1 270 ? 5.645 28.422 -3.371 1 92.56 270 ASN B C 1
ATOM 6371 O O . ASN B 1 270 ? 6.539 28.094 -2.586 1 92.56 270 ASN B O 1
ATOM 6375 N N . SER B 1 271 ? 5.199 29.609 -3.492 1 91.12 271 SER B N 1
ATOM 6376 C CA . SER B 1 271 ? 5.711 30.703 -2.674 1 91.12 271 SER B CA 1
ATOM 6377 C C . SER B 1 271 ? 5.469 30.438 -1.19 1 91.12 271 SER B C 1
ATOM 6379 O O . SER B 1 271 ? 6.375 30.594 -0.371 1 91.12 271 SER B O 1
ATOM 6381 N N . VAL B 1 272 ? 4.281 30.031 -0.873 1 90.56 272 VAL B N 1
ATOM 6382 C CA . VAL B 1 272 ? 3.924 29.797 0.521 1 90.56 272 VAL B CA 1
ATOM 6383 C C . VAL B 1 272 ? 4.77 28.641 1.077 1 90.56 272 VAL B C 1
ATOM 6385 O O . VAL B 1 272 ? 5.176 28.672 2.242 1 90.56 272 VAL B O 1
ATOM 6388 N N . ASN B 1 273 ? 5.105 27.703 0.265 1 93.88 273 ASN B N 1
ATOM 6389 C CA . ASN B 1 273 ? 5.82 26.516 0.703 1 93.88 273 ASN B CA 1
ATOM 6390 C C . ASN B 1 273 ? 7.301 26.812 0.946 1 93.88 273 ASN B C 1
ATOM 6392 O O . ASN B 1 273 ? 8.008 26 1.548 1 93.88 273 ASN B O 1
ATOM 6396 N N . THR B 1 274 ? 7.816 27.984 0.523 1 92.19 274 THR B N 1
ATOM 6397 C CA . THR B 1 274 ? 9.188 28.391 0.824 1 92.19 274 THR B CA 1
ATOM 6398 C C . THR B 1 274 ? 9.367 28.609 2.322 1 92.19 274 THR B C 1
ATOM 6400 O O . THR B 1 274 ? 10.492 28.641 2.82 1 92.19 274 THR B O 1
ATOM 6403 N N . CYS B 1 275 ? 8.258 28.734 2.996 1 90.88 275 CYS B N 1
ATOM 6404 C CA . CYS B 1 275 ? 8.297 29.016 4.426 1 90.88 275 CYS B CA 1
ATOM 6405 C C . CYS B 1 275 ? 9.016 27.906 5.188 1 90.88 275 CYS B C 1
ATOM 6407 O O . CYS B 1 275 ? 9.703 28.172 6.176 1 90.88 275 CYS B O 1
ATOM 6409 N N . ALA B 1 276 ? 8.859 26.672 4.719 1 94.56 276 ALA B N 1
ATOM 6410 C CA . ALA B 1 276 ? 9.539 25.562 5.387 1 94.56 276 ALA B CA 1
ATOM 6411 C C . ALA B 1 276 ? 11.047 25.781 5.422 1 94.56 276 ALA B C 1
ATOM 6413 O O . ALA B 1 276 ? 11.695 25.484 6.426 1 94.56 276 ALA B O 1
ATOM 6414 N N . TYR B 1 277 ? 11.57 26.266 4.398 1 93.75 277 TYR B N 1
ATOM 6415 C CA . TYR B 1 277 ? 13.008 26.5 4.297 1 93.75 277 TYR B CA 1
ATOM 6416 C C . TYR B 1 277 ? 13.406 27.75 5.07 1 93.75 277 TYR B C 1
ATOM 6418 O O . TYR B 1 277 ? 14.508 27.828 5.625 1 93.75 277 TYR B O 1
ATOM 6426 N N . ALA B 1 278 ? 12.516 28.719 5.148 1 90.75 278 ALA B N 1
ATOM 6427 C CA . ALA B 1 278 ? 12.773 29.938 5.902 1 90.75 278 ALA B CA 1
ATOM 6428 C C . ALA B 1 278 ? 12.836 29.656 7.402 1 90.75 278 ALA B C 1
ATOM 6430 O O . ALA B 1 278 ? 13.367 30.469 8.172 1 90.75 278 ALA B O 1
ATOM 6431 N N . MET B 1 279 ? 12.32 28.531 7.809 1 93.56 279 MET B N 1
ATOM 6432 C CA . MET B 1 279 ? 12.297 28.203 9.234 1 93.56 279 MET B CA 1
ATOM 6433 C C . MET B 1 279 ? 13.531 27.391 9.625 1 93.56 279 MET B C 1
ATOM 6435 O O . MET B 1 279 ? 13.711 27.047 10.789 1 93.56 279 MET B O 1
ATOM 6439 N N . LEU B 1 280 ? 14.367 27.109 8.688 1 94.12 280 LEU B N 1
ATOM 6440 C CA . LEU B 1 280 ? 15.641 26.453 8.984 1 94.12 280 LEU B CA 1
ATOM 6441 C C . LEU B 1 280 ? 16.672 27.469 9.453 1 94.12 280 LEU B C 1
ATOM 6443 O O . LEU B 1 280 ? 16.875 28.516 8.82 1 94.12 280 LEU B O 1
ATOM 6447 N N . CYS B 1 281 ? 17.359 27.266 10.555 1 91.56 281 CYS B N 1
ATOM 6448 C CA . CYS B 1 281 ? 18.281 28.203 11.195 1 91.56 281 CYS B CA 1
ATOM 6449 C C . CYS B 1 281 ? 19.375 28.641 10.234 1 91.56 281 CYS B C 1
ATOM 6451 O O . CYS B 1 281 ? 19.734 29.812 10.195 1 91.56 281 CYS B O 1
ATOM 6453 N N . ASP B 1 282 ? 19.953 27.828 9.453 1 87.31 282 ASP B N 1
ATOM 6454 C CA . ASP B 1 282 ? 21.125 28.156 8.641 1 87.31 282 ASP B CA 1
ATOM 6455 C C . ASP B 1 282 ? 20.766 28.234 7.16 1 87.31 282 ASP B C 1
ATOM 6457 O O . ASP B 1 282 ? 21.641 28.141 6.293 1 87.31 282 ASP B O 1
ATOM 6461 N N . HIS B 1 283 ? 19.531 28.625 6.902 1 90.69 283 HIS B N 1
ATOM 6462 C CA . HIS B 1 283 ? 19.125 28.688 5.504 1 90.69 283 HIS B CA 1
ATOM 6463 C C . HIS B 1 283 ? 19.125 30.125 5 1 90.69 283 HIS B C 1
ATOM 6465 O O . HIS B 1 283 ? 18.797 31.062 5.75 1 90.69 283 HIS B O 1
ATOM 6471 N N . PRO B 1 284 ? 19.406 30.312 3.738 1 84.06 284 PRO B N 1
ATOM 6472 C CA . PRO B 1 284 ? 19.438 31.672 3.184 1 84.06 284 PRO B CA 1
ATOM 6473 C C . PRO B 1 284 ? 18.078 32.344 3.24 1 84.06 284 PRO B C 1
ATOM 6475 O O . PRO B 1 284 ? 18 33.594 3.23 1 84.06 284 PRO B O 1
ATOM 6478 N N . PHE B 1 285 ? 17.047 31.703 3.33 1 79.06 285 PHE B N 1
ATOM 6479 C CA . PHE B 1 285 ? 15.711 32.281 3.367 1 79.06 285 PHE B CA 1
ATOM 6480 C C . PHE B 1 285 ? 15.383 32.812 4.758 1 79.06 285 PHE B C 1
ATOM 6482 O O . PHE B 1 285 ? 14.406 33.531 4.938 1 79.06 285 PHE B O 1
ATOM 6489 N N . GLN B 1 286 ? 16.234 32.469 5.73 1 73.94 286 GLN B N 1
ATOM 6490 C CA . GLN B 1 286 ? 16 32.906 7.098 1 73.94 286 GLN B CA 1
ATOM 6491 C C . GLN B 1 286 ? 16.438 34.375 7.27 1 73.94 286 GLN B C 1
ATOM 6493 O O . GLN B 1 286 ? 17.562 34.625 7.684 1 73.94 286 GLN B O 1
ATOM 6498 N N . GLN B 1 287 ? 15.953 35.406 6.441 1 61.22 287 GLN B N 1
ATOM 6499 C CA . GLN B 1 287 ? 16.453 36.781 6.441 1 61.22 287 GLN B CA 1
ATOM 6500 C C . GLN B 1 287 ? 15.383 37.75 6.945 1 61.22 287 GLN B C 1
ATOM 6502 O O . GLN B 1 287 ? 15.375 38.938 6.562 1 61.22 287 GLN B O 1
ATOM 6507 N N . MET B 1 288 ? 14.5 37.375 7.73 1 58.25 288 MET B N 1
ATOM 6508 C CA . MET B 1 288 ? 13.367 38.219 8.102 1 58.25 288 MET B CA 1
ATOM 6509 C C . MET B 1 288 ? 13.828 39.375 8.992 1 58.25 288 MET B C 1
ATOM 6511 O O . MET B 1 288 ? 13.125 40.375 9.125 1 58.25 288 MET B O 1
ATOM 6515 N N . GLU B 1 289 ? 15.031 39.344 9.422 1 57.19 289 GLU B N 1
ATOM 6516 C CA . GLU B 1 289 ? 15.555 40.344 10.352 1 57.19 289 GLU B CA 1
ATOM 6517 C C . GLU B 1 289 ? 15.602 41.719 9.703 1 57.19 289 GLU B C 1
ATOM 6519 O O . GLU B 1 289 ? 15.406 42.75 10.375 1 57.19 289 GLU B O 1
ATOM 6524 N N . GLU B 1 290 ? 15.594 41.75 8.352 1 55.41 290 GLU B N 1
ATOM 6525 C CA . GLU B 1 290 ? 15.945 43 7.695 1 55.41 290 GLU B CA 1
ATOM 6526 C C . GLU B 1 290 ? 14.781 43.969 7.758 1 55.41 290 GLU B C 1
ATOM 6528 O O . GLU B 1 290 ? 15 45.188 7.852 1 55.41 290 GLU B O 1
ATOM 6533 N N . ARG B 1 291 ? 13.562 43.531 7.75 1 55.16 291 ARG B N 1
ATOM 6534 C CA . ARG B 1 291 ? 12.477 44.5 7.727 1 55.16 291 ARG B CA 1
ATOM 6535 C C . ARG B 1 291 ? 12.414 45.281 9.039 1 55.16 291 ARG B C 1
ATOM 6537 O O . ARG B 1 291 ? 12.125 46.469 9.039 1 55.16 291 ARG B O 1
ATOM 6544 N N . LEU B 1 292 ? 12.492 44.656 10.109 1 56.25 292 LEU B N 1
ATOM 6545 C CA . LEU B 1 292 ? 12.461 45.406 11.367 1 56.25 292 LEU B CA 1
ATOM 6546 C C . LEU B 1 292 ? 13.617 46.375 11.453 1 56.25 292 LEU B C 1
ATOM 6548 O O . LEU B 1 292 ? 13.445 47.5 11.93 1 56.25 292 LEU B O 1
ATOM 6552 N N . LYS B 1 293 ? 14.719 45.938 10.844 1 54.25 293 LYS B N 1
ATOM 6553 C CA . LYS B 1 293 ? 15.898 46.781 10.961 1 54.25 293 LYS B CA 1
ATOM 6554 C C . LYS B 1 293 ? 15.758 48.062 10.109 1 54.25 293 LYS B C 1
ATOM 6556 O O . LYS B 1 293 ? 16.266 49.125 10.469 1 54.25 293 LYS B O 1
ATOM 6561 N N . ASN B 1 294 ? 15.133 47.844 8.914 1 51.47 294 ASN B N 1
ATOM 6562 C CA . ASN B 1 294 ? 15.102 48.969 7.98 1 51.47 294 ASN B CA 1
ATOM 6563 C C . ASN B 1 294 ? 13.922 49.875 8.266 1 51.47 294 ASN B C 1
ATOM 6565 O O . ASN B 1 294 ? 13.805 50.938 7.648 1 51.47 294 ASN B O 1
ATOM 6569 N N . SER B 1 295 ? 12.977 49.219 8.648 1 50.47 295 SER B N 1
ATOM 6570 C CA . SER B 1 295 ? 11.781 50.062 8.562 1 50.47 295 SER B CA 1
ATOM 6571 C C . SER B 1 295 ? 11.922 51.312 9.406 1 50.47 295 SER B C 1
ATOM 6573 O O . SER B 1 295 ? 11.305 52.344 9.102 1 50.47 295 SER B O 1
ATOM 6575 N N . HIS B 1 296 ? 11.734 51.438 10.859 1 52.16 296 HIS B N 1
ATOM 6576 C CA . HIS B 1 296 ? 11.227 52.625 11.516 1 52.16 296 HIS B CA 1
ATOM 6577 C C . HIS B 1 296 ? 12.156 53.062 12.648 1 52.16 296 HIS B C 1
ATOM 6579 O O . HIS B 1 296 ? 13.195 52.438 12.875 1 52.16 296 HIS B O 1
ATOM 6585 N N . GLU B 1 297 ? 11.445 53.906 13.586 1 58.59 297 GLU B N 1
ATOM 6586 C CA . GLU B 1 297 ? 11.984 54.656 14.719 1 58.59 297 GLU B CA 1
ATOM 6587 C C . GLU B 1 297 ? 12.789 53.75 15.648 1 58.59 297 GLU B C 1
ATOM 6589 O O . GLU B 1 297 ? 12.289 52.719 16.094 1 58.59 297 GLU B O 1
ATOM 6594 N N . PRO B 1 298 ? 14.031 53.906 15.711 1 62.88 298 PRO B N 1
ATOM 6595 C CA . PRO B 1 298 ? 14.953 53.125 16.531 1 62.88 298 PRO B CA 1
ATOM 6596 C C . PRO B 1 298 ? 14.375 52.781 17.906 1 62.88 298 PRO B C 1
ATOM 6598 O O . PRO B 1 298 ? 14.656 51.688 18.438 1 62.88 298 PRO B O 1
ATOM 6601 N N . SER B 1 299 ? 13.547 53.719 18.438 1 64.5 299 SER B N 1
ATOM 6602 C CA . SER B 1 299 ? 13.016 53.469 19.781 1 64.5 299 SER B CA 1
ATOM 6603 C C . SER B 1 299 ? 12.055 52.281 19.797 1 64.5 299 SER B C 1
ATOM 6605 O O . SER B 1 299 ? 12.008 51.531 20.766 1 64.5 299 SER B O 1
ATOM 6607 N N . ILE B 1 300 ? 11.383 52.094 18.75 1 69.12 300 ILE B N 1
ATOM 6608 C CA . ILE B 1 300 ? 10.422 51 18.672 1 69.12 300 ILE B CA 1
ATOM 6609 C C . ILE B 1 300 ? 11.141 49.688 18.406 1 69.12 300 ILE B C 1
ATOM 6611 O O . ILE B 1 300 ? 10.812 48.656 18.984 1 69.12 300 ILE B O 1
ATOM 6615 N N . THR B 1 301 ? 12.172 49.812 17.625 1 67.56 301 THR B N 1
ATOM 6616 C CA . THR B 1 301 ? 12.93 48.625 17.25 1 67.56 301 THR B CA 1
ATOM 6617 C C . THR B 1 301 ? 13.578 48 18.469 1 67.56 301 THR B C 1
ATOM 6619 O O . THR B 1 301 ? 13.57 46.75 18.609 1 67.56 301 THR B O 1
ATOM 6622 N N . SER B 1 302 ? 14.055 48.812 19.281 1 68.25 302 SER B N 1
ATOM 6623 C CA . SER B 1 302 ? 14.75 48.281 20.453 1 68.25 302 SER B CA 1
ATOM 6624 C C . SER B 1 302 ? 13.781 47.625 21.406 1 68.25 302 SER B C 1
ATOM 6626 O O . SER B 1 302 ? 14.133 46.625 22.078 1 68.25 302 SER B O 1
ATOM 6628 N N . LYS B 1 303 ? 12.586 48.062 21.391 1 70.94 303 LYS B N 1
ATOM 6629 C CA . LYS B 1 303 ? 11.594 47.531 22.328 1 70.94 303 LYS B CA 1
ATOM 6630 C C . LYS B 1 303 ? 10.969 46.25 21.766 1 70.94 303 LYS B C 1
ATOM 6632 O O . LYS B 1 303 ? 10.5 45.406 22.531 1 70.94 303 LYS B O 1
ATOM 6637 N N . MET B 1 304 ? 11.164 46.125 20.5 1 74.75 304 MET B N 1
ATOM 6638 C CA . MET B 1 304 ? 10.391 45.031 19.906 1 74.75 304 MET B CA 1
ATOM 6639 C C . MET B 1 304 ? 11.297 43.938 19.406 1 74.75 304 MET B C 1
ATOM 6641 O O . MET B 1 304 ? 10.828 42.844 19.062 1 74.75 304 MET B O 1
ATOM 6645 N N . GLN B 1 305 ? 12.594 44.125 19.391 1 74.5 305 GLN B N 1
ATOM 6646 C CA . GLN B 1 305 ? 13.477 43.125 18.828 1 74.5 305 GLN B CA 1
ATOM 6647 C C . GLN B 1 305 ? 13.656 41.938 19.781 1 74.5 305 GLN B C 1
ATOM 6649 O O . GLN B 1 305 ? 14.18 42.125 20.875 1 74.5 305 GLN B O 1
ATOM 6654 N N . PRO B 1 306 ? 13.258 40.781 19.328 1 80.69 306 PRO B N 1
ATOM 6655 C CA . PRO B 1 306 ? 13.438 39.625 20.188 1 80.69 306 PRO B CA 1
ATOM 6656 C C . PRO B 1 306 ? 14.859 39.094 20.156 1 80.69 306 PRO B C 1
ATOM 6658 O O . PRO B 1 306 ? 15.664 39.5 19.328 1 80.69 306 PRO B O 1
ATOM 6661 N N . ALA B 1 307 ? 15.18 38.219 21.125 1 80.62 307 ALA B N 1
ATOM 6662 C CA . ALA B 1 307 ? 16.469 37.531 21.203 1 80.62 307 ALA B CA 1
ATOM 6663 C C . ALA B 1 307 ? 16.469 36.219 20.453 1 80.62 307 ALA B C 1
ATOM 6665 O O . ALA B 1 307 ? 17.484 35.531 20.375 1 80.62 307 ALA B O 1
ATOM 6666 N N . PHE B 1 308 ? 15.375 35.906 19.969 1 85.19 308 PHE B N 1
ATOM 6667 C CA . PHE B 1 308 ? 15.242 34.656 19.234 1 85.19 308 PHE B CA 1
ATOM 6668 C C . PHE B 1 308 ? 15.086 34.906 17.75 1 85.19 308 PHE B C 1
ATOM 6670 O O . PHE B 1 308 ? 14.844 36.031 17.328 1 85.19 308 PHE B O 1
ATOM 6677 N N . HIS B 1 309 ? 15.281 33.844 16.922 1 85.94 309 HIS B N 1
ATOM 6678 C CA . HIS B 1 309 ? 15.172 33.969 15.477 1 85.94 309 HIS B CA 1
ATOM 6679 C C . HIS B 1 309 ? 13.734 34.25 15.047 1 85.94 309 HIS B C 1
ATOM 6681 O O . HIS B 1 309 ? 12.789 33.812 15.703 1 85.94 309 HIS B O 1
ATOM 6687 N N . PRO B 1 310 ? 13.609 35 13.93 1 85.06 310 PRO B N 1
ATOM 6688 C CA . PRO B 1 310 ? 12.273 35.062 13.344 1 85.06 310 PRO B CA 1
ATOM 6689 C C . PRO B 1 310 ? 11.703 33.688 13 1 85.06 310 PRO B C 1
ATOM 6691 O O . PRO B 1 310 ? 12.422 32.844 12.484 1 85.06 310 PRO B O 1
ATOM 6694 N N . GLY B 1 311 ? 10.531 33.531 13.414 1 88 311 GLY B N 1
ATOM 6695 C CA . GLY B 1 311 ? 9.883 32.25 13.117 1 88 311 GLY B CA 1
ATOM 6696 C C . GLY B 1 311 ? 9.719 31.359 14.336 1 88 311 GLY B C 1
ATOM 6697 O O . GLY B 1 311 ? 8.938 30.406 14.32 1 88 311 GLY B O 1
ATOM 6698 N N . CYS B 1 312 ? 10.5 31.641 15.336 1 90 312 CYS B N 1
ATOM 6699 C CA . CYS B 1 312 ? 10.305 30.891 16.578 1 90 312 CYS B CA 1
ATOM 6700 C C . CYS B 1 312 ? 8.883 31.047 17.094 1 90 312 CYS B C 1
ATOM 6702 O O . CYS B 1 312 ? 8.312 30.109 17.656 1 90 312 CYS B O 1
ATOM 6704 N N . ARG B 1 313 ? 8.391 32.219 16.875 1 85.88 313 ARG B N 1
ATOM 6705 C CA . ARG B 1 313 ? 6.973 32.5 17.047 1 85.88 313 ARG B CA 1
ATOM 6706 C C . ARG B 1 313 ? 6.309 32.781 15.703 1 85.88 313 ARG B C 1
ATOM 6708 O O . ARG B 1 313 ? 6.992 33.062 14.719 1 85.88 313 ARG B O 1
ATOM 6715 N N . ARG B 1 314 ? 5.031 32.594 15.75 1 81.75 314 ARG B N 1
ATOM 6716 C CA . ARG B 1 314 ? 4.324 32.875 14.508 1 81.75 314 ARG B CA 1
ATOM 6717 C C . ARG B 1 314 ? 4.672 34.281 14 1 81.75 314 ARG B C 1
ATOM 6719 O O . ARG B 1 314 ? 4.691 35.25 14.773 1 81.75 314 ARG B O 1
ATOM 6726 N N . LEU B 1 315 ? 4.988 34.312 12.773 1 74.62 315 LEU B N 1
ATOM 6727 C CA . LEU B 1 315 ? 5.309 35.594 12.156 1 74.62 315 LEU B CA 1
ATOM 6728 C C . LEU B 1 315 ? 4.078 36.5 12.102 1 74.62 315 LEU B C 1
ATOM 6730 O O . LEU B 1 315 ? 2.996 36.062 11.719 1 74.62 315 LEU B O 1
ATOM 6734 N N . THR B 1 316 ? 4.207 37.625 12.625 1 73.12 316 THR B N 1
ATOM 6735 C CA . THR B 1 316 ? 3.133 38.594 12.625 1 73.12 316 THR B CA 1
ATOM 6736 C C . THR B 1 316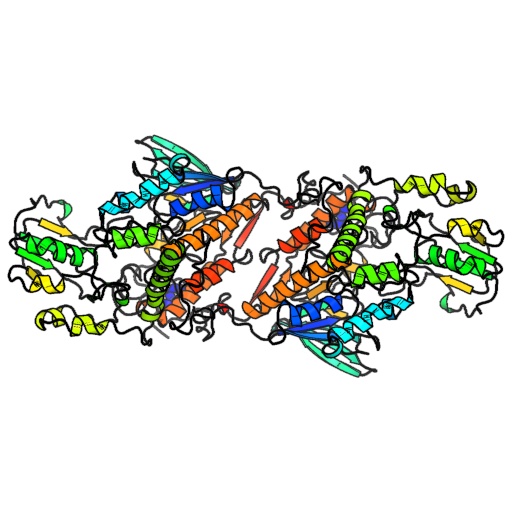 ? 3.312 39.594 11.484 1 73.12 316 THR B C 1
ATOM 6738 O O . THR B 1 316 ? 4.328 40.312 11.414 1 73.12 316 THR B O 1
ATOM 6741 N N . THR B 1 317 ? 2.359 39.375 10.57 1 70.88 317 THR B N 1
ATOM 6742 C CA . THR B 1 317 ? 2.383 40.312 9.453 1 70.88 317 THR B CA 1
ATOM 6743 C C . THR B 1 317 ? 1.276 41.344 9.602 1 70.88 317 THR B C 1
ATOM 6745 O O . THR B 1 317 ? 0.149 41.031 9.969 1 70.88 317 THR B O 1
ATOM 6748 N N . CYS B 1 318 ? 1.662 42.656 9.57 1 67.81 318 CYS B N 1
ATOM 6749 C CA . CYS B 1 318 ? 0.59 43.656 9.641 1 67.81 318 CYS B CA 1
ATOM 6750 C C . CYS B 1 318 ? 1.045 45 9.07 1 67.81 318 CYS B C 1
ATOM 6752 O O . CYS B 1 318 ? 1.832 45.688 9.695 1 67.81 318 CYS B O 1
ATOM 6754 N N . ASP B 1 319 ? 0.46 45.125 7.914 1 69.5 319 ASP B N 1
ATOM 6755 C CA . ASP B 1 319 ? 0.644 46.469 7.371 1 69.5 319 ASP B CA 1
ATOM 6756 C C . ASP B 1 319 ? -0.003 47.5 8.273 1 69.5 319 ASP B C 1
ATOM 6758 O O . ASP B 1 319 ? -1.133 47.344 8.727 1 69.5 319 ASP B O 1
ATOM 6762 N N . GLY B 1 320 ? 0.796 48.5 8.656 1 73.69 320 GLY B N 1
ATOM 6763 C CA . GLY B 1 320 ? 0.189 49.625 9.383 1 73.69 320 GLY B CA 1
ATOM 6764 C C . GLY B 1 320 ? 0.487 49.594 10.875 1 73.69 320 GLY B C 1
ATOM 6765 O O . GLY B 1 320 ? 0.304 50.594 11.57 1 73.69 320 GLY B O 1
ATOM 6766 N N . TYR B 1 321 ? 0.948 48.469 11.367 1 81.38 321 TYR B N 1
ATOM 6767 C CA . TYR B 1 321 ? 1.187 48.375 12.805 1 81.38 321 TYR B CA 1
ATOM 6768 C C . TYR B 1 321 ? 2.301 49.312 13.242 1 81.38 321 TYR B C 1
ATOM 6770 O O . TYR B 1 321 ? 2.094 50.188 14.102 1 81.38 321 TYR B O 1
ATOM 6778 N N . LEU B 1 322 ? 3.412 49.156 12.594 1 78.19 322 LEU B N 1
ATOM 6779 C CA . LEU B 1 322 ? 4.535 50 12.969 1 78.19 322 LEU B CA 1
ATOM 6780 C C . LEU B 1 322 ? 4.242 51.469 12.656 1 78.19 322 LEU B C 1
ATOM 6782 O O . LEU B 1 322 ? 4.633 52.344 13.414 1 78.19 322 LEU B O 1
ATOM 6786 N N . GLU B 1 323 ? 3.492 51.594 11.633 1 79.5 323 GLU B N 1
ATOM 6787 C CA . GLU B 1 323 ? 3.127 52.938 11.203 1 79.5 323 GLU B CA 1
ATOM 6788 C C . GLU B 1 323 ? 2.193 53.594 12.211 1 79.5 323 GLU B C 1
ATOM 6790 O O . GLU B 1 323 ? 2.189 54.812 12.344 1 79.5 323 GLU B O 1
ATOM 6795 N N . SER B 1 324 ? 1.494 52.812 12.836 1 83.31 324 SER B N 1
ATOM 6796 C CA . SER B 1 324 ? 0.501 53.344 13.766 1 83.31 324 SER B CA 1
ATOM 6797 C C . SER B 1 324 ? 1.165 54.094 14.914 1 83.31 324 SER B C 1
ATOM 6799 O O . SER B 1 324 ? 0.563 55 15.508 1 83.31 324 SER B O 1
ATOM 6801 N N . PHE B 1 325 ? 2.312 53.875 15.203 1 83.88 325 PHE B N 1
ATOM 6802 C CA . PHE B 1 325 ? 2.984 54.469 16.359 1 83.88 325 PHE B CA 1
ATOM 6803 C C . PHE B 1 325 ? 3.555 55.844 16.016 1 83.88 325 PHE B C 1
ATOM 6805 O O . PHE B 1 325 ? 4.078 56.531 16.891 1 83.88 325 PHE B O 1
ATOM 6812 N N . LYS B 1 326 ? 3.443 56.094 14.773 1 81.44 326 LYS B N 1
ATOM 6813 C CA . LYS B 1 326 ? 3.785 57.469 14.398 1 81.44 326 LYS B CA 1
ATOM 6814 C C . LYS B 1 326 ? 2.768 58.469 14.945 1 81.44 326 LYS B C 1
ATOM 6816 O O . LYS B 1 326 ? 3.072 59.656 15.102 1 81.44 326 LYS B O 1
ATOM 6821 N N . ASP B 1 327 ? 1.604 58 15.164 1 84.25 327 ASP B N 1
ATOM 6822 C CA . ASP B 1 327 ? 0.563 58.781 15.797 1 84.25 327 ASP B CA 1
ATOM 6823 C C . ASP B 1 327 ? 0.815 58.938 17.297 1 84.25 327 ASP B C 1
ATOM 6825 O O . ASP B 1 327 ? 0.891 57.938 18.016 1 84.25 327 ASP B O 1
ATOM 6829 N N . PRO B 1 328 ? 0.97 60.125 17.797 1 84.94 328 PRO B N 1
ATOM 6830 C CA . PRO B 1 328 ? 1.314 60.344 19.203 1 84.94 328 PRO B CA 1
ATOM 6831 C C . PRO B 1 328 ? 0.273 59.75 20.156 1 84.94 328 PRO B C 1
ATOM 6833 O O . PRO B 1 328 ? 0.552 59.562 21.344 1 84.94 328 PRO B O 1
ATOM 6836 N N . LYS B 1 329 ? -0.863 59.531 19.641 1 87.25 329 LYS B N 1
ATOM 6837 C CA . LYS B 1 329 ? -1.908 58.969 20.484 1 87.25 329 LYS B CA 1
ATOM 6838 C C . LYS B 1 329 ? -1.719 57.469 20.688 1 87.25 329 LYS B C 1
ATOM 6840 O O . LYS B 1 329 ? -2.408 56.844 21.5 1 87.25 329 LYS B O 1
ATOM 6845 N N . THR B 1 330 ? -0.875 56.875 19.906 1 86.5 330 THR B N 1
ATOM 6846 C CA . THR B 1 330 ? -0.653 55.438 19.969 1 86.5 330 THR B CA 1
ATOM 6847 C C . THR B 1 330 ? 0.72 55.125 20.547 1 86.5 330 THR B C 1
ATOM 6849 O O . THR B 1 330 ? 1.74 55.594 20.047 1 86.5 330 THR B O 1
ATOM 6852 N N . HIS B 1 331 ? 0.717 54.344 21.641 1 85.25 331 HIS B N 1
ATOM 6853 C CA . HIS B 1 331 ? 1.97 54.031 22.328 1 85.25 331 HIS B CA 1
ATOM 6854 C C . HIS B 1 331 ? 2.08 52.562 22.656 1 85.25 331 HIS B C 1
ATOM 6856 O O . HIS B 1 331 ? 1.064 51.875 22.797 1 85.25 331 HIS B O 1
ATOM 6862 N N . ILE B 1 332 ? 3.305 52.094 22.75 1 83.31 332 ILE B N 1
ATOM 6863 C CA . ILE B 1 332 ? 3.604 50.781 23.266 1 83.31 332 ILE B CA 1
ATOM 6864 C C . ILE B 1 332 ? 4.012 50.875 24.734 1 83.31 332 ILE B C 1
ATOM 6866 O O . ILE B 1 332 ? 4.777 51.781 25.109 1 83.31 332 ILE B O 1
ATOM 6870 N N . SER B 1 333 ? 3.402 50.156 25.516 1 80.31 333 SER B N 1
ATOM 6871 C CA . SER B 1 333 ? 3.777 50.156 26.938 1 80.31 333 SER B CA 1
ATOM 6872 C C . SER B 1 333 ? 4.25 48.781 27.375 1 80.31 333 SER B C 1
ATOM 6874 O O . SER B 1 333 ? 3.666 47.75 27 1 80.31 333 SER B O 1
ATOM 6876 N N . THR B 1 334 ? 5.391 48.781 28.031 1 70 334 THR B N 1
ATOM 6877 C CA . THR B 1 334 ? 5.891 47.562 28.656 1 70 334 THR B CA 1
ATOM 6878 C C . THR B 1 334 ? 5.789 47.656 30.188 1 70 334 THR B C 1
ATOM 6880 O O . THR B 1 334 ? 6.281 46.812 30.906 1 70 334 THR B O 1
ATOM 6883 N N . ASP B 1 335 ? 5.152 48.844 30.562 1 64.56 335 ASP B N 1
ATOM 6884 C CA . ASP B 1 335 ? 5.23 49.156 31.969 1 64.56 335 ASP B CA 1
ATOM 6885 C C . ASP B 1 335 ? 3.898 48.906 32.688 1 64.56 335 ASP B C 1
ATOM 6887 O O . ASP B 1 335 ? 2.873 48.719 32.031 1 64.56 335 ASP B O 1
ATOM 6891 N N . GLY B 1 336 ? 3.861 48.375 33.844 1 62.75 336 GLY B N 1
ATOM 6892 C CA . GLY B 1 336 ? 2.734 48.031 34.688 1 62.75 336 GLY B CA 1
ATOM 6893 C C . GLY B 1 336 ? 2.023 49.281 35.25 1 62.75 336 GLY B C 1
ATOM 6894 O O . GLY B 1 336 ? 1.46 49.219 36.344 1 62.75 336 GLY B O 1
ATOM 6895 N N . LYS B 1 337 ? 1.979 50.406 34.531 1 64.44 337 LYS B N 1
ATOM 6896 C CA . LYS B 1 337 ? 1.278 51.531 35.125 1 64.44 337 LYS B CA 1
ATOM 6897 C C . LYS B 1 337 ? -0.233 51.406 34.969 1 64.44 337 LYS B C 1
ATOM 6899 O O . LYS B 1 337 ? -0.707 50.812 34 1 64.44 337 LYS B O 1
ATOM 6904 N N . VAL B 1 338 ? -0.884 51.812 35.938 1 63.53 338 VAL B N 1
ATOM 6905 C CA . VAL B 1 338 ? -2.342 51.781 35.969 1 63.53 338 VAL B CA 1
ATOM 6906 C C . VAL B 1 338 ? -2.891 52.938 35.094 1 63.53 338 VAL B C 1
ATOM 6908 O O . VAL B 1 338 ? -2.512 54.094 35.281 1 63.53 338 VAL B O 1
ATOM 6911 N N . GLU B 1 339 ? -3.506 52.625 34.125 1 72.69 339 GLU B N 1
ATOM 6912 C CA . GLU B 1 339 ? -4.184 53.625 33.312 1 72.69 339 GLU B CA 1
ATOM 6913 C C . GLU B 1 339 ? -5.648 53.25 33.094 1 72.69 339 GLU B C 1
ATOM 6915 O O . GLU B 1 339 ? -6.043 52.094 33.281 1 72.69 339 GLU B O 1
ATOM 6920 N N . GLU B 1 340 ? -6.523 54.312 32.969 1 70.38 340 GLU B N 1
ATOM 6921 C CA . GLU B 1 340 ? -7.945 54.094 32.719 1 70.38 340 GLU B CA 1
ATOM 6922 C C . GLU B 1 340 ? -8.219 53.906 31.234 1 70.38 340 GLU B C 1
ATOM 6924 O O . GLU B 1 340 ? -7.699 54.656 30.406 1 70.38 340 GLU B O 1
ATOM 6929 N N . PHE B 1 341 ? -8.828 52.719 31 1 75.69 341 PHE B N 1
ATOM 6930 C CA . PHE B 1 341 ? -9.18 52.469 29.609 1 75.69 341 PHE B CA 1
ATOM 6931 C C . PHE B 1 341 ? -10.688 52.25 29.469 1 75.69 341 PHE B C 1
ATOM 6933 O O . PHE B 1 341 ? -11.344 51.781 30.406 1 75.69 341 PHE B O 1
ATOM 6940 N N . ASP B 1 342 ? -11.219 52.688 28.297 1 72.06 342 ASP B N 1
ATOM 6941 C CA . ASP B 1 342 ? -12.625 52.438 27.969 1 72.06 342 ASP B CA 1
ATOM 6942 C C . ASP B 1 342 ? -12.836 51.031 27.422 1 72.06 342 ASP B C 1
ATOM 6944 O O . ASP B 1 342 ? -13.922 50.469 27.562 1 72.06 342 ASP B O 1
ATOM 6948 N N . LEU B 1 343 ? -11.875 50.531 26.75 1 73.12 343 LEU B N 1
ATOM 6949 C CA . LEU B 1 343 ? -11.93 49.188 26.125 1 73.12 343 LEU B CA 1
ATOM 6950 C C . LEU B 1 343 ? -10.594 48.469 26.281 1 73.12 343 LEU B C 1
ATOM 6952 O O . LEU B 1 343 ? -9.531 49.094 26.141 1 73.12 343 LEU B O 1
ATOM 6956 N N . ILE B 1 344 ? -10.758 47.219 26.703 1 69.69 344 ILE B N 1
ATOM 6957 C CA . ILE B 1 344 ? -9.586 46.344 26.734 1 69.69 344 ILE B CA 1
ATOM 6958 C C . ILE B 1 344 ? -9.758 45.219 25.75 1 69.69 344 ILE B C 1
ATOM 6960 O O . ILE B 1 344 ? -10.742 44.469 25.797 1 69.69 344 ILE B O 1
ATOM 6964 N N . VAL B 1 345 ? -8.914 45.188 24.734 1 68 345 VAL B N 1
ATOM 6965 C CA . VAL B 1 345 ? -8.852 44.094 23.781 1 68 345 VAL B CA 1
ATOM 6966 C C . VAL B 1 345 ? -7.824 43.062 24.25 1 68 345 VAL B C 1
ATOM 6968 O O . VAL B 1 345 ? -6.645 43.375 24.406 1 68 345 VAL B O 1
ATOM 6971 N N . CYS B 1 346 ? -8.359 41.844 24.547 1 65.75 346 CYS B N 1
ATOM 6972 C CA . CYS B 1 346 ? -7.465 40.75 24.953 1 65.75 346 CYS B CA 1
ATOM 6973 C C . CYS B 1 346 ? -7.094 39.875 23.766 1 65.75 346 CYS B C 1
ATOM 6975 O O . CYS B 1 346 ? -7.879 39 23.359 1 65.75 346 CYS B O 1
ATOM 6977 N N . ALA B 1 347 ? -6.023 40.094 23.281 1 66.75 347 ALA B N 1
ATOM 6978 C CA . ALA B 1 347 ? -5.461 39.25 22.219 1 66.75 347 ALA B CA 1
ATOM 6979 C C . ALA B 1 347 ? -4.516 38.188 22.781 1 66.75 347 ALA B C 1
ATOM 6981 O O . ALA B 1 347 ? -3.328 38.188 22.453 1 66.75 347 ALA B O 1
ATOM 6982 N N . SER B 1 348 ? -5.152 37.219 23.641 1 62.25 348 SER B N 1
ATOM 6983 C CA . SER B 1 348 ? -4.344 36.312 24.469 1 62.25 348 SER B CA 1
ATOM 6984 C C . SER B 1 348 ? -4.219 34.938 23.844 1 62.25 348 SER B C 1
ATOM 6986 O O . SER B 1 348 ? -3.678 34.031 24.469 1 62.25 348 SER B O 1
ATOM 6988 N N . GLY B 1 349 ? -4.664 34.812 22.734 1 63.91 349 GLY B N 1
ATOM 6989 C CA . GLY B 1 349 ? -4.387 33.594 21.984 1 63.91 349 GLY B CA 1
ATOM 6990 C C . GLY B 1 349 ? -5.379 32.469 22.281 1 63.91 349 GLY B C 1
ATOM 6991 O O . GLY B 1 349 ? -6.492 32.719 22.734 1 63.91 349 GLY B O 1
ATOM 6992 N N . PHE B 1 350 ? -5.129 31.234 21.766 1 67.19 350 PHE B N 1
ATOM 6993 C CA . PHE B 1 350 ? -6 30.062 21.812 1 67.19 350 PHE B CA 1
ATOM 6994 C C . PHE B 1 350 ? -5.371 28.953 22.656 1 67.19 350 PHE B C 1
ATOM 6996 O O . PHE B 1 350 ? -4.188 29.016 22.984 1 67.19 350 PHE B O 1
ATOM 7003 N N . ASP B 1 351 ? -6.262 28.047 23.125 1 69.5 351 ASP B N 1
ATOM 7004 C CA . ASP B 1 351 ? -5.781 26.812 23.719 1 69.5 351 ASP B CA 1
ATOM 7005 C C . ASP B 1 351 ? -5.223 25.875 22.656 1 69.5 351 ASP B C 1
ATOM 7007 O O . ASP B 1 351 ? -5.977 25.297 21.859 1 69.5 351 ASP B O 1
ATOM 7011 N N . THR B 1 352 ? -3.934 25.688 22.688 1 74.12 352 THR B N 1
ATOM 7012 C CA . THR B 1 352 ? -3.277 24.906 21.656 1 74.12 352 THR B CA 1
ATOM 7013 C C . THR B 1 352 ? -2.799 23.562 22.219 1 74.12 352 THR B C 1
ATOM 7015 O O . THR B 1 352 ? -1.764 23.047 21.797 1 74.12 352 THR B O 1
ATOM 7018 N N . SER B 1 353 ? -3.514 23.016 23.234 1 76.94 353 SER B N 1
ATOM 7019 C CA . SER B 1 353 ? -3.139 21.734 23.812 1 76.94 353 SER B CA 1
ATOM 7020 C C . SER B 1 353 ? -3.555 20.578 22.922 1 76.94 353 SER B C 1
ATOM 7022 O O . SER B 1 353 ? -3.078 19.453 23.094 1 76.94 353 SER B O 1
ATOM 7024 N N . PHE B 1 354 ? -4.5 20.734 22 1 84 354 PHE B N 1
ATOM 7025 C CA . PHE B 1 354 ? -5.055 19.766 21.062 1 84 354 PHE B CA 1
ATOM 7026 C C . PHE B 1 354 ? -5.969 18.781 21.797 1 84 354 PHE B C 1
ATOM 7028 O O . PHE B 1 354 ? -6.531 17.875 21.172 1 84 354 PHE B O 1
ATOM 7035 N N . VAL B 1 355 ? -6.113 18.891 23.094 1 86.44 355 VAL B N 1
ATOM 7036 C CA . VAL B 1 355 ? -7.023 18.016 23.844 1 86.44 355 VAL B CA 1
ATOM 7037 C C . VAL B 1 355 ? -8.461 18.25 23.359 1 86.44 355 VAL B C 1
ATOM 7039 O O . VAL B 1 355 ? -8.914 19.391 23.281 1 86.44 355 VAL B O 1
ATOM 7042 N N . PRO B 1 356 ? -9.094 17.125 23.031 1 86.88 356 PRO B N 1
ATOM 7043 C CA . PRO B 1 356 ? -10.477 17.312 22.594 1 86.88 356 PRO B CA 1
ATOM 7044 C C . PRO B 1 356 ? -11.352 17.953 23.656 1 86.88 356 PRO B C 1
ATOM 7046 O O . PRO B 1 356 ? -11.109 17.766 24.859 1 86.88 356 PRO B O 1
ATOM 7049 N N . ARG B 1 357 ? -12.398 18.625 23.234 1 83.94 357 ARG B N 1
ATOM 7050 C CA . ARG B 1 357 ? -13.281 19.359 24.141 1 83.94 357 ARG B CA 1
ATOM 7051 C C . ARG B 1 357 ? -14.453 18.484 24.594 1 83.94 357 ARG B C 1
ATOM 7053 O O . ARG B 1 357 ? -15.414 18.984 25.188 1 83.94 357 ARG B O 1
ATOM 7060 N N . TRP B 1 358 ? -14.477 17.359 24.219 1 89.94 358 TRP B N 1
ATOM 7061 C CA . TRP B 1 358 ? -15.461 16.391 24.656 1 89.94 358 TRP B CA 1
ATOM 7062 C C . TRP B 1 358 ? -14.789 15.211 25.359 1 89.94 358 TRP B C 1
ATOM 7064 O O . TRP B 1 358 ? -13.562 15.055 25.281 1 89.94 358 TRP B O 1
ATOM 7074 N N . LYS B 1 359 ? -15.57 14.57 26.109 1 94.81 359 LYS B N 1
ATOM 7075 C CA . LYS B 1 359 ? -15.039 13.359 26.734 1 94.81 359 LYS B CA 1
ATOM 7076 C C . LYS B 1 359 ? -14.742 12.297 25.688 1 94.81 359 LYS B C 1
ATOM 7078 O O . LYS B 1 359 ? -15.641 11.828 24.984 1 94.81 359 LYS B O 1
ATOM 7083 N N . LEU B 1 360 ? -13.531 11.969 25.516 1 96.19 360 LEU B N 1
ATOM 7084 C CA . LEU B 1 360 ? -13.078 10.969 24.562 1 96.19 360 LEU B CA 1
ATOM 7085 C C . LEU B 1 360 ? -12.438 9.781 25.266 1 96.19 360 LEU B C 1
ATOM 7087 O O . LEU B 1 360 ? -11.453 9.938 26 1 96.19 360 LEU B O 1
ATOM 7091 N N . VAL B 1 361 ? -12.984 8.594 25.109 1 98.19 361 VAL B N 1
ATOM 7092 C CA . VAL B 1 361 ? -12.469 7.387 25.75 1 98.19 361 VAL B CA 1
ATOM 7093 C C . VAL B 1 361 ? -12.219 6.312 24.688 1 98.19 361 VAL B C 1
ATOM 7095 O O . VAL B 1 361 ? -13.156 5.824 24.062 1 98.19 361 VAL B O 1
ATOM 7098 N N . GLY B 1 362 ? -10.961 6.012 24.516 1 98.31 362 GLY B N 1
ATOM 7099 C CA . GLY B 1 362 ? -10.586 5.012 23.531 1 98.31 362 GLY B CA 1
ATOM 7100 C C . GLY B 1 362 ? -10.523 3.605 24.094 1 98.31 362 GLY B C 1
ATOM 7101 O O . GLY B 1 362 ? -11.227 3.289 25.047 1 98.31 362 GLY B O 1
ATOM 7102 N N . ARG B 1 363 ? -9.828 2.746 23.438 1 97.62 363 ARG B N 1
ATOM 7103 C CA . ARG B 1 363 ? -9.641 1.355 23.844 1 97.62 363 ARG B CA 1
ATOM 7104 C C . ARG B 1 363 ? -8.984 1.266 25.203 1 97.62 363 ARG B C 1
ATOM 7106 O O . ARG B 1 363 ? -8.039 2.002 25.5 1 97.62 363 ARG B O 1
ATOM 7113 N N . ASN B 1 364 ? -9.477 0.373 26.062 1 97.06 364 ASN B N 1
ATOM 7114 C CA . ASN B 1 364 ? -8.953 0.16 27.406 1 97.06 364 ASN B CA 1
ATOM 7115 C C . ASN B 1 364 ? -8.922 1.46 28.203 1 97.06 364 ASN B C 1
ATOM 7117 O O . ASN B 1 364 ? -7.945 1.736 28.906 1 97.06 364 ASN B O 1
ATOM 7121 N N . ASN B 1 365 ? -9.82 2.371 28 1 96.88 365 ASN B N 1
ATOM 7122 C CA . ASN B 1 365 ? -10.031 3.627 28.703 1 96.88 365 ASN B CA 1
ATOM 7123 C C . ASN B 1 365 ? -8.922 4.633 28.406 1 96.88 365 ASN B C 1
ATOM 7125 O O . ASN B 1 365 ? -8.625 5.5 29.234 1 96.88 365 ASN B O 1
ATOM 7129 N N . ALA B 1 366 ? -8.312 4.395 27.297 1 97.12 366 ALA B N 1
ATOM 7130 C CA . ALA B 1 366 ? -7.309 5.371 26.875 1 97.12 366 ALA B CA 1
ATOM 7131 C C . ALA B 1 366 ? -7.926 6.754 26.703 1 97.12 366 ALA B C 1
ATOM 7133 O O . ALA B 1 366 ? -9.07 6.879 26.25 1 97.12 366 ALA B O 1
ATOM 7134 N N . THR B 1 367 ? -7.199 7.863 27.094 1 95.75 367 THR B N 1
ATOM 7135 C CA . THR B 1 367 ? -7.617 9.242 26.891 1 95.75 367 THR B CA 1
ATOM 7136 C C . THR B 1 367 ? -6.496 10.062 26.25 1 95.75 367 THR B C 1
ATOM 7138 O O . THR B 1 367 ? -5.383 9.562 26.078 1 95.75 367 THR B O 1
ATOM 7141 N N . LEU B 1 368 ? -6.852 11.211 25.828 1 93.38 368 LEU B N 1
ATOM 7142 C CA . LEU B 1 368 ? -5.844 12.102 25.266 1 93.38 368 LEU B CA 1
ATOM 7143 C C . LEU B 1 368 ? -5.543 13.258 26.203 1 93.38 368 LEU B C 1
ATOM 7145 O O . LEU B 1 368 ? -5.051 14.305 25.781 1 93.38 368 LEU B O 1
ATOM 7149 N N . GLN B 1 369 ? -5.738 13.117 27.453 1 90.38 369 GLN B N 1
ATOM 7150 C CA . GLN B 1 369 ? -5.504 14.156 28.453 1 90.38 369 GLN B CA 1
ATOM 7151 C C . GLN B 1 369 ? -4.016 14.469 28.578 1 90.38 369 GLN B C 1
ATOM 7153 O O . GLN B 1 369 ? -3.637 15.594 28.906 1 90.38 369 GLN B O 1
ATOM 7158 N N . GLY B 1 370 ? -3.268 13.484 28.25 1 88.06 370 GLY B N 1
ATOM 7159 C CA . GLY B 1 370 ? -1.829 13.695 28.281 1 88.06 370 GLY B CA 1
ATOM 7160 C C . GLY B 1 370 ? -1.359 14.742 27.281 1 88.06 370 GLY B C 1
ATOM 7161 O O . GLY B 1 370 ? -0.264 15.289 27.422 1 88.06 370 GLY B O 1
ATOM 7162 N N . TRP B 1 371 ? -2.174 15.023 26.328 1 89.81 371 TRP B N 1
ATOM 7163 C CA . TRP B 1 371 ? -1.839 16.016 25.297 1 89.81 371 TRP B CA 1
ATOM 7164 C C . TRP B 1 371 ? -1.74 17.406 25.906 1 89.81 371 TRP B C 1
ATOM 7166 O O . TRP B 1 371 ? -1.167 18.312 25.297 1 89.81 371 TRP B O 1
ATOM 7176 N N . LYS B 1 372 ? -2.27 17.578 27.078 1 86.81 372 LYS B N 1
ATOM 7177 C CA . LYS B 1 372 ? -2.145 18.859 27.766 1 86.81 372 LYS B CA 1
ATOM 7178 C C . LYS B 1 372 ? -0.679 19.25 27.922 1 86.81 372 LYS B C 1
ATOM 7180 O O . LYS B 1 372 ? -0.349 20.438 27.891 1 86.81 372 LYS B O 1
ATOM 7185 N N . HIS B 1 373 ? 0.126 18.25 27.938 1 84 373 HIS B N 1
ATOM 7186 C CA . HIS B 1 373 ? 1.542 18.516 28.172 1 84 373 HIS B CA 1
ATOM 7187 C C . HIS B 1 373 ? 2.369 18.172 26.938 1 84 373 HIS B C 1
ATOM 7189 O O . HIS B 1 373 ? 3.197 18.984 26.5 1 84 373 HIS B O 1
ATOM 7195 N N . ASN B 1 374 ? 2.121 17.016 26.484 1 86.88 374 ASN B N 1
ATOM 7196 C CA . ASN B 1 374 ? 2.887 16.531 25.344 1 86.88 374 ASN B CA 1
ATOM 7197 C C . ASN B 1 374 ? 1.982 15.922 24.281 1 86.88 374 ASN B C 1
ATOM 7199 O O . ASN B 1 374 ? 1.836 14.703 24.203 1 86.88 374 ASN B O 1
ATOM 7203 N N . PRO B 1 375 ? 1.47 16.75 23.438 1 92.56 375 PRO B N 1
ATOM 7204 C CA . PRO B 1 375 ? 0.654 16.156 22.375 1 92.56 375 PRO B CA 1
ATOM 7205 C C . PRO B 1 375 ? 1.487 15.391 21.359 1 92.56 375 PRO B C 1
ATOM 7207 O O . PRO B 1 375 ? 2.412 15.945 20.766 1 92.56 375 PRO B O 1
ATOM 7210 N N . GLU B 1 376 ? 1.288 14.141 21.266 1 95.75 376 GLU B N 1
ATOM 7211 C CA . GLU B 1 376 ? 1.995 13.273 20.328 1 95.75 376 GLU B CA 1
ATOM 7212 C C . GLU B 1 376 ? 1.019 12.469 19.484 1 95.75 376 GLU B C 1
ATOM 7214 O O . GLU B 1 376 ? 0.216 11.695 20.016 1 95.75 376 GLU B O 1
ATOM 7219 N N . ALA B 1 377 ? 0.983 12.695 18.25 1 96.75 377 ALA B N 1
ATOM 7220 C CA . ALA B 1 377 ? 0.209 11.93 17.281 1 96.75 377 ALA B CA 1
ATOM 7221 C C . ALA B 1 377 ? 1.117 11.312 16.219 1 96.75 377 ALA B C 1
ATOM 7223 O O . ALA B 1 377 ? 2.312 11.609 16.156 1 96.75 377 ALA B O 1
ATOM 7224 N N . PHE B 1 378 ? 0.591 10.367 15.547 1 98 378 PHE B N 1
ATOM 7225 C CA . PHE B 1 378 ? 1.229 9.82 14.352 1 98 378 PHE B CA 1
ATOM 7226 C C . PHE B 1 378 ? 0.797 10.586 13.109 1 98 378 PHE B C 1
ATOM 7228 O O . PHE B 1 378 ? -0.373 10.547 12.719 1 98 378 PHE B O 1
ATOM 7235 N N . PHE B 1 379 ? 1.707 11.383 12.523 1 95.81 379 PHE B N 1
ATOM 7236 C CA . PHE B 1 379 ? 1.511 12.195 11.336 1 95.81 379 PHE B CA 1
ATOM 7237 C C . PHE B 1 379 ? 0.349 13.164 11.523 1 95.81 379 PHE B C 1
ATOM 7239 O O . PHE B 1 379 ? -0.428 13.398 10.594 1 95.81 379 PHE B O 1
ATOM 7246 N N . SER B 1 380 ? 0.107 13.586 12.75 1 95.69 380 SER B N 1
ATOM 7247 C CA . SER B 1 380 ? -0.926 14.555 13.086 1 95.69 380 SER B CA 1
ATOM 7248 C C . SER B 1 380 ? -2.32 13.953 12.945 1 95.69 380 SER B C 1
ATOM 7250 O O . SER B 1 380 ? -3.322 14.648 13.141 1 95.69 380 SER B O 1
ATOM 7252 N N . VAL B 1 381 ? -2.451 12.648 12.664 1 97.06 381 VAL B N 1
ATOM 7253 C CA . VAL B 1 381 ? -3.732 12.109 12.219 1 97.06 381 VAL B CA 1
ATOM 7254 C C . VAL B 1 381 ? -4.211 11.031 13.188 1 97.06 381 VAL B C 1
ATOM 7256 O O . VAL B 1 381 ? -5.383 11.008 13.57 1 97.06 381 VAL B O 1
ATOM 7259 N N . GLN B 1 382 ? -3.277 10.18 13.578 1 97.5 382 GLN B N 1
ATOM 7260 C CA . GLN B 1 382 ? -3.682 9.031 14.383 1 97.5 382 GLN B CA 1
ATOM 7261 C C . GLN B 1 382 ? -2.967 9.023 15.727 1 97.5 382 GLN B C 1
ATOM 7263 O O . GLN B 1 382 ? -1.903 9.625 15.875 1 97.5 382 GLN B O 1
ATOM 7268 N N . VAL B 1 383 ? -3.584 8.352 16.672 1 96.31 383 VAL B N 1
ATOM 7269 C CA . VAL B 1 383 ? -3.021 8.234 18.016 1 96.31 383 VAL B CA 1
ATOM 7270 C C . VAL B 1 383 ? -3.273 6.828 18.562 1 96.31 383 VAL B C 1
ATOM 7272 O O . VAL B 1 383 ? -4.332 6.242 18.328 1 96.31 383 VAL B O 1
ATOM 7275 N N . ASP B 1 384 ? -2.238 6.27 19.219 1 97 384 ASP B N 1
ATOM 7276 C CA . ASP B 1 384 ? -2.416 4.953 19.828 1 97 384 ASP B CA 1
ATOM 7277 C C . ASP B 1 384 ? -3.5 4.984 20.906 1 97 384 ASP B C 1
ATOM 7279 O O . ASP B 1 384 ? -3.625 5.969 21.641 1 97 384 ASP B O 1
ATOM 7283 N N . GLY B 1 385 ? -4.254 3.979 20.969 1 97.75 385 GLY B N 1
ATOM 7284 C CA . GLY B 1 385 ? -5.348 3.891 21.922 1 97.75 385 GLY B CA 1
ATOM 7285 C C . GLY B 1 385 ? -6.672 4.367 21.359 1 97.75 385 GLY B C 1
ATOM 7286 O O . GLY B 1 385 ? -7.707 4.25 22.016 1 97.75 385 GLY B O 1
ATOM 7287 N N . MET B 1 386 ? -6.676 4.863 20.188 1 98.25 386 MET B N 1
ATOM 7288 C CA . MET B 1 386 ? -7.887 5.367 19.547 1 98.25 386 MET B CA 1
ATOM 7289 C C . MET B 1 386 ? -8.133 4.672 18.219 1 98.25 386 MET B C 1
ATOM 7291 O O . MET B 1 386 ? -7.879 5.25 17.156 1 98.25 386 MET B O 1
ATOM 7295 N N . PRO B 1 387 ? -8.781 3.494 18.234 1 98.62 387 PRO B N 1
ATOM 7296 C CA . PRO B 1 387 ? -9.016 2.771 16.984 1 98.62 387 PRO B CA 1
ATOM 7297 C C . PRO B 1 387 ? -9.969 3.506 16.047 1 98.62 387 PRO B C 1
ATOM 7299 O O . PRO B 1 387 ? -10.945 4.109 16.5 1 98.62 387 PRO B O 1
ATOM 7302 N N . ASN B 1 388 ? -9.688 3.486 14.758 1 98.62 388 ASN B N 1
ATOM 7303 C CA . ASN B 1 388 ? -10.555 4.035 13.727 1 98.62 388 ASN B CA 1
ATOM 7304 C C . ASN B 1 388 ? -10.797 5.527 13.93 1 98.62 388 ASN B C 1
ATOM 7306 O O . ASN B 1 388 ? -11.812 6.059 13.477 1 98.62 388 ASN B O 1
ATOM 7310 N N . TYR B 1 389 ? -9.875 6.188 14.633 1 98.12 389 TYR B N 1
ATOM 7311 C CA . TYR B 1 389 ? -9.969 7.613 14.938 1 98.12 389 TYR B CA 1
ATOM 7312 C C . TYR B 1 389 ? -8.945 8.406 14.125 1 98.12 389 TYR B C 1
ATOM 7314 O O . TYR B 1 389 ? -7.773 8.031 14.055 1 98.12 389 TYR B O 1
ATOM 7322 N N . PHE B 1 390 ? -9.43 9.453 13.469 1 97.38 390 PHE B N 1
ATOM 7323 C CA . PHE B 1 390 ? -8.562 10.297 12.656 1 97.38 390 PHE B CA 1
ATOM 7324 C C . PHE B 1 390 ? -8.719 11.766 13.039 1 97.38 390 PHE B C 1
ATOM 7326 O O . PHE B 1 390 ? -9.836 12.227 13.305 1 97.38 390 PHE B O 1
ATOM 7333 N N . SER B 1 391 ? -7.613 12.453 13.07 1 94.5 391 SER B N 1
ATOM 7334 C CA . SER B 1 391 ? -7.641 13.898 13.305 1 94.5 391 SER B CA 1
ATOM 7335 C C . SER B 1 391 ? -7.16 14.664 12.078 1 94.5 391 SER B C 1
ATOM 7337 O O . SER B 1 391 ? -6.219 14.242 11.406 1 94.5 391 SER B O 1
ATOM 7339 N N . ILE B 1 392 ? -7.805 15.727 11.812 1 93.25 392 ILE B N 1
ATOM 7340 C CA . ILE B 1 392 ? -7.293 16.672 10.828 1 93.25 392 ILE B CA 1
ATOM 7341 C C . ILE B 1 392 ? -6.758 17.922 11.531 1 93.25 392 ILE B C 1
ATOM 7343 O O . ILE B 1 392 ? -7.5 18.609 12.242 1 93.25 392 ILE B O 1
ATOM 7347 N N . GLY B 1 393 ? -5.488 18.156 11.336 1 91.5 393 GLY B N 1
ATOM 7348 C CA . GLY B 1 393 ? -4.883 19.297 11.992 1 91.5 393 GLY B CA 1
ATOM 7349 C C . GLY B 1 393 ? -4.441 19 13.414 1 91.5 393 GLY B C 1
ATOM 7350 O O . GLY B 1 393 ? -4.539 19.859 14.289 1 91.5 393 GLY B O 1
ATOM 7351 N N . GLY B 1 394 ? -4.082 17.797 13.711 1 92.62 394 GLY B N 1
ATOM 7352 C CA . GLY B 1 394 ? -3.551 17.438 15.016 1 92.62 394 GLY B CA 1
ATOM 7353 C C . GLY B 1 394 ? -2.125 17.891 15.234 1 92.62 394 GLY B C 1
ATOM 7354 O O . GLY B 1 394 ? -1.634 18.766 14.516 1 92.62 394 GLY B O 1
ATOM 7355 N N . PRO B 1 395 ? -1.495 17.391 16.266 1 93.94 395 PRO B N 1
ATOM 7356 C CA . PRO B 1 395 ? -0.118 17.781 16.562 1 93.94 395 PRO B CA 1
ATOM 7357 C C . PRO B 1 395 ? 0.836 17.531 15.398 1 93.94 395 PRO B C 1
ATOM 7359 O O . PRO B 1 395 ? 0.75 16.5 14.734 1 93.94 395 PRO B O 1
ATOM 7362 N N . ASN B 1 396 ? 1.681 18.578 15.125 1 95.81 396 ASN B N 1
ATOM 7363 C CA . ASN B 1 396 ? 2.719 18.516 14.102 1 95.81 396 ASN B CA 1
ATOM 7364 C C . ASN B 1 396 ? 2.121 18.375 12.703 1 95.81 396 ASN B C 1
ATOM 7366 O O . ASN B 1 396 ? 2.51 17.5 11.938 1 95.81 396 ASN B O 1
ATOM 7370 N N . PHE B 1 397 ? 1.196 19.25 12.43 1 95.06 397 PHE B N 1
ATOM 7371 C CA . PHE B 1 397 ? 0.579 19.391 11.117 1 95.06 397 PHE B CA 1
ATOM 7372 C C . PHE B 1 397 ? 1.312 20.438 10.281 1 95.06 397 PHE B C 1
ATOM 7374 O O . PHE B 1 397 ? 2.248 21.078 10.766 1 95.06 397 PHE B O 1
ATOM 7381 N N . THR B 1 398 ? 1.008 20.531 9.023 1 93.19 398 THR B N 1
ATOM 7382 C CA . THR B 1 398 ? 1.683 21.453 8.125 1 93.19 398 THR B CA 1
ATOM 7383 C C . THR B 1 398 ? 1.256 22.891 8.406 1 93.19 398 THR B C 1
ATOM 7385 O O . THR B 1 398 ? 0.678 23.562 7.547 1 93.19 398 THR B O 1
ATOM 7388 N N . VAL B 1 399 ? 1.605 23.312 9.609 1 89.81 399 VAL B N 1
ATOM 7389 C CA . VAL B 1 399 ? 1.335 24.703 9.984 1 89.81 399 VAL B CA 1
ATOM 7390 C C . VAL B 1 399 ? 2.639 25.5 10.016 1 89.81 399 VAL B C 1
ATOM 7392 O O . VAL B 1 399 ? 3.686 24.969 10.398 1 89.81 399 VAL B O 1
ATOM 7395 N N . SER B 1 400 ? 2.613 26.688 9.5 1 87 400 SER B N 1
ATOM 7396 C CA . SER B 1 400 ? 3.713 27.641 9.531 1 87 400 SER B CA 1
ATOM 7397 C C . SER B 1 400 ? 4.902 27.141 8.719 1 87 400 SER B C 1
ATOM 7399 O O . SER B 1 400 ? 6.039 27.562 8.938 1 87 400 SER B O 1
ATOM 7401 N N . ASN B 1 401 ? 4.695 26.188 7.895 1 89.25 401 ASN B N 1
ATOM 7402 C CA . ASN B 1 401 ? 5.762 25.672 7.039 1 89.25 401 ASN B CA 1
ATOM 7403 C C . ASN B 1 401 ? 5.332 25.625 5.574 1 89.25 401 ASN B C 1
ATOM 7405 O O . ASN B 1 401 ? 6.148 25.359 4.691 1 89.25 401 ASN B O 1
ATOM 7409 N N . GLY B 1 402 ? 4.113 25.828 5.426 1 89.12 402 GLY B N 1
ATOM 7410 C CA . GLY B 1 402 ? 3.615 25.781 4.059 1 89.12 402 GLY B CA 1
ATOM 7411 C C . GLY B 1 402 ? 2.102 25.797 3.977 1 89.12 402 GLY B C 1
ATOM 7412 O O . GLY B 1 402 ? 1.433 26.406 4.812 1 89.12 402 GLY B O 1
ATOM 7413 N N . SER B 1 403 ? 1.58 25.25 2.9 1 89.19 403 SER B N 1
ATOM 7414 C CA . SER B 1 403 ? 0.157 25.266 2.578 1 89.19 403 SER B CA 1
ATOM 7415 C C . SER B 1 403 ? -0.641 24.391 3.549 1 89.19 403 SER B C 1
ATOM 7417 O O . SER B 1 403 ? -0.522 23.172 3.537 1 89.19 403 SER B O 1
ATOM 7419 N N . ILE B 1 404 ? -1.528 24.969 4.305 1 89.81 404 ILE B N 1
ATOM 7420 C CA . ILE B 1 404 ? -2.363 24.234 5.254 1 89.81 404 ILE B CA 1
ATOM 7421 C C . ILE B 1 404 ? -3.404 23.406 4.496 1 89.81 404 ILE B C 1
ATOM 7423 O O . ILE B 1 404 ? -3.627 22.234 4.812 1 89.81 404 ILE B O 1
ATOM 7427 N N . LEU B 1 405 ? -3.996 24.031 3.49 1 89.25 405 LEU B N 1
ATOM 7428 C CA . LEU B 1 405 ? -5.059 23.344 2.768 1 89.25 405 LEU B CA 1
ATOM 7429 C C . LEU B 1 405 ? -4.492 22.234 1.898 1 89.25 405 LEU B C 1
ATOM 7431 O O . LEU B 1 405 ? -5.168 21.234 1.644 1 89.25 405 LEU B O 1
ATOM 7435 N N . GLY B 1 406 ? -3.23 22.453 1.476 1 89.94 406 GLY B N 1
ATOM 7436 C CA . GLY B 1 406 ? -2.564 21.312 0.876 1 89.94 406 GLY B CA 1
ATOM 7437 C C . GLY B 1 406 ? -2.475 20.109 1.809 1 89.94 406 GLY B C 1
ATOM 7438 O O . GLY B 1 406 ? -2.879 19.016 1.45 1 89.94 406 GLY B O 1
ATOM 7439 N N . GLY B 1 407 ? -2.014 20.375 3.014 1 93 407 GLY B N 1
ATOM 7440 C CA . GLY B 1 407 ? -1.936 19.328 4.02 1 93 407 GLY B CA 1
ATOM 7441 C C . GLY B 1 407 ? -3.277 18.688 4.32 1 93 407 GLY B C 1
ATOM 7442 O O . GLY B 1 407 ? -3.375 17.469 4.445 1 93 407 GLY B O 1
ATOM 7443 N N . VAL B 1 408 ? -4.309 19.484 4.387 1 92.25 408 VAL B N 1
ATOM 7444 C CA . VAL B 1 408 ? -5.656 19 4.668 1 92.25 408 VAL B CA 1
ATOM 7445 C C . VAL B 1 408 ? -6.098 18.031 3.576 1 92.25 408 VAL B C 1
ATOM 7447 O O . VAL B 1 408 ? -6.68 16.984 3.869 1 92.25 408 VAL B O 1
ATOM 7450 N N . SER B 1 409 ? -5.789 18.406 2.383 1 91.81 409 SER B N 1
ATOM 7451 C CA . SER B 1 409 ? -6.172 17.547 1.259 1 91.81 409 SER B CA 1
ATOM 7452 C C . SER B 1 409 ? -5.484 16.188 1.332 1 91.81 409 SER B C 1
ATOM 7454 O O . SER B 1 409 ? -6.078 15.172 0.992 1 91.81 409 SER B O 1
ATOM 7456 N N . PHE B 1 410 ? -4.242 16.188 1.753 1 94.62 410 PHE B N 1
ATOM 7457 C CA . PHE B 1 410 ? -3.506 14.938 1.862 1 94.62 410 PHE B CA 1
ATOM 7458 C C . PHE B 1 410 ? -4.09 14.062 2.965 1 94.62 410 PHE B C 1
ATOM 7460 O O . PHE B 1 410 ? -4.25 12.852 2.785 1 94.62 410 PHE B O 1
ATOM 7467 N N . VAL B 1 411 ? -4.402 14.633 4.078 1 95.19 411 VAL B N 1
ATOM 7468 C CA . VAL B 1 411 ? -4.969 13.898 5.199 1 95.19 411 VAL B CA 1
ATOM 7469 C C . VAL B 1 411 ? -6.336 13.336 4.812 1 95.19 411 VAL B C 1
ATOM 7471 O O . VAL B 1 411 ? -6.66 12.195 5.141 1 95.19 411 VAL B O 1
ATOM 7474 N N . ARG B 1 412 ? -7.117 14.148 4.102 1 92.81 412 ARG B N 1
ATOM 7475 C CA . ARG B 1 412 ? -8.398 13.672 3.594 1 92.81 412 ARG B CA 1
ATOM 7476 C C . ARG B 1 412 ? -8.219 12.406 2.754 1 92.81 412 ARG B C 1
ATOM 7478 O O . ARG B 1 412 ? -8.914 11.414 2.961 1 92.81 412 ARG B O 1
ATOM 7485 N N . ASP B 1 413 ? -7.328 12.477 1.835 1 93.12 413 ASP B N 1
ATOM 7486 C CA . ASP B 1 413 ? -7.086 11.328 0.969 1 93.12 413 ASP B CA 1
ATOM 7487 C C . ASP B 1 413 ? -6.641 10.109 1.78 1 93.12 413 ASP B C 1
ATOM 7489 O O . ASP B 1 413 ? -7.051 8.984 1.492 1 93.12 413 ASP B O 1
ATOM 7493 N N . TYR B 1 414 ? -5.773 10.32 2.705 1 96.5 414 TYR B N 1
ATOM 7494 C CA . TYR B 1 414 ? -5.297 9.266 3.598 1 96.5 414 TYR B CA 1
ATOM 7495 C C . TYR B 1 414 ? -6.457 8.633 4.355 1 96.5 414 TYR B C 1
ATOM 7497 O O . TYR B 1 414 ? -6.551 7.402 4.441 1 96.5 414 TYR B O 1
ATOM 7505 N N . ILE B 1 415 ? -7.332 9.438 4.895 1 95.94 415 ILE B N 1
ATOM 7506 C CA . ILE B 1 415 ? -8.5 8.953 5.621 1 95.94 415 ILE B CA 1
ATOM 7507 C C . ILE B 1 415 ? -9.383 8.125 4.691 1 95.94 415 ILE B C 1
ATOM 7509 O O . ILE B 1 415 ? -9.852 7.047 5.066 1 95.94 415 ILE B O 1
ATOM 7513 N N . MET B 1 416 ? -9.586 8.578 3.498 1 93.94 416 MET B N 1
ATOM 7514 C CA . MET B 1 416 ? -10.438 7.871 2.553 1 93.94 416 MET B CA 1
ATOM 7515 C C . MET B 1 416 ? -9.812 6.535 2.15 1 93.94 416 MET B C 1
ATOM 7517 O O . MET B 1 416 ? -10.523 5.559 1.922 1 93.94 416 MET B O 1
ATOM 7521 N N . LYS B 1 417 ? -8.516 6.566 2.035 1 94.81 417 LYS B N 1
ATOM 7522 C CA . LYS B 1 417 ? -7.832 5.309 1.745 1 94.81 417 LYS B CA 1
ATOM 7523 C C . LYS B 1 417 ? -8.117 4.266 2.822 1 94.81 417 LYS B C 1
ATOM 7525 O O . LYS B 1 417 ? -8.414 3.111 2.514 1 94.81 417 LYS B O 1
ATOM 7530 N N . TRP B 1 418 ? -8.008 4.652 4.059 1 96.62 418 TRP B N 1
ATOM 7531 C CA . TRP B 1 418 ? -8.289 3.736 5.16 1 96.62 418 TRP B CA 1
ATOM 7532 C C . TRP B 1 418 ? -9.766 3.35 5.18 1 96.62 418 TRP B C 1
ATOM 7534 O O . TRP B 1 418 ? -10.109 2.189 5.426 1 96.62 418 TRP B O 1
ATOM 7544 N N . ALA B 1 419 ? -10.656 4.336 4.934 1 96.19 419 ALA B N 1
ATOM 7545 C CA . ALA B 1 419 ? -12.078 4.027 4.906 1 96.19 419 ALA B CA 1
ATOM 7546 C C . ALA B 1 419 ? -12.391 2.957 3.861 1 96.19 419 ALA B C 1
ATOM 7548 O O . ALA B 1 419 ? -13.133 2.01 4.133 1 96.19 419 ALA B O 1
ATOM 7549 N N . GLN B 1 420 ? -11.82 3.119 2.721 1 95.75 420 GLN B N 1
ATOM 7550 C CA . GLN B 1 420 ? -12.016 2.135 1.662 1 95.75 420 GLN B CA 1
ATOM 7551 C C . GLN B 1 420 ? -11.453 0.776 2.064 1 95.75 420 GLN B C 1
ATOM 7553 O O . GLN B 1 420 ? -12.078 -0.259 1.825 1 95.75 420 GLN B O 1
ATOM 7558 N N . LYS B 1 421 ? -10.273 0.806 2.607 1 97.25 421 LYS B N 1
ATOM 7559 C CA . LYS B 1 421 ? -9.648 -0.443 3.035 1 97.25 421 LYS B CA 1
ATOM 7560 C C . LYS B 1 421 ? -10.492 -1.139 4.102 1 97.25 421 LYS B C 1
ATOM 7562 O O . LYS B 1 421 ? -10.703 -2.352 4.039 1 97.25 421 LYS B O 1
ATOM 7567 N N . ILE B 1 422 ? -10.984 -0.402 5.055 1 97.94 422 ILE B N 1
ATOM 7568 C CA . ILE B 1 422 ? -11.828 -0.935 6.117 1 97.94 422 ILE B CA 1
ATOM 7569 C C . ILE B 1 422 ? -13.078 -1.562 5.508 1 97.94 422 ILE B C 1
ATOM 7571 O O . ILE B 1 422 ? -13.469 -2.676 5.875 1 97.94 422 ILE B O 1
ATOM 7575 N N . ALA B 1 423 ? -13.672 -0.902 4.543 1 97.06 423 ALA B N 1
ATOM 7576 C CA . ALA B 1 423 ? -14.922 -1.347 3.93 1 97.06 423 ALA B CA 1
ATOM 7577 C C . ALA B 1 423 ? -14.695 -2.576 3.053 1 97.06 423 ALA B C 1
ATOM 7579 O O . ALA B 1 423 ? -15.539 -3.479 3.012 1 97.06 423 ALA B O 1
ATOM 7580 N N . THR B 1 424 ? -13.555 -2.656 2.416 1 97.44 424 THR B N 1
ATOM 7581 C CA . THR B 1 424 ? -13.375 -3.668 1.38 1 97.44 424 THR B CA 1
ATOM 7582 C C . THR B 1 424 ? -12.617 -4.875 1.928 1 97.44 424 THR B C 1
ATOM 7584 O O . THR B 1 424 ? -12.648 -5.953 1.331 1 97.44 424 THR B O 1
ATOM 7587 N N . GLN B 1 425 ? -11.898 -4.754 3.035 1 97.69 425 GLN B N 1
ATOM 7588 C CA . GLN B 1 425 ? -11.102 -5.867 3.537 1 97.69 425 GLN B CA 1
ATOM 7589 C C . GLN B 1 425 ? -11.641 -6.371 4.871 1 97.69 425 GLN B C 1
ATOM 7591 O O . GLN B 1 425 ? -10.922 -7.023 5.633 1 97.69 425 GLN B O 1
ATOM 7596 N N . ASP B 1 426 ? -12.844 -5.988 5.117 1 95.25 426 ASP B N 1
ATOM 7597 C CA . ASP B 1 426 ? -13.594 -6.469 6.273 1 95.25 426 ASP B CA 1
ATOM 7598 C C . ASP B 1 426 ? -12.828 -6.199 7.57 1 95.25 426 ASP B C 1
ATOM 7600 O O . ASP B 1 426 ? -12.75 -7.07 8.438 1 95.25 426 ASP B O 1
ATOM 7604 N N . ILE B 1 427 ? -12.203 -5.094 7.664 1 98.44 427 ILE B N 1
ATOM 7605 C CA . ILE B 1 427 ? -11.438 -4.688 8.836 1 98.44 427 ILE B CA 1
ATOM 7606 C C . ILE B 1 427 ? -12.375 -4.152 9.914 1 98.44 427 ILE B C 1
ATOM 7608 O O . ILE B 1 427 ? -13.266 -3.352 9.625 1 98.44 427 ILE B O 1
ATOM 7612 N N . LYS B 1 428 ? -12.211 -4.656 11.102 1 98.44 428 LYS B N 1
ATOM 7613 C CA . LYS B 1 428 ? -12.969 -4.184 12.258 1 98.44 428 LYS B CA 1
ATOM 7614 C C . LYS B 1 428 ? -12.367 -2.902 12.828 1 98.44 428 LYS B C 1
ATOM 7616 O O . LYS B 1 428 ? -13.086 -1.936 13.086 1 98.44 428 LYS B O 1
ATOM 7621 N N . SER B 1 429 ? -11.062 -2.891 12.961 1 98.62 429 SER B N 1
ATOM 7622 C CA . SER B 1 429 ? -10.43 -1.706 13.539 1 98.62 429 SER B CA 1
ATOM 7623 C C . SER B 1 429 ? -8.977 -1.591 13.102 1 98.62 429 SER B C 1
ATOM 7625 O O . SER B 1 429 ? -8.32 -2.602 12.836 1 98.62 429 SER B O 1
ATOM 7627 N N . ILE B 1 430 ? -8.477 -0.404 12.969 1 98.69 430 ILE B N 1
ATOM 7628 C CA . ILE B 1 430 ? -7.066 -0.074 12.797 1 98.69 430 ILE B CA 1
ATOM 7629 C C . ILE B 1 430 ? -6.617 0.857 13.922 1 98.69 430 ILE B C 1
ATOM 7631 O O . ILE B 1 430 ? -7.348 1.773 14.305 1 98.69 430 ILE B O 1
ATOM 7635 N N . GLU B 1 431 ? -5.516 0.576 14.516 1 98.69 431 GLU B N 1
ATOM 7636 C CA . GLU B 1 431 ? -4.914 1.383 15.57 1 98.69 431 GLU B CA 1
ATOM 7637 C C . GLU B 1 431 ? -3.404 1.501 15.383 1 98.69 431 GLU B C 1
ATOM 7639 O O . GLU B 1 431 ? -2.705 0.491 15.266 1 98.69 431 GLU B O 1
ATOM 7644 N N . VAL B 1 432 ? -2.947 2.734 15.312 1 98.56 432 VAL B N 1
ATOM 7645 C CA . VAL B 1 432 ? -1.511 2.922 15.133 1 98.56 432 VAL B CA 1
ATOM 7646 C C . VAL B 1 432 ? -0.757 2.316 16.312 1 98.56 432 VAL B C 1
ATOM 7648 O O . VAL B 1 432 ? -1.191 2.434 17.469 1 98.56 432 VAL B O 1
ATOM 7651 N N . LYS B 1 433 ? 0.347 1.69 16.031 1 98.38 433 LYS B N 1
ATOM 7652 C CA . LYS B 1 433 ? 1.176 1.089 17.078 1 98.38 433 LYS B CA 1
ATOM 7653 C C . LYS B 1 433 ? 1.884 2.158 17.891 1 98.38 433 LYS B C 1
ATOM 7655 O O . LYS B 1 433 ? 2.34 3.168 17.359 1 98.38 433 LYS B O 1
ATOM 7660 N N . LYS B 1 434 ? 1.998 1.897 19.188 1 97.38 434 LYS B N 1
ATOM 7661 C CA . LYS B 1 434 ? 2.686 2.822 20.078 1 97.38 434 LYS B CA 1
ATOM 7662 C C . LYS B 1 434 ? 4.125 3.057 19.625 1 97.38 434 LYS B C 1
ATOM 7664 O O . LYS B 1 434 ? 4.613 4.188 19.656 1 97.38 434 LYS B O 1
ATOM 7669 N N . GLU B 1 435 ? 4.816 2.012 19.203 1 97.38 435 GLU B N 1
ATOM 7670 C CA . GLU B 1 435 ? 6.207 2.139 18.781 1 97.38 435 GLU B CA 1
ATOM 7671 C C . GLU B 1 435 ? 6.328 3.041 17.547 1 97.38 435 GLU B C 1
ATOM 7673 O O . GLU B 1 435 ? 7.316 3.76 17.406 1 97.38 435 GLU B O 1
ATOM 7678 N N . ALA B 1 436 ? 5.332 2.957 16.625 1 98.12 436 ALA B N 1
ATOM 7679 C CA . ALA B 1 436 ? 5.336 3.83 15.461 1 98.12 436 ALA B CA 1
ATOM 7680 C C . ALA B 1 436 ? 5.145 5.289 15.859 1 98.12 436 ALA B C 1
ATOM 7682 O O . ALA B 1 436 ? 5.82 6.18 15.336 1 98.12 436 ALA B O 1
ATOM 7683 N N . VAL B 1 437 ? 4.211 5.535 16.812 1 98.12 437 VAL B N 1
ATOM 7684 C CA . VAL B 1 437 ? 3.984 6.883 17.328 1 98.12 437 VAL B CA 1
ATOM 7685 C C . VAL B 1 437 ? 5.266 7.418 17.969 1 98.12 437 VAL B C 1
ATOM 7687 O O . VAL B 1 437 ? 5.676 8.547 17.688 1 98.12 437 VAL B O 1
ATOM 7690 N N . ASP B 1 438 ? 5.902 6.609 18.75 1 97.62 438 ASP B N 1
ATOM 7691 C CA . ASP B 1 438 ? 7.129 7.008 19.438 1 97.62 438 ASP B CA 1
ATOM 7692 C C . ASP B 1 438 ? 8.242 7.328 18.453 1 97.62 438 ASP B C 1
ATOM 7694 O O . ASP B 1 438 ? 8.898 8.367 18.547 1 97.62 438 ASP B O 1
ATOM 7698 N N . ASP B 1 439 ? 8.461 6.41 17.531 1 98.31 439 ASP B N 1
ATOM 7699 C CA . ASP B 1 439 ? 9.508 6.613 16.531 1 98.31 439 ASP B CA 1
ATOM 7700 C C . ASP B 1 439 ? 9.273 7.898 15.742 1 98.31 439 ASP B C 1
ATOM 7702 O O . ASP B 1 439 ? 10.211 8.648 15.477 1 98.31 439 ASP B O 1
ATOM 7706 N N . TYR B 1 440 ? 8.016 8.125 15.375 1 98.44 440 TYR B N 1
ATOM 7707 C CA . TYR B 1 440 ? 7.668 9.312 14.602 1 98.44 440 TYR B CA 1
ATOM 7708 C C . TYR B 1 440 ? 7.992 10.586 15.375 1 98.44 440 TYR B C 1
ATOM 7710 O O . TYR B 1 440 ? 8.594 11.516 14.836 1 98.44 440 TYR B O 1
ATOM 7718 N N . ASN B 1 441 ? 7.562 10.625 16.578 1 98.25 441 ASN B N 1
ATOM 7719 C CA . ASN B 1 441 ? 7.742 11.836 17.359 1 98.25 441 ASN B CA 1
ATOM 7720 C C . ASN B 1 441 ? 9.203 12.062 17.719 1 98.25 441 ASN B C 1
ATOM 7722 O O . ASN B 1 441 ? 9.664 13.203 17.797 1 98.25 441 ASN B O 1
ATOM 7726 N N . VAL B 1 442 ? 9.93 11.016 17.953 1 98.19 442 VAL B N 1
ATOM 7727 C CA . VAL B 1 442 ? 11.367 11.141 18.188 1 98.19 442 VAL B CA 1
ATOM 7728 C C . VAL B 1 442 ? 12.055 11.672 16.922 1 98.19 442 VAL B C 1
ATOM 7730 O O . VAL B 1 442 ? 12.875 12.586 17 1 98.19 442 VAL B O 1
ATOM 7733 N N . TRP B 1 443 ? 11.727 11.062 15.789 1 97.88 443 TRP B N 1
ATOM 7734 C CA . TRP B 1 443 ? 12.266 11.531 14.516 1 97.88 443 TRP B CA 1
ATOM 7735 C C . TRP B 1 443 ? 11.984 13.016 14.32 1 97.88 443 TRP B C 1
ATOM 7737 O O . TRP B 1 443 ? 12.875 13.781 13.945 1 97.88 443 TRP B O 1
ATOM 7747 N N . ALA B 1 444 ? 10.789 13.461 14.594 1 98.06 444 ALA B N 1
ATOM 7748 C CA . ALA B 1 444 ? 10.383 14.852 14.414 1 98.06 444 ALA B CA 1
ATOM 7749 C C . ALA B 1 444 ? 11.195 15.781 15.305 1 98.06 444 ALA B C 1
ATOM 7751 O O . ALA B 1 444 ? 11.703 16.812 14.844 1 98.06 444 ALA B O 1
ATOM 7752 N N . GLN B 1 445 ? 11.297 15.406 16.594 1 97.88 445 GLN B N 1
ATOM 7753 C CA . GLN B 1 445 ? 12.016 16.266 17.531 1 97.88 445 GLN B CA 1
ATOM 7754 C C . GLN B 1 445 ? 13.492 16.375 17.156 1 97.88 445 GLN B C 1
ATOM 7756 O O . GLN B 1 445 ? 14.117 17.422 17.344 1 97.88 445 GLN B O 1
ATOM 7761 N N . GLU B 1 446 ? 14.039 15.305 16.656 1 97.69 446 GLU B N 1
ATOM 7762 C CA . GLU B 1 446 ? 15.422 15.359 16.172 1 97.69 446 GLU B CA 1
ATOM 7763 C C . GLU B 1 446 ? 15.562 16.344 15.016 1 97.69 446 GLU B C 1
ATOM 7765 O O . GLU B 1 446 ? 16.516 17.125 14.969 1 97.69 446 GLU B O 1
ATOM 7770 N N . TYR B 1 447 ? 14.656 16.328 14.133 1 97.44 447 TYR B N 1
ATOM 7771 C CA . TYR B 1 447 ? 14.672 17.25 13 1 97.44 447 TYR B CA 1
ATOM 7772 C C . TYR B 1 447 ? 14.547 18.703 13.469 1 97.44 447 TYR B C 1
ATOM 7774 O O . TYR B 1 447 ? 15.211 19.594 12.945 1 97.44 447 TYR B O 1
ATOM 7782 N N . PHE B 1 448 ? 13.688 18.938 14.445 1 97.56 448 PHE B N 1
ATOM 7783 C CA . PHE B 1 448 ? 13.352 20.297 14.859 1 97.56 448 PHE B CA 1
ATOM 7784 C C . PHE B 1 448 ? 14.578 21 15.438 1 97.56 448 PHE B C 1
ATOM 7786 O O . PHE B 1 448 ? 14.633 22.234 15.477 1 97.56 448 PHE B O 1
ATOM 7793 N N . LYS B 1 449 ? 15.57 20.281 15.836 1 95.5 449 LYS B N 1
ATOM 7794 C CA . LYS B 1 449 ? 16.812 20.891 16.312 1 95.5 449 LYS B CA 1
ATOM 7795 C C . LYS B 1 449 ? 17.438 21.766 15.242 1 95.5 449 LYS B C 1
ATOM 7797 O O . LYS B 1 449 ? 18.234 22.656 15.555 1 95.5 449 LYS B O 1
ATOM 7802 N N . ARG B 1 450 ? 17 21.531 14.039 1 95.31 450 ARG B N 1
ATOM 7803 C CA . ARG B 1 450 ? 17.562 22.281 12.914 1 95.31 450 ARG B CA 1
ATOM 7804 C C . ARG B 1 450 ? 16.75 23.531 12.625 1 95.31 450 ARG B C 1
ATOM 7806 O O . ARG B 1 450 ? 17.109 24.328 11.758 1 95.31 450 ARG B O 1
ATOM 7813 N N . THR B 1 451 ? 15.727 23.75 13.297 1 96.06 451 THR B N 1
ATOM 7814 C CA . THR B 1 451 ? 14.773 24.797 12.953 1 96.06 451 THR B CA 1
ATOM 7815 C C . THR B 1 451 ? 14.719 25.859 14.039 1 96.06 451 THR B C 1
ATOM 7817 O O . THR B 1 451 ? 15.086 25.609 15.188 1 96.06 451 THR B O 1
ATOM 7820 N N . VAL B 1 452 ? 14.172 27 13.727 1 94 452 VAL B N 1
ATOM 7821 C CA . VAL B 1 452 ? 14.039 28.141 14.641 1 94 452 VAL B CA 1
ATOM 7822 C C . VAL B 1 452 ? 12.953 27.844 15.68 1 94 452 VAL B C 1
ATOM 7824 O O . VAL B 1 452 ? 12.875 28.5 16.703 1 94 452 VAL B O 1
ATOM 7827 N N . TRP B 1 453 ? 12.156 26.797 15.398 1 95.25 453 TRP B N 1
ATOM 7828 C CA . TRP B 1 453 ? 11.07 26.469 16.312 1 95.25 453 TRP B CA 1
ATOM 7829 C C . TRP B 1 453 ? 11.609 25.938 17.625 1 95.25 453 TRP B C 1
ATOM 7831 O O . TRP B 1 453 ? 10.906 25.953 18.656 1 95.25 453 TRP B O 1
ATOM 7841 N N . SER B 1 454 ? 12.805 25.469 17.609 1 94.06 454 SER B N 1
ATOM 7842 C CA . SER B 1 454 ? 13.406 24.922 18.828 1 94.06 454 SER B CA 1
ATOM 7843 C C . SER B 1 454 ? 14.18 25.984 19.594 1 94.06 454 SER B C 1
ATOM 7845 O O . SER B 1 454 ? 14.789 25.688 20.625 1 94.06 454 SER B O 1
ATOM 7847 N N . ASP B 1 455 ? 14.133 27.234 19.141 1 92.75 455 ASP B N 1
ATOM 7848 C CA . ASP B 1 455 ? 14.766 28.328 19.859 1 92.75 455 ASP B CA 1
ATOM 7849 C C . ASP B 1 455 ? 14.133 28.531 21.234 1 92.75 455 ASP B C 1
ATOM 7851 O O . ASP B 1 455 ? 13.031 28.031 21.5 1 92.75 455 ASP B O 1
ATOM 7855 N N . ASN B 1 456 ? 14.891 29.281 22.016 1 90.62 456 ASN B N 1
ATOM 7856 C CA . ASN B 1 456 ? 14.359 29.609 23.344 1 90.62 456 ASN B CA 1
ATOM 7857 C C . ASN B 1 456 ? 13.398 30.797 23.266 1 90.62 456 ASN B C 1
ATOM 7859 O O . ASN B 1 456 ? 13.812 31.938 23.438 1 90.62 456 ASN B O 1
ATOM 7863 N N . CYS B 1 457 ? 12.172 30.531 23.031 1 88.75 457 CYS B N 1
ATOM 7864 C CA . CYS B 1 457 ? 11.086 31.484 22.984 1 88.75 457 CYS B CA 1
ATOM 7865 C C . CYS B 1 457 ? 9.766 30.844 23.406 1 88.75 457 CYS B C 1
ATOM 7867 O O . CYS B 1 457 ? 9.508 29.688 23.078 1 88.75 457 CYS B O 1
ATOM 7869 N N . ARG B 1 458 ? 9.023 31.531 24.172 1 86.62 458 ARG B N 1
ATOM 7870 C CA . ARG B 1 458 ? 7.691 31.031 24.5 1 86.62 458 ARG B CA 1
ATOM 7871 C C . ARG B 1 458 ? 6.762 31.125 23.297 1 86.62 458 ARG B C 1
ATOM 7873 O O . ARG B 1 458 ? 6.555 32.219 22.75 1 86.62 458 ARG B O 1
ATOM 7880 N N . SER B 1 459 ? 6.285 29.969 22.875 1 86.19 459 SER B N 1
ATOM 7881 C CA . SER B 1 459 ? 5.508 29.953 21.641 1 86.19 459 SER B CA 1
ATOM 7882 C C . SER B 1 459 ? 4.422 28.875 21.688 1 86.19 459 SER B C 1
ATOM 7884 O O . SER B 1 459 ? 4.574 27.859 22.359 1 86.19 459 SER B O 1
ATOM 7886 N N . TRP B 1 460 ? 3.33 29.094 20.938 1 87.31 460 TRP B N 1
ATOM 7887 C CA . TRP B 1 460 ? 2.295 28.078 20.828 1 87.31 460 TRP B CA 1
ATOM 7888 C C . TRP B 1 460 ? 2.799 26.859 20.062 1 87.31 460 TRP B C 1
ATOM 7890 O O . TRP B 1 460 ? 2.205 25.781 20.125 1 87.31 460 TRP B O 1
ATOM 7900 N N . TYR B 1 461 ? 3.963 27.016 19.344 1 91.5 461 TYR B N 1
ATOM 7901 C CA . TYR B 1 461 ? 4.559 25.891 18.625 1 91.5 461 TYR B CA 1
ATOM 7902 C C . TYR B 1 461 ? 5.074 24.844 19.594 1 91.5 461 TYR B C 1
ATOM 7904 O O . TYR B 1 461 ? 5.277 23.688 19.219 1 91.5 461 TYR B O 1
ATOM 7912 N N . LYS B 1 462 ? 5.355 25.219 20.828 1 92.25 462 LYS B N 1
ATOM 7913 C CA . LYS B 1 462 ? 5.828 24.328 21.891 1 92.25 462 LYS B CA 1
ATOM 7914 C C . LYS B 1 462 ? 4.832 24.266 23.031 1 92.25 462 LYS B C 1
ATOM 7916 O O . LYS B 1 462 ? 5.223 24.203 24.203 1 92.25 462 LYS B O 1
ATOM 7921 N N . ASN B 1 463 ? 3.6 24.422 22.703 1 88.19 463 ASN B N 1
ATOM 7922 C CA . ASN B 1 463 ? 2.535 24.375 23.703 1 88.19 463 ASN B CA 1
ATOM 7923 C C . ASN B 1 463 ? 2.75 25.406 24.797 1 88.19 463 ASN B C 1
ATOM 7925 O O . ASN B 1 463 ? 2.633 25.109 25.984 1 88.19 463 ASN B O 1
ATOM 7929 N N . HIS B 1 464 ? 3.156 26.578 24.422 1 83.75 464 HIS B N 1
ATOM 7930 C CA . HIS B 1 464 ? 3.311 27.781 25.234 1 83.75 464 HIS B CA 1
ATOM 7931 C C . HIS B 1 464 ? 4.445 27.641 26.234 1 83.75 464 HIS B C 1
ATOM 7933 O O . HIS B 1 464 ? 4.402 28.219 27.328 1 83.75 464 HIS B O 1
ATOM 7939 N N . LYS B 1 465 ? 5.402 26.797 25.844 1 87.94 465 LYS B N 1
ATOM 7940 C CA . LYS B 1 465 ? 6.637 26.688 26.625 1 87.94 465 LYS B CA 1
ATOM 7941 C C . LYS B 1 465 ? 7.801 27.359 25.906 1 87.94 465 LYS B C 1
ATOM 7943 O O . LYS B 1 465 ? 7.715 27.641 24.703 1 87.94 465 LYS B O 1
ATOM 7948 N N . SER B 1 466 ? 8.805 27.719 26.672 1 90.12 466 SER B N 1
ATOM 7949 C CA . SER B 1 466 ? 9.977 28.359 26.094 1 90.12 466 SER B CA 1
ATOM 7950 C C . SER B 1 466 ? 10.93 27.344 25.484 1 90.12 466 SER B C 1
ATOM 7952 O O . SER B 1 466 ? 11.727 27.672 24.609 1 90.12 466 SER B O 1
ATOM 7954 N N . SER B 1 467 ? 10.836 26.172 26.031 1 90.44 467 SER B N 1
ATOM 7955 C CA . SER B 1 467 ? 11.672 25.078 25.547 1 90.44 467 SER B CA 1
ATOM 7956 C C . SER B 1 467 ? 10.922 23.75 25.609 1 90.44 467 SER B C 1
ATOM 7958 O O . SER B 1 467 ? 9.797 23.672 26.109 1 90.44 467 SER B O 1
ATOM 7960 N N . GLY B 1 468 ? 11.508 22.781 24.969 1 91.94 468 GLY B N 1
ATOM 7961 C CA . GLY B 1 468 ? 10.883 21.469 24.969 1 91.94 468 GLY B CA 1
ATOM 7962 C C . GLY B 1 468 ? 10.375 21.047 23.609 1 91.94 468 GLY B C 1
ATOM 7963 O O . GLY B 1 468 ? 10.922 21.453 22.578 1 91.94 468 GLY B O 1
ATOM 7964 N N . GLN B 1 469 ? 9.359 20.219 23.625 1 94.44 469 GLN B N 1
ATOM 7965 C CA . GLN B 1 469 ? 8.867 19.594 22.391 1 94.44 469 GLN B CA 1
ATOM 7966 C C . GLN B 1 469 ? 8.203 20.625 21.484 1 94.44 469 GLN B C 1
ATOM 7968 O O . GLN B 1 469 ? 7.41 21.453 21.953 1 94.44 469 GLN B O 1
ATOM 7973 N N . VAL B 1 470 ? 8.617 20.594 20.266 1 95.94 470 VAL B N 1
ATOM 7974 C CA . VAL B 1 470 ? 7.867 21.297 19.25 1 95.94 470 VAL B CA 1
ATOM 7975 C C . VAL B 1 470 ? 6.656 20.469 18.828 1 95.94 470 VAL B C 1
ATOM 7977 O O . VAL B 1 470 ? 6.801 19.359 18.344 1 95.94 470 VAL B O 1
ATOM 7980 N N . THR B 1 471 ? 5.473 21 18.953 1 94.62 471 THR B N 1
ATOM 7981 C CA . THR B 1 471 ? 4.293 20.156 18.859 1 94.62 471 THR B CA 1
ATOM 7982 C C . THR B 1 471 ? 3.346 20.672 17.766 1 94.62 471 THR B C 1
ATOM 7984 O O . THR B 1 471 ? 2.393 19.984 17.391 1 94.62 471 THR B O 1
ATOM 7987 N N . ALA B 1 472 ? 3.582 21.797 17.156 1 93.81 472 ALA B N 1
ATOM 7988 C CA . ALA B 1 472 ? 2.584 22.375 16.266 1 93.81 472 ALA B CA 1
ATOM 7989 C C . ALA B 1 472 ? 2.971 22.156 14.797 1 93.81 472 ALA B C 1
ATOM 7991 O O . ALA B 1 472 ? 2.246 21.5 14.047 1 93.81 472 ALA B O 1
ATOM 7992 N N . PRO B 1 473 ? 4.199 22.641 14.383 1 95.81 473 PRO B N 1
ATOM 7993 C CA . PRO B 1 473 ? 4.516 22.516 12.961 1 95.81 473 PRO B CA 1
ATOM 7994 C C . PRO B 1 473 ? 4.965 21.109 12.578 1 95.81 473 PRO B C 1
ATOM 7996 O O . PRO B 1 473 ? 5.387 20.328 13.445 1 95.81 473 PRO B O 1
ATOM 7999 N N . TYR B 1 474 ? 4.836 20.797 11.352 1 97.56 474 TYR B N 1
ATOM 8000 C CA . TYR B 1 474 ? 5.344 19.531 10.828 1 97.56 474 TYR B CA 1
ATOM 8001 C C . TYR B 1 474 ? 6.855 19.578 10.664 1 97.56 474 TYR B C 1
ATOM 8003 O O . TYR B 1 474 ? 7.418 20.625 10.297 1 97.56 474 TYR B O 1
ATOM 8011 N N . ALA B 1 475 ? 7.48 18.484 10.844 1 97.81 475 ALA B N 1
ATOM 8012 C CA . ALA B 1 475 ? 8.93 18.344 10.773 1 97.81 475 ALA B CA 1
ATOM 8013 C C . ALA B 1 475 ? 9.398 18.188 9.328 1 97.81 475 ALA B C 1
ATOM 8015 O O . ALA B 1 475 ? 10.055 17.188 8.984 1 97.81 475 ALA B O 1
ATOM 8016 N N . GLY B 1 476 ? 9.07 19.141 8.477 1 97.44 476 GLY B N 1
ATOM 8017 C CA . GLY B 1 476 ? 9.5 19.062 7.094 1 97.44 476 GLY B CA 1
ATOM 8018 C C . GLY B 1 476 ? 8.672 19.922 6.16 1 97.44 476 GLY B C 1
ATOM 8019 O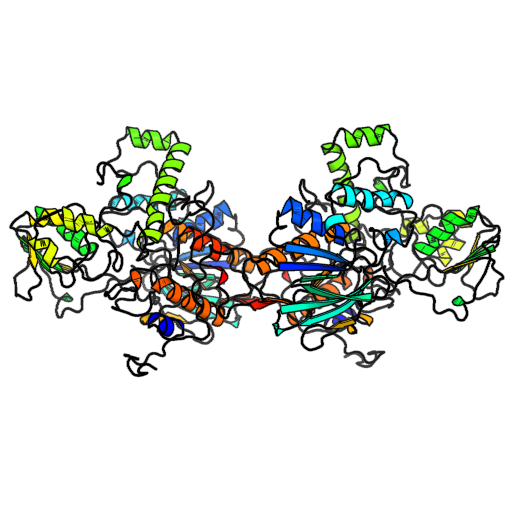 O . GLY B 1 476 ? 7.988 20.859 6.602 1 97.44 476 GLY B O 1
ATOM 8020 N N . THR B 1 477 ? 8.844 19.719 4.84 1 97.38 477 THR B N 1
ATOM 8021 C CA . THR B 1 477 ? 8.117 20.484 3.826 1 97.38 477 THR B CA 1
ATOM 8022 C C . THR B 1 477 ? 6.734 19.875 3.594 1 97.38 477 THR B C 1
ATOM 8024 O O . THR B 1 477 ? 6.453 18.766 4.039 1 97.38 477 THR B O 1
ATOM 8027 N N . THR B 1 478 ? 5.891 20.641 2.908 1 95.81 478 THR B N 1
ATOM 8028 C CA . THR B 1 478 ? 4.551 20.172 2.584 1 95.81 478 THR B CA 1
ATOM 8029 C C . THR B 1 478 ? 4.609 18.938 1.678 1 95.81 478 THR B C 1
ATOM 8031 O O . THR B 1 478 ? 3.891 17.969 1.896 1 95.81 478 THR B O 1
ATOM 8034 N N . SER B 1 479 ? 5.523 18.984 0.747 1 96.56 479 SER B N 1
ATOM 8035 C CA . SER B 1 479 ? 5.684 17.859 -0.155 1 96.56 479 SER B CA 1
ATOM 8036 C C . SER B 1 479 ? 6.211 16.625 0.586 1 96.56 479 SER B C 1
ATOM 8038 O O . SER B 1 479 ? 5.84 15.5 0.272 1 96.56 479 SER B O 1
ATOM 8040 N N . HIS B 1 480 ? 7.113 16.875 1.466 1 98.12 480 HIS B N 1
ATOM 8041 C CA . HIS B 1 480 ? 7.609 15.797 2.309 1 98.12 480 HIS B CA 1
ATOM 8042 C C . HIS B 1 480 ? 6.48 15.164 3.113 1 98.12 480 HIS B C 1
ATOM 8044 O O . HIS B 1 480 ? 6.391 13.938 3.211 1 98.12 480 HIS B O 1
ATOM 8050 N N . PHE B 1 481 ? 5.609 15.977 3.676 1 97.88 481 PHE B N 1
ATOM 8051 C CA . PHE B 1 481 ? 4.445 15.492 4.406 1 97.88 481 PHE B CA 1
ATOM 8052 C C . PHE B 1 481 ? 3.604 14.562 3.539 1 97.88 481 PHE B C 1
ATOM 8054 O O . PHE B 1 481 ? 3.234 13.469 3.967 1 97.88 481 PHE B O 1
ATOM 8061 N N . LYS B 1 482 ? 3.311 14.992 2.365 1 96.81 482 LYS B N 1
ATOM 8062 C CA . LYS B 1 482 ? 2.492 14.195 1.456 1 96.81 482 LYS B CA 1
ATOM 8063 C C . LYS B 1 482 ? 3.154 12.852 1.156 1 96.81 482 LYS B C 1
ATOM 8065 O O . LYS B 1 482 ? 2.52 11.797 1.27 1 96.81 482 LYS B O 1
ATOM 8070 N N . LYS B 1 483 ? 4.375 12.922 0.749 1 97.5 483 LYS B N 1
ATOM 8071 C CA . LYS B 1 483 ? 5.078 11.719 0.32 1 97.5 483 LYS B CA 1
ATOM 8072 C C . LYS B 1 483 ? 5.156 10.695 1.448 1 97.5 483 LYS B C 1
ATOM 8074 O O . LYS B 1 483 ? 4.938 9.5 1.228 1 97.5 483 LYS B O 1
ATOM 8079 N N . CYS B 1 484 ? 5.465 11.125 2.639 1 97.94 484 CYS B N 1
ATOM 8080 C CA . CYS B 1 484 ? 5.57 10.234 3.787 1 97.94 484 CYS B CA 1
ATOM 8081 C C . CYS B 1 484 ? 4.207 9.664 4.164 1 97.94 484 CYS B C 1
ATOM 8083 O O . CYS B 1 484 ? 4.078 8.469 4.418 1 97.94 484 CYS B O 1
ATOM 8085 N N . LEU B 1 485 ? 3.219 10.539 4.152 1 97.44 485 LEU B N 1
ATOM 8086 C CA . LEU B 1 485 ? 1.873 10.086 4.48 1 97.44 485 LEU B CA 1
ATOM 8087 C C . LEU B 1 485 ? 1.39 9.047 3.475 1 97.44 485 LEU B C 1
ATOM 8089 O O . LEU B 1 485 ? 0.777 8.047 3.854 1 97.44 485 LEU B O 1
ATOM 8093 N N . ASP B 1 486 ? 1.707 9.258 2.221 1 95.69 486 ASP B N 1
ATOM 8094 C CA . ASP B 1 486 ? 1.326 8.336 1.157 1 95.69 486 ASP B CA 1
ATOM 8095 C C . ASP B 1 486 ? 2.006 6.98 1.339 1 95.69 486 ASP B C 1
ATOM 8097 O O . ASP B 1 486 ? 1.491 5.957 0.884 1 95.69 486 ASP B O 1
ATOM 8101 N N . SER B 1 487 ? 3.082 6.965 1.95 1 96.06 487 SER B N 1
ATOM 8102 C CA . SER B 1 487 ? 3.881 5.75 2.061 1 96.06 487 SER B CA 1
ATOM 8103 C C . SER B 1 487 ? 3.451 4.91 3.258 1 96.06 487 SER B C 1
ATOM 8105 O O . SER B 1 487 ? 3.877 3.764 3.404 1 96.06 487 SER B O 1
ATOM 8107 N N . ILE B 1 488 ? 2.602 5.43 4.102 1 97 488 ILE B N 1
ATOM 8108 C CA . ILE B 1 488 ? 2.24 4.746 5.34 1 97 488 ILE B CA 1
ATOM 8109 C C . ILE B 1 488 ? 1.409 3.504 5.023 1 97 488 ILE B C 1
ATOM 8111 O O . ILE B 1 488 ? 0.383 3.594 4.344 1 97 488 ILE B O 1
ATOM 8115 N N . GLY B 1 489 ? 1.922 2.385 5.457 1 95.44 489 GLY B N 1
ATOM 8116 C CA . GLY B 1 489 ? 1.227 1.125 5.254 1 95.44 489 GLY B CA 1
ATOM 8117 C C . GLY B 1 489 ? 0.747 0.492 6.547 1 95.44 489 GLY B C 1
ATOM 8118 O O . GLY B 1 489 ? 0.9 1.073 7.625 1 95.44 489 GLY B O 1
ATOM 8119 N N . GLY B 1 490 ? 0.141 -0.722 6.422 1 97.56 490 GLY B N 1
ATOM 8120 C CA . GLY B 1 490 ? -0.481 -1.393 7.551 1 97.56 490 GLY B CA 1
ATOM 8121 C C . GLY B 1 490 ? 0.524 -1.929 8.555 1 97.56 490 GLY B C 1
ATOM 8122 O O . GLY B 1 490 ? 0.158 -2.291 9.672 1 97.56 490 GLY B O 1
ATOM 8123 N N . GLU B 1 491 ? 1.831 -1.906 8.203 1 97.81 491 GLU B N 1
ATOM 8124 C CA . GLU B 1 491 ? 2.852 -2.455 9.094 1 97.81 491 GLU B CA 1
ATOM 8125 C C . GLU B 1 491 ? 2.994 -1.611 10.352 1 97.81 491 GLU B C 1
ATOM 8127 O O . GLU B 1 491 ? 3.545 -2.074 11.359 1 97.81 491 GLU B O 1
ATOM 8132 N N . HIS B 1 492 ? 2.488 -0.409 10.297 1 98.31 492 HIS B N 1
ATOM 8133 C CA . HIS B 1 492 ? 2.605 0.489 11.438 1 98.31 492 HIS B CA 1
ATOM 8134 C C . HIS B 1 492 ? 1.348 0.448 12.305 1 98.31 492 HIS B C 1
ATOM 8136 O O . HIS B 1 492 ? 1.225 1.211 13.266 1 98.31 492 HIS B O 1
ATOM 8142 N N . PHE B 1 493 ? 0.42 -0.485 12.008 1 98.56 493 PHE B N 1
ATOM 8143 C CA . PHE B 1 493 ? -0.878 -0.509 12.672 1 98.56 493 PHE B CA 1
ATOM 8144 C C . PHE B 1 493 ? -1.176 -1.897 13.227 1 98.56 493 PHE B C 1
ATOM 8146 O O . PHE B 1 493 ? -0.671 -2.898 12.719 1 98.56 493 PHE B O 1
ATOM 8153 N N . LYS B 1 494 ? -1.879 -1.921 14.289 1 98.06 494 LYS B N 1
ATOM 8154 C CA . LYS B 1 494 ? -2.619 -3.105 14.711 1 98.06 494 LYS B CA 1
ATOM 8155 C C . LYS B 1 494 ? -3.967 -3.193 14 1 98.06 494 LYS B C 1
ATOM 8157 O O . LYS B 1 494 ? -4.809 -2.305 14.148 1 98.06 494 LYS B O 1
ATOM 8162 N N . ILE B 1 495 ? -4.156 -4.207 13.258 1 98.38 495 ILE B N 1
ATOM 8163 C CA . ILE B 1 495 ? -5.379 -4.344 12.477 1 98.38 495 ILE B CA 1
ATOM 8164 C C . ILE B 1 495 ? -6.168 -5.559 12.953 1 98.38 495 ILE B C 1
ATOM 8166 O O . ILE B 1 495 ? -5.609 -6.648 13.102 1 98.38 495 ILE B O 1
ATOM 8170 N N . GLN B 1 496 ? -7.383 -5.355 13.297 1 98.25 496 GLN B N 1
ATOM 8171 C CA . GLN B 1 496 ? -8.312 -6.426 13.641 1 98.25 496 GLN B CA 1
ATOM 8172 C C . GLN B 1 496 ? -9.391 -6.578 12.578 1 98.25 496 GLN B C 1
ATOM 8174 O O . GLN B 1 496 ? -9.797 -5.598 11.945 1 98.25 496 GLN B O 1
ATOM 8179 N N . TYR B 1 497 ? -9.836 -7.781 12.414 1 97.94 497 TYR B N 1
ATOM 8180 C CA . TYR B 1 497 ? -10.812 -8.086 11.375 1 97.94 497 TYR B CA 1
ATOM 8181 C C . TYR B 1 497 ? -12.125 -8.562 11.984 1 97.94 497 TYR B C 1
ATOM 8183 O O . TYR B 1 497 ? -12.164 -9.016 13.133 1 97.94 497 TYR B O 1
ATOM 8191 N N . ASN B 1 498 ? -13.234 -8.422 11.211 1 97.5 498 ASN B N 1
ATOM 8192 C CA . ASN B 1 498 ? -14.539 -8.898 11.656 1 97.5 498 ASN B CA 1
ATOM 8193 C C . ASN B 1 498 ? -14.641 -10.414 11.586 1 97.5 498 ASN B C 1
ATOM 8195 O O . ASN B 1 498 ? -15.359 -11.039 12.367 1 97.5 498 ASN B O 1
ATOM 8199 N N . SER B 1 499 ? -13.945 -11 10.672 1 96.88 499 SER B N 1
ATOM 8200 C CA . SER B 1 499 ? -13.953 -12.445 10.461 1 96.88 499 SER B CA 1
ATOM 8201 C C . SER B 1 499 ? -12.773 -13.109 11.148 1 96.88 499 SER B C 1
ATOM 8203 O O . SER B 1 499 ? -11.734 -12.477 11.359 1 96.88 499 SER B O 1
ATOM 8205 N N . ALA B 1 500 ? -12.938 -14.375 11.5 1 97.06 500 ALA B N 1
ATOM 8206 C CA . ALA B 1 500 ? -11.875 -15.156 12.133 1 97.06 500 ALA B CA 1
ATOM 8207 C C . ALA B 1 500 ? -10.711 -15.383 11.164 1 97.06 500 ALA B C 1
ATOM 8209 O O . ALA B 1 500 ? -9.617 -15.75 11.586 1 97.06 500 ALA B O 1
ATOM 8210 N N . ASN B 1 501 ? -10.992 -15.203 9.906 1 98.06 501 ASN B N 1
ATOM 8211 C CA . ASN B 1 501 ? -9.961 -15.273 8.875 1 98.06 501 ASN B CA 1
ATOM 8212 C C . ASN B 1 501 ? -9.75 -13.922 8.203 1 98.06 501 ASN B C 1
ATOM 8214 O O . ASN B 1 501 ? -10.688 -13.359 7.629 1 98.06 501 ASN B O 1
ATOM 8218 N N . ARG B 1 502 ? -8.586 -13.367 8.219 1 97.62 502 ARG B N 1
ATOM 8219 C CA . ARG B 1 502 ? -8.305 -12.008 7.77 1 97.62 502 ARG B CA 1
ATOM 8220 C C . ARG B 1 502 ? -8.477 -11.883 6.258 1 97.62 502 ARG B C 1
ATOM 8222 O O . ARG B 1 502 ? -8.531 -10.773 5.727 1 97.62 502 ARG B O 1
ATOM 8229 N N . PHE B 1 503 ? -8.578 -13.039 5.512 1 97.94 503 PHE B N 1
ATOM 8230 C CA . PHE B 1 503 ? -8.672 -12.984 4.055 1 97.94 503 PHE B CA 1
ATOM 8231 C C . PHE B 1 503 ? -10.07 -13.352 3.586 1 97.94 503 PHE B C 1
ATOM 8233 O O . PHE B 1 503 ? -10.266 -13.703 2.42 1 97.94 503 PHE B O 1
ATOM 8240 N N . SER B 1 504 ? -11.062 -13.266 4.469 1 97.25 504 SER B N 1
ATOM 8241 C CA . SER B 1 504 ? -12.453 -13.555 4.125 1 97.25 504 SER B CA 1
ATOM 8242 C C . SER B 1 504 ? -12.945 -12.648 3.006 1 97.25 504 SER B C 1
ATOM 8244 O O . SER B 1 504 ? -13.82 -13.031 2.225 1 97.25 504 SER B O 1
ATOM 8246 N N . CYS B 1 505 ? -12.359 -11.469 2.904 1 97.81 505 CYS B N 1
ATOM 8247 C CA . CYS B 1 505 ? -12.781 -10.477 1.927 1 97.81 505 CYS B CA 1
ATOM 8248 C C . CYS B 1 505 ? -12.445 -10.922 0.51 1 97.81 505 CYS B C 1
ATOM 8250 O O . CYS B 1 505 ? -12.883 -10.312 -0.463 1 97.81 505 CYS B O 1
ATOM 8252 N N . TRP B 1 506 ? -11.68 -12 0.353 1 98 506 TRP B N 1
ATOM 8253 C CA . TRP B 1 506 ? -11.305 -12.484 -0.97 1 98 506 TRP B CA 1
ATOM 8254 C C . TRP B 1 506 ? -12.461 -13.219 -1.632 1 98 506 TRP B C 1
ATOM 8256 O O . TRP B 1 506 ? -12.383 -13.586 -2.807 1 98 506 TRP B O 1
ATOM 8266 N N . GLY B 1 507 ? -13.555 -13.5 -0.9 1 97.25 507 GLY B N 1
ATOM 8267 C CA . GLY B 1 507 ? -14.852 -13.898 -1.415 1 97.25 507 GLY B CA 1
ATOM 8268 C C . GLY B 1 507 ? -14.828 -15.25 -2.102 1 97.25 507 GLY B C 1
ATOM 8269 O O . GLY B 1 507 ? -14.227 -16.203 -1.594 1 97.25 507 GLY B O 1
ATOM 8270 N N . ASN B 1 508 ? -15.555 -15.352 -3.176 1 97.12 508 ASN B N 1
ATOM 8271 C CA . ASN B 1 508 ? -15.719 -16.609 -3.887 1 97.12 508 ASN B CA 1
ATOM 8272 C C . ASN B 1 508 ? -14.625 -16.812 -4.93 1 97.12 508 ASN B C 1
ATOM 8274 O O . ASN B 1 508 ? -14.82 -17.531 -5.914 1 97.12 508 ASN B O 1
ATOM 8278 N N . SER B 1 509 ? -13.492 -16 -4.762 1 97.25 509 SER B N 1
ATOM 8279 C CA . SER B 1 509 ? -12.266 -16.141 -5.543 1 97.25 509 SER B CA 1
ATOM 8280 C C . SER B 1 509 ? -12.477 -15.695 -6.988 1 97.25 509 SER B C 1
ATOM 8282 O O . SER B 1 509 ? -11.891 -16.266 -7.91 1 97.25 509 SER B O 1
ATOM 8284 N N . GLN B 1 510 ? -13.461 -14.789 -7.203 1 96.69 510 GLN B N 1
ATOM 8285 C CA . GLN B 1 510 ? -13.695 -14.062 -8.445 1 96.69 510 GLN B CA 1
ATOM 8286 C C . GLN B 1 510 ? -13.555 -12.555 -8.234 1 96.69 510 GLN B C 1
ATOM 8288 O O . GLN B 1 510 ? -13.562 -12.078 -7.102 1 96.69 510 GLN B O 1
ATOM 8293 N N . VAL B 1 511 ? -13.289 -11.852 -9.281 1 97.31 511 VAL B N 1
ATOM 8294 C CA . VAL B 1 511 ? -13.25 -10.398 -9.188 1 97.31 511 VAL B CA 1
ATOM 8295 C C . VAL B 1 511 ? -14.398 -9.797 -10 1 97.31 511 VAL B C 1
ATOM 8297 O O . VAL B 1 511 ? -14.961 -10.461 -10.867 1 97.31 511 VAL B O 1
ATOM 8300 N N . LYS B 1 512 ? -14.68 -8.562 -9.617 1 95.88 512 LYS B N 1
ATOM 8301 C CA . LYS B 1 512 ? -15.719 -7.852 -10.359 1 95.88 512 LYS B CA 1
ATOM 8302 C C . LYS B 1 512 ? -15.406 -7.816 -11.852 1 95.88 512 LYS B C 1
ATOM 8304 O O . LYS B 1 512 ? -14.258 -7.57 -12.242 1 95.88 512 LYS B O 1
ATOM 8309 N N . GLY B 1 513 ? -16.375 -8.109 -12.695 1 96 513 GLY B N 1
ATOM 8310 C CA . GLY B 1 513 ? -16.188 -8.07 -14.141 1 96 513 GLY B CA 1
ATOM 8311 C C . GLY B 1 513 ? -16.078 -9.445 -14.766 1 96 513 GLY B C 1
ATOM 8312 O O . GLY B 1 513 ? -16.25 -9.602 -15.977 1 96 513 GLY B O 1
ATOM 8313 N N . GLU B 1 514 ? -15.766 -10.562 -14 1 96.38 514 GLU B N 1
ATOM 8314 C CA . GLU B 1 514 ? -15.586 -11.906 -14.547 1 96.38 514 GLU B CA 1
ATOM 8315 C C . GLU B 1 514 ? -16.938 -12.547 -14.867 1 96.38 514 GLU B C 1
ATOM 8317 O O . GLU B 1 514 ? -17.016 -13.445 -15.703 1 96.38 514 GLU B O 1
ATOM 8322 N N . GLU B 1 515 ? -17.969 -12.141 -14.227 1 95 515 GLU B N 1
ATOM 8323 C CA . GLU B 1 515 ? -19.344 -12.594 -14.492 1 95 515 GLU B CA 1
ATOM 8324 C C . GLU B 1 515 ? -19.422 -14.117 -14.539 1 95 515 GLU B C 1
ATOM 8326 O O . GLU B 1 515 ? -19.906 -14.68 -15.516 1 95 515 GLU B O 1
ATOM 8331 N N . ASN B 1 516 ? -18.859 -14.734 -13.531 1 94.94 516 ASN B N 1
ATOM 8332 C CA . ASN B 1 516 ? -18.906 -16.188 -13.398 1 94.94 516 ASN B CA 1
ATOM 8333 C C . ASN B 1 516 ? -18.344 -16.875 -14.641 1 94.94 516 ASN B C 1
ATOM 8335 O O . ASN B 1 516 ? -18.875 -17.906 -15.07 1 94.94 516 ASN B O 1
ATOM 8339 N N . GLY B 1 517 ? -17.391 -16.281 -15.219 1 94.19 517 GLY B N 1
ATOM 8340 C CA . GLY B 1 517 ? -16.703 -16.891 -16.344 1 94.19 517 GLY B CA 1
ATOM 8341 C C . GLY B 1 517 ? -17.141 -16.344 -17.688 1 94.19 517 GLY B C 1
ATOM 8342 O O . GLY B 1 517 ? -16.5 -16.609 -18.703 1 94.19 517 GLY B O 1
ATOM 8343 N N . MET B 1 518 ? -18.188 -15.594 -17.719 1 93.75 518 MET B N 1
ATOM 8344 C CA . MET B 1 518 ? -18.75 -15.125 -18.969 1 93.75 518 MET B CA 1
ATOM 8345 C C . MET B 1 518 ? -18.266 -13.719 -19.297 1 93.75 518 MET B C 1
ATOM 8347 O O . MET B 1 518 ? -18.578 -13.18 -20.359 1 93.75 518 MET B O 1
ATOM 8351 N N . GLY B 1 519 ? -17.5 -13.117 -18.375 1 95.62 519 GLY B N 1
ATOM 8352 C CA . GLY B 1 519 ? -17.016 -11.766 -18.562 1 95.62 519 GLY B CA 1
ATOM 8353 C C . GLY B 1 519 ? -15.57 -11.719 -19.031 1 95.62 519 GLY B C 1
ATOM 8354 O O . GLY B 1 519 ? -15.117 -12.594 -19.766 1 95.62 519 GLY B O 1
ATOM 8355 N N . ASP B 1 520 ? -14.914 -10.594 -18.734 1 95.44 520 ASP B N 1
ATOM 8356 C CA . ASP B 1 520 ? -13.508 -10.414 -19.062 1 95.44 520 ASP B CA 1
ATOM 8357 C C . ASP B 1 520 ? -12.609 -11.141 -18.062 1 95.44 520 ASP B C 1
ATOM 8359 O O . ASP B 1 520 ? -12.531 -10.766 -16.891 1 95.44 520 ASP B O 1
ATOM 8363 N N . LEU B 1 521 ? -11.922 -12.125 -18.531 1 95.44 521 LEU B N 1
ATOM 8364 C CA . LEU B 1 521 ? -11.102 -12.953 -17.656 1 95.44 521 LEU B CA 1
ATOM 8365 C C . LEU B 1 521 ? -9.625 -12.617 -17.812 1 95.44 521 LEU B C 1
ATOM 8367 O O . LEU B 1 521 ? -8.766 -13.297 -17.25 1 95.44 521 LEU B O 1
ATOM 8371 N N . ALA B 1 522 ? -9.289 -11.594 -18.609 1 93.25 522 ALA B N 1
ATOM 8372 C CA . ALA B 1 522 ? -7.918 -11.141 -18.859 1 93.25 522 ALA B CA 1
ATOM 8373 C C . ALA B 1 522 ? -7.824 -9.625 -18.781 1 93.25 522 ALA B C 1
ATOM 8375 O O . ALA B 1 522 ? -7.152 -9 -19.625 1 93.25 522 ALA B O 1
ATOM 8376 N N . ASP B 1 523 ? -8.477 -9.078 -17.797 1 90.81 523 ASP B N 1
ATOM 8377 C CA . ASP B 1 523 ? -8.5 -7.621 -17.656 1 90.81 523 ASP B CA 1
ATOM 8378 C C . ASP B 1 523 ? -7.105 -7.074 -17.391 1 90.81 523 ASP B C 1
ATOM 8380 O O . ASP B 1 523 ? -6.809 -5.918 -17.703 1 90.81 523 ASP B O 1
ATOM 8384 N N . TYR B 1 524 ? -6.223 -7.852 -16.859 1 90.06 524 TYR B N 1
ATOM 8385 C CA . TYR B 1 524 ? -4.863 -7.434 -16.516 1 90.06 524 TYR B CA 1
ATOM 8386 C C . TYR B 1 524 ? -4 -7.352 -17.781 1 90.06 524 TYR B C 1
ATOM 8388 O O . TYR B 1 524 ? -2.906 -6.785 -17.75 1 90.06 524 TYR B O 1
ATOM 8396 N N . PHE B 1 525 ? -4.492 -8.016 -18.844 1 90.31 525 PHE B N 1
ATOM 8397 C CA . PHE B 1 525 ? -3.707 -8.078 -20.078 1 90.31 525 PHE B CA 1
ATOM 8398 C C . PHE B 1 525 ? -3.809 -6.77 -20.844 1 90.31 525 PHE B C 1
ATOM 8400 O O . PHE B 1 525 ? -4.613 -6.648 -21.766 1 90.31 525 PHE B O 1
ATOM 8407 N N . VAL B 1 526 ? -3.094 -5.801 -20.438 1 82.94 526 VAL B N 1
ATOM 8408 C CA . VAL B 1 526 ? -3.133 -4.461 -21.016 1 82.94 526 VAL B CA 1
ATOM 8409 C C . VAL B 1 526 ? -1.79 -4.141 -21.672 1 82.94 526 VAL B C 1
ATOM 8411 O O . VAL B 1 526 ? -0.794 -4.828 -21.422 1 82.94 526 VAL B O 1
ATOM 8414 N N . LYS B 1 527 ? -1.99 -3.076 -22.516 1 71.88 527 LYS B N 1
ATOM 8415 C CA . LYS B 1 527 ? -0.751 -2.604 -23.125 1 71.88 527 LYS B CA 1
ATOM 8416 C C . LYS B 1 527 ? 0.232 -2.113 -22.062 1 71.88 527 LYS B C 1
ATOM 8418 O O . LYS B 1 527 ? -0.148 -1.383 -21.156 1 71.88 527 LYS B O 1
ATOM 8423 N N . GLY B 1 528 ? 1.36 -2.695 -22.062 1 60.72 528 GLY B N 1
ATOM 8424 C CA . GLY B 1 528 ? 2.369 -2.271 -21.109 1 60.72 528 GLY B CA 1
ATOM 8425 C C . GLY B 1 528 ? 2.484 -3.201 -19.906 1 60.72 528 GLY B C 1
ATOM 8426 O O . GLY B 1 528 ? 3.223 -2.916 -18.969 1 60.72 528 GLY B O 1
ATOM 8427 N N . LEU B 1 529 ? 1.562 -4.172 -19.906 1 55.19 529 LEU B N 1
ATOM 8428 C CA . LEU B 1 529 ? 1.659 -5.109 -18.781 1 55.19 529 LEU B CA 1
ATOM 8429 C C . LEU B 1 529 ? 3.096 -5.59 -18.609 1 55.19 529 LEU B C 1
ATOM 8431 O O . LEU B 1 529 ? 3.518 -5.891 -17.484 1 55.19 529 LEU B O 1
ATOM 8435 N N . TRP B 1 530 ? 4.074 -5.039 -19.422 1 52.97 530 TRP B N 1
ATOM 8436 C CA . TRP B 1 530 ? 5.453 -5.465 -19.203 1 52.97 530 TRP B CA 1
ATOM 8437 C C . TRP B 1 530 ? 6.215 -4.422 -18.391 1 52.97 530 TRP B C 1
ATOM 8439 O O . TRP B 1 530 ? 5.938 -3.225 -18.484 1 52.97 530 TRP B O 1
#

Nearest PDB structures (foldseek):
  6y48-assembly2_B  TM=8.402E-01  e=7.411E-31  Aspergillus flavus NRRL3357
  4ap3-assembly1_A  TM=7.828E-01  e=2.053E-29  Rhodococcus rhodochrous
  3uoy-assembly1_A  TM=7.907E-01  e=3.110E-29  Pseudomonas putida
  6y48-assembly4_D  TM=8.295E-01  e=3.539E-28  Aspergillus flavus NRRL3357
  8acs-assembly1_C  TM=5.893E-01  e=8.467E-13  Janthinobacterium svalbardensis

Solvent-accessible surface area (backbone atoms only — not comparable to full-atom values): 56093 Å² total; per-residue (Å²): 139,74,80,82,70,80,54,76,89,77,62,82,78,48,62,28,44,31,37,33,69,74,41,86,38,87,40,56,62,81,72,36,96,40,42,34,44,58,65,43,73,44,32,33,38,28,46,36,37,26,82,64,45,56,54,44,55,55,41,36,55,64,70,64,57,30,58,85,34,44,46,61,39,28,33,20,56,43,84,59,67,36,42,61,60,62,76,42,81,49,70,65,44,88,82,62,55,86,72,53,77,69,56,71,57,62,32,77,58,23,44,37,80,58,52,52,55,54,56,51,48,34,58,73,67,56,45,62,83,34,48,40,56,37,19,31,70,50,34,38,35,52,36,75,92,74,32,26,38,39,34,36,30,37,39,91,85,40,79,43,78,52,69,22,47,31,42,36,40,43,63,44,44,74,68,35,81,34,76,67,96,50,88,65,58,90,66,66,77,60,53,86,53,49,30,33,33,33,38,31,55,44,58,60,19,37,43,48,49,34,70,40,51,86,77,38,66,26,32,37,35,36,38,89,58,52,46,62,57,36,75,47,85,54,23,86,78,36,66,93,48,33,81,46,70,57,49,72,68,55,29,51,47,29,64,74,33,57,68,60,39,48,51,52,50,44,51,50,44,27,48,42,27,43,36,31,47,27,34,25,65,88,31,87,63,48,58,62,65,54,55,47,69,64,43,80,61,62,74,57,39,69,65,25,60,53,96,50,59,72,52,33,40,84,71,23,56,48,85,48,34,76,60,40,52,71,39,87,48,30,43,79,35,79,65,90,70,90,73,88,59,26,27,78,46,78,34,56,53,52,46,54,38,69,49,71,93,34,52,54,32,22,52,95,70,28,65,55,68,61,16,66,78,59,46,74,32,37,85,10,30,33,37,60,44,32,57,35,39,38,34,49,60,33,37,30,22,45,45,89,14,27,48,49,62,59,45,39,52,46,52,45,52,52,52,50,51,49,51,50,46,33,28,21,44,45,40,38,38,45,25,44,33,60,67,51,32,48,33,48,39,21,49,34,32,54,50,35,70,53,25,23,60,58,39,77,44,69,13,67,41,27,63,64,26,39,62,49,45,67,32,36,43,34,68,38,29,54,59,30,50,46,56,53,60,71,63,64,56,43,56,47,36,49,73,41,48,71,48,74,23,72,66,55,32,44,23,62,25,37,42,84,62,22,62,94,64,76,41,59,52,40,78,74,71,44,93,64,73,85,139,73,81,80,69,78,55,77,89,76,64,84,77,47,61,27,45,31,36,33,68,74,41,85,38,88,40,55,61,80,72,36,96,41,41,35,46,59,65,43,72,42,33,33,37,30,46,36,37,26,80,64,45,57,53,44,54,57,41,36,55,64,71,64,57,32,58,85,36,43,46,61,40,28,32,19,57,42,84,59,68,37,42,62,61,62,76,42,81,48,73,66,44,87,82,63,55,85,73,53,76,71,55,71,58,61,31,76,58,25,46,35,79,59,55,51,54,55,56,51,47,35,58,74,68,56,45,62,82,34,47,39,57,38,20,31,69,49,32,37,35,51,37,74,92,75,34,26,36,38,34,33,29,38,38,91,86,40,78,40,77,51,71,22,45,32,43,35,42,42,63,45,44,72,69,34,80,33,76,66,95,50,88,66,59,90,67,64,78,61,53,88,52,48,32,33,34,32,37,31,55,45,59,60,19,39,44,49,48,35,70,40,50,86,76,36,67,27,33,38,36,37,39,88,59,53,47,63,61,38,76,47,83,54,22,88,77,36,65,91,47,33,80,46,70,58,48,71,66,55,30,50,47,29,65,73,32,58,67,61,40,48,50,52,51,44,50,50,46,27,48,43,27,42,37,32,46,26,34,25,66,90,30,88,62,48,55,65,66,52,54,52,70,68,63,62,62,65,74,57,43,67,66,25,60,52,96,52,59,71,53,31,40,84,72,21,56,48,86,47,33,76,59,41,51,71,40,87,48,28,44,78,35,77,67,90,70,88,73,88,61,28,28,76,44,79,35,58,54,51,46,52,36,70,49,70,94,34,51,54,32,22,51,95,70,27,64,55,68,61,17,66,78,59,46,74,32,38,84,11,29,31,36,60,45,32,59,35,38,38,33,49,60,34,37,30,21,44,46,88,16,25,49,49,63,59,45,40,51,47,52,44,51,53,51,50,52,50,52,48,47,34,27,21,44,46,40,38,38,44,24,45,32,60,68,50,31,47,34,49,37,21,50,33,31,55,50,35,70,53,26,24,62,57,38,78,45,70,13,66,40,28,62,64,27,39,63,48,42,68,32,34,43,34,67,38,29,56,58,29,50,45,55,54,59,70,64,64,56,43,56,48,36,49,74,41,49,73,50,74,24,72,65,55,32,44,23,63,26,36,41,84,62,22,64,93,64,75,41,59,52,40,77,76,70,43,94,66,70,87

Secondary structure (DSSP, 8-state):
---TT--TTSPPPPHHHHHHTT---TT--PPPSS-TTPPPPEEEEEE--SHHHHTHHHIIIIIS--TTTEEEEEE-SSSSSSTHHHH---S-B----TTS--TT-SBSSB-GGGGHHHHHHHHHTTGGGGEESS-EEEEEEEETTTTEEEEEEEETTEEEEEEESEEE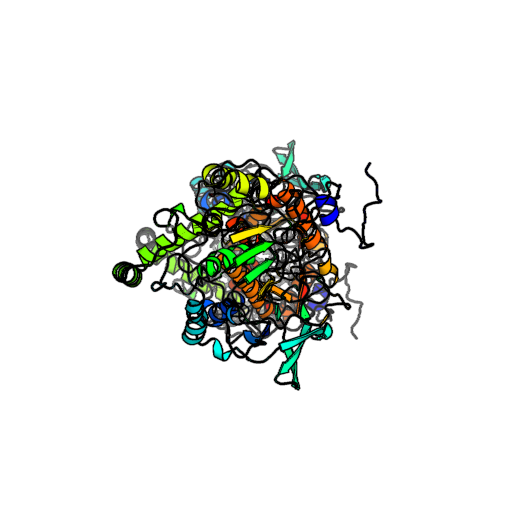E---TTSSB-----TTGGG----S-SEEEEE--SHHHHHHHHHHGGG-SEEEEE-SS---EEPPTTGGGSBTTB--BPPHHHHHHHHH-HHHHHHHHHHHHHHHHTHHHHTBTT-TT--THHHHHHSS-HHHHHHH--SS-TTSS--EE-TTHHHHTTSTTEEEE-S------SEEEE---B--S---SSEEE-GGG--SGGGGT----BTTTB-TT-TTEEESS-TTBS-SSS-HHHHHHHHHHHHHHHHHHHHHTTEEEEEE-HHHHHHHHHHHHHHHTTBGGGSSS-BGGGTTBSSS---SB-SS-HHHHHHHHHH--GGGEEEEESSSSTTGGGTTS--TT-GGGTS-S-TT--TT--/---S---TTSPPPPHHHHHHTT---TT--PPPSS-TTPPPPEEEEEE--SHHHHTHHHIIIIIS--TTTEEEEEE-SSSSSSTHHHH---S-B----TTS--TT-SBSSB-GGGGHHHHHHHHHTTGGGGEESS-EEEEEEEETTTTEEEEEEEETTEEEEEEESEEEE---TTSSB-----TTGGG----S-SEEEEE--SHHHHHHHHHHGGG-SEEEEE-SS---EEPPTTGGGSBTTB--BPPHHHHHHHHH-HHHHHHHHHHHHHHHHTHHHHTBTT-TT--THHHHHHHS-HHHHHHH--SS-TTSS--EE-TTHHHHTTSTTEEEE-S------SEEEE---B--S---SSEEE-GGG--SGGGGT----BTTTB-TT-TTEEESS-TTBS-SSS-HHHHHHHHHHHHHHHHHHHHHTTEEEEEE-HHHHHHHHHHHHHHHTTBGGGSSS-BGGGTTBSSS---SB-SS-HHHHHHHHHH--GGGEEEEESSSSTTGGGTTS--TT-GGGTS-S-TT--TT--

Foldseek 3Di:
DDDPPPPPPPDDQDLVNQVVVVHDDLLDDDFFADAFLPFAAFEEEEEAAALLVLLQVCCCCPVVNCVVRYHYAYEALAQAHHAVLVVDQAQFDDDDFPVDDDLPAFKPTHGRVCSVVSVVVCVVSVVVVRYDYNWHWFAWEQDVVQCWIWTWIAHPNDTDIDITNAYEYACAQANFDDDPPDPCVVVQPFDPAAAEEEEEDPQVRLACLQVCLVPHQAYEYAYQAAAQAFQDQPLVLDDVSDMDTDDPVSSVVCVVCVPVVVVVVVVSQVSQLCLQQCQFPPHPNVPRLVVLVPDDDPVVSVVRPHPAGHPLAPHHYDDRRSVSVVPVRYYYDNDPDDDDGRYYHYPPGGQRLQADNHHYAFAPRDGQVVSLQPFFAQLQFADARHWNYTYQQGWAFAPSNGDSSLRSSLSSVLNVVVSSCCRRQQWSTKGFDPVSRVVLQVVLQVLCVRGSNQAQDQYVLNSRHRHDGRIHHHSGTSVVSNVVSVPDDRVRIDIHGPRSHSSSSNGPVHHPQCVVPPGDPPPCPDVPVD/DDDPPPPPPPDDQDLVNQVVVVHDDLLDDDFFADAFLPFAAFEEEEEAAALLVLLQVCCCCPVVNCVVRYHYAYEALAQAHHAVLVVDQDQFDPDDFPVDDDLDAFKPTHGSVCSVVSVVVCVVSVVVVRYDYNWHWFAWEQDVVQCWIWTWIAHPNDTDIDITNAYEYACAQANFDDDPPDPCVVVQPFDPAAAEEEEEDPQVRLACLQVCLVPHQAYEYAYQAAAQAFQDQPLVLDDVSDMDTDDPVSSVVCVVCVPVVVVVVVVSQVSQLCLQQCFFPPHPNVPRVVCLVPDDDPVVSVVRPHPAGHPLAQHHYDDRRVVSVVPVRYYYDNDPDDDDGRYYHYPPGGQRLQADNHHYAFAPRDGQPVSLQPFFAQLQFADARHWNYTYQQGWAFAPSNGDSSLRSSLSSVLNVVVSSCCRRQQWSTKGFDPVSRVVQQVVLQVLCVRGSNQAQDQYVLNSRHRHDGRIHHHSGTSVVSNVVSVPDDRVRIDIHGPRSHSSSSNGPVHHPQCVVPPGDPPPCPDVPVD

InterPro domains:
  IPR036188 FAD/NAD(P)-binding domain superfamily [G3DSA:3.50.50.60] (34-194)
  IPR036188 FAD/NAD(P)-binding domain superfamily [G3DSA:3.50.50.60] (324-502)
  IPR036188 FAD/NAD(P)-binding domain superfamily [SSF51905] (71-398)

pLDDT: mean 85.34, std 14.44, range [22.27, 98.69]

Radius of gyration: 35.91 Å; Cα contacts (8 Å, |Δi|>4): 2142; chains: 2; bounding box: 66×121×83 Å

Organism: NCBI:txid41062